Protein 8XDG (pdb70)

Foldseek 3Di:
DVVLVCQAFLNVVVLVVVVPDDPVVQLLLLQLQLQLCLLDHNGSVLSVLLLVLVCVQPVQLSVQLSLQLSLQLVLCVVVPVDPPCSSSNVRRNLRSLLRNVLQLFWPPDGPPVVSNVLSNVLSSCLSVVLVVQCVVCVVLLDHPRNVSSVVSNVVVDLVQEQPHDRTHGDFQAADDDDDDADVVPDDVVLLLLLQLLLQLCLSPGQDSVSSVSSLVSQVSHPVVLSVLLSLQSVLQSVLCVVVVHHNVCSSSNVRRNLSSSQSSCQQFFFWQHDPVSNVVSSVLSNQLSVVLVVQQNVCSHSRDGSRNVSNVVSNVVSLNDDDPDDRGDTDRNVPTTGRVVSNVVVVVVD/DVVLVCQAFLNVVVLVVVVPDDPVVQLLLLQLQLQLCLLDHNGSVLSVLLLVLVCVQPVQLSVQLSLQLSLQLVLCVVVPVDPPCSSSNVRRNLRSLLRNVLQLFWPPDGPPVVSNVLSNVLSSCLSVVLVVQCVVCVVLLDHPRNVSSVVSNVVVDLVQEQPHDRTHGDFQAADDDDDDADVVPDDVVLLLLLQQLLQLCLSPGQDSVSSVSSLVSQVSHPVVLSVLLSLQSVLQSVLCVVVVHHNVCSSSNVRRNLSSSQSSCQQFFFWQHDPVSNVVSSVLSNQLSVVLVVQQNVCSHSRDGSRNVSNVVSNVVSLNDDDPDDRGDTDRNVPTTGRVVSNVVVVVVD/DVVLVCQAFLNVVVLVVVVPDDPVVQLLLLQLQLQLCLLDHNGSVLSVLLLVLVCVQPVQLSVQLSLQLSLQLVLCVVVPVDPPCSSSNVRRNLRSLLRNVLQLFWPPDGPPVVSNVLSNVLSSCLSVVLVVQCVVCVVLLDHPRNVSSVVSNVVVDLVQEQPHDRTHGDFQAADDDDDDADVVPDDVVLLLLLQLLLQLCLSPGQDSVSSVSSLVSQVSHPVVLSVLLSLQSVLQSVLCVVVVHHNVCSSSNVRRNLSSSQSSCQQFFFWQHDPVSNVVSSVLSNQLSVVLVVQQNVCSHSRDGSRNVSNVVSNVVSLNDDDPDDRGDTDRNVPTTGRVVSNVVVVVVD

GO terms:
  GO:0015840 urea transport (P, IMP)

Structure (mmCIF, N/CA/C/O backbone):
data_8XDG
#
_entry.id   8XDG
#
loop_
_atom_site.group_PDB
_atom_site.id
_atom_site.type_symbol
_atom_site.label_atom_id
_atom_site.label_alt_id
_atom_site.label_comp_id
_atom_site.label_asym_id
_atom_site.label_entity_id
_atom_site.label_seq_id
_atom_site.pdbx_PDB_ins_code
_atom_site.Cartn_x
_atom_site.Cartn_y
_atom_site.Cartn_z
_atom_site.occupancy
_atom_site.B_iso_or_equiv
_atom_site.auth_seq_id
_atom_site.auth_comp_id
_atom_site.auth_asym_id
_atom_site.auth_atom_id
_atom_site.pdbx_PDB_model_num
ATOM 1 N N . ILE A 1 31 ? 108.444 131.095 137.453 1.00 82.01 31 ILE A N 1
ATOM 2 C CA . ILE A 1 31 ? 109.523 130.852 136.503 1.00 82.01 31 ILE A CA 1
ATOM 3 C C . ILE A 1 31 ? 110.041 132.161 135.928 1.00 82.01 31 ILE A C 1
ATOM 4 O O . ILE A 1 31 ? 111.175 132.554 136.196 1.00 82.01 31 ILE A O 1
ATOM 6 N N . LYS A 1 32 ? 109.216 132.835 135.134 1.00 78.59 32 LYS A N 1
ATOM 7 C CA . LYS A 1 32 ? 109.614 134.115 134.558 1.00 78.59 32 LYS A CA 1
ATOM 8 C C . LYS A 1 32 ? 109.850 135.145 135.651 1.00 78.59 32 LYS A C 1
ATOM 9 O O . LYS A 1 32 ? 110.799 135.922 135.580 1.00 78.59 32 LYS A O 1
ATOM 11 N N . TRP A 1 33 ? 108.986 135.157 136.660 1.00 76.39 33 TRP A N 1
ATOM 12 C CA . TRP A 1 33 ? 109.156 136.082 137.775 1.00 76.39 33 TRP A CA 1
ATOM 13 C C . TRP A 1 33 ? 110.441 135.794 138.534 1.00 76.39 33 TRP A C 1
ATOM 14 O O . TRP A 1 33 ? 111.145 136.715 138.939 1.00 76.39 33 TRP A O 1
ATOM 16 N N . VAL A 1 34 ? 110.749 134.516 138.727 1.00 75.20 34 VAL A N 1
ATOM 17 C CA . VAL A 1 34 ? 111.969 134.142 139.431 1.00 75.20 34 VAL A CA 1
ATOM 18 C C . VAL A 1 34 ? 113.181 134.632 138.653 1.00 75.20 34 VAL A C 1
ATOM 19 O O . VAL A 1 34 ? 114.134 135.143 139.237 1.00 75.20 34 VAL A O 1
ATOM 23 N N . SER A 1 35 ? 113.143 134.500 137.332 1.00 70.91 35 SER A N 1
ATOM 24 C CA . SER A 1 35 ? 114.238 134.996 136.506 1.00 70.91 35 SER A CA 1
ATOM 25 C C . SER A 1 35 ? 114.359 136.508 136.640 1.00 70.91 35 SER A C 1
ATOM 26 O O . SER A 1 35 ? 115.464 137.044 136.695 1.00 70.91 35 SER A O 1
ATOM 28 N N . PHE A 1 36 ? 113.208 137.182 136.698 1.00 71.11 36 PHE A N 1
ATOM 29 C CA . PHE A 1 36 ? 113.124 138.644 136.833 1.00 71.11 36 PHE A CA 1
ATOM 30 C C . PHE A 1 36 ? 113.771 139.128 138.123 1.00 71.11 36 PHE A C 1
ATOM 31 O O . PHE A 1 36 ? 114.484 140.130 138.118 1.00 71.11 36 PHE A O 1
ATOM 39 N N . ILE A 1 37 ? 113.538 138.421 139.226 1.00 70.07 37 ILE A N 1
ATOM 40 C CA . ILE A 1 37 ? 114.065 138.827 140.524 1.00 70.07 37 ILE A CA 1
ATOM 41 C C . ILE A 1 37 ? 115.474 138.303 140.733 1.00 70.07 37 ILE A C 1
ATOM 42 O O . ILE A 1 37 ? 116.084 138.567 141.766 1.00 70.07 37 ILE A O 1
ATOM 47 N N . SER A 1 38 ? 115.997 137.560 139.761 1.00 65.08 38 SER A N 1
ATOM 48 C CA . SER A 1 38 ? 117.350 137.094 139.861 1.00 65.08 38 SER A CA 1
ATOM 49 C C . SER A 1 38 ? 118.394 137.932 139.182 1.00 65.08 38 SER A C 1
ATOM 50 O O . SER A 1 38 ? 118.072 138.829 138.432 1.00 65.08 38 SER A O 1
ATOM 53 N N . GLY A 1 39 ? 119.647 137.631 139.416 1.00 60.79 39 GLY A N 1
ATOM 54 C CA . GLY A 1 39 ? 120.726 138.310 138.802 1.00 60.79 39 GLY A CA 1
ATOM 55 C C . GLY A 1 39 ? 120.932 139.724 139.100 1.00 60.79 39 GLY A C 1
ATOM 56 O O . GLY A 1 39 ? 121.158 140.064 140.210 1.00 60.79 39 GLY A O 1
ATOM 57 N N . ASP A 1 40 ? 120.973 140.538 138.097 1.00 55.77 40 ASP A N 1
ATOM 58 C CA . ASP A 1 40 ? 121.205 141.909 138.270 1.00 55.77 40 ASP A CA 1
ATOM 59 C C . ASP A 1 40 ? 119.915 142.610 138.150 1.00 55.77 40 ASP A C 1
ATOM 60 O O . ASP A 1 40 ? 119.904 143.798 138.014 1.00 55.77 40 ASP A O 1
ATOM 62 N N . MET A 1 41 ? 118.830 141.925 137.927 1.00 58.73 41 MET A N 1
ATOM 63 C CA . MET A 1 41 ? 117.558 142.584 137.650 1.00 58.73 41 MET A CA 1
ATOM 64 C C . MET A 1 41 ? 117.531 143.530 136.433 1.00 58.73 41 MET A C 1
ATOM 65 O O . MET A 1 41 ? 117.047 144.666 136.538 1.00 58.73 41 MET A O 1
ATOM 70 N N . ALA A 1 42 ? 117.903 143.061 135.241 1.00 61.11 42 ALA A N 1
ATOM 71 C CA . ALA A 1 42 ? 117.959 143.914 134.002 1.00 61.11 42 ALA A CA 1
ATOM 72 C C . ALA A 1 42 ? 116.718 144.600 133.412 1.00 61.11 42 ALA A C 1
ATOM 73 O O . ALA A 1 42 ? 116.753 145.773 132.838 1.00 61.11 42 ALA A O 1
ATOM 75 N N . ALA A 1 43 ? 115.622 143.866 133.431 1.00 65.97 43 ALA A N 1
ATOM 76 C CA . ALA A 1 43 ? 114.390 144.469 133.016 1.00 65.97 43 ALA A CA 1
ATOM 77 C C . ALA A 1 43 ? 114.004 145.605 133.970 1.00 65.97 43 ALA A C 1
ATOM 78 O O . ALA A 1 43 ? 113.523 146.690 133.525 1.00 65.97 43 ALA A O 1
ATOM 80 N N . PHE A 1 44 ? 114.183 145.383 135.280 1.00 67.16 44 PHE A N 1
ATOM 81 C CA . PHE A 1 44 ? 113.796 146.409 136.202 1.00 67.16 44 PHE A CA 1
ATOM 82 C C . PHE A 1 44 ? 114.717 147.457 135.847 1.00 67.16 44 PHE A C 1
ATOM 83 O O . PHE A 1 44 ? 114.323 148.564 135.874 1.00 67.16 44 PHE A O 1
ATOM 91 N N . GLY A 1 45 ? 115.936 147.174 135.497 1.00 68.42 45 GLY A N 1
ATOM 92 C CA . GLY A 1 45 ? 116.826 148.257 135.220 1.00 68.42 45 GLY A CA 1
ATOM 93 C C . GLY A 1 45 ? 116.376 149.191 134.126 1.00 68.42 45 GLY A C 1
ATOM 94 O O . GLY A 1 45 ? 116.344 150.444 134.311 1.00 68.42 45 GLY A O 1
ATOM 95 N N . GLU A 1 46 ? 115.920 148.650 133.005 1.00 70.96 46 GLU A N 1
ATOM 96 C CA . GLU A 1 46 ? 115.338 149.576 131.976 1.00 70.96 46 GLU A CA 1
ATOM 97 C C . GLU A 1 46 ? 114.068 150.330 132.381 1.00 70.96 46 GLU A C 1
ATOM 98 O O . GLU A 1 46 ? 113.814 151.531 132.036 1.00 70.96 46 GLU A O 1
ATOM 100 N N . TRP A 1 47 ? 113.215 149.614 133.081 1.00 72.42 47 TRP A N 1
ATOM 101 C CA . TRP A 1 47 ? 112.038 150.313 133.486 1.00 72.42 47 TRP A CA 1
ATOM 102 C C . TRP A 1 47 ? 112.413 151.434 134.380 1.00 72.42 47 TRP A C 1
ATOM 103 O O . TRP A 1 47 ? 111.768 152.455 134.354 1.00 72.42 47 TRP A O 1
ATOM 114 N N . MET A 1 48 ? 113.332 151.273 135.273 1.00 70.41 48 MET A N 1
ATOM 115 C CA . MET A 1 48 ? 113.551 152.364 136.170 1.00 70.41 48 MET A CA 1
ATOM 116 C C . MET A 1 48 ? 114.163 153.485 135.403 1.00 70.41 48 MET A C 1
ATOM 117 O O . MET A 1 48 ? 114.223 154.597 135.904 1.00 70.41 48 MET A O 1
ATOM 122 N N . LYS A 1 49 ? 114.615 153.250 134.188 1.00 71.21 49 LYS A N 1
ATOM 123 C CA . LYS A 1 49 ? 115.318 154.314 133.494 1.00 71.21 49 LYS A CA 1
ATOM 124 C C . LYS A 1 49 ? 114.429 155.448 133.180 1.00 71.21 49 LYS A C 1
ATOM 125 O O . LYS A 1 49 ? 114.814 156.599 133.236 1.00 71.21 49 LYS A O 1
ATOM 131 N N . GLY A 1 50 ? 113.229 155.135 132.818 1.00 72.23 50 GLY A N 1
ATOM 132 C CA . GLY A 1 50 ? 112.261 156.161 132.549 1.00 72.23 50 GLY A CA 1
ATOM 133 C C . GLY A 1 50 ? 111.755 157.053 133.640 1.00 72.23 50 GLY A C 1
ATOM 134 O O . GLY A 1 50 ? 111.496 158.223 133.404 1.00 72.23 50 GLY A O 1
ATOM 135 N N . GLN A 1 51 ? 111.602 156.537 134.827 1.00 71.09 51 GLN A N 1
ATOM 136 C CA . GLN A 1 51 ? 110.974 157.305 135.866 1.00 71.09 51 GLN A CA 1
ATOM 137 C C . GLN A 1 51 ? 111.734 158.484 136.446 1.00 71.09 51 GLN A C 1
ATOM 138 O O . GLN A 1 51 ? 112.877 158.701 136.094 1.00 71.09 51 GLN A O 1
ATOM 144 N N . PHE A 1 52 ? 111.120 159.252 137.336 1.00 67.99 52 PHE A N 1
ATOM 145 C CA . PHE A 1 52 ? 111.700 160.500 137.828 1.00 67.99 52 PHE A CA 1
ATOM 146 C C . PHE A 1 52 ? 112.975 160.328 138.517 1.00 67.99 52 PHE A C 1
ATOM 147 O O . PHE A 1 52 ? 113.292 159.250 138.979 1.00 67.99 52 PHE A O 1
ATOM 149 N N . ILE A 1 53 ? 113.727 161.405 138.608 1.00 63.37 53 ILE A N 1
ATOM 150 C CA . ILE A 1 53 ? 115.026 161.302 139.182 1.00 63.37 53 ILE A CA 1
ATOM 151 C C . ILE A 1 53 ? 114.857 160.812 140.581 1.00 63.37 53 ILE A C 1
ATOM 152 O O . ILE A 1 53 ? 115.650 159.999 141.026 1.00 63.37 53 ILE A O 1
ATOM 157 N N . LEU A 1 54 ? 113.833 161.227 141.292 1.00 60.79 54 LEU A N 1
ATOM 158 C CA . LEU A 1 54 ? 113.747 160.722 142.633 1.00 60.79 54 LEU A CA 1
ATOM 159 C C . LEU A 1 54 ? 113.566 159.224 142.767 1.00 60.79 54 LEU A C 1
ATOM 160 O O . LEU A 1 54 ? 114.198 158.634 143.637 1.00 60.79 54 LEU A O 1
ATOM 165 N N . LEU A 1 55 ? 112.749 158.574 141.961 1.00 58.19 55 LEU A N 1
ATOM 166 C CA . LEU A 1 55 ? 112.639 157.140 142.131 1.00 58.19 55 LEU A CA 1
ATOM 167 C C . LEU A 1 55 ? 113.944 156.533 141.825 1.00 58.19 55 LEU A C 1
ATOM 168 O O . LEU A 1 55 ? 114.352 155.577 142.455 1.00 58.19 55 LEU A O 1
ATOM 173 N N . GLN A 1 56 ? 114.620 157.066 140.841 1.00 53.14 56 GLN A N 1
ATOM 174 C CA . GLN A 1 56 ? 115.844 156.476 140.431 1.00 53.14 56 GLN A CA 1
ATOM 175 C C . GLN A 1 56 ? 116.848 156.515 141.519 1.00 53.14 56 GLN A C 1
ATOM 176 O O . GLN A 1 56 ? 117.556 155.558 141.705 1.00 53.14 56 GLN A O 1
ATOM 182 N N . ILE A 1 57 ? 116.933 157.594 142.255 1.00 50.41 57 ILE A N 1
ATOM 183 C CA . ILE A 1 57 ? 117.964 157.682 143.242 1.00 50.41 57 ILE A CA 1
ATOM 184 C C . ILE A 1 57 ? 117.632 156.642 144.242 1.00 50.41 57 ILE A C 1
ATOM 185 O O . ILE A 1 57 ? 118.534 156.079 144.852 1.00 50.41 57 ILE A O 1
ATOM 190 N N . MET A 1 58 ? 116.359 156.321 144.421 1.00 48.32 58 MET A N 1
ATOM 191 C CA . MET A 1 58 ? 116.097 155.205 145.315 1.00 48.32 58 MET A CA 1
ATOM 192 C C . MET A 1 58 ? 116.627 153.874 144.798 1.00 48.32 58 MET A C 1
ATOM 193 O O . MET A 1 58 ? 117.195 153.139 145.587 1.00 48.32 58 MET A O 1
ATOM 195 N N . ASP A 1 59 ? 116.487 153.536 143.518 1.00 46.60 59 ASP A N 1
ATOM 196 C CA . ASP A 1 59 ? 117.074 152.293 143.063 1.00 46.60 59 ASP A CA 1
ATOM 197 C C . ASP A 1 59 ? 118.525 152.328 143.270 1.00 46.60 59 ASP A C 1
ATOM 198 O O . ASP A 1 59 ? 119.050 151.465 143.893 1.00 46.60 59 ASP A O 1
ATOM 200 N N . TRP A 1 60 ? 119.203 153.303 142.741 1.00 44.08 60 TRP A N 1
ATOM 201 C CA . TRP A 1 60 ? 120.615 153.438 142.870 1.00 44.08 60 TRP A CA 1
ATOM 202 C C . TRP A 1 60 ? 121.118 153.402 144.250 1.00 44.08 60 TRP A C 1
ATOM 203 O O . TRP A 1 60 ? 122.288 153.319 144.421 1.00 44.08 60 TRP A O 1
ATOM 214 N N . VAL A 1 61 ? 120.306 153.634 145.255 1.00 40.91 61 VAL A N 1
ATOM 215 C CA . VAL A 1 61 ? 120.701 153.465 146.654 1.00 40.91 61 VAL A CA 1
ATOM 216 C C . VAL A 1 61 ? 120.288 152.109 147.097 1.00 40.91 61 VAL A C 1
ATOM 217 O O . VAL A 1 61 ? 121.036 151.482 147.728 1.00 40.91 61 VAL A O 1
ATOM 221 N N . LEU A 1 62 ? 119.129 151.597 146.785 1.00 38.86 62 LEU A N 1
ATOM 222 C CA . LEU A 1 62 ? 118.818 150.209 147.109 1.00 38.86 62 LEU A CA 1
ATOM 223 C C . LEU A 1 62 ? 119.782 149.253 146.421 1.00 38.86 62 LEU A C 1
ATOM 224 O O . LEU A 1 62 ? 120.233 148.275 147.022 1.00 38.86 62 LEU A O 1
ATOM 229 N N . ARG A 1 63 ? 120.095 149.527 145.157 1.00 39.68 63 ARG A N 1
ATOM 230 C CA . ARG A 1 63 ? 120.986 148.660 144.398 1.00 39.68 63 ARG A CA 1
ATOM 231 C C . ARG A 1 63 ? 122.398 148.694 144.962 1.00 39.68 63 ARG A C 1
ATOM 232 O O . ARG A 1 63 ? 123.076 147.664 145.023 1.00 39.68 63 ARG A O 1
ATOM 240 N N . GLY A 1 64 ? 122.861 149.871 145.384 1.00 36.32 64 GLY A N 1
ATOM 241 C CA . GLY A 1 64 ? 124.191 149.981 145.948 1.00 36.32 64 GLY A CA 1
ATOM 242 C C . GLY A 1 64 ? 124.288 149.532 147.387 1.00 36.32 64 GLY A C 1
ATOM 243 O O . GLY A 1 64 ? 125.393 149.322 147.886 1.00 36.32 64 GLY A O 1
ATOM 244 N N . ALA A 1 65 ? 123.155 149.383 148.071 1.00 35.00 65 ALA A N 1
ATOM 245 C CA . ALA A 1 65 ? 123.196 148.872 149.437 1.00 35.00 65 ALA A CA 1
ATOM 246 C C . ALA A 1 65 ? 123.657 147.424 149.470 1.00 35.00 65 ALA A C 1
ATOM 247 O O . ALA A 1 65 ? 124.373 147.013 150.389 1.00 35.00 65 ALA A O 1
ATOM 249 N N . ALA A 1 66 ? 123.258 146.634 148.474 1.00 36.22 66 ALA A N 1
ATOM 250 C CA . ALA A 1 66 ? 123.513 145.201 148.454 1.00 36.22 66 ALA A CA 1
ATOM 251 C C . ALA A 1 66 ? 124.765 144.835 147.673 1.00 36.22 66 ALA A C 1
ATOM 252 O O . ALA A 1 66 ? 125.070 143.650 147.529 1.00 36.22 66 ALA A O 1
ATOM 254 N N . GLN A 1 67 ? 125.499 145.815 147.163 1.00 35.88 67 GLN A N 1
ATOM 255 C CA . GLN A 1 67 ? 126.672 145.522 146.358 1.00 35.88 67 GLN A CA 1
ATOM 256 C C . GLN A 1 67 ? 127.951 145.536 147.186 1.00 35.88 67 GLN A C 1
ATOM 257 O O . GLN A 1 67 ? 129.047 145.419 146.629 1.00 35.88 67 GLN A O 1
ATOM 263 N N . VAL A 1 68 ? 127.835 145.657 148.508 1.00 33.30 68 VAL A N 1
ATOM 264 C CA . VAL A 1 68 ? 128.945 145.286 149.377 1.00 33.30 68 VAL A CA 1
ATOM 265 C C . VAL A 1 68 ? 129.304 143.826 149.152 1.00 33.30 68 VAL A C 1
ATOM 266 O O . VAL A 1 68 ? 130.480 143.446 149.173 1.00 33.30 68 VAL A O 1
ATOM 270 N N . MET A 1 69 ? 128.293 142.990 148.932 1.00 37.65 69 MET A N 1
ATOM 271 C CA . MET A 1 69 ? 128.451 141.575 148.637 1.00 37.65 69 MET A CA 1
ATOM 272 C C . MET A 1 69 ? 128.418 141.285 147.143 1.00 37.65 69 M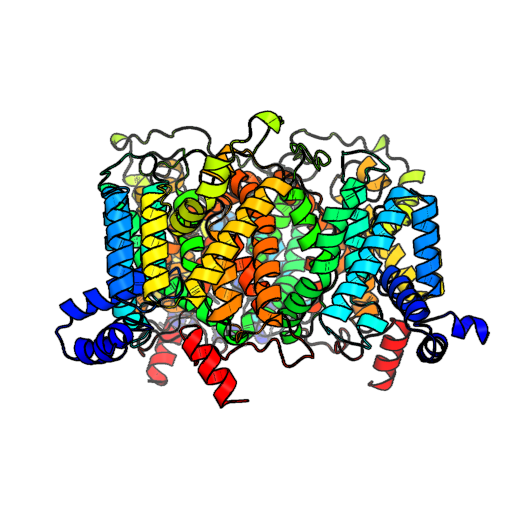ET A C 1
ATOM 273 O O . MET A 1 69 ? 128.151 140.145 146.754 1.00 37.65 69 MET A O 1
ATOM 278 N N . PHE A 1 70 ? 128.663 142.292 146.304 1.00 36.01 70 PHE A N 1
ATOM 279 C CA . PHE A 1 70 ? 128.712 142.149 144.849 1.00 36.01 70 PHE A CA 1
ATOM 280 C C . PHE A 1 70 ? 127.380 141.641 144.292 1.00 36.01 70 PHE A C 1
ATOM 281 O O . PHE A 1 70 ? 127.291 140.575 143.683 1.00 36.01 70 PHE A O 1
ATOM 289 N N . VAL A 1 71 ? 126.335 142.435 144.518 1.00 38.09 71 VAL A N 1
ATOM 290 C CA . VAL A 1 71 ? 124.999 142.149 144.011 1.00 38.09 71 VAL A CA 1
ATOM 291 C C . VAL A 1 71 ? 124.408 143.433 143.443 1.00 38.09 71 VAL A C 1
ATOM 292 O O . VAL A 1 71 ? 124.519 144.505 144.044 1.00 38.09 71 VAL A O 1
ATOM 296 N N . ASN A 1 72 ? 123.776 143.325 142.277 1.00 40.93 72 ASN A N 1
ATOM 297 C CA . ASN A 1 72 ? 123.092 144.447 141.640 1.00 40.93 72 ASN A CA 1
ATOM 298 C C . ASN A 1 72 ? 121.585 144.253 141.663 1.00 40.93 72 ASN A C 1
ATOM 299 O O . ASN A 1 72 ? 120.883 144.592 140.708 1.00 40.93 72 ASN A O 1
ATOM 304 N N . ASN A 1 73 ? 121.060 143.704 142.752 1.00 43.70 73 ASN A N 1
ATOM 305 C CA . ASN A 1 73 ? 119.633 143.451 142.854 1.00 43.70 73 ASN A CA 1
ATOM 306 C C . ASN A 1 73 ? 119.005 144.469 143.789 1.00 43.70 73 ASN A C 1
ATOM 307 O O . ASN A 1 73 ? 119.344 144.485 144.981 1.00 43.70 73 ASN A O 1
ATOM 312 N N . PRO A 1 74 ? 118.116 145.342 143.312 1.00 41.73 74 PRO A N 1
ATOM 313 C CA . PRO A 1 74 ? 117.418 146.248 144.236 1.00 41.73 74 PRO A CA 1
ATOM 314 C C . PRO A 1 74 ? 116.620 145.520 145.297 1.00 41.73 74 PRO A C 1
ATOM 315 O O . PRO A 1 74 ? 116.536 145.998 146.435 1.00 41.73 74 PRO A O 1
ATOM 319 N N . LEU A 1 75 ? 116.010 144.399 144.920 1.00 40.84 75 LEU A N 1
ATOM 320 C CA . LEU A 1 75 ? 115.208 143.621 145.857 1.00 40.84 75 LEU A CA 1
ATOM 321 C C . LEU A 1 75 ? 116.076 143.150 147.000 1.00 40.84 75 LEU A C 1
ATOM 322 O O . LEU A 1 75 ? 115.710 143.292 148.163 1.00 40.84 75 LEU A O 1
ATOM 327 N N . SER A 1 76 ? 117.242 142.605 146.673 1.00 39.97 76 SER A N 1
ATOM 328 C CA . SER A 1 76 ? 118.158 142.143 147.706 1.00 39.97 76 SER A CA 1
ATOM 329 C C . SER A 1 76 ? 118.597 143.319 148.561 1.00 39.97 76 SER A C 1
ATOM 330 O O . SER A 1 76 ? 118.773 143.170 149.760 1.00 39.97 76 SER A O 1
ATOM 333 N N . GLY A 1 77 ? 118.792 144.484 147.950 1.00 37.47 77 GLY A N 1
ATOM 334 C CA . GLY A 1 77 ? 119.167 145.669 148.703 1.00 37.47 77 GLY A CA 1
ATOM 335 C C . GLY A 1 77 ? 118.106 146.056 149.704 1.00 37.47 77 GLY A C 1
ATOM 336 O O . GLY A 1 77 ? 118.428 146.456 150.820 1.00 37.47 77 GLY A O 1
ATOM 337 N N . LEU A 1 78 ? 116.841 145.954 149.317 1.00 37.97 78 LEU A N 1
ATOM 338 C CA . LEU A 1 78 ? 115.758 146.228 150.253 1.00 37.97 78 LEU A CA 1
ATOM 339 C C . LEU A 1 78 ? 115.815 145.212 151.384 1.00 37.97 78 LEU A C 1
ATOM 340 O O . LEU A 1 78 ? 115.604 145.558 152.543 1.00 37.97 78 LEU A O 1
ATOM 345 N N . ILE A 1 79 ? 116.097 143.957 151.052 1.00 35.76 79 ILE A N 1
ATOM 346 C CA . ILE A 1 79 ? 116.220 142.917 152.072 1.00 35.76 79 ILE A CA 1
ATOM 347 C C . ILE A 1 79 ? 117.388 143.222 153.013 1.00 35.76 79 ILE A C 1
ATOM 348 O O . ILE A 1 79 ? 117.274 143.043 154.226 1.00 35.76 79 ILE A O 1
ATOM 353 N N . ILE A 1 80 ? 118.502 143.705 152.467 1.00 35.49 80 ILE A N 1
ATOM 354 C CA . ILE A 1 80 ? 119.645 144.069 153.302 1.00 35.49 80 ILE A CA 1
ATOM 355 C C . ILE A 1 80 ? 119.226 145.186 154.241 1.00 35.49 80 ILE A C 1
ATOM 356 O O . ILE A 1 80 ? 119.522 145.143 155.433 1.00 35.49 80 ILE A O 1
ATOM 361 N N . PHE A 1 81 ? 118.490 146.164 153.720 1.00 35.16 81 PHE A N 1
ATOM 362 C CA . PHE A 1 81 ? 118.026 147.272 154.546 1.00 35.16 81 PHE A CA 1
ATOM 363 C C . PHE A 1 81 ? 117.096 146.789 155.645 1.00 35.16 81 PHE A C 1
ATOM 364 O O . PHE A 1 81 ? 117.168 147.269 156.769 1.00 35.16 81 PHE A O 1
ATOM 372 N N . ALA A 1 82 ? 116.227 145.837 155.325 1.00 34.56 82 ALA A N 1
ATOM 373 C CA . ALA A 1 82 ? 115.312 145.296 156.321 1.00 34.56 82 ALA A CA 1
ATOM 374 C C . ALA A 1 82 ? 116.097 144.630 157.436 1.00 34.56 82 ALA A C 1
ATOM 375 O O . ALA A 1 82 ? 115.746 144.763 158.606 1.00 34.56 82 ALA A O 1
ATOM 377 N N . GLY A 1 83 ? 117.160 143.914 157.084 1.00 34.71 83 GLY A N 1
ATOM 378 C CA . GLY A 1 83 ? 117.999 143.297 158.095 1.00 34.71 83 GLY A CA 1
ATOM 379 C C . GLY A 1 83 ? 118.648 144.340 158.981 1.00 34.71 83 GLY A C 1
ATOM 380 O O . GLY A 1 83 ? 118.734 144.160 160.195 1.00 34.71 83 GLY A O 1
ATOM 381 N N . LEU A 1 84 ? 119.106 145.437 158.386 1.00 32.56 84 LEU A N 1
ATOM 382 C CA . LEU A 1 84 ? 119.706 146.513 159.167 1.00 32.56 84 LEU A CA 1
ATOM 383 C C . LEU A 1 84 ? 118.693 147.123 160.126 1.00 32.56 84 LEU A C 1
ATOM 384 O O . LEU A 1 84 ? 119.016 147.397 161.281 1.00 32.56 84 LEU A O 1
ATOM 389 N N . ILE A 1 85 ? 117.464 147.329 159.656 1.00 33.60 85 ILE A N 1
ATOM 390 C CA . ILE A 1 85 ? 116.418 147.884 160.510 1.00 33.60 85 ILE A CA 1
ATOM 391 C C . ILE A 1 85 ? 116.148 146.924 161.652 1.00 33.60 85 ILE A C 1
ATOM 392 O O . ILE A 1 85 ? 116.015 147.338 162.806 1.00 33.60 85 ILE A O 1
ATOM 397 N N . LEU A 1 86 ? 116.102 145.633 161.339 1.00 34.13 86 LEU A N 1
ATOM 398 C CA . LEU A 1 86 ? 115.832 144.629 162.358 1.00 34.13 86 LEU A CA 1
ATOM 399 C C . LEU A 1 86 ? 116.814 144.742 163.510 1.00 34.13 86 LEU A C 1
ATOM 400 O O . LEU A 1 86 ? 116.413 144.697 164.674 1.00 34.13 86 LEU A O 1
ATOM 405 N N . GLN A 1 87 ? 118.097 144.901 163.200 1.00 36.10 87 GLN A N 1
ATOM 406 C CA . GLN A 1 87 ? 119.093 144.921 164.268 1.00 36.10 87 GLN A CA 1
ATOM 407 C C . GLN A 1 87 ? 119.020 146.205 165.090 1.00 36.10 87 GLN A C 1
ATOM 408 O O . GLN A 1 87 ? 118.769 146.166 166.299 1.00 36.10 87 GLN A O 1
ATOM 414 N N . ASN A 1 88 ? 119.251 147.353 164.455 1.00 32.28 88 ASN A N 1
ATOM 415 C CA . ASN A 1 88 ? 119.282 148.629 165.163 1.00 32.28 88 ASN A CA 1
ATOM 416 C C . ASN A 1 88 ? 118.800 149.719 164.220 1.00 32.28 88 ASN A C 1
ATOM 417 O O . ASN A 1 88 ? 119.338 149.865 163.120 1.00 32.28 88 ASN A O 1
ATOM 422 N N . ARG A 1 89 ? 117.808 150.493 164.645 1.00 31.13 89 ARG A N 1
ATOM 423 C CA . ARG A 1 89 ? 117.252 151.538 163.791 1.00 31.13 89 ARG A CA 1
ATOM 424 C C . ARG A 1 89 ? 118.270 152.637 163.527 1.00 31.13 89 ARG A C 1
ATOM 425 O O . ARG A 1 89 ? 118.347 153.152 162.413 1.00 31.13 89 ARG A O 1
ATOM 433 N N . TRP A 1 90 ? 119.047 153.003 164.543 1.00 30.72 90 TRP A N 1
ATOM 434 C CA . TRP A 1 90 ? 120.004 154.093 164.386 1.00 30.72 90 TRP A CA 1
ATOM 435 C C . TRP A 1 90 ? 121.078 153.750 163.360 1.00 30.72 90 TRP A C 1
ATOM 436 O O . TRP A 1 90 ? 121.407 154.570 162.491 1.00 30.72 90 TRP A O 1
ATOM 447 N N . TRP A 1 91 ? 121.626 152.534 163.436 1.00 30.78 91 TRP A N 1
ATOM 448 C CA . TRP A 1 91 ? 122.632 152.111 162.469 1.00 30.78 91 TRP A CA 1
ATOM 449 C C . TRP A 1 91 ? 122.067 152.111 161.057 1.00 30.78 91 TRP A C 1
ATOM 450 O O . TRP A 1 91 ? 122.731 152.554 160.114 1.00 30.78 91 TRP A O 1
ATOM 461 N N . ALA A 1 92 ? 120.843 151.608 160.893 1.00 29.11 92 ALA A N 1
ATOM 462 C CA . ALA A 1 92 ? 120.237 151.559 159.569 1.00 29.11 92 ALA A CA 1
ATOM 463 C C . ALA A 1 92 ? 119.992 152.957 159.020 1.00 29.11 92 ALA A C 1
ATOM 464 O O . ALA A 1 92 ? 120.200 153.205 157.828 1.00 29.11 92 ALA A O 1
ATOM 466 N N . LEU A 1 93 ? 119.537 153.879 159.869 1.00 29.48 93 LEU A N 1
ATOM 467 C CA . LEU A 1 93 ? 119.333 155.253 159.419 1.00 29.48 93 LEU A CA 1
ATOM 468 C C . LEU A 1 93 ? 120.646 155.881 158.976 1.00 29.48 93 LEU A C 1
ATOM 469 O O . LEU A 1 93 ? 120.701 156.575 157.950 1.00 29.48 93 LEU A O 1
ATOM 474 N N . ASN A 1 94 ? 121.718 155.646 159.734 1.00 28.90 94 ASN A N 1
ATOM 475 C CA . ASN A 1 94 ? 123.016 156.184 159.344 1.00 28.90 94 ASN A CA 1
ATOM 476 C C . ASN A 1 94 ? 123.502 155.573 158.037 1.00 28.90 94 ASN A C 1
ATOM 477 O O . ASN A 1 94 ? 124.064 156.273 157.190 1.00 28.90 94 ASN A O 1
ATOM 482 N N . GLY A 1 95 ? 123.292 154.271 157.848 1.00 29.09 95 GLY A N 1
ATOM 483 C CA . GLY A 1 95 ? 123.681 153.653 156.590 1.00 29.09 95 GLY A CA 1
ATOM 484 C C . GLY A 1 95 ? 122.910 154.214 155.411 1.00 29.09 95 GLY A C 1
ATOM 485 O O . GLY A 1 95 ? 123.476 154.483 154.348 1.00 29.09 95 GLY A O 1
ATOM 486 N N . PHE A 1 96 ? 121.602 154.403 155.589 1.00 29.70 96 PHE A N 1
ATOM 487 C CA . PHE A 1 96 ? 120.779 154.958 154.521 1.00 29.70 96 PHE A CA 1
ATOM 488 C C . PHE A 1 96 ? 121.233 156.362 154.147 1.00 29.70 96 PHE A C 1
ATOM 489 O O . PHE A 1 96 ? 121.399 156.678 152.962 1.00 29.70 96 PHE A O 1
ATOM 497 N N . VAL A 1 97 ? 121.439 157.222 155.146 1.00 28.30 97 VAL A N 1
ATOM 498 C CA . VAL A 1 97 ? 121.839 158.591 154.836 1.00 28.30 97 VAL A CA 1
ATOM 499 C C . VAL A 1 97 ? 123.235 158.613 154.223 1.00 28.30 97 VAL A C 1
ATOM 500 O O . VAL A 1 97 ? 123.507 159.387 153.297 1.00 28.30 97 VAL A O 1
ATOM 504 N N . GLY A 1 98 ? 124.130 157.740 154.692 1.00 28.31 98 GLY A N 1
ATOM 505 C CA . GLY A 1 98 ? 125.461 157.692 154.120 1.00 28.31 98 GLY A CA 1
ATOM 506 C C . GLY A 1 98 ? 125.453 157.285 152.662 1.00 28.31 98 GLY A C 1
ATOM 507 O O . GLY A 1 98 ? 126.125 157.902 151.834 1.00 28.31 98 GLY A O 1
ATOM 508 N N . THR A 1 99 ? 124.676 156.258 152.319 1.00 29.59 99 THR A N 1
ATOM 509 C CA . THR A 1 99 ? 124.667 155.814 150.929 1.00 29.59 99 THR A CA 1
ATOM 510 C C . THR A 1 99 ? 123.948 156.814 150.029 1.00 29.59 99 THR A C 1
ATOM 511 O O . THR A 1 99 ? 124.374 157.043 148.888 1.00 29.59 99 THR A O 1
ATOM 515 N N . VAL A 1 100 ? 122.885 157.457 150.527 1.00 29.93 100 VAL A N 1
ATOM 516 C CA . VAL A 1 100 ? 122.202 158.440 149.692 1.00 29.93 100 VAL A CA 1
ATOM 517 C C . VAL A 1 100 ? 123.105 159.639 149.438 1.00 29.93 100 VAL A C 1
ATOM 518 O O . VAL A 1 100 ? 123.138 160.179 148.327 1.00 29.93 100 VAL A O 1
ATOM 522 N N . PHE A 1 101 ? 123.892 160.048 150.437 1.00 30.36 101 PHE A N 1
ATOM 523 C CA . PHE A 1 101 ? 124.772 161.186 150.212 1.00 30.36 101 PHE A CA 1
ATOM 524 C C . PHE A 1 101 ? 125.992 160.807 149.386 1.00 30.36 101 PHE A C 1
ATOM 525 O O . PHE A 1 101 ? 126.508 161.645 148.643 1.00 30.36 101 PHE A O 1
ATOM 533 N N . ALA A 1 102 ? 126.444 159.556 149.463 1.00 31.56 102 ALA A N 1
ATOM 534 C CA . ALA A 1 102 ? 127.483 159.111 148.541 1.00 31.56 102 ALA A CA 1
ATOM 535 C C . ALA A 1 102 ? 126.991 159.158 147.100 1.00 31.56 102 ALA A C 1
ATOM 536 O O . ALA A 1 102 ? 127.719 159.599 146.202 1.00 31.56 102 ALA A O 1
ATOM 538 N N . THR A 1 103 ? 125.753 158.719 146.858 1.00 32.81 103 THR A N 1
ATOM 539 C CA . THR A 1 103 ? 125.200 158.798 145.507 1.00 32.81 103 THR A CA 1
ATOM 540 C C . THR A 1 103 ? 125.040 160.247 145.050 1.00 32.81 103 THR A C 1
ATOM 541 O O . THR A 1 103 ? 125.359 160.585 143.901 1.00 32.81 103 THR A O 1
ATOM 545 N N . ILE A 1 104 ? 124.553 161.121 145.936 1.00 33.30 104 ILE A N 1
ATOM 546 C CA . ILE A 1 104 ? 124.390 162.527 145.575 1.00 33.30 104 ILE A CA 1
ATOM 547 C C . ILE A 1 104 ? 125.738 163.159 145.250 1.00 33.30 104 ILE A C 1
ATOM 548 O O . ILE A 1 104 ? 125.861 163.937 144.297 1.00 33.30 104 ILE A O 1
ATOM 553 N N . SER A 1 105 ? 126.768 162.841 146.036 1.00 33.45 105 SER A N 1
ATOM 554 C CA . SER A 1 105 ? 128.108 163.335 145.753 1.00 33.45 105 SER A CA 1
ATOM 555 C C . SER A 1 105 ? 128.660 162.795 144.445 1.00 33.45 105 SER A C 1
ATOM 556 O O . SER A 1 105 ? 129.358 163.524 143.735 1.00 33.45 105 SER A O 1
ATOM 559 N N . ALA A 1 106 ? 128.383 161.531 144.120 1.00 34.96 106 ALA A N 1
ATOM 560 C CA . ALA A 1 106 ? 128.803 161.004 142.828 1.00 34.96 106 ALA A CA 1
ATOM 561 C C . ALA A 1 106 ? 128.135 161.760 141.689 1.00 34.96 106 ALA A C 1
ATOM 562 O O . ALA A 1 106 ? 128.761 162.023 140.657 1.00 34.96 106 ALA A O 1
ATOM 564 N N . LEU A 1 107 ? 126.859 162.113 141.856 1.00 35.74 107 LEU A N 1
ATOM 565 C CA . LEU A 1 107 ? 126.178 162.886 140.820 1.00 35.74 107 LEU A CA 1
ATOM 566 C C . LEU A 1 107 ? 126.761 164.288 140.685 1.00 35.74 107 LEU A C 1
ATOM 567 O O . LEU A 1 107 ? 127.048 164.741 139.572 1.00 35.74 107 LEU A O 1
ATOM 572 N N . ILE A 1 108 ? 126.941 164.992 141.805 1.00 36.76 108 ILE A N 1
ATOM 573 C CA . ILE A 1 108 ? 127.356 166.393 141.739 1.00 36.76 108 ILE A CA 1
ATOM 574 C C . ILE A 1 108 ? 128.765 166.509 141.171 1.00 36.76 108 ILE A C 1
ATOM 575 O O . ILE A 1 108 ? 129.123 167.525 140.563 1.00 36.76 108 ILE A O 1
ATOM 580 N N . LEU A 1 109 ? 129.582 165.476 141.350 1.00 38.04 109 LEU A N 1
ATOM 581 C CA . LEU A 1 109 ? 130.933 165.452 140.811 1.00 38.04 109 LEU A CA 1
ATOM 582 C C . LEU A 1 109 ? 130.984 164.943 139.378 1.00 38.04 109 LEU A C 1
ATOM 583 O O . LEU A 1 109 ? 132.063 164.941 138.778 1.00 38.04 109 LEU A O 1
ATOM 588 N N . CYS A 1 110 ? 129.840 164.526 138.839 1.00 42.66 110 CYS A N 1
ATOM 589 C CA . CYS A 1 110 ? 129.792 163.963 137.488 1.00 42.66 110 CYS A CA 1
ATOM 590 C C . CYS A 1 110 ? 130.807 162.838 137.368 1.00 42.66 110 CYS A C 1
ATOM 591 O O . CYS A 1 110 ? 131.553 162.771 136.390 1.00 42.66 110 CYS A O 1
ATOM 594 N N . GLN A 1 111 ? 130.845 161.959 138.367 1.00 43.44 111 GLN A N 1
ATOM 595 C CA . GLN A 1 111 ? 131.803 160.859 138.348 1.00 43.44 111 GLN A CA 1
ATOM 596 C C . GLN A 1 111 ? 131.510 159.894 137.209 1.00 43.44 111 GLN A C 1
ATOM 597 O O . GLN A 1 111 ? 132.388 159.613 136.387 1.00 43.44 111 GLN A O 1
ATOM 599 N N . ASN A 1 112 ? 130.275 159.402 137.132 1.00 45.21 112 ASN A N 1
ATOM 600 C CA . ASN A 1 112 ? 129.830 158.572 136.019 1.00 45.21 112 ASN A CA 1
ATOM 601 C C . ASN A 1 112 ? 128.346 158.266 136.141 1.00 45.21 112 ASN A C 1
ATOM 602 O O . ASN A 1 112 ? 127.791 158.270 137.244 1.00 45.21 112 ASN A O 1
ATOM 607 N N . ARG A 1 113 ? 127.700 157.999 135.011 1.00 44.65 113 ARG A N 1
ATOM 608 C CA . ARG A 1 113 ? 126.348 157.470 134.992 1.00 44.65 113 ARG A CA 1
ATOM 609 C C . ARG A 1 113 ? 126.404 156.084 134.371 1.00 44.65 113 ARG A C 1
ATOM 610 O O . ARG A 1 113 ? 127.167 155.834 133.437 1.00 44.65 113 ARG A O 1
ATOM 618 N N . GLY A 1 114 ? 125.593 155.181 134.905 1.00 45.18 114 GLY A N 1
ATOM 619 C CA . GLY A 1 114 ? 125.699 153.787 134.527 1.00 45.18 114 GLY A CA 1
ATOM 620 C C . GLY A 1 114 ? 126.602 153.045 135.488 1.00 45.18 114 GLY A C 1
ATOM 621 O O . GLY A 1 114 ? 126.481 151.829 135.662 1.00 45.18 114 GLY A O 1
ATOM 622 N N . ALA A 1 115 ? 127.527 153.776 136.111 1.00 42.81 115 ALA A N 1
ATOM 623 C CA . ALA A 1 115 ? 128.276 153.269 137.252 1.00 42.81 115 ALA A CA 1
ATOM 624 C C . ALA A 1 115 ? 127.626 153.681 138.563 1.00 42.81 115 ALA A C 1
ATOM 625 O O . ALA A 1 115 ? 127.522 152.869 139.486 1.00 42.81 115 ALA A O 1
ATOM 627 N N . ILE A 1 116 ? 127.192 154.939 138.659 1.00 40.74 116 ILE A N 1
ATOM 628 C CA . ILE A 1 116 ? 126.371 155.357 139.790 1.00 40.74 116 ILE A CA 1
ATOM 629 C C . ILE A 1 116 ? 125.026 154.647 139.753 1.00 40.74 116 ILE A C 1
ATOM 630 O O . ILE A 1 116 ? 124.502 154.220 140.788 1.00 40.74 116 ILE A O 1
ATOM 632 N N . ALA A 1 117 ? 124.446 154.507 138.559 1.00 42.28 117 ALA A N 1
ATOM 633 C CA . ALA A 1 117 ? 123.166 153.823 138.415 1.00 42.28 117 ALA A CA 1
ATOM 634 C C . ALA A 1 117 ? 123.248 152.349 138.783 1.00 42.28 117 ALA A C 1
ATOM 635 O O . ALA A 1 117 ? 122.226 151.757 139.140 1.00 42.28 117 ALA A O 1
ATOM 637 N N . ALA A 1 118 ? 124.430 151.742 138.693 1.00 40.06 118 ALA A N 1
ATOM 638 C CA . ALA A 1 118 ? 124.594 150.365 139.133 1.00 40.06 118 ALA A CA 1
ATOM 639 C C . ALA A 1 118 ? 124.911 150.261 140.617 1.00 40.06 118 ALA A C 1
ATOM 640 O O . ALA A 1 118 ? 124.946 149.147 141.147 1.00 40.06 118 ALA A O 1
ATOM 642 N N . GLY A 1 119 ? 125.134 151.384 141.294 1.00 38.60 119 GLY A N 1
ATOM 643 C CA . GLY A 1 119 ? 125.426 151.389 142.709 1.00 38.60 119 GLY A CA 1
ATOM 644 C C . GLY A 1 119 ? 126.888 151.282 143.075 1.00 38.60 119 GLY A C 1
ATOM 645 O O . GLY A 1 119 ? 127.195 151.006 144.240 1.00 38.60 119 GLY A O 1
ATOM 646 N N . LEU A 1 120 ? 127.804 151.495 142.129 1.00 36.86 120 LEU A N 1
ATOM 647 C CA . LEU A 1 120 ? 129.225 151.362 142.426 1.00 36.86 120 LEU A CA 1
ATOM 648 C C . LEU A 1 120 ? 129.746 152.451 143.351 1.00 36.86 120 LEU A C 1
ATOM 649 O O . LEU A 1 120 ? 130.882 152.343 143.823 1.00 36.86 120 LEU A O 1
ATOM 654 N N . TYR A 1 121 ? 128.966 153.497 143.604 1.00 37.64 121 TYR A N 1
ATOM 655 C CA . TYR A 1 121 ? 129.395 154.595 144.456 1.00 37.64 121 TYR A CA 1
ATOM 656 C C . TYR A 1 121 ? 128.618 154.670 145.762 1.00 37.64 121 TYR A C 1
ATOM 657 O O . TYR A 1 121 ? 128.865 155.577 146.561 1.00 37.64 121 TYR A O 1
ATOM 666 N N . GLY A 1 122 ? 127.699 153.741 146.003 1.00 34.68 122 GLY A N 1
ATOM 667 C CA . GLY A 1 122 ? 126.847 153.811 147.170 1.00 34.68 122 GLY A CA 1
ATOM 668 C C . GLY A 1 122 ? 127.200 152.848 148.282 1.00 34.68 122 GLY A C 1
ATOM 669 O O . GLY A 1 122 ? 126.957 153.143 149.456 1.00 34.68 122 GLY A O 1
ATOM 670 N N . TYR A 1 123 ? 127.757 151.685 147.934 1.00 33.08 123 TYR A N 1
ATOM 671 C CA . TYR A 1 123 ? 128.064 150.694 148.959 1.00 33.08 123 TYR A CA 1
ATOM 672 C C . TYR A 1 123 ? 129.167 151.182 149.887 1.00 33.08 123 TYR A C 1
ATOM 673 O O . TYR A 1 123 ? 129.136 150.915 151.095 1.00 33.08 123 TYR A O 1
ATOM 682 N N . ASN A 1 124 ? 130.138 151.915 149.349 1.00 31.83 124 ASN A N 1
ATOM 683 C CA . ASN A 1 124 ? 131.132 152.541 150.209 1.00 31.83 124 ASN A CA 1
ATOM 684 C C . ASN A 1 124 ? 130.472 153.513 151.174 1.00 31.83 124 ASN A C 1
ATOM 685 O O . ASN A 1 124 ? 130.817 153.553 152.359 1.00 31.83 124 ASN A O 1
ATOM 690 N N . GLY A 1 125 ? 129.498 154.283 150.692 1.00 29.43 125 GLY A N 1
ATOM 691 C CA . GLY A 1 125 ? 128.810 155.219 151.564 1.00 29.43 125 GLY A CA 1
ATOM 692 C C . GLY A 1 125 ? 128.031 154.534 152.670 1.00 29.43 125 GLY A C 1
ATOM 693 O O . GLY A 1 125 ? 128.064 154.969 153.825 1.00 29.43 125 GLY A O 1
ATOM 694 N N . ILE A 1 126 ? 127.314 153.457 152.338 1.00 29.98 126 ILE A N 1
ATOM 695 C CA . ILE A 1 126 ? 126.535 152.773 153.366 1.00 29.98 126 ILE A CA 1
ATOM 696 C C . ILE A 1 126 ? 127.458 152.118 154.382 1.00 29.98 126 ILE A C 1
ATOM 697 O O . ILE A 1 126 ? 127.178 152.132 155.585 1.00 29.98 126 ILE A O 1
ATOM 702 N N . LEU A 1 127 ? 128.576 151.544 153.929 1.00 29.60 127 LEU A N 1
ATOM 703 C CA . LEU A 1 127 ? 129.528 150.979 154.877 1.00 29.60 127 LEU A CA 1
ATOM 704 C C . LEU A 1 127 ? 130.107 152.056 155.786 1.00 29.60 127 LEU A C 1
ATOM 705 O O . LEU A 1 127 ? 130.233 151.847 156.997 1.00 29.60 127 LEU A O 1
ATOM 710 N N . VAL A 1 128 ? 130.450 153.219 155.227 1.00 28.29 128 VAL A N 1
ATOM 711 C CA . VAL A 1 128 ? 130.988 154.305 156.043 1.00 28.29 128 VAL A CA 1
ATOM 712 C C . VAL A 1 128 ? 129.976 154.731 157.097 1.00 28.29 128 VAL A C 1
ATOM 713 O O . VAL A 1 128 ? 130.303 154.855 158.282 1.00 28.29 128 VAL A O 1
ATOM 717 N N . GLY A 1 129 ? 128.725 154.940 156.685 1.00 28.36 129 GLY A N 1
ATOM 718 C CA . GLY A 1 129 ? 127.713 155.357 157.640 1.00 28.36 129 GLY A CA 1
ATOM 719 C C . GLY A 1 129 ? 127.468 154.324 158.724 1.00 28.36 129 GLY A C 1
ATOM 720 O O . GLY A 1 129 ? 127.446 154.643 159.917 1.00 28.36 129 GLY A O 1
ATOM 721 N N . LEU A 1 130 ? 127.298 153.062 158.323 1.00 29.48 130 LEU A N 1
ATOM 722 C CA . LEU A 1 130 ? 127.013 152.008 159.287 1.00 29.48 130 LEU A CA 1
ATOM 723 C C . LEU A 1 130 ? 128.154 151.847 160.278 1.00 29.48 130 LEU A C 1
ATOM 724 O O . LEU A 1 130 ? 127.926 151.730 161.485 1.00 29.48 130 LEU A O 1
ATOM 729 N N . LEU A 1 131 ? 129.395 151.843 159.791 1.00 28.83 131 LEU A N 1
ATOM 730 C CA . LEU A 1 131 ? 130.510 151.584 160.688 1.00 28.83 131 LEU A CA 1
ATOM 731 C C . LEU A 1 131 ? 130.891 152.815 161.496 1.00 28.83 131 LEU A C 1
ATOM 732 O O . LEU A 1 131 ? 131.568 152.687 162.519 1.00 28.83 131 LEU A O 1
ATOM 737 N N . MET A 1 132 ? 130.473 154.007 161.069 1.00 28.70 132 MET A N 1
ATOM 738 C CA . MET A 1 132 ? 130.593 155.166 161.943 1.00 28.70 132 MET A CA 1
ATOM 739 C C . MET A 1 132 ? 129.556 155.121 163.053 1.00 28.70 132 MET A C 1
ATOM 740 O O . MET A 1 132 ? 129.835 155.524 164.186 1.00 28.70 132 MET A O 1
ATOM 745 N N . ALA A 1 133 ? 128.350 154.642 162.744 1.00 27.18 133 ALA A N 1
ATOM 746 C CA . ALA A 1 133 ? 127.323 154.537 163.772 1.00 27.18 133 ALA A CA 1
ATOM 747 C C . ALA A 1 133 ? 127.638 153.418 164.757 1.00 27.18 133 ALA A C 1
ATOM 748 O O . ALA A 1 133 ? 127.287 153.505 165.938 1.00 27.18 133 ALA A O 1
ATOM 750 N N . VAL A 1 134 ? 128.287 152.353 164.285 1.00 28.71 134 VAL A N 1
ATOM 751 C CA . VAL A 1 134 ? 128.555 151.200 165.139 1.00 28.71 134 VAL A CA 1
ATOM 752 C C . VAL A 1 134 ? 129.599 151.538 166.193 1.00 28.71 134 VAL A C 1
ATOM 753 O O . VAL A 1 134 ? 129.443 151.205 167.373 1.00 28.71 134 VAL A O 1
ATOM 757 N N . PHE A 1 135 ? 130.672 152.212 165.792 1.00 30.47 135 PHE A N 1
ATOM 758 C CA . PHE A 1 135 ? 131.829 152.425 166.649 1.00 30.47 135 PHE A CA 1
ATOM 759 C C . PHE A 1 135 ? 131.786 153.744 167.406 1.00 30.47 135 PHE A C 1
ATOM 760 O O . PHE A 1 135 ? 132.777 154.104 168.045 1.00 30.47 135 PHE A O 1
ATOM 768 N N . SER A 1 136 ? 130.675 154.471 167.353 1.00 30.77 136 SER A N 1
ATOM 769 C CA . SER A 1 136 ? 130.569 155.758 168.028 1.00 30.77 136 SER A CA 1
ATOM 770 C C . SER A 1 136 ? 130.104 155.545 169.462 1.00 30.77 136 SER A C 1
ATOM 771 O O . SER A 1 136 ? 129.065 154.921 169.698 1.00 30.77 136 SER A O 1
ATOM 774 N N . ASN A 1 137 ? 130.870 156.072 170.414 1.00 33.43 137 ASN A N 1
ATOM 775 C CA . ASN A 1 137 ? 130.578 155.937 171.835 1.00 33.43 137 ASN A CA 1
ATOM 776 C C . ASN A 1 137 ? 129.613 156.995 172.350 1.00 33.43 137 ASN A C 1
ATOM 777 O O . ASN A 1 137 ? 129.313 157.002 173.546 1.00 33.43 137 ASN A O 1
ATOM 782 N N . ALA A 1 138 ? 129.131 157.890 171.487 1.00 34.29 138 ALA A N 1
ATOM 783 C CA . ALA A 1 138 ? 128.243 158.959 171.923 1.00 34.29 138 ALA A CA 1
ATOM 784 C C . ALA A 1 138 ? 126.843 158.470 172.269 1.00 34.29 138 ALA A C 1
ATOM 785 O O . ALA A 1 138 ? 126.065 159.240 172.840 1.00 34.29 138 ALA A O 1
ATOM 787 N N . GLY A 1 139 ? 126.504 157.229 171.943 1.00 34.64 139 GLY A N 1
ATOM 788 C CA . GLY A 1 139 ? 125.203 156.687 172.260 1.00 34.64 139 GLY A CA 1
ATOM 789 C C . GLY A 1 139 ? 124.257 156.722 171.071 1.00 34.64 139 GLY A C 1
ATOM 790 O O . GLY A 1 139 ? 124.479 157.412 170.074 1.00 34.64 139 GLY A O 1
ATOM 791 N N . ASP A 1 140 ? 123.177 155.952 171.188 1.00 35.04 140 ASP A N 1
ATOM 792 C CA . ASP A 1 140 ? 122.195 155.868 170.115 1.00 35.04 140 ASP A CA 1
ATOM 793 C C . ASP A 1 140 ? 121.473 157.195 169.938 1.00 35.04 140 ASP A C 1
ATOM 794 O O . ASP A 1 140 ? 121.332 157.976 170.882 1.00 35.04 140 ASP A O 1
ATOM 799 N N . TRP A 1 141 ? 121.014 157.442 168.712 1.00 33.44 141 TRP A N 1
ATOM 800 C CA . TRP A 1 141 ? 120.271 158.652 168.365 1.00 33.44 141 TRP A CA 1
ATOM 801 C C . TRP A 1 141 ? 121.041 159.911 168.761 1.00 33.44 141 TRP A C 1
ATOM 802 O O . TRP A 1 141 ? 120.491 160.859 169.324 1.00 33.44 141 TRP A O 1
ATOM 813 N N . TYR A 1 142 ? 122.332 159.910 168.453 1.00 32.55 142 TYR A N 1
ATOM 814 C CA . TYR A 1 142 ? 123.197 161.070 168.642 1.00 32.55 142 TYR A CA 1
ATOM 815 C C . TYR A 1 142 ? 123.184 161.825 167.318 1.00 32.55 142 TYR A C 1
ATOM 816 O O . TYR A 1 142 ? 123.903 161.484 166.380 1.00 32.55 142 TYR A O 1
ATOM 825 N N . TRP A 1 143 ? 122.342 162.858 167.244 1.00 30.73 143 TRP A N 1
ATOM 826 C CA . TRP A 1 143 ? 122.041 163.484 165.961 1.00 30.73 143 TRP A CA 1
ATOM 827 C C . TRP A 1 143 ? 123.256 164.166 165.352 1.00 30.73 143 TRP A C 1
ATOM 828 O O . TRP A 1 143 ? 123.320 164.338 164.131 1.00 30.73 143 TRP A O 1
ATOM 839 N N . TRP A 1 144 ? 124.222 164.568 166.175 1.00 31.62 144 TRP A N 1
ATOM 840 C CA . TRP A 1 144 ? 125.407 165.226 165.642 1.00 31.62 144 TRP A CA 1
ATOM 841 C C . TRP A 1 144 ? 126.292 164.271 164.858 1.00 31.62 144 TRP A C 1
ATOM 842 O O . TRP A 1 144 ? 127.208 164.723 164.165 1.00 31.62 144 TRP A O 1
ATOM 853 N N . LEU A 1 145 ? 126.045 162.966 164.953 1.00 28.55 145 LEU A N 1
ATOM 854 C CA . LEU A 1 145 ? 126.805 161.998 164.175 1.00 28.55 145 LEU A CA 1
ATOM 855 C C . LEU A 1 145 ? 126.527 162.097 162.684 1.00 28.55 145 LEU A C 1
ATOM 856 O O . LEU A 1 145 ? 127.323 161.587 161.892 1.00 28.55 145 LEU A O 1
ATOM 861 N N . LEU A 1 146 ? 125.426 162.733 162.283 1.00 28.06 146 LEU A N 1
ATOM 862 C CA . LEU A 1 146 ? 125.120 162.850 160.863 1.00 28.06 146 LEU A CA 1
ATOM 863 C C . LEU A 1 146 ? 126.180 163.661 160.130 1.00 28.06 146 LEU A C 1
ATOM 864 O O . LEU A 1 146 ? 126.609 163.285 159.037 1.00 28.06 146 LEU A O 1
ATOM 869 N N . LEU A 1 147 ? 126.623 164.771 160.718 1.00 27.81 147 LEU A N 1
ATOM 870 C CA . LEU A 1 147 ? 127.517 165.677 159.998 1.00 27.81 147 LEU A CA 1
ATOM 871 C C . LEU A 1 147 ? 128.830 165.020 159.590 1.00 27.81 147 LEU A C 1
ATOM 872 O O . LEU A 1 147 ? 129.187 165.099 158.400 1.00 27.81 147 LEU A O 1
ATOM 877 N N . PRO A 1 148 ? 129.592 164.372 160.482 1.00 28.02 148 PRO A N 1
ATOM 878 C CA . PRO A 1 148 ? 130.767 163.632 159.995 1.00 28.02 148 PRO A CA 1
ATOM 879 C C . PRO A 1 148 ? 130.382 162.511 159.053 1.00 28.02 148 PRO A C 1
ATOM 880 O O . PRO A 1 148 ? 131.120 162.208 158.110 1.00 28.02 148 PRO A O 1
ATOM 884 N N . ASN A 1 149 ? 129.226 161.888 159.286 1.00 28.16 149 ASN A N 1
ATOM 885 C CA . ASN A 1 149 ? 128.696 160.876 158.383 1.00 28.16 149 ASN A CA 1
ATOM 886 C C . ASN A 1 149 ? 128.480 161.456 156.993 1.00 28.16 149 ASN A C 1
ATOM 887 O O . ASN A 1 149 ? 128.894 160.867 155.988 1.00 28.16 149 ASN A O 1
ATOM 892 N N . ILE A 1 150 ? 127.853 162.634 156.926 1.00 28.26 150 ILE A N 1
ATOM 893 C CA . ILE A 1 150 ? 127.621 163.293 155.641 1.00 28.26 150 ILE A CA 1
ATOM 894 C C . ILE A 1 150 ? 128.946 163.582 154.954 1.00 28.26 150 ILE A C 1
ATOM 895 O O . ILE A 1 150 ? 129.118 163.315 153.761 1.00 28.26 150 ILE A O 1
ATOM 900 N N . PHE A 1 151 ? 129.902 164.143 155.697 1.00 30.39 151 PHE A N 1
ATOM 901 C CA . PHE A 1 151 ? 131.150 164.569 155.071 1.00 30.39 151 PHE A CA 1
ATOM 902 C C . PHE A 1 151 ? 131.953 163.375 154.565 1.00 30.39 151 PHE A C 1
ATOM 903 O O . PHE A 1 151 ? 132.463 163.391 153.440 1.00 30.39 151 PHE A O 1
ATOM 911 N N . MET A 1 152 ? 132.080 162.329 155.385 1.00 31.25 152 MET A N 1
ATOM 912 C CA . MET A 1 152 ? 132.777 161.123 154.945 1.00 31.25 152 MET A CA 1
ATOM 913 C C . MET A 1 152 ? 132.085 160.480 153.751 1.00 31.25 152 MET A C 1
ATOM 914 O O . MET A 1 152 ? 132.744 160.107 152.776 1.00 31.25 152 MET A O 1
ATOM 919 N N . SER A 1 153 ? 130.757 160.347 153.799 1.00 30.80 153 SER A N 1
ATOM 920 C CA . SER A 1 153 ? 130.054 159.691 152.706 1.00 30.80 153 SER A CA 1
ATOM 921 C C . SER A 1 153 ? 130.152 160.483 151.410 1.00 30.80 153 SER A C 1
ATOM 922 O O . SER A 1 153 ? 130.307 159.889 150.339 1.00 30.80 153 SER A O 1
ATOM 925 N N . MET A 1 154 ? 130.061 161.814 151.479 1.00 32.27 154 MET A N 1
ATOM 926 C CA . MET A 1 154 ? 130.197 162.627 150.276 1.00 32.27 154 MET A CA 1
ATOM 927 C C . MET A 1 154 ? 131.595 162.510 149.685 1.00 32.27 154 MET A C 1
ATOM 928 O O . MET A 1 154 ? 131.769 162.566 148.464 1.00 32.27 154 MET A O 1
ATOM 933 N N . ALA A 1 155 ? 132.607 162.356 150.538 1.00 31.31 155 ALA A N 1
ATOM 934 C CA . ALA A 1 155 ? 133.982 162.230 150.080 1.00 31.31 155 ALA A CA 1
ATOM 935 C C . ALA A 1 155 ? 134.305 160.848 149.530 1.00 31.31 155 ALA A C 1
ATOM 936 O O . ALA A 1 155 ? 135.401 160.659 148.996 1.00 31.31 155 ALA A O 1
ATOM 938 N N . CYS A 1 156 ? 133.394 159.885 149.659 1.00 31.95 156 CYS A N 1
ATOM 939 C CA . CYS A 1 156 ? 133.659 158.541 149.148 1.00 31.95 156 CYS A CA 1
ATOM 940 C C . CYS A 1 156 ? 133.854 158.497 147.638 1.00 31.95 156 CYS A C 1
ATOM 941 O O . CYS A 1 156 ? 134.760 157.780 147.184 1.00 31.95 156 CYS A O 1
ATOM 944 N N . PRO A 1 157 ? 133.047 159.171 146.807 1.00 32.64 157 PRO A N 1
ATOM 945 C CA . PRO A 1 157 ? 133.336 159.139 145.362 1.00 32.64 157 PRO A CA 1
ATOM 946 C C . PRO A 1 157 ? 134.695 159.704 144.993 1.00 32.64 157 PRO A C 1
ATOM 947 O O . PRO A 1 157 ? 135.319 159.217 144.044 1.00 32.64 157 PRO A O 1
ATOM 951 N N . ILE A 1 158 ? 135.180 160.716 145.715 1.00 33.75 158 ILE A N 1
ATOM 952 C CA . ILE A 1 158 ? 136.493 161.286 145.414 1.00 33.75 158 ILE A CA 1
ATOM 953 C C . ILE A 1 158 ? 137.579 160.236 145.607 1.00 33.75 158 ILE A C 1
ATOM 954 O O . ILE A 1 158 ? 138.426 160.012 144.734 1.00 33.75 158 ILE A O 1
ATOM 959 N N . VAL A 1 159 ? 137.561 159.567 146.760 1.00 31.56 159 VAL A N 1
ATOM 960 C CA . VAL A 1 159 ? 138.559 158.544 147.040 1.00 31.56 159 VAL A CA 1
ATOM 961 C C . VAL A 1 159 ? 138.367 157.344 146.127 1.00 31.56 159 VAL A C 1
ATOM 962 O O . VAL A 1 159 ? 139.339 156.688 145.739 1.00 31.56 159 VAL A O 1
ATOM 966 N N . SER A 1 160 ? 137.122 157.036 145.762 1.00 31.99 160 SER A N 1
ATOM 967 C CA . SER A 1 160 ? 136.880 155.931 144.842 1.00 31.99 160 SER A CA 1
ATOM 968 C C . SER A 1 160 ? 137.489 156.211 143.478 1.00 31.99 160 SER A C 1
ATOM 969 O O . SER A 1 160 ? 138.109 155.330 142.879 1.00 31.99 160 SER A O 1
ATOM 972 N N . SER A 1 161 ? 137.330 157.434 142.973 1.00 32.92 161 SER A N 1
ATOM 973 C CA . SER A 1 161 ? 137.956 157.804 141.708 1.00 32.92 161 SER A CA 1
ATOM 974 C C . SER A 1 161 ? 139.473 157.828 141.823 1.00 32.92 161 SER A C 1
ATOM 975 O O . SER A 1 161 ? 140.175 157.427 140.888 1.00 32.92 161 SER A O 1
ATOM 978 N N . ALA A 1 162 ? 139.997 158.292 142.958 1.00 32.08 162 ALA A N 1
ATOM 979 C CA . ALA A 1 162 ? 141.443 158.289 143.151 1.00 32.08 162 ALA A CA 1
ATOM 980 C C . ALA A 1 162 ? 142.004 156.873 143.124 1.00 32.08 162 ALA A C 1
ATOM 981 O O . ALA A 1 162 ? 143.040 156.621 142.500 1.00 32.08 162 ALA A O 1
ATOM 983 N N . LEU A 1 163 ? 141.334 155.934 143.794 1.00 31.97 163 LEU A N 1
ATOM 984 C CA . LEU A 1 163 ? 141.785 154.546 143.771 1.00 31.97 163 LEU A CA 1
ATOM 985 C C . LEU A 1 163 ? 141.558 153.904 142.408 1.00 31.97 163 LEU A C 1
ATOM 986 O O . LEU A 1 163 ? 142.322 153.025 142.000 1.00 31.97 163 LEU A O 1
ATOM 991 N N . ALA A 1 164 ? 140.508 154.311 141.696 1.00 32.04 164 ALA A N 1
ATOM 992 C CA . ALA A 1 164 ? 140.272 153.777 140.361 1.00 32.04 164 ALA A CA 1
ATOM 993 C C . ALA A 1 164 ? 141.361 154.224 139.397 1.00 32.04 164 ALA A C 1
ATOM 994 O O . ALA A 1 164 ? 141.741 153.484 138.485 1.00 32.04 164 ALA A O 1
ATOM 996 N N . SER A 1 165 ? 141.870 155.444 139.578 1.00 32.89 165 SER A N 1
ATOM 997 C CA . SER A 1 165 ? 142.964 155.912 138.734 1.00 32.89 165 SER A CA 1
ATOM 998 C C . SER A 1 165 ? 144.208 155.055 138.919 1.00 32.89 165 SER A C 1
ATOM 999 O O . SER A 1 165 ? 144.887 154.715 137.944 1.00 32.89 165 SER A O 1
ATOM 1002 N N . ILE A 1 166 ? 144.525 154.698 140.164 1.00 34.18 166 ILE A N 1
ATOM 1003 C CA . ILE A 1 166 ? 145.704 153.879 140.427 1.00 34.18 166 ILE A CA 1
ATOM 1004 C C . ILE A 1 166 ? 145.481 152.445 139.964 1.00 34.18 166 ILE A C 1
ATOM 1005 O O . ILE A 1 166 ? 146.330 151.860 139.282 1.00 34.18 166 ILE A O 1
ATOM 1010 N N . ASN A 1 167 ? 144.338 151.863 140.310 1.00 34.81 167 ASN A N 1
ATOM 1011 C CA . ASN A 1 167 ? 144.083 150.444 140.113 1.00 34.81 167 ASN A CA 1
ATOM 1012 C C . ASN A 1 167 ? 143.662 150.097 138.693 1.00 34.81 167 ASN A C 1
ATOM 1013 O O . ASN A 1 167 ? 143.601 148.912 138.359 1.00 34.81 167 ASN A O 1
ATOM 1018 N N . SER A 1 168 ? 143.363 151.088 137.851 1.00 35.93 168 SER A N 1
ATOM 1019 C CA . SER A 1 168 ? 142.996 150.785 136.474 1.00 35.93 168 SER A CA 1
ATOM 1020 C C . SER A 1 168 ? 144.195 150.382 135.635 1.00 35.93 168 SER A C 1
ATOM 1021 O O . SER A 1 168 ? 144.019 149.731 134.601 1.00 35.93 168 SER A O 1
ATOM 1024 N N . ARG A 1 169 ? 145.406 150.758 136.047 1.00 36.81 169 ARG A N 1
ATOM 1025 C CA . ARG A 1 169 ? 146.590 150.353 135.301 1.00 36.81 169 ARG A CA 1
ATOM 1026 C C . ARG A 1 169 ? 146.757 148.841 135.321 1.00 36.81 169 ARG A C 1
ATOM 1027 O O . ARG A 1 169 ? 147.132 148.239 134.309 1.00 36.81 169 ARG A O 1
ATOM 1035 N N . TRP A 1 170 ? 146.488 148.212 136.462 1.00 35.93 170 TRP A N 1
ATOM 1036 C CA . TRP A 1 170 ? 146.598 146.769 136.610 1.00 35.93 170 TRP A CA 1
ATOM 1037 C C . TRP A 1 170 ? 145.272 146.059 136.393 1.00 35.93 170 TRP A C 1
ATOM 1038 O O . TRP A 1 170 ? 145.201 144.840 136.568 1.00 35.93 170 TRP A O 1
ATOM 1049 N N . ASP A 1 171 ? 144.225 146.798 136.021 1.00 39.71 171 ASP A N 1
ATOM 1050 C CA . ASP A 1 171 ? 142.901 146.238 135.757 1.00 39.71 171 ASP A CA 1
ATOM 1051 C C . ASP A 1 171 ? 142.285 145.646 137.021 1.00 39.71 171 ASP A C 1
ATOM 1052 O O . ASP A 1 171 ? 141.713 144.555 136.997 1.00 39.71 171 ASP A O 1
ATOM 1057 N N . LEU A 1 172 ? 142.397 146.381 138.127 1.00 37.36 172 LEU A N 1
ATOM 1058 C CA . LEU A 1 172 ? 141.880 145.910 139.414 1.00 37.36 172 LEU A CA 1
ATOM 1059 C C . LEU A 1 172 ? 140.769 146.815 139.934 1.00 37.36 172 LEU A C 1
ATOM 1060 O O . LEU A 1 172 ? 140.782 148.019 139.685 1.00 37.36 172 LEU A O 1
ATOM 1065 N N . PRO A 1 173 ? 139.785 146.240 140.640 1.00 37.27 173 PRO A N 1
ATOM 1066 C CA . PRO A 1 173 ? 138.689 147.029 141.222 1.00 37.27 173 PRO A CA 1
ATOM 1067 C C . PRO A 1 173 ? 139.027 147.795 142.498 1.00 37.27 173 PRO A C 1
ATOM 1068 O O . PRO A 1 173 ? 139.944 147.407 143.222 1.00 37.27 173 PRO A O 1
ATOM 1072 N N . VAL A 1 174 ? 138.298 148.873 142.772 1.00 34.85 174 VAL A N 1
ATOM 1073 C CA . VAL A 1 174 ? 138.490 149.635 144.011 1.00 34.85 174 VAL A CA 1
ATOM 1074 C C . VAL A 1 174 ? 138.144 148.834 145.261 1.00 34.85 174 VAL A C 1
ATOM 1075 O O . VAL A 1 174 ? 138.773 149.039 146.301 1.00 34.85 174 VAL A O 1
ATOM 1079 N N . PHE A 1 175 ? 137.162 147.937 145.171 1.00 35.26 175 PHE A N 1
ATOM 1080 C CA . PHE A 1 175 ? 136.703 147.175 146.341 1.00 35.26 175 PHE A CA 1
ATOM 1081 C C . PHE A 1 175 ? 136.163 148.061 147.459 1.00 35.26 175 PHE A C 1
ATOM 1082 O O . PHE A 1 175 ? 135.426 149.013 147.198 1.00 35.26 175 PHE A O 1
ATOM 1090 N N . THR A 1 176 ? 136.529 147.759 148.699 1.00 32.85 176 THR A N 1
ATOM 1091 C CA . THR A 1 176 ? 136.028 148.503 149.855 1.00 32.85 176 THR A CA 1
ATOM 1092 C C . THR A 1 176 ? 137.064 149.469 150.400 1.00 32.85 176 THR A C 1
ATOM 1093 O O . THR A 1 176 ? 136.928 149.958 151.519 1.00 32.85 176 THR A O 1
ATOM 1097 N N . LEU A 1 177 ? 138.105 149.740 149.622 1.00 32.08 177 LEU A N 1
ATOM 1098 C CA . LEU A 1 177 ? 139.178 150.606 150.107 1.00 32.08 177 LEU A CA 1
ATOM 1099 C C . LEU A 1 177 ? 138.752 152.026 150.484 1.00 32.08 177 LEU A C 1
ATOM 1100 O O . LEU A 1 177 ? 139.194 152.531 151.509 1.00 32.08 177 LEU A O 1
ATOM 1105 N N . PRO A 1 178 ? 137.892 152.680 149.675 1.00 30.16 178 PRO A N 1
ATOM 1106 C CA . PRO A 1 178 ? 137.473 154.006 150.146 1.00 30.16 178 PRO A CA 1
ATOM 1107 C C . PRO A 1 178 ? 136.825 153.923 151.523 1.00 30.16 178 PRO A C 1
ATOM 1108 O O . PRO A 1 178 ? 137.196 154.697 152.398 1.00 30.16 178 PRO A O 1
ATOM 1112 N N . PHE A 1 179 ? 135.888 153.001 151.718 1.00 29.47 179 PHE A N 1
ATOM 1113 C CA . PHE A 1 179 ? 135.274 152.821 153.029 1.00 29.47 179 PHE A CA 1
ATOM 1114 C C . PHE A 1 179 ? 136.319 152.720 154.125 1.00 29.47 179 PHE A C 1
ATOM 1115 O O . PHE A 1 179 ? 136.224 153.408 155.149 1.00 29.47 179 PHE A O 1
ATOM 1123 N N . ASN A 1 180 ? 137.327 151.870 153.927 1.00 30.55 180 ASN A N 1
ATOM 1124 C CA . ASN A 1 180 ? 138.346 151.678 154.951 1.00 30.55 180 ASN A CA 1
ATOM 1125 C C . ASN A 1 180 ? 139.086 152.975 155.229 1.00 30.55 180 ASN A C 1
ATOM 1126 O O . ASN A 1 180 ? 139.248 153.374 156.388 1.00 30.55 180 ASN A O 1
ATOM 1131 N N . ILE A 1 181 ? 139.529 153.658 154.170 1.00 29.95 181 ILE A N 1
ATOM 1132 C CA . ILE A 1 181 ? 140.279 154.896 154.348 1.00 29.95 181 ILE A CA 1
ATOM 1133 C C . ILE A 1 181 ? 139.445 155.926 155.094 1.00 29.95 181 ILE A C 1
ATOM 1134 O O . ILE A 1 181 ? 139.917 156.539 156.055 1.00 29.95 181 ILE A O 1
ATOM 1139 N N . LEU A 1 182 ? 138.187 156.115 154.692 1.00 30.05 182 LEU A N 1
ATOM 1140 C CA . LEU A 1 182 ? 137.386 157.176 155.294 1.00 30.05 182 LEU A CA 1
ATOM 1141 C C . LEU A 1 182 ? 137.036 156.867 156.746 1.00 30.05 182 LEU A C 1
ATOM 1142 O O . LEU A 1 182 ? 137.091 157.755 157.605 1.00 30.05 182 LEU A O 1
ATOM 1147 N N . VAL A 1 183 ? 136.676 155.617 157.055 1.00 30.31 183 VAL A N 1
ATOM 1148 C CA . VAL A 1 183 ? 136.304 155.323 158.437 1.00 30.31 183 VAL A CA 1
ATOM 1149 C C . VAL A 1 183 ? 137.528 155.347 159.345 1.00 30.31 183 VAL A C 1
ATOM 1150 O O . VAL A 1 183 ? 137.462 155.868 160.464 1.00 30.31 183 VAL A O 1
ATOM 1154 N N . CYS A 1 184 ? 138.647 154.910 158.849 1.00 31.63 184 CYS A N 1
ATOM 1155 C CA . CYS A 1 184 ? 139.785 154.934 159.675 1.00 31.63 184 CYS A CA 1
ATOM 1156 C C . CYS A 1 184 ? 140.153 156.351 159.964 1.00 31.63 184 CYS A C 1
ATOM 1157 O O . CYS A 1 184 ? 140.616 156.636 161.048 1.00 31.63 184 CYS A O 1
ATOM 1160 N N . LEU A 1 185 ? 139.955 157.263 159.038 1.00 30.85 185 LEU A N 1
ATOM 1161 C CA . LEU A 1 185 ? 140.230 158.639 159.337 1.00 30.85 185 LEU A CA 1
ATOM 1162 C C . LEU A 1 185 ? 139.357 159.184 160.408 1.00 30.85 185 LEU A C 1
ATOM 1163 O O . LEU A 1 185 ? 139.847 159.817 161.306 1.00 30.85 185 LEU A O 1
ATOM 1168 N N . HIS A 1 186 ? 138.071 158.931 160.363 1.00 30.41 186 HIS A N 1
ATOM 1169 C CA . HIS A 1 186 ? 137.211 159.544 161.337 1.00 30.41 186 HIS A CA 1
ATOM 1170 C C . HIS A 1 186 ? 137.624 158.966 162.591 1.00 30.41 186 HIS A C 1
ATOM 1171 O O . HIS A 1 186 ? 137.772 159.654 163.584 1.00 30.41 186 HIS A O 1
ATOM 1178 N N . MET A 1 187 ? 137.857 157.696 162.572 1.00 31.56 187 MET A N 1
ATOM 1179 C CA . MET A 1 187 ? 138.134 157.090 163.799 1.00 31.56 187 MET A CA 1
ATOM 1180 C C . MET A 1 187 ? 139.399 157.468 164.497 1.00 31.56 187 MET A C 1
ATOM 1181 O O . MET A 1 187 ? 139.375 157.698 165.686 1.00 31.56 187 MET A O 1
ATOM 1186 N N . VAL A 1 188 ? 140.506 157.545 163.801 1.00 30.52 188 VAL A N 1
ATOM 1187 C CA . VAL A 1 188 ? 141.708 157.983 164.452 1.00 30.52 188 VAL A CA 1
ATOM 1188 C C . VAL A 1 188 ? 141.723 159.435 164.782 1.00 30.52 188 VAL A C 1
ATOM 1189 O O . VAL A 1 188 ? 142.193 159.830 165.831 1.00 30.52 188 VAL A O 1
ATOM 1193 N N . ALA A 1 189 ? 141.185 160.234 163.908 1.00 30.14 189 ALA A N 1
ATOM 1194 C CA . ALA A 1 189 ? 141.141 161.630 164.123 1.00 30.14 189 ALA A CA 1
ATOM 1195 C C . ALA A 1 189 ? 140.535 161.854 165.381 1.00 30.14 189 ALA A C 1
ATOM 1196 O O . ALA A 1 189 ? 141.089 162.526 166.231 1.00 30.14 189 ALA A O 1
ATOM 1198 N N . THR A 1 190 ? 139.346 161.335 165.524 1.00 33.38 190 THR A N 1
ATOM 1199 C CA . THR A 1 190 ? 138.657 161.621 166.775 1.00 33.38 190 THR A CA 1
ATOM 1200 C C . THR A 1 190 ? 139.226 160.798 167.924 1.00 33.38 190 THR A C 1
ATOM 1201 O O . THR A 1 190 ? 139.694 161.354 168.923 1.00 33.38 190 THR A O 1
ATOM 1205 N N . GLY A 1 191 ? 139.195 159.476 167.802 1.00 36.33 191 GLY A N 1
ATOM 1206 C CA . GLY A 1 191 ? 139.710 158.622 168.850 1.00 36.33 191 GLY A CA 1
ATOM 1207 C C . GLY A 1 191 ? 138.753 158.533 170.016 1.00 36.33 191 GLY A C 1
ATOM 1208 O O . GLY A 1 191 ? 137.719 159.206 170.022 1.00 36.33 191 GLY A O 1
ATOM 1209 N N . HIS A 1 192 ? 139.077 157.710 171.013 1.00 40.83 192 HIS A N 1
ATOM 1210 C CA . HIS A 1 192 ? 138.194 157.598 172.168 1.00 40.83 192 HIS A CA 1
ATOM 1211 C C . HIS A 1 192 ? 138.183 158.884 172.981 1.00 40.83 192 HIS A C 1
ATOM 1212 O O . HIS A 1 192 ? 137.131 159.308 173.471 1.00 40.83 192 HIS A O 1
ATOM 1219 N N . TYR A 1 193 ? 139.343 159.516 173.139 1.00 47.40 193 TYR A N 1
ATOM 1220 C CA . TYR A 1 193 ? 139.459 160.714 173.967 1.00 47.40 193 TYR A CA 1
ATOM 1221 C C . TYR A 1 193 ? 139.180 161.953 173.116 1.00 47.40 193 TYR A C 1
ATOM 1222 O O . TYR A 1 193 ? 140.063 162.747 172.790 1.00 47.40 193 TYR A O 1
ATOM 1231 N N . ASN A 1 194 ? 137.910 162.099 172.749 1.00 39.37 194 ASN A N 1
ATOM 1232 C CA . ASN A 1 194 ? 137.440 163.278 172.040 1.00 39.37 194 ASN A CA 1
ATOM 1233 C C . ASN A 1 194 ? 136.155 163.754 172.693 1.00 39.37 194 ASN A C 1
ATOM 1234 O O . ASN A 1 194 ? 135.366 162.948 173.189 1.00 39.37 194 ASN A O 1
ATOM 1239 N N . GLN A 1 195 ? 135.952 165.069 172.693 1.00 44.17 195 GLN A N 1
ATOM 1240 C CA . GLN A 1 195 ? 134.810 165.633 173.399 1.00 44.17 195 GLN A CA 1
ATOM 1241 C C . GLN A 1 195 ? 133.527 165.527 172.584 1.00 44.17 195 GLN A C 1
ATOM 1242 O O . GLN A 1 195 ? 132.455 165.275 173.144 1.00 44.17 195 GLN A O 1
ATOM 1248 N N . TYR A 1 196 ? 133.613 165.694 171.264 1.00 37.87 196 TYR A N 1
ATOM 1249 C CA . TYR A 1 196 ? 132.418 165.753 170.430 1.00 37.87 196 TYR A CA 1
ATOM 1250 C C . TYR A 1 196 ? 132.022 164.387 169.880 1.00 37.87 196 TYR A C 1
ATOM 1251 O O . TYR A 1 196 ? 130.846 164.016 169.928 1.00 37.87 196 TYR A O 1
ATOM 1260 N N . PHE A 1 197 ? 132.984 163.627 169.361 1.00 33.65 197 PHE A N 1
ATOM 1261 C CA . PHE A 1 197 ? 132.717 162.381 168.644 1.00 33.65 197 PHE A CA 1
ATOM 1262 C C . PHE A 1 197 ? 133.554 161.257 169.238 1.00 33.65 197 PHE A C 1
ATOM 1263 O O . PHE A 1 197 ? 134.471 160.741 168.589 1.00 33.65 197 PHE A O 1
ATOM 1271 N N . PRO A 1 198 ? 133.261 160.844 170.467 1.00 34.52 198 PRO A N 1
ATOM 1272 C CA . PRO A 1 198 ? 134.056 159.787 171.098 1.00 34.52 198 PRO A CA 1
ATOM 1273 C C . PRO A 1 198 ? 133.797 158.444 170.434 1.00 34.52 198 PRO A C 1
ATOM 1274 O O . PRO A 1 198 ? 132.765 158.216 169.805 1.00 34.52 198 PRO A O 1
ATOM 1278 N N . GLN A 1 199 ? 134.763 157.542 170.581 1.00 34.48 199 GLN A N 1
ATOM 1279 C CA . GLN A 1 199 ? 134.686 156.231 169.952 1.00 34.48 199 GLN A CA 1
ATOM 1280 C C . GLN A 1 199 ? 134.904 155.159 171.018 1.00 34.48 199 GLN A C 1
ATOM 1281 O O . GLN A 1 199 ? 135.071 155.456 172.204 1.00 34.48 199 GLN A O 1
ATOM 1287 N N . ILE A 1 200 ? 134.904 153.902 170.583 1.00 35.25 200 ILE A N 1
ATOM 1288 C CA . ILE A 1 200 ? 135.010 152.742 171.461 1.00 35.25 200 ILE A CA 1
ATOM 1289 C C . ILE A 1 200 ? 136.482 152.436 171.700 1.00 35.25 200 ILE A C 1
ATOM 1290 O O . ILE A 1 200 ? 137.351 152.794 170.896 1.00 35.25 200 ILE A O 1
ATOM 1295 N N . LEU A 1 201 ? 136.772 151.776 172.821 1.00 38.66 201 LEU A N 1
ATOM 1296 C CA . LEU A 1 201 ? 138.144 151.414 173.148 1.00 38.66 201 LEU A CA 1
ATOM 1297 C C . LEU A 1 201 ? 138.588 150.209 172.332 1.00 38.66 201 LEU A C 1
ATOM 1298 O O . LEU A 1 201 ? 137.883 149.199 172.262 1.00 38.66 201 LEU A O 1
ATOM 1303 N N . ILE A 1 202 ? 139.769 150.312 171.729 1.00 38.62 202 ILE A N 1
ATOM 1304 C CA . ILE A 1 202 ? 140.436 149.189 171.078 1.00 38.62 202 ILE A CA 1
ATOM 1305 C C . ILE A 1 202 ? 141.853 149.173 171.633 1.00 38.62 202 ILE A C 1
ATOM 1306 O O . ILE A 1 202 ? 142.667 150.038 171.296 1.00 38.62 202 ILE A O 1
ATOM 1311 N N . GLN A 1 203 ? 142.153 148.201 172.490 1.00 40.37 203 GLN A N 1
ATOM 1312 C CA . GLN A 1 203 ? 143.471 148.144 173.096 1.00 40.37 203 GLN A CA 1
ATOM 1313 C C . GLN A 1 203 ? 144.225 146.899 172.643 1.00 40.37 203 GLN A C 1
ATOM 1314 O O . GLN A 1 203 ? 143.623 145.840 172.442 1.00 40.37 203 GLN A O 1
ATOM 1320 N N . PRO A 1 204 ? 145.540 146.997 172.468 1.00 42.22 204 PRO A N 1
ATOM 1321 C CA . PRO A 1 204 ? 146.325 145.814 172.105 1.00 42.22 204 PRO A CA 1
ATOM 1322 C C . PRO A 1 204 ? 146.342 144.786 173.223 1.00 42.22 204 PRO A C 1
ATOM 1323 O O . PRO A 1 204 ? 146.265 145.117 174.409 1.00 42.22 204 PRO A O 1
ATOM 1327 N N . THR A 1 205 ? 146.442 143.520 172.828 1.00 45.76 205 THR A N 1
ATOM 1328 C CA . THR A 1 205 ? 146.441 142.436 173.799 1.00 45.76 205 THR A CA 1
ATOM 1329 C C . THR A 1 205 ? 147.743 142.429 174.588 1.00 45.76 205 THR A C 1
ATOM 1330 O O . THR A 1 205 ? 148.840 142.471 174.024 1.00 45.76 205 THR A O 1
ATOM 1334 N N . THR A 1 206 ? 147.615 142.376 175.916 1.00 50.15 206 THR A N 1
ATOM 1335 C CA . THR A 1 206 ? 148.778 142.331 176.791 1.00 50.15 206 THR A CA 1
ATOM 1336 C C . THR A 1 206 ? 148.665 141.249 177.859 1.00 50.15 206 THR A C 1
ATOM 1337 O O . THR A 1 206 ? 149.403 141.304 178.852 1.00 50.15 206 THR A O 1
ATOM 1341 N N . SER A 1 207 ? 147.771 140.278 177.697 1.00 55.99 207 SER A N 1
ATOM 1342 C CA . SER A 1 207 ? 147.575 139.231 178.688 1.00 55.99 207 SER A CA 1
ATOM 1343 C C . SER A 1 207 ? 147.458 137.887 177.985 1.00 55.99 207 SER A C 1
ATOM 1344 O O . SER A 1 207 ? 146.962 137.790 176.860 1.00 55.99 207 SER A O 1
ATOM 1347 N N . MET A 1 208 ? 147.919 136.843 178.668 1.00 59.02 208 MET A N 1
ATOM 1348 C CA . MET A 1 208 ? 147.888 135.486 178.127 1.00 59.02 208 MET A CA 1
ATOM 1349 C C . MET A 1 208 ? 146.478 134.931 178.274 1.00 59.02 208 MET A C 1
ATOM 1350 O O . MET A 1 208 ? 146.014 134.661 179.383 1.00 59.02 208 MET A O 1
ATOM 1355 N N . SER A 1 209 ? 145.791 134.757 177.149 1.00 59.13 209 SER A N 1
ATOM 1356 C CA . SER A 1 209 ? 144.414 134.269 177.138 1.00 59.13 209 SER A CA 1
ATOM 1357 C C . SER A 1 209 ? 144.436 132.747 177.137 1.00 59.13 209 SER A C 1
ATOM 1358 O O . SER A 1 209 ? 144.658 132.105 176.110 1.00 59.13 209 SER A O 1
ATOM 1361 N N . ASN A 1 210 ? 144.205 132.160 178.309 1.00 55.33 210 ASN A N 1
ATOM 1362 C CA . ASN A 1 210 ? 144.130 130.710 178.410 1.00 55.33 210 ASN A CA 1
ATOM 1363 C C . ASN A 1 210 ? 142.841 130.219 177.763 1.00 55.33 210 ASN A C 1
ATOM 1364 O O . ASN A 1 210 ? 141.745 130.674 178.099 1.00 55.33 210 ASN A O 1
ATOM 1369 N N . LEU A 1 211 ? 142.978 129.279 176.834 1.00 51.50 211 LEU A N 1
ATOM 1370 C CA . LEU A 1 211 ? 141.876 128.842 175.978 1.00 51.50 211 LEU A CA 1
ATOM 1371 C C . LEU A 1 211 ? 141.453 127.442 176.411 1.00 51.50 211 LEU A C 1
ATOM 1372 O O . LEU A 1 211 ? 142.000 126.440 175.948 1.00 51.50 211 LEU A O 1
ATOM 1377 N N . THR A 1 212 ? 140.466 127.378 177.298 1.00 56.62 212 THR A N 1
ATOM 1378 C CA . THR A 1 212 ? 139.948 126.102 177.785 1.00 56.62 212 THR A CA 1
ATOM 1379 C C . THR A 1 212 ? 139.144 125.447 176.672 1.00 56.62 212 THR A C 1
ATOM 1380 O O . THR A 1 212 ? 137.992 125.808 176.425 1.00 56.62 212 THR A O 1
ATOM 1384 N N . TRP A 1 213 ? 139.754 124.474 175.991 1.00 54.50 213 TRP A N 1
ATOM 1385 C CA . TRP A 1 213 ? 139.099 123.830 174.859 1.00 54.50 213 TRP A CA 1
ATOM 1386 C C . TRP A 1 213 ? 137.841 123.076 175.265 1.00 54.50 213 TRP A C 1
ATOM 1387 O O . TRP A 1 213 ? 136.952 122.883 174.430 1.00 54.50 213 TRP A O 1
ATOM 1398 N N . SER A 1 214 ? 137.743 122.641 176.520 1.00 55.63 214 SER A N 1
ATOM 1399 C CA . SER A 1 214 ? 136.548 121.955 176.987 1.00 55.63 214 SER A CA 1
ATOM 1400 C C . SER A 1 214 ? 135.345 122.880 177.112 1.00 55.63 214 SER A C 1
ATOM 1401 O O . SER A 1 214 ? 134.212 122.389 177.155 1.00 55.63 214 SER A O 1
ATOM 1404 N N . GLU A 1 215 ? 135.557 124.192 177.167 1.00 55.40 215 GLU A N 1
ATOM 1405 C CA . GLU A 1 215 ? 134.470 125.151 177.303 1.00 55.40 215 GLU A CA 1
ATOM 1406 C C . GLU A 1 215 ? 133.872 125.565 175.966 1.00 55.40 215 GLU A C 1
ATOM 1407 O O . GLU A 1 215 ? 132.899 126.326 175.950 1.00 55.40 215 GLU A O 1
ATOM 1409 N N . LEU A 1 216 ? 134.428 125.091 174.855 1.00 50.95 216 LEU A N 1
ATOM 1410 C CA . LEU A 1 216 ? 133.876 125.391 173.543 1.00 50.95 216 LEU A CA 1
ATOM 1411 C C . LEU A 1 216 ? 132.445 124.880 173.432 1.00 50.95 216 LEU A C 1
ATOM 1412 O O . LEU A 1 216 ? 132.116 123.781 173.885 1.00 50.95 216 LEU A O 1
ATOM 1417 N N . ASP A 1 217 ? 131.588 125.696 172.826 1.00 51.17 217 ASP A N 1
ATOM 1418 C CA . ASP A 1 217 ? 130.194 125.343 172.593 1.00 51.17 217 ASP A CA 1
ATOM 1419 C C . ASP A 1 217 ? 129.994 125.167 171.097 1.00 51.17 217 ASP A C 1
ATOM 1420 O O . ASP A 1 217 ? 130.261 126.090 170.322 1.00 51.17 217 ASP A O 1
ATOM 1425 N N . TYR A 1 218 ? 129.526 123.985 170.695 1.00 52.38 218 TYR A N 1
ATOM 1426 C CA . TYR A 1 218 ? 129.407 123.686 169.272 1.00 52.38 218 TYR A CA 1
ATOM 1427 C C . TYR A 1 218 ? 128.223 124.406 168.641 1.00 52.38 218 TYR A C 1
ATOM 1428 O O . TYR A 1 218 ? 128.276 124.766 167.459 1.00 52.38 218 TYR A O 1
ATOM 1437 N N . ALA A 1 219 ? 127.151 124.619 169.408 1.00 49.35 219 ALA A N 1
ATOM 1438 C CA . ALA A 1 219 ? 125.989 125.320 168.877 1.00 49.35 219 ALA A CA 1
ATOM 1439 C C . ALA A 1 219 ? 126.366 126.716 168.405 1.00 49.35 219 ALA A C 1
ATOM 1440 O O . ALA A 1 219 ? 126.091 127.091 167.261 1.00 49.35 219 ALA A O 1
ATOM 1442 N N . GLN A 1 220 ? 127.021 127.495 169.268 1.00 47.31 220 GLN A N 1
ATOM 1443 C CA . GLN A 1 220 ? 127.464 128.823 168.865 1.00 47.31 220 GLN A CA 1
ATOM 1444 C C . GLN A 1 220 ? 128.576 128.752 167.829 1.00 47.31 220 GLN A C 1
ATOM 1445 O O . GLN A 1 220 ? 128.676 129.630 166.964 1.00 47.31 220 GLN A O 1
ATOM 1451 N N . LEU A 1 221 ? 129.403 127.710 167.884 1.00 45.75 221 LEU A N 1
ATOM 1452 C CA . LEU A 1 221 ? 130.481 127.575 166.912 1.00 45.75 221 LEU A CA 1
ATOM 1453 C C . LEU A 1 221 ? 129.932 127.462 165.496 1.00 45.75 221 LEU A C 1
ATOM 1454 O O . LEU A 1 221 ? 130.465 128.075 164.565 1.00 45.75 221 LEU A O 1
ATOM 1459 N N . PHE A 1 222 ? 128.869 126.677 165.313 1.00 46.69 222 PHE A N 1
ATOM 1460 C CA . PHE A 1 222 ? 128.219 126.588 164.011 1.00 46.69 222 PHE A CA 1
ATOM 1461 C C . PHE A 1 222 ? 127.297 127.765 163.730 1.00 46.69 222 PHE A C 1
ATOM 1462 O O . PHE A 1 222 ? 127.098 128.111 162.563 1.00 46.69 222 PHE A O 1
ATOM 1470 N N . ARG A 1 223 ? 126.729 128.386 164.767 1.00 45.80 223 ARG A N 1
ATOM 1471 C CA . ARG A 1 223 ? 125.966 129.614 164.587 1.00 45.80 223 ARG A CA 1
ATOM 1472 C C . ARG A 1 223 ? 126.857 130.771 164.164 1.00 45.80 223 ARG A C 1
ATOM 1473 O O . ARG A 1 223 ? 126.350 131.824 163.769 1.00 45.80 223 ARG A O 1
ATOM 1481 N N . SER A 1 224 ? 128.175 130.603 164.261 1.00 41.21 224 SER A N 1
ATOM 1482 C CA . SER A 1 224 ? 129.093 131.627 163.783 1.00 41.21 224 SER A CA 1
ATOM 1483 C C . SER A 1 224 ? 129.058 131.789 162.269 1.00 41.21 224 SER A C 1
ATOM 1484 O O . SER A 1 224 ? 129.656 132.734 161.749 1.00 41.21 224 SER A O 1
ATOM 1487 N N . ILE A 1 225 ? 128.396 130.889 161.548 1.00 38.75 225 ILE A N 1
ATOM 1488 C CA . ILE A 1 225 ? 128.320 130.982 160.090 1.00 38.75 225 ILE A CA 1
ATOM 1489 C C . ILE A 1 225 ? 127.380 132.111 159.671 1.00 38.75 225 ILE A C 1
ATOM 1490 O O . ILE A 1 225 ? 127.791 132.970 158.880 1.00 38.75 225 ILE A O 1
ATOM 1495 N N . PRO A 1 226 ? 126.113 132.170 160.147 1.00 37.76 226 PRO A N 1
ATOM 1496 C CA . PRO A 1 226 ? 125.246 133.282 159.730 1.00 37.76 226 PRO A CA 1
ATOM 1497 C C . PRO A 1 226 ? 125.653 134.621 160.322 1.00 37.76 226 PRO A C 1
ATOM 1498 O O . PRO A 1 226 ? 125.589 135.649 159.645 1.00 37.76 226 PRO A O 1
ATOM 1502 N N . VAL A 1 227 ? 126.062 134.636 161.590 1.00 36.09 227 VAL A N 1
ATOM 1503 C CA . VAL A 1 227 ? 126.471 135.902 162.183 1.00 36.09 227 VAL A CA 1
ATOM 1504 C C . VAL A 1 227 ? 127.757 136.400 161.538 1.00 36.09 227 VAL A C 1
ATOM 1505 O O . VAL A 1 227 ? 127.989 137.610 161.452 1.00 36.09 227 VAL A O 1
ATOM 1509 N N . GLY A 1 228 ? 128.594 135.491 161.037 1.00 34.72 228 GLY A N 1
ATOM 1510 C CA . GLY A 1 228 ? 129.795 135.919 160.339 1.00 34.72 228 GLY A CA 1
ATOM 1511 C C . GLY A 1 228 ? 129.487 136.686 159.069 1.00 34.72 228 GLY A C 1
ATOM 1512 O O . GLY A 1 228 ? 130.088 137.726 158.797 1.00 34.72 228 GLY A O 1
ATOM 1513 N N . ILE A 1 229 ? 128.547 136.179 158.268 1.00 34.72 229 ILE A N 1
ATOM 1514 C CA . ILE A 1 229 ? 128.146 136.892 157.059 1.00 34.72 229 ILE A CA 1
ATOM 1515 C C . ILE A 1 229 ? 127.369 138.156 157.403 1.00 34.72 229 ILE A C 1
ATOM 1516 O O . ILE A 1 229 ? 127.432 139.147 156.669 1.00 34.72 229 ILE A O 1
ATOM 1521 N N . GLY A 1 230 ? 126.626 138.152 158.512 1.00 34.16 230 GLY A N 1
ATOM 1522 C CA . GLY A 1 230 ? 125.945 139.363 158.931 1.00 34.16 230 GLY A CA 1
ATOM 1523 C C . GLY A 1 230 ? 126.893 140.439 159.417 1.00 34.16 230 GLY A C 1
ATOM 1524 O O . GLY A 1 230 ? 126.561 141.627 159.376 1.00 34.16 230 GLY A O 1
ATOM 1525 N N . GLN A 1 231 ? 128.076 140.048 159.888 1.00 34.19 231 GLN A N 1
ATOM 1526 C CA . GLN A 1 231 ? 129.062 141.009 160.366 1.00 34.19 231 GLN A CA 1
ATOM 1527 C C . GLN A 1 231 ? 129.676 141.842 159.253 1.00 34.19 231 GLN A C 1
ATOM 1528 O O . GLN A 1 231 ? 130.484 142.728 159.548 1.00 34.19 231 GLN A O 1
ATOM 1534 N N . VAL A 1 232 ? 129.336 141.576 157.990 1.00 33.05 232 VAL A N 1
ATOM 1535 C CA . VAL A 1 232 ? 129.861 142.390 156.897 1.00 33.05 232 VAL A CA 1
ATOM 1536 C C . VAL A 1 232 ? 129.419 143.836 157.062 1.00 33.05 232 VAL A C 1
ATOM 1537 O O . VAL A 1 232 ? 130.180 144.773 156.791 1.00 33.05 232 VAL A O 1
ATOM 1541 N N . TYR A 1 233 ? 128.193 144.041 157.529 1.00 33.86 233 TYR A N 1
ATOM 1542 C CA . TYR A 1 233 ? 127.642 145.365 157.763 1.00 33.86 233 TYR A CA 1
ATOM 1543 C C . TYR A 1 233 ? 127.725 145.790 159.222 1.00 33.86 233 TYR A C 1
ATOM 1544 O O . TYR A 1 233 ? 127.108 146.793 159.594 1.00 33.86 233 TYR A O 1
ATOM 1553 N N . GLY A 1 234 ? 128.461 145.060 160.053 1.00 33.36 234 GLY A N 1
ATOM 1554 C CA . GLY A 1 234 ? 128.506 145.334 161.471 1.00 33.36 234 GLY A CA 1
ATOM 1555 C C . GLY A 1 234 ? 127.402 144.689 162.274 1.00 33.36 234 GLY A C 1
ATOM 1556 O O . GLY A 1 234 ? 127.367 144.862 163.498 1.00 33.36 234 GLY A O 1
ATOM 1557 N N . CYS A 1 235 ? 126.501 143.954 161.629 1.00 35.32 235 CYS A N 1
ATOM 1558 C CA . CYS A 1 235 ? 125.420 143.287 162.335 1.00 35.32 235 CYS A CA 1
ATOM 1559 C C . CYS A 1 235 ? 125.899 141.974 162.942 1.00 35.32 235 CYS A C 1
ATOM 1560 O O . CYS A 1 235 ? 126.481 141.126 162.263 1.00 35.32 235 CYS A O 1
ATOM 1563 N N . ASP A 1 236 ? 125.634 141.804 164.233 1.00 40.07 236 ASP A N 1
ATOM 1564 C CA . ASP A 1 236 ? 126.008 140.581 164.935 1.00 40.07 236 ASP A CA 1
ATOM 1565 C C . ASP A 1 236 ? 124.770 139.859 165.444 1.00 40.07 236 ASP A C 1
ATOM 1566 O O . ASP A 1 236 ? 124.773 139.264 166.526 1.00 40.07 236 ASP A O 1
ATOM 1571 N N . ASN A 1 237 ? 123.694 139.904 164.666 1.00 40.45 237 ASN A N 1
ATOM 1572 C CA . ASN A 1 237 ? 122.466 139.186 164.966 1.00 40.45 237 ASN A CA 1
ATOM 1573 C C . ASN A 1 237 ? 122.318 138.033 163.987 1.00 40.45 237 ASN A C 1
ATOM 1574 O O . ASN A 1 237 ? 122.392 138.230 162.770 1.00 40.45 237 ASN A O 1
ATOM 1579 N N . ALA A 1 238 ? 122.116 136.827 164.522 1.00 41.15 238 ALA A N 1
ATOM 1580 C CA . ALA A 1 238 ? 122.013 135.649 163.667 1.00 41.15 238 ALA A CA 1
ATOM 1581 C C . ALA A 1 238 ? 120.844 135.769 162.700 1.00 41.15 238 ALA A C 1
ATOM 1582 O O . ALA A 1 238 ? 120.918 135.292 161.562 1.00 41.15 238 ALA A O 1
ATOM 1584 N N . TRP A 1 239 ? 119.753 136.400 163.135 1.00 41.22 239 TRP A N 1
ATOM 1585 C CA . TRP A 1 239 ? 118.612 136.598 162.250 1.00 41.22 239 TRP A CA 1
ATOM 1586 C C . TRP A 1 239 ? 118.961 137.536 161.104 1.00 41.22 239 TRP A C 1
ATOM 1587 O O . TRP A 1 239 ? 118.564 137.305 159.957 1.00 41.22 239 TRP A O 1
ATOM 1598 N N . THR A 1 240 ? 119.713 138.602 161.394 1.00 38.89 240 THR A N 1
ATOM 1599 C CA . THR A 1 240 ? 120.148 139.507 160.335 1.00 38.89 240 THR A CA 1
ATOM 1600 C C . THR A 1 240 ? 121.107 138.809 159.379 1.00 38.89 240 THR A C 1
ATOM 1601 O O . THR A 1 240 ? 121.054 139.028 158.163 1.00 38.89 240 THR A O 1
ATOM 1605 N N . GLY A 1 241 ? 121.990 137.963 159.908 1.00 37.56 241 GLY A N 1
ATOM 1606 C CA . GLY A 1 241 ? 122.848 137.175 159.039 1.00 37.56 241 GLY A CA 1
ATOM 1607 C C . GLY A 1 241 ? 122.061 136.246 158.136 1.00 37.56 241 GLY A C 1
ATOM 1608 O O . GLY A 1 241 ? 122.372 136.103 156.952 1.00 37.56 241 GLY A O 1
ATOM 1609 N N . GLY A 1 242 ? 121.026 135.604 158.679 1.00 37.95 242 GLY A N 1
ATOM 1610 C CA . GLY A 1 242 ? 120.179 134.761 157.852 1.00 37.95 242 GLY A CA 1
ATOM 1611 C C . GLY A 1 242 ? 119.436 135.551 156.793 1.00 37.95 242 GLY A C 1
ATOM 1612 O O . GLY A 1 242 ? 119.244 135.079 155.670 1.00 37.95 242 GLY A O 1
ATOM 1613 N N . ILE A 1 243 ? 119.010 136.766 157.134 1.00 35.98 243 ILE A N 1
ATOM 1614 C CA . ILE A 1 243 ? 118.355 137.626 156.153 1.00 35.98 243 ILE A CA 1
ATOM 1615 C C . ILE A 1 243 ? 119.322 137.991 155.034 1.00 35.98 243 ILE A C 1
ATOM 1616 O O . ILE A 1 243 ? 118.957 137.999 153.851 1.00 35.98 243 ILE A O 1
ATOM 1621 N N . PHE A 1 244 ? 120.576 138.292 155.385 1.00 35.72 244 PHE A N 1
ATOM 1622 C CA . PHE A 1 244 ? 121.580 138.583 154.364 1.00 35.72 244 PHE A CA 1
ATOM 1623 C C . PHE A 1 244 ? 121.843 137.366 153.485 1.00 35.72 244 PHE A C 1
ATOM 1624 O O . PHE A 1 244 ? 122.031 137.497 152.269 1.00 35.72 244 PHE A O 1
ATOM 1632 N N . MET A 1 245 ? 121.877 136.174 154.084 1.00 37.07 245 MET A N 1
ATOM 1633 C CA . MET A 1 245 ? 122.044 134.957 153.296 1.00 37.07 245 MET A CA 1
ATOM 1634 C C . MET A 1 245 ? 120.874 134.753 152.344 1.00 37.07 245 MET A C 1
ATOM 1635 O O . MET A 1 245 ? 121.059 134.312 151.204 1.00 37.07 245 MET A O 1
ATOM 1640 N N . ILE A 1 246 ? 119.658 135.060 152.798 1.00 37.05 246 ILE A N 1
ATOM 1641 C CA . ILE A 1 246 ? 118.490 134.977 151.923 1.00 37.05 246 ILE A CA 1
ATOM 1642 C C . ILE A 1 246 ? 118.628 135.953 150.762 1.00 37.05 246 ILE A C 1
ATOM 1643 O O . ILE A 1 246 ? 118.321 135.621 149.609 1.00 37.05 246 ILE A O 1
ATOM 1648 N N . ALA A 1 247 ? 119.088 137.171 151.049 1.00 37.06 247 ALA A N 1
ATOM 1649 C CA . ALA A 1 247 ? 119.297 138.151 149.988 1.00 37.06 247 ALA A CA 1
ATOM 1650 C C . ALA A 1 247 ? 120.318 137.656 148.972 1.00 37.06 247 ALA A C 1
ATOM 1651 O O . ALA A 1 247 ? 120.129 137.818 147.762 1.00 37.06 247 ALA A O 1
ATOM 1653 N N . LEU A 1 248 ? 121.411 137.060 149.449 1.00 37.50 248 LEU A N 1
ATOM 1654 C CA . LEU A 1 248 ? 122.419 136.524 148.538 1.00 37.50 248 LEU A CA 1
ATOM 1655 C C . LEU A 1 248 ? 121.854 135.393 147.692 1.00 37.50 248 LEU A C 1
ATOM 1656 O O . LEU A 1 248 ? 122.122 135.307 146.490 1.00 37.50 248 LEU A O 1
ATOM 1661 N N . PHE A 1 249 ? 121.073 134.503 148.310 1.00 41.15 249 PHE A N 1
ATOM 1662 C CA . PHE A 1 249 ? 120.487 133.394 147.566 1.00 41.15 249 PHE A CA 1
ATOM 1663 C C . PHE A 1 249 ? 119.530 133.888 146.492 1.00 41.15 249 PHE A C 1
ATOM 1664 O O . PHE A 1 249 ? 119.481 133.317 145.397 1.00 41.15 249 PHE A O 1
ATOM 1672 N N . ILE A 1 250 ? 118.760 134.937 146.786 1.00 41.50 250 ILE A N 1
ATOM 1673 C CA . ILE A 1 250 ? 117.842 135.484 145.790 1.00 41.50 250 ILE A CA 1
ATOM 1674 C C . ILE A 1 250 ? 118.599 135.893 144.533 1.00 41.50 250 ILE A C 1
ATOM 1675 O O . ILE A 1 250 ? 118.155 135.628 143.410 1.00 41.50 250 ILE A O 1
ATOM 1680 N N . SER A 1 251 ? 119.759 136.524 144.699 1.00 42.66 251 SER A N 1
ATOM 1681 C CA . SER A 1 251 ? 120.524 137.005 143.554 1.00 42.66 251 SER A CA 1
ATOM 1682 C C . SER A 1 251 ? 121.171 135.858 142.788 1.00 42.66 251 SER A C 1
ATOM 1683 O O . SER A 1 251 ? 120.882 135.645 141.607 1.00 42.66 251 SER A O 1
ATOM 1686 N N . SER A 1 252 ? 122.056 135.116 143.444 1.00 42.17 252 SER A N 1
ATOM 1687 C CA . SER A 1 252 ? 122.796 134.052 142.778 1.00 42.17 252 SER A CA 1
ATOM 1688 C C . SER A 1 252 ? 123.219 132.983 143.778 1.00 42.17 252 SER A C 1
ATOM 1689 O O . SER A 1 252 ? 123.932 133.283 144.744 1.00 42.17 252 SER A O 1
ATOM 1692 N N . PRO A 1 253 ? 122.795 131.732 143.586 1.00 41.41 253 PRO A N 1
ATOM 1693 C CA . PRO A 1 253 ? 123.163 130.675 144.544 1.00 41.41 253 PRO A CA 1
ATOM 1694 C C . PRO A 1 253 ? 124.660 130.482 144.687 1.00 41.41 253 PRO A C 1
ATOM 1695 O O . PRO A 1 253 ? 125.126 130.085 145.762 1.00 41.41 253 PRO A O 1
ATOM 1699 N N . ILE A 1 254 ? 125.423 130.735 143.625 1.00 40.15 254 ILE A N 1
ATOM 1700 C CA . ILE A 1 254 ? 126.874 130.596 143.683 1.00 40.15 254 ILE A CA 1
ATOM 1701 C C . ILE A 1 254 ? 127.474 131.556 144.704 1.00 40.15 254 ILE A C 1
ATOM 1702 O O . ILE A 1 254 ? 128.388 131.194 145.460 1.00 40.15 254 ILE A O 1
ATOM 1707 N N . THR A 1 255 ? 126.973 132.793 144.745 1.00 37.96 255 THR A N 1
ATOM 1708 C CA . THR A 1 255 ? 127.435 133.743 145.749 1.00 37.96 255 THR A CA 1
ATOM 1709 C C . THR A 1 255 ? 127.112 133.250 147.151 1.00 37.96 255 THR A C 1
ATOM 1710 O O . THR A 1 255 ? 127.935 133.377 148.060 1.00 37.96 255 THR A O 1
ATOM 1714 N N . PHE A 1 256 ? 125.922 132.678 147.339 1.00 38.32 256 PHE A N 1
ATOM 1715 C CA . PHE A 1 256 ? 125.536 132.143 148.641 1.00 38.32 256 PHE A CA 1
ATOM 1716 C C . PHE A 1 256 ? 126.469 131.019 149.073 1.00 38.32 256 PHE A C 1
ATOM 1717 O O . PHE A 1 256 ? 126.898 130.958 150.233 1.00 38.32 256 PHE A O 1
ATOM 1725 N N . ALA A 1 257 ? 126.793 130.114 148.147 1.00 36.23 257 ALA A N 1
ATOM 1726 C CA . ALA A 1 257 ? 127.688 129.010 148.474 1.00 36.23 257 ALA A CA 1
ATOM 1727 C C . ALA A 1 257 ? 129.073 129.513 148.852 1.00 36.23 257 ALA A C 1
ATOM 1728 O O . ALA A 1 257 ? 129.635 129.102 149.877 1.00 36.23 257 ALA A O 1
ATOM 1730 N N . HIS A 1 258 ? 129.643 130.403 148.038 1.00 35.89 258 HIS A N 1
ATOM 1731 C CA . HIS A 1 258 ? 130.968 130.919 148.362 1.00 35.89 258 HIS A CA 1
ATOM 1732 C C . HIS A 1 258 ? 130.946 131.721 149.653 1.00 35.89 258 HIS A C 1
ATOM 1733 O O . HIS A 1 258 ? 131.921 131.704 150.408 1.00 35.89 258 HIS A O 1
ATOM 1740 N N . ALA A 1 259 ? 129.830 132.381 149.950 1.00 36.33 259 ALA A N 1
ATOM 1741 C CA . ALA A 1 259 ? 129.719 133.150 151.179 1.00 36.33 259 ALA A CA 1
ATOM 1742 C C . ALA A 1 259 ? 129.725 132.248 152.406 1.00 36.33 259 ALA A C 1
ATOM 1743 O O . ALA A 1 259 ? 130.453 132.499 153.377 1.00 36.33 259 ALA A O 1
ATOM 1745 N N . THR A 1 260 ? 128.914 131.190 152.385 1.00 36.79 260 THR A N 1
ATOM 1746 C CA . THR A 1 260 ? 128.869 130.310 153.546 1.00 36.79 260 THR A CA 1
ATOM 1747 C C . THR A 1 260 ? 130.183 129.550 153.712 1.00 36.79 260 THR A C 1
ATOM 1748 O O . THR A 1 260 ? 130.646 129.344 154.842 1.00 36.79 260 THR A O 1
ATOM 1752 N N . ILE A 1 261 ? 130.831 129.165 152.607 1.00 36.63 261 ILE A N 1
ATOM 1753 C CA . ILE A 1 261 ? 132.116 128.488 152.757 1.00 36.63 261 ILE A CA 1
ATOM 1754 C C . ILE A 1 261 ? 133.189 129.461 153.240 1.00 36.63 261 ILE A C 1
ATOM 1755 O O . ILE A 1 261 ? 134.104 129.068 153.976 1.00 36.63 261 ILE A O 1
ATOM 1760 N N . GLY A 1 262 ? 133.092 130.740 152.868 1.00 35.54 262 GLY A N 1
ATOM 1761 C CA . GLY A 1 262 ? 134.018 131.722 153.404 1.00 35.54 262 GLY A CA 1
ATOM 1762 C C . GLY A 1 262 ? 133.855 131.913 154.898 1.00 35.54 262 GLY A C 1
ATOM 1763 O O . GLY A 1 262 ? 134.841 131.998 155.634 1.00 35.54 262 GLY A O 1
ATOM 1764 N N . SER A 1 263 ? 132.612 131.978 155.372 1.00 35.24 263 SER A N 1
ATOM 1765 C CA . SER A 1 263 ? 132.399 132.073 156.814 1.00 35.24 263 SER A CA 1
ATOM 1766 C C . SER A 1 263 ? 132.918 130.829 157.529 1.00 35.24 263 SER A C 1
ATOM 1767 O O . SER A 1 263 ? 133.486 130.921 158.627 1.00 35.24 263 SER A O 1
ATOM 1770 N N . ALA A 1 264 ? 132.733 129.655 156.919 1.00 34.95 264 ALA A N 1
ATOM 1771 C CA . ALA A 1 264 ? 133.233 128.424 157.524 1.00 34.95 264 ALA A CA 1
ATOM 1772 C C . ALA A 1 264 ? 134.751 128.436 157.645 1.00 34.95 264 ALA A C 1
ATOM 1773 O O . ALA A 1 264 ? 135.301 128.090 158.699 1.00 34.95 264 ALA A O 1
ATOM 1775 N N . VAL A 1 265 ? 135.453 128.825 156.579 1.00 35.14 265 VAL A N 1
ATOM 1776 C CA . VAL A 1 265 ? 136.909 128.852 156.670 1.00 35.14 265 VAL A CA 1
ATOM 1777 C C . VAL A 1 265 ? 137.363 129.941 157.632 1.00 35.14 265 VAL A C 1
ATOM 1778 O O . VAL A 1 265 ? 138.400 129.800 158.289 1.00 35.14 265 VAL A O 1
ATOM 1782 N N . GLY A 1 266 ? 136.594 131.025 157.761 1.00 35.88 266 GLY A N 1
ATOM 1783 C CA . GLY A 1 266 ? 136.939 132.045 158.739 1.00 35.88 266 GLY A CA 1
ATOM 1784 C C . GLY A 1 266 ? 136.885 131.528 160.164 1.00 35.88 266 GLY A C 1
ATOM 1785 O O . GLY A 1 266 ? 137.809 131.746 160.953 1.00 35.88 266 GLY A O 1
ATOM 1786 N N . MET A 1 267 ? 135.807 130.822 160.511 1.00 37.66 267 MET A N 1
ATOM 1787 C CA . MET A 1 267 ? 135.721 130.269 161.862 1.00 37.66 267 MET A CA 1
ATOM 1788 C C . MET A 1 267 ? 136.771 129.185 162.089 1.00 37.66 267 MET A C 1
ATOM 1789 O O . MET A 1 267 ? 137.335 129.079 163.186 1.00 37.66 267 MET A O 1
ATOM 1794 N N . VAL A 1 268 ? 137.064 128.379 161.064 1.00 35.43 268 VAL A N 1
ATOM 1795 C CA . VAL A 1 268 ? 138.090 127.348 161.217 1.00 35.43 268 VAL A CA 1
ATOM 1796 C C . VAL A 1 268 ? 139.453 127.981 161.468 1.00 35.43 268 VAL A C 1
ATOM 1797 O O . VAL A 1 268 ? 140.210 127.536 162.339 1.00 35.43 268 VAL A O 1
ATOM 1801 N N . SER A 1 269 ? 139.786 129.033 160.720 1.00 36.04 269 SER A N 1
ATOM 1802 C CA . SER A 1 269 ? 141.049 129.725 160.942 1.00 36.04 269 SER A CA 1
ATOM 1803 C C . SER A 1 269 ? 141.094 130.367 162.321 1.00 36.04 269 SER A C 1
ATOM 1804 O O . SER A 1 269 ? 142.140 130.364 162.980 1.00 36.04 269 SER A O 1
ATOM 1807 N N . GLY A 1 270 ? 139.973 130.935 162.768 1.00 36.26 270 GLY A N 1
ATOM 1808 C CA . GLY A 1 270 ? 139.931 131.492 164.109 1.00 36.26 270 GLY A CA 1
ATOM 1809 C C . GLY A 1 270 ? 140.200 130.450 165.175 1.00 36.26 270 GLY A C 1
ATOM 1810 O O . GLY A 1 270 ? 140.852 130.732 166.181 1.00 36.26 270 GLY A O 1
ATOM 1811 N N . LEU A 1 271 ? 139.684 129.236 164.978 1.00 37.46 271 LEU A N 1
ATOM 1812 C CA . LEU A 1 271 ? 140.024 128.142 165.882 1.00 37.46 271 LEU A CA 1
ATOM 1813 C C . LEU A 1 271 ? 141.506 127.803 165.799 1.00 37.46 271 LEU A C 1
ATOM 1814 O O . LEU A 1 271 ? 142.149 127.533 166.820 1.00 37.46 271 LEU A O 1
ATOM 1819 N N . ALA A 1 272 ? 142.063 127.803 164.587 1.00 34.93 272 ALA A N 1
ATOM 1820 C CA . ALA A 1 272 ? 143.447 127.377 164.404 1.00 34.93 272 ALA A CA 1
ATOM 1821 C C . ALA A 1 272 ? 144.443 128.382 164.967 1.00 34.93 272 ALA A C 1
ATOM 1822 O O . ALA A 1 272 ? 145.569 128.007 165.310 1.00 34.93 272 ALA A O 1
ATOM 1824 N N . LEU A 1 273 ? 144.063 129.655 165.067 1.00 36.01 273 LEU A N 1
ATOM 1825 C CA . LEU A 1 273 ? 144.962 130.695 165.549 1.00 36.01 273 LEU A CA 1
ATOM 1826 C C . LEU A 1 273 ? 144.752 131.019 167.023 1.00 36.01 273 LEU A C 1
ATOM 1827 O O . LEU A 1 273 ? 145.273 132.028 167.505 1.00 36.01 273 LEU A O 1
ATOM 1832 N N . ALA A 1 274 ? 143.993 130.191 167.738 1.00 38.27 274 ALA A N 1
ATOM 1833 C CA . ALA A 1 274 ? 143.780 130.344 169.178 1.00 38.27 274 ALA A CA 1
ATOM 1834 C C . ALA A 1 274 ? 143.173 131.700 169.521 1.00 38.27 274 ALA A C 1
ATOM 1835 O O . ALA A 1 274 ? 143.546 132.334 170.508 1.00 38.27 274 ALA A O 1
ATOM 1837 N N . ALA A 1 275 ? 142.240 132.150 168.701 1.00 39.36 275 ALA A N 1
ATOM 1838 C CA . ALA A 1 275 ? 141.502 133.352 169.039 1.00 39.36 275 ALA A CA 1
ATOM 1839 C C . ALA A 1 275 ? 140.486 133.049 170.136 1.00 39.36 275 ALA A C 1
ATOM 1840 O O . ALA A 1 275 ? 140.015 131.916 170.255 1.00 39.36 275 ALA A O 1
ATOM 1842 N N . PRO A 1 276 ? 140.144 134.039 170.962 1.00 41.66 276 PRO A N 1
ATOM 1843 C CA . PRO A 1 276 ? 139.134 133.808 171.998 1.00 41.66 276 PRO A CA 1
ATOM 1844 C C . PRO A 1 276 ? 137.817 133.366 171.384 1.00 41.66 276 PRO A C 1
ATOM 1845 O O . PRO A 1 276 ? 137.406 133.846 170.327 1.00 41.66 276 PRO A O 1
ATOM 1849 N N . PHE A 1 277 ? 137.154 132.431 172.066 1.00 43.83 277 PHE A N 1
ATOM 1850 C CA . PHE A 1 277 ? 135.959 131.811 171.506 1.00 43.83 277 PHE A CA 1
ATOM 1851 C C . PHE A 1 277 ? 134.835 132.818 171.313 1.00 43.83 277 PHE A C 1
ATOM 1852 O O . PHE A 1 277 ? 134.005 132.649 170.414 1.00 43.83 277 PHE A O 1
ATOM 1860 N N . LYS A 1 278 ? 134.794 133.866 172.136 1.00 42.47 278 LYS A N 1
ATOM 1861 C CA . LYS A 1 278 ? 133.768 134.890 171.973 1.00 42.47 278 LYS A CA 1
ATOM 1862 C C . LYS A 1 278 ? 133.910 135.606 170.637 1.00 42.47 278 LYS A C 1
ATOM 1863 O O . LYS A 1 278 ? 132.909 135.929 169.988 1.00 42.47 278 LYS A O 1
ATOM 1869 N N . ASN A 1 279 ? 135.149 135.871 170.212 1.00 40.81 279 ASN A N 1
ATOM 1870 C CA . ASN A 1 279 ? 135.362 136.516 168.922 1.00 40.81 279 ASN A CA 1
ATOM 1871 C C . ASN A 1 279 ? 134.829 135.661 167.783 1.00 40.81 279 ASN A C 1
ATOM 1872 O O . ASN A 1 279 ? 134.206 136.176 166.850 1.00 40.81 279 ASN A O 1
ATOM 1877 N N . ILE A 1 280 ? 135.067 134.350 167.838 1.00 39.53 280 ILE A N 1
ATOM 1878 C CA . ILE A 1 280 ? 134.556 133.458 166.804 1.00 39.53 280 ILE A CA 1
ATOM 1879 C C . ILE A 1 280 ? 133.034 133.402 166.845 1.00 39.53 280 ILE A C 1
ATOM 1880 O O . ILE A 1 280 ? 132.373 133.403 165.800 1.00 39.53 280 ILE A O 1
ATOM 1885 N N . TYR A 1 281 ? 132.453 133.346 168.047 1.00 42.98 281 TYR A N 1
ATOM 1886 C CA . TYR A 1 281 ? 130.999 133.277 168.162 1.00 42.98 281 TYR A CA 1
ATOM 1887 C C . TYR A 1 281 ? 130.339 134.527 167.601 1.00 42.98 281 TYR A C 1
ATOM 1888 O O . TYR A 1 281 ? 129.306 134.442 166.930 1.00 42.98 281 TYR A O 1
ATOM 1897 N N . MET A 1 282 ? 130.915 135.699 167.872 1.00 43.36 282 MET A N 1
ATOM 1898 C CA . MET A 1 282 ? 130.354 136.947 167.367 1.00 43.36 282 MET A CA 1
ATOM 1899 C C . MET A 1 282 ? 130.524 137.110 165.865 1.00 43.36 282 MET A C 1
ATOM 1900 O O . MET A 1 282 ? 129.863 137.971 165.278 1.00 43.36 282 MET A O 1
ATOM 1905 N N . GLY A 1 283 ? 131.381 136.317 165.233 1.00 38.13 283 GLY A N 1
ATOM 1906 C CA . GLY A 1 283 ? 131.611 136.452 163.813 1.00 38.13 283 GLY A CA 1
ATOM 1907 C C . GLY A 1 283 ? 132.670 137.456 163.430 1.00 38.13 283 GLY A C 1
ATOM 1908 O O . GLY A 1 283 ? 132.741 137.837 162.257 1.00 38.13 283 GLY A O 1
ATOM 1909 N N . LEU A 1 284 ? 133.502 137.892 164.375 1.00 36.73 284 LEU A N 1
ATOM 1910 C CA . LEU A 1 284 ? 134.558 138.845 164.067 1.00 36.73 284 LEU A CA 1
ATOM 1911 C C . LEU A 1 284 ? 135.634 138.258 163.166 1.00 36.73 284 LEU A C 1
ATOM 1912 O O . LEU A 1 284 ? 136.473 139.011 162.664 1.00 36.73 284 LEU A O 1
ATOM 1917 N N . TRP A 1 285 ? 135.637 136.943 162.958 1.00 35.45 285 TRP A N 1
ATOM 1918 C CA . TRP A 1 285 ? 136.650 136.276 162.154 1.00 35.45 285 TRP A CA 1
ATOM 1919 C C . TRP A 1 285 ? 136.138 135.853 160.784 1.00 35.45 285 TRP A C 1
ATOM 1920 O O . TRP A 1 285 ? 136.844 135.137 160.069 1.00 35.45 285 TRP A O 1
ATOM 1931 N N . GLY A 1 286 ? 134.938 136.275 160.397 1.00 36.22 286 GLY A N 1
ATOM 1932 C CA . GLY A 1 286 ? 134.309 135.700 159.226 1.00 36.22 286 GLY A CA 1
ATOM 1933 C C . GLY A 1 286 ? 133.979 136.628 158.077 1.00 36.22 286 GLY A C 1
ATOM 1934 O O . GLY A 1 286 ? 133.891 136.169 156.936 1.00 36.22 286 GLY A O 1
ATOM 1935 N N . TYR A 1 287 ? 133.735 137.909 158.366 1.00 36.57 287 TYR A N 1
ATOM 1936 C CA . TYR A 1 287 ? 133.300 138.860 157.325 1.00 36.57 287 TYR A CA 1
ATOM 1937 C C . TYR A 1 287 ? 134.321 139.134 156.230 1.00 36.57 287 TYR A C 1
ATOM 1938 O O . TYR A 1 287 ? 133.951 139.335 155.077 1.00 36.57 287 TYR A O 1
ATOM 1947 N N . ASN A 1 288 ? 135.595 139.187 156.576 1.00 35.88 288 ASN A N 1
ATOM 1948 C CA . ASN A 1 288 ? 136.634 139.323 155.563 1.00 35.88 288 ASN A CA 1
ATOM 1949 C C . ASN A 1 288 ? 136.714 138.074 154.699 1.00 35.88 288 ASN A C 1
ATOM 1950 O O . ASN A 1 288 ? 136.840 138.163 153.473 1.00 35.88 288 ASN A O 1
ATOM 1955 N N . CYS A 1 289 ? 136.619 136.898 155.320 1.00 35.61 289 CYS A N 1
ATOM 1956 C CA . CYS A 1 289 ? 136.730 135.651 154.573 1.00 35.61 289 CYS A CA 1
ATOM 1957 C C . CYS A 1 289 ? 135.536 135.438 153.655 1.00 35.61 289 CYS A C 1
ATOM 1958 O O . CYS A 1 289 ? 135.702 135.009 152.509 1.00 35.61 289 CYS A O 1
ATOM 1961 N N . VAL A 1 290 ? 134.323 135.712 154.140 1.00 34.11 290 VAL A N 1
ATOM 1962 C CA . VAL A 1 290 ? 133.151 135.561 153.286 1.00 34.11 290 VAL A CA 1
ATOM 1963 C C . VAL A 1 290 ? 133.251 136.491 152.088 1.00 34.11 290 VAL A C 1
ATOM 1964 O O . VAL A 1 290 ? 133.012 136.082 150.944 1.00 34.11 290 VAL A O 1
ATOM 1968 N N . LEU A 1 291 ? 133.648 137.744 152.316 1.00 33.16 291 LEU A N 1
ATOM 1969 C CA . LEU A 1 291 ? 133.758 138.676 151.202 1.00 33.16 291 LEU A CA 1
ATOM 1970 C C . LEU A 1 291 ? 134.840 138.237 150.218 1.00 33.16 291 LEU A C 1
ATOM 1971 O O . LEU A 1 291 ? 134.639 138.291 149.000 1.00 33.16 291 LEU A O 1
ATOM 1976 N N . ALA A 1 292 ? 135.992 137.789 150.723 1.00 33.59 292 ALA A N 1
ATOM 1977 C CA . ALA A 1 292 ? 137.091 137.409 149.838 1.00 33.59 292 ALA A CA 1
ATOM 1978 C C . ALA A 1 292 ? 136.747 136.170 149.024 1.00 33.59 292 ALA A C 1
ATOM 1979 O O . ALA A 1 292 ? 137.101 136.080 147.844 1.00 33.59 292 ALA A O 1
ATOM 1981 N N . CYS A 1 293 ? 136.070 135.200 149.638 1.00 35.72 293 CYS A N 1
ATOM 1982 C CA . CYS A 1 293 ? 135.638 134.024 148.895 1.00 35.72 293 CYS A CA 1
ATOM 1983 C C . CYS A 1 293 ? 134.598 134.380 147.844 1.00 35.72 293 CYS A C 1
ATOM 1984 O O . CYS A 1 293 ? 134.616 133.808 146.748 1.00 35.72 293 CYS A O 1
ATOM 1987 N N . ILE A 1 294 ? 133.681 135.304 148.149 1.00 34.55 294 ILE A N 1
ATOM 1988 C CA . ILE A 1 294 ? 132.740 135.751 147.127 1.00 34.55 294 ILE A CA 1
ATOM 1989 C C . ILE A 1 294 ? 133.484 136.399 145.967 1.00 34.55 294 ILE A C 1
ATOM 1990 O O . ILE A 1 294 ? 133.190 136.135 144.796 1.00 34.55 294 ILE A O 1
ATOM 1995 N N . ALA A 1 295 ? 134.432 137.279 146.274 1.00 35.12 295 ALA A N 1
ATOM 1996 C CA . ALA A 1 295 ? 135.133 138.014 145.216 1.00 35.12 295 ALA A CA 1
ATOM 1997 C C . ALA A 1 295 ? 135.960 137.131 144.299 1.00 35.12 295 ALA A C 1
ATOM 1998 O O . ALA A 1 295 ? 135.686 137.041 143.103 1.00 35.12 295 ALA A O 1
ATOM 2000 N N . ILE A 1 296 ? 136.983 136.489 144.846 1.00 36.09 296 ILE A N 1
ATOM 2001 C CA . ILE A 1 296 ? 137.873 135.685 144.015 1.00 36.09 296 ILE A CA 1
ATOM 2002 C C . ILE A 1 296 ? 137.193 134.501 143.339 1.00 36.09 296 ILE A C 1
ATOM 2003 O O . ILE A 1 296 ? 137.395 134.270 142.151 1.00 36.09 296 ILE A O 1
ATOM 2008 N N . GLY A 1 297 ? 136.353 133.769 144.063 1.00 38.66 297 GLY A N 1
ATOM 2009 C CA . GLY A 1 297 ? 135.769 132.574 143.477 1.00 38.66 297 GLY A CA 1
ATOM 2010 C C . GLY A 1 297 ? 134.859 132.725 142.274 1.00 38.66 297 GLY A C 1
ATOM 2011 O O . GLY A 1 297 ? 135.001 131.992 141.298 1.00 38.66 297 GLY A O 1
ATOM 2012 N N . GLY A 1 298 ? 133.929 133.670 142.324 1.00 43.15 298 GLY A N 1
ATOM 2013 C CA . GLY A 1 298 ? 132.991 133.818 141.228 1.00 43.15 298 GLY A CA 1
ATOM 2014 C C . GLY A 1 298 ? 132.885 135.171 140.571 1.00 43.15 298 GLY A C 1
ATOM 2015 O O . GLY A 1 298 ? 132.517 135.261 139.400 1.00 43.15 298 GLY A O 1
ATOM 2016 N N . MET A 1 299 ? 133.219 136.231 141.294 1.00 43.45 299 MET A N 1
ATOM 2017 C CA . MET A 1 299 ? 133.015 137.572 140.752 1.00 43.45 299 MET A CA 1
ATOM 2018 C C . MET A 1 299 ? 134.066 138.056 139.768 1.00 43.45 299 MET A C 1
ATOM 2019 O O . MET A 1 299 ? 133.725 138.604 138.722 1.00 43.45 299 MET A O 1
ATOM 2024 N N . PHE A 1 300 ? 135.340 137.866 140.086 1.00 41.64 300 PHE A N 1
ATOM 2025 C CA . PHE A 1 300 ? 136.380 138.409 139.224 1.00 41.64 300 PHE A CA 1
ATOM 2026 C C . PHE A 1 300 ? 137.224 137.352 138.534 1.00 41.64 300 PHE A C 1
ATOM 2027 O O . PHE A 1 300 ? 137.829 137.649 137.505 1.00 41.64 300 PHE A O 1
ATOM 2035 N N . TYR A 1 301 ? 137.290 136.142 139.071 1.00 41.78 301 TYR A N 1
ATOM 2036 C CA . TYR A 1 301 ? 137.896 135.008 138.391 1.00 41.78 301 TYR A CA 1
ATOM 2037 C C . TYR A 1 301 ? 136.788 134.113 137.855 1.00 41.78 301 TYR A C 1
ATOM 2038 O O . TYR A 1 301 ? 135.823 133.826 138.569 1.00 41.78 301 TYR A O 1
ATOM 2047 N N . ALA A 1 302 ? 136.915 133.689 136.601 1.00 44.80 302 ALA A N 1
ATOM 2048 C CA . ALA A 1 302 ? 135.947 132.758 136.038 1.00 44.80 302 ALA A CA 1
ATOM 2049 C C . ALA A 1 302 ? 135.913 131.480 136.864 1.00 44.80 302 ALA A C 1
ATOM 2050 O O . ALA A 1 302 ? 136.955 130.937 137.240 1.00 44.80 302 ALA A O 1
ATOM 2052 N N . LEU A 1 303 ? 134.706 130.998 137.151 1.00 44.15 303 LEU A N 1
ATOM 2053 C CA . LEU A 1 303 ? 134.559 129.879 138.073 1.00 44.15 303 LEU A CA 1
ATOM 2054 C C . LEU A 1 303 ? 135.127 128.598 137.480 1.00 44.15 303 LEU A C 1
ATOM 2055 O O . LEU A 1 303 ? 134.837 128.238 136.337 1.00 44.15 303 LEU A O 1
ATOM 2060 N N . THR A 1 304 ? 135.941 127.909 138.274 1.00 45.06 304 THR A N 1
ATOM 2061 C CA . THR A 1 304 ? 136.487 126.604 137.933 1.00 45.06 304 THR A CA 1
ATOM 2062 C C . THR A 1 304 ? 136.883 125.947 139.247 1.00 45.06 304 THR A C 1
ATOM 2063 O O . THR A 1 304 ? 137.033 126.623 140.267 1.00 45.06 304 THR A O 1
ATOM 2067 N N . TRP A 1 305 ? 137.033 124.621 139.225 1.00 44.16 305 TRP A N 1
ATOM 2068 C CA . TRP A 1 305 ? 137.502 123.934 140.423 1.00 44.16 305 TRP A CA 1
ATOM 2069 C C . TRP A 1 305 ? 138.844 124.495 140.878 1.00 44.16 305 TRP A C 1
ATOM 2070 O O . TRP A 1 305 ? 139.075 124.685 142.078 1.00 44.16 305 TRP A O 1
ATOM 2081 N N . GLN A 1 306 ? 139.725 124.806 139.926 1.00 44.44 306 GLN A N 1
ATOM 2082 C CA . GLN A 1 306 ? 140.976 125.473 140.267 1.00 44.44 306 GLN A CA 1
ATOM 2083 C C . GLN A 1 306 ? 140.705 126.821 140.918 1.00 44.44 306 GLN A C 1
ATOM 2084 O O . GLN A 1 306 ? 141.301 127.160 141.947 1.00 44.44 306 GLN A O 1
ATOM 2086 N N . THR A 1 307 ? 139.780 127.593 140.347 1.00 42.60 307 THR A N 1
ATOM 2087 C CA . THR A 1 307 ? 139.425 128.878 140.937 1.00 42.60 307 THR A CA 1
ATOM 2088 C C . THR A 1 307 ? 138.716 128.697 142.272 1.00 42.60 307 THR A C 1
ATOM 2089 O O . THR A 1 307 ? 138.825 129.550 143.157 1.00 42.60 307 THR A O 1
ATOM 2093 N N . HIS A 1 308 ? 138.003 127.586 142.453 1.00 41.46 308 HIS A N 1
ATOM 2094 C CA . HIS A 1 308 ? 137.348 127.343 143.735 1.00 41.46 308 HIS A CA 1
ATOM 2095 C C . HIS A 1 308 ? 138.370 127.096 144.842 1.00 41.46 308 HIS A C 1
ATOM 2096 O O . HIS A 1 308 ? 138.256 127.656 145.940 1.00 41.46 308 HIS A O 1
ATOM 2103 N N . LEU A 1 309 ? 139.377 126.259 144.575 1.00 39.92 309 LEU A N 1
ATOM 2104 C CA . LEU A 1 309 ? 140.445 126.088 145.558 1.00 39.92 309 LEU A CA 1
ATOM 2105 C C . LEU A 1 309 ? 141.243 127.371 145.739 1.00 39.92 309 LEU A C 1
ATOM 2106 O O . LEU A 1 309 ? 141.725 127.657 146.841 1.00 39.92 309 LEU A O 1
ATOM 2111 N N . LEU A 1 310 ? 141.387 128.165 144.676 1.00 37.52 310 LEU A N 1
ATOM 2112 C CA . LEU A 1 310 ? 142.007 129.475 144.834 1.00 37.52 310 LEU A CA 1
ATOM 2113 C C . LEU A 1 310 ? 141.202 130.356 145.777 1.00 37.52 310 LEU A C 1
ATOM 2114 O O . LEU A 1 310 ? 141.779 131.073 146.597 1.00 37.52 310 LEU A O 1
ATOM 2119 N N . ALA A 1 311 ? 139.874 130.310 145.679 1.00 36.74 311 ALA A N 1
ATOM 2120 C CA . ALA A 1 311 ? 139.030 131.079 146.586 1.00 36.74 311 ALA A CA 1
ATOM 2121 C C . ALA A 1 311 ? 139.178 130.600 148.022 1.00 36.74 311 ALA A C 1
ATOM 2122 O O . ALA A 1 311 ? 139.243 131.414 148.948 1.00 36.74 311 ALA A O 1
ATOM 2124 N N . VAL A 1 312 ? 139.219 129.284 148.229 1.00 36.12 312 VAL A N 1
ATOM 2125 C CA . VAL A 1 312 ? 139.374 128.761 149.587 1.00 36.12 312 VAL A CA 1
ATOM 2126 C C . VAL A 1 312 ? 140.718 129.183 150.176 1.00 36.12 312 VAL A C 1
ATOM 2127 O O . VAL A 1 312 ? 140.799 129.616 151.334 1.00 36.12 312 VAL A O 1
ATOM 2131 N N . ALA A 1 313 ? 141.791 129.066 149.390 1.00 33.68 313 ALA A N 1
ATOM 2132 C CA . ALA A 1 313 ? 143.106 129.482 149.870 1.00 33.68 313 ALA A CA 1
ATOM 2133 C C . ALA A 1 313 ? 143.150 130.981 150.130 1.00 33.68 313 ALA A C 1
ATOM 2134 O O . ALA A 1 313 ? 143.762 131.431 151.107 1.00 33.68 313 ALA A O 1
ATOM 2136 N N . CYS A 1 314 ? 142.513 131.771 149.265 1.00 34.23 314 CYS A N 1
ATOM 2137 C CA . CYS A 1 314 ? 142.450 133.209 149.477 1.00 34.23 314 CYS A CA 1
ATOM 2138 C C . CYS A 1 314 ? 141.687 133.553 150.743 1.00 34.23 314 CYS A C 1
ATOM 2139 O O . CYS A 1 314 ? 142.069 134.480 151.454 1.00 34.23 314 CYS A O 1
ATOM 2142 N N . ALA A 1 315 ? 140.613 132.826 151.042 1.00 33.82 315 ALA A N 1
ATOM 2143 C CA . ALA A 1 315 ? 139.853 133.104 152.254 1.00 33.82 315 ALA A CA 1
ATOM 2144 C C . ALA A 1 315 ? 140.632 132.710 153.502 1.00 33.82 315 ALA A C 1
ATOM 2145 O O . ALA A 1 315 ? 140.558 133.395 154.527 1.00 33.82 315 ALA A O 1
ATOM 2147 N N . PHE A 1 316 ? 141.394 131.617 153.438 1.00 32.89 316 PHE A N 1
ATOM 2148 C CA . PHE A 1 316 ? 142.257 131.259 154.563 1.00 32.89 316 PHE A CA 1
ATOM 2149 C C . PHE A 1 316 ? 143.328 132.320 154.790 1.00 32.89 316 PHE A C 1
ATOM 2150 O O . PHE A 1 316 ? 143.549 132.775 155.923 1.00 32.89 316 PHE A O 1
ATOM 2158 N N . PHE A 1 317 ? 144.006 132.729 153.716 1.00 32.44 317 PHE A N 1
ATOM 2159 C CA . PHE A 1 317 ? 144.994 133.795 153.825 1.00 32.44 317 PHE A CA 1
ATOM 2160 C C . PHE A 1 317 ? 144.356 135.092 154.299 1.00 32.44 317 PHE A C 1
ATOM 2161 O O . PHE A 1 317 ? 144.986 135.859 155.029 1.00 32.44 317 PHE A O 1
ATOM 2169 N N . CYS A 1 318 ? 143.104 135.342 153.913 1.00 33.56 318 CYS A N 1
ATOM 2170 C CA . CYS A 1 318 ? 142.404 136.540 154.354 1.00 33.56 318 CYS A CA 1
ATOM 2171 C C . CYS A 1 318 ? 142.104 136.488 155.840 1.00 33.56 318 CYS A C 1
ATOM 2172 O O . CYS A 1 318 ? 142.206 137.503 156.525 1.00 33.56 318 CYS A O 1
ATOM 2175 N N . ALA A 1 319 ? 141.737 135.317 156.362 1.00 31.80 319 ALA A N 1
ATOM 2176 C CA . ALA A 1 319 ? 141.544 135.185 157.804 1.00 31.80 319 ALA A CA 1
ATOM 2177 C C . ALA A 1 319 ? 142.842 135.423 158.558 1.00 31.80 319 ALA A C 1
ATOM 2178 O O . ALA A 1 319 ? 142.867 136.112 159.588 1.00 31.80 319 ALA A O 1
ATOM 2180 N N . TYR A 1 320 ? 143.936 134.857 158.057 1.00 30.76 320 TYR A N 1
ATOM 2181 C CA . TYR A 1 320 ? 145.195 134.919 158.789 1.00 30.76 320 TYR A CA 1
ATOM 2182 C C . TYR A 1 320 ? 145.750 136.346 158.751 1.00 30.76 320 TYR A C 1
ATOM 2183 O O . TYR A 1 320 ? 146.180 136.904 159.774 1.00 30.76 320 TYR A O 1
ATOM 2192 N N . LEU A 1 321 ? 145.667 136.984 157.580 1.00 29.39 321 LEU A N 1
ATOM 2193 C CA . LEU A 1 321 ? 145.988 138.398 157.456 1.00 29.39 321 LEU A CA 1
ATOM 2194 C C . LEU A 1 321 ? 145.003 139.273 158.219 1.00 29.39 321 LEU A C 1
ATOM 2195 O O . LEU A 1 321 ? 145.356 140.376 158.636 1.00 29.39 321 LEU A O 1
ATOM 2200 N N . GLY A 1 322 ? 143.768 138.813 158.412 1.00 29.74 322 GLY A N 1
ATOM 2201 C CA . GLY A 1 322 ? 142.831 139.570 159.222 1.00 29.74 322 GLY A CA 1
ATOM 2202 C C . GLY A 1 322 ? 143.245 139.607 160.675 1.00 29.74 322 GLY A C 1
ATOM 2203 O O . GLY A 1 322 ? 143.145 140.641 161.336 1.00 29.74 322 GLY A O 1
ATOM 2204 N N . SER A 1 323 ? 143.721 138.475 161.187 1.00 29.84 323 SER A N 1
ATOM 2205 C CA . SER A 1 323 ? 144.323 138.470 162.516 1.00 29.84 323 SER A CA 1
ATOM 2206 C C . SER A 1 323 ? 145.502 139.433 162.577 1.00 29.84 323 SER A C 1
ATOM 2207 O O . SER A 1 323 ? 145.613 140.247 163.507 1.00 29.84 323 SER A O 1
ATOM 2210 N N . ALA A 1 324 ? 146.387 139.363 161.579 1.00 29.59 324 ALA A N 1
ATOM 2211 C CA . ALA A 1 324 ? 147.553 140.246 161.566 1.00 29.59 324 ALA A CA 1
ATOM 2212 C C . ALA A 1 324 ? 147.141 141.716 161.581 1.00 29.59 324 ALA A C 1
ATOM 2213 O O . ALA A 1 324 ? 147.650 142.510 162.380 1.00 29.59 324 ALA A O 1
ATOM 2215 N N . ILE A 1 325 ? 146.213 142.093 160.702 1.00 30.49 325 ILE A N 1
ATOM 2216 C CA . ILE A 1 325 ? 145.786 143.484 160.586 1.00 30.49 325 ILE A CA 1
ATOM 2217 C C . ILE A 1 325 ? 145.064 143.935 161.846 1.00 30.49 325 ILE A C 1
ATOM 2218 O O . ILE A 1 325 ? 145.281 145.048 162.331 1.00 30.49 325 ILE A O 1
ATOM 2223 N N . GLY A 1 326 ? 144.183 143.096 162.390 1.00 29.92 326 GLY A N 1
ATOM 2224 C CA . GLY A 1 326 ? 143.492 143.467 163.608 1.00 29.92 326 GLY A CA 1
ATOM 2225 C C . GLY A 1 326 ? 144.446 143.715 164.756 1.00 29.92 326 GLY A C 1
ATOM 2226 O O . GLY A 1 326 ? 144.216 144.593 165.588 1.00 29.92 326 GLY A O 1
ATOM 2227 N N . ASN A 1 327 ? 145.535 142.946 164.815 1.00 30.78 327 ASN A N 1
ATOM 2228 C CA . ASN A 1 327 ? 146.528 143.191 165.853 1.00 30.78 327 ASN A CA 1
ATOM 2229 C C . ASN A 1 327 ? 147.335 144.453 165.570 1.00 30.78 327 ASN A C 1
ATOM 2230 O O . ASN A 1 327 ? 147.690 145.187 166.498 1.00 30.78 327 ASN A O 1
ATOM 2235 N N . VAL A 1 328 ? 147.642 144.721 164.298 1.00 31.11 328 VAL A N 1
ATOM 2236 C CA . VAL A 1 328 ? 148.439 145.899 163.955 1.00 31.11 328 VAL A CA 1
ATOM 2237 C C . VAL A 1 328 ? 147.664 147.177 164.248 1.00 31.11 328 VAL A C 1
ATOM 2238 O O . VAL A 1 328 ? 148.175 148.102 164.888 1.00 31.11 328 VAL A O 1
ATOM 2242 N N . MET A 1 329 ? 146.419 147.249 163.781 1.00 34.49 329 MET A N 1
ATOM 2243 C CA . MET A 1 329 ? 145.577 148.427 163.944 1.00 34.49 329 MET A CA 1
ATOM 2244 C C . MET A 1 329 ? 145.124 148.641 165.379 1.00 34.49 329 MET A C 1
ATOM 2245 O O . MET A 1 329 ? 144.612 149.719 165.694 1.00 34.49 329 MET A O 1
ATOM 2250 N N . SER A 1 330 ? 145.287 147.645 166.248 1.00 36.25 330 SER A N 1
ATOM 2251 C CA . SER A 1 330 ? 144.850 147.791 167.630 1.00 36.25 330 SER A CA 1
ATOM 2252 C C . SER A 1 330 ? 145.678 148.823 168.381 1.00 36.25 330 SER A C 1
ATOM 2253 O O . SER A 1 330 ? 145.189 149.419 169.346 1.00 36.25 330 SER A O 1
ATOM 2256 N N . ASN A 1 331 ? 146.929 149.040 167.967 1.00 36.48 331 ASN A N 1
ATOM 2257 C CA . ASN A 1 331 ? 147.770 150.024 168.642 1.00 36.48 331 ASN A CA 1
ATOM 2258 C C . ASN A 1 331 ? 147.215 151.430 168.481 1.00 36.48 331 ASN A C 1
ATOM 2259 O O . ASN A 1 331 ? 147.219 152.221 169.432 1.00 36.48 331 ASN A O 1
ATOM 2264 N N . PHE A 1 332 ? 146.732 151.763 167.285 1.00 34.84 332 PHE A N 1
ATOM 2265 C CA . PHE A 1 332 ? 146.183 153.089 167.042 1.00 34.84 332 PHE A CA 1
ATOM 2266 C C . PHE A 1 332 ? 144.814 153.282 167.672 1.00 34.84 332 PHE A C 1
ATOM 2267 O O . PHE A 1 332 ? 144.376 154.426 167.820 1.00 34.84 332 PHE A O 1
ATOM 2275 N N . GLY A 1 333 ? 144.136 152.202 168.051 1.00 35.82 333 GLY A N 1
ATOM 2276 C CA . GLY A 1 333 ? 142.785 152.313 168.554 1.00 35.82 333 GLY A CA 1
ATOM 2277 C C . GLY A 1 333 ? 141.726 152.171 167.491 1.00 35.82 333 GLY A C 1
ATOM 2278 O O . GLY A 1 333 ? 140.718 152.883 167.531 1.00 35.82 333 GLY A O 1
ATOM 2279 N N . LEU A 1 334 ? 141.985 151.299 166.515 1.00 34.75 334 LEU A N 1
ATOM 2280 C CA . LEU A 1 334 ? 141.071 151.126 165.390 1.00 34.75 334 LEU A CA 1
ATOM 2281 C C . LEU A 1 334 ? 140.787 149.661 165.124 1.00 34.75 334 LEU A C 1
ATOM 2282 O O . LEU A 1 334 ? 141.655 148.814 165.327 1.00 34.75 334 LEU A O 1
ATOM 2287 N N . PRO A 1 335 ? 139.569 149.348 164.670 1.00 34.72 335 PRO A N 1
ATOM 2288 C CA . PRO A 1 335 ? 139.242 147.966 164.295 1.00 34.72 335 PRO A CA 1
ATOM 2289 C C . PRO A 1 335 ? 139.870 147.557 162.964 1.00 34.72 335 PRO A C 1
ATOM 2290 O O . PRO A 1 335 ? 140.246 148.424 162.172 1.00 34.72 335 PRO A O 1
ATOM 2294 N N . ALA A 1 336 ? 139.986 146.256 162.718 1.00 36.07 336 ALA A N 1
ATOM 2295 C CA . ALA A 1 336 ? 140.561 145.762 161.465 1.00 36.07 336 ALA A CA 1
ATOM 2296 C C . ALA A 1 336 ? 139.747 146.183 160.251 1.00 36.07 336 ALA A C 1
ATOM 2297 O O . ALA A 1 336 ? 140.325 146.471 159.204 1.00 36.07 336 ALA A O 1
ATOM 2299 N N . CYS A 1 337 ? 138.422 146.230 160.395 1.00 37.58 337 CYS A N 1
ATOM 2300 C CA . CYS A 1 337 ? 137.527 146.596 159.285 1.00 37.58 337 CYS A CA 1
ATOM 2301 C C . CYS A 1 337 ? 137.635 145.657 158.090 1.00 37.58 337 CYS A C 1
ATOM 2302 O O . CYS A 1 337 ? 137.866 144.462 158.254 1.00 37.58 337 CYS A O 1
ATOM 2305 N N . THR A 1 338 ? 137.481 146.197 156.886 1.00 33.26 338 THR A N 1
ATOM 2306 C CA . THR A 1 338 ? 137.518 145.370 155.679 1.00 33.26 338 THR A CA 1
ATOM 2307 C C . THR A 1 338 ? 138.894 145.452 155.029 1.00 33.26 338 THR A C 1
ATOM 2308 O O . THR A 1 338 ? 139.083 145.050 153.881 1.00 33.26 338 THR A O 1
ATOM 2312 N N . TRP A 1 339 ? 139.867 145.970 155.771 1.00 31.87 339 TRP A N 1
ATOM 2313 C CA . TRP A 1 339 ? 141.232 146.042 155.255 1.00 31.87 339 TRP A CA 1
ATOM 2314 C C . TRP A 1 339 ? 141.812 144.674 154.884 1.00 31.87 339 TRP A C 1
ATOM 2315 O O . TRP A 1 339 ? 142.460 144.556 153.848 1.00 31.87 339 TRP A O 1
ATOM 2326 N N . PRO A 1 340 ? 141.627 143.627 155.738 1.00 32.28 340 PRO A N 1
ATOM 2327 C CA . PRO A 1 340 ? 142.245 142.367 155.292 1.00 32.28 340 PRO A CA 1
ATOM 2328 C C . PRO A 1 340 ? 141.682 141.887 153.970 1.00 32.28 340 PRO A C 1
ATOM 2329 O O . PRO A 1 340 ? 142.427 141.347 153.151 1.00 32.28 340 PRO A O 1
ATOM 2333 N N . PHE A 1 341 ? 140.386 142.088 153.757 1.00 33.92 341 PHE A N 1
ATOM 2334 C CA . PHE A 1 341 ? 139.764 141.603 152.537 1.00 33.92 341 PHE A CA 1
ATOM 2335 C C . PHE A 1 341 ? 140.390 142.267 151.323 1.00 33.92 341 PHE A C 1
ATOM 2336 O O . PHE A 1 341 ? 140.702 141.598 150.343 1.00 33.92 341 PHE A O 1
ATOM 2344 N N . CYS A 1 342 ? 140.608 143.574 151.397 1.00 34.98 342 CYS A N 1
ATOM 2345 C CA . CYS A 1 342 ? 141.162 144.275 150.255 1.00 34.98 342 CYS A CA 1
ATOM 2346 C C . CYS A 1 342 ? 142.553 143.778 149.938 1.00 34.98 342 CYS A C 1
ATOM 2347 O O . CYS A 1 342 ? 142.867 143.505 148.787 1.00 34.98 342 CYS A O 1
ATOM 2350 N N . LEU A 1 343 ? 143.384 143.625 150.962 1.00 31.77 343 LEU A N 1
ATOM 2351 C CA . LEU A 1 343 ? 144.761 143.226 150.718 1.00 31.77 343 LEU A CA 1
ATOM 2352 C C . LEU A 1 343 ? 144.869 141.832 150.120 1.00 31.77 343 LEU A C 1
ATOM 2353 O O . LEU A 1 343 ? 145.614 141.621 149.167 1.00 31.77 343 LEU A O 1
ATOM 2358 N N . SER A 1 344 ? 144.118 140.881 150.669 1.00 33.23 344 SER A N 1
ATOM 2359 C CA . SER A 1 344 ? 144.130 139.527 150.126 1.00 33.23 344 SER A CA 1
ATOM 2360 C C . SER A 1 344 ? 143.549 139.442 148.725 1.00 33.23 344 SER A C 1
ATOM 2361 O O . SER A 1 344 ? 144.110 138.778 147.856 1.00 33.23 344 SER A O 1
ATOM 2364 N N . ALA A 1 345 ? 142.430 140.121 148.499 1.00 32.50 345 ALA A N 1
ATOM 2365 C CA . ALA A 1 345 ? 141.783 140.046 147.196 1.00 32.50 345 ALA A CA 1
ATOM 2366 C C . ALA A 1 345 ? 142.660 140.631 146.106 1.00 32.50 345 ALA A C 1
ATOM 2367 O O . ALA A 1 345 ? 142.781 140.050 145.035 1.00 32.50 345 ALA A O 1
ATOM 2369 N N . LEU A 1 346 ? 143.288 141.770 146.382 1.00 33.80 346 LEU A N 1
ATOM 2370 C CA . LEU A 1 346 ? 144.181 142.382 145.404 1.00 33.80 346 LEU A CA 1
ATOM 2371 C C . LEU A 1 346 ? 145.389 141.505 145.113 1.00 33.80 346 LEU A C 1
ATOM 2372 O O . LEU A 1 346 ? 145.785 141.363 143.962 1.00 33.80 346 LEU A O 1
ATOM 2377 N N . THR A 1 347 ? 145.969 140.909 146.151 1.00 33.54 347 THR A N 1
ATOM 2378 C CA . THR A 1 347 ? 147.160 140.087 145.966 1.00 33.54 347 THR A CA 1
ATOM 2379 C C . THR A 1 347 ? 146.841 138.898 145.078 1.00 33.54 347 THR A C 1
ATOM 2380 O O . THR A 1 347 ? 147.576 138.606 144.135 1.00 33.54 347 THR A O 1
ATOM 2384 N N . PHE A 1 348 ? 145.728 138.231 145.352 1.00 33.72 348 PHE A N 1
ATOM 2385 C CA . PHE A 1 348 ? 145.306 137.111 144.517 1.00 33.72 348 PHE A CA 1
ATOM 2386 C C . PHE A 1 348 ? 144.901 137.546 143.114 1.00 33.72 348 PHE A C 1
ATOM 2387 O O . PHE A 1 348 ? 145.146 136.840 142.144 1.00 33.72 348 PHE A O 1
ATOM 2395 N N . LEU A 1 349 ? 144.250 138.696 143.011 1.00 35.34 349 LEU A N 1
ATOM 2396 C CA . LEU A 1 349 ? 143.829 139.193 141.709 1.00 35.34 349 LEU A CA 1
ATOM 2397 C C . LEU A 1 349 ? 145.019 139.685 140.892 1.00 35.34 349 LEU A C 1
ATOM 2398 O O . LEU A 1 349 ? 144.852 140.105 139.749 1.00 35.34 349 LEU A O 1
ATOM 2403 N N . LEU A 1 350 ? 146.219 139.638 141.463 1.00 34.50 350 LEU A N 1
ATOM 2404 C CA . LEU A 1 350 ? 147.372 140.161 140.750 1.00 34.50 350 LEU A CA 1
ATOM 2405 C C . LEU A 1 350 ? 148.332 139.073 140.305 1.00 34.50 350 LEU A C 1
ATOM 2406 O O . LEU A 1 350 ? 149.250 139.357 139.528 1.00 34.50 350 LEU A O 1
ATOM 2411 N N . ILE A 1 351 ? 148.156 137.840 140.776 1.00 35.92 351 ILE A N 1
ATOM 2412 C CA . ILE A 1 351 ? 149.092 136.775 140.447 1.00 35.92 351 ILE A CA 1
ATOM 2413 C C . ILE A 1 351 ? 149.002 136.468 138.960 1.00 35.92 351 ILE A C 1
ATOM 2414 O O . ILE A 1 351 ? 147.919 136.505 138.364 1.00 35.92 351 ILE A O 1
ATOM 2419 N N . THR A 1 352 ? 150.148 136.185 138.350 1.00 42.46 352 THR A N 1
ATOM 2420 C CA . THR A 1 352 ? 150.214 135.774 136.956 1.00 42.46 352 THR A CA 1
ATOM 2421 C C . THR A 1 352 ? 150.571 134.294 136.913 1.00 42.46 352 THR A C 1
ATOM 2422 O O . THR A 1 352 ? 151.386 133.821 137.712 1.00 42.46 352 THR A O 1
ATOM 2426 N N . THR A 1 353 ? 149.939 133.561 136.003 1.00 48.68 353 THR A N 1
ATOM 2427 C CA . THR A 1 353 ? 150.011 132.111 135.980 1.00 48.68 353 THR A CA 1
ATOM 2428 C C . THR A 1 353 ? 150.220 131.641 134.546 1.00 48.68 353 THR A C 1
ATOM 2429 O O . THR A 1 353 ? 149.906 132.347 133.585 1.00 48.68 353 THR A O 1
ATOM 2433 N N . GLU A 1 354 ? 150.763 130.433 134.406 1.00 51.60 354 GLU A N 1
ATOM 2434 C CA . GLU A 1 354 ? 151.018 129.833 133.105 1.00 51.60 354 GLU A CA 1
ATOM 2435 C C . GLU A 1 354 ? 149.961 128.811 132.709 1.00 51.60 354 GLU A C 1
ATOM 2436 O O . GLU A 1 354 ? 150.178 128.049 131.763 1.00 51.60 354 GLU A O 1
ATOM 2438 N N . THR A 1 355 ? 148.830 128.769 133.408 1.00 56.18 355 THR A N 1
ATOM 2439 C CA . THR A 1 355 ? 147.737 127.870 133.071 1.00 56.18 355 THR A CA 1
ATOM 2440 C C . THR A 1 355 ? 146.496 128.671 132.700 1.00 56.18 355 THR A C 1
ATOM 2441 O O . THR A 1 355 ? 146.319 129.814 133.130 1.00 56.18 355 THR A O 1
ATOM 2445 N N . LYS A 1 356 ? 145.642 128.062 131.881 1.00 56.74 356 LYS A N 1
ATOM 2446 C CA . LYS A 1 356 ? 144.457 128.726 131.356 1.00 56.74 356 LYS A CA 1
ATOM 2447 C C . LYS A 1 356 ? 143.211 128.490 132.199 1.00 56.74 356 LYS A C 1
ATOM 2448 O O . LYS A 1 356 ? 142.136 128.977 131.837 1.00 56.74 356 LYS A O 1
ATOM 2450 N N . PHE A 1 357 ? 143.322 127.752 133.305 1.00 57.10 357 PHE A N 1
ATOM 2451 C CA . PHE A 1 357 ? 142.147 127.502 134.133 1.00 57.10 357 PHE A CA 1
ATOM 2452 C C . PHE A 1 357 ? 141.843 128.681 135.048 1.00 57.10 357 PHE A C 1
ATOM 2453 O O . PHE A 1 357 ? 140.672 129.035 135.229 1.00 57.10 357 PHE A O 1
ATOM 2461 N N . ILE A 1 358 ? 142.868 129.302 135.626 1.00 51.89 358 ILE A N 1
ATOM 2462 C CA . ILE A 1 358 ? 142.694 130.496 136.446 1.00 51.89 358 ILE A CA 1
ATOM 2463 C C . ILE A 1 358 ? 142.724 131.687 135.496 1.00 51.89 358 ILE A C 1
ATOM 2464 O O . ILE A 1 358 ? 143.791 132.168 135.116 1.00 51.89 358 ILE A O 1
ATOM 2466 N N . HIS A 1 359 ? 141.545 132.168 135.113 1.00 48.45 359 HIS A N 1
ATOM 2467 C CA . HIS A 1 359 ? 141.401 133.202 134.090 1.00 48.45 359 HIS A CA 1
ATOM 2468 C C . HIS A 1 359 ? 140.772 134.436 134.727 1.00 48.45 359 HIS A C 1
ATOM 2469 O O . HIS A 1 359 ? 139.602 134.415 135.117 1.00 48.45 359 HIS A O 1
ATOM 2476 N N . LYS A 1 360 ? 141.549 135.510 134.828 1.00 44.73 360 LYS A N 1
ATOM 2477 C CA . LYS A 1 360 ? 141.050 136.773 135.362 1.00 44.73 360 LYS A CA 1
ATOM 2478 C C . LYS A 1 360 ? 140.195 137.464 134.309 1.00 44.73 360 LYS A C 1
ATOM 2479 O O . LYS A 1 360 ? 140.621 137.630 133.162 1.00 44.73 360 LYS A O 1
ATOM 2485 N N . LEU A 1 361 ? 138.991 137.870 134.692 1.00 48.22 361 LEU A N 1
ATOM 2486 C CA . LEU A 1 361 ? 138.089 138.514 133.751 1.00 48.22 361 LEU A CA 1
ATOM 2487 C C . LEU A 1 361 ? 138.477 139.977 133.555 1.00 48.22 361 LEU A C 1
ATOM 2488 O O . LEU A 1 361 ? 138.978 140.617 134.483 1.00 48.22 361 LEU A O 1
ATOM 2493 N N . PRO A 1 362 ? 138.256 140.533 132.364 1.00 51.73 362 PRO A N 1
ATOM 2494 C CA . PRO A 1 362 ? 138.412 141.980 132.195 1.00 51.73 362 PRO A CA 1
ATOM 2495 C C . PRO A 1 362 ? 137.379 142.727 133.025 1.00 51.73 362 PRO A C 1
ATOM 2496 O O . PRO A 1 362 ? 136.218 142.325 133.113 1.00 51.73 362 PRO A O 1
ATOM 2500 N N . LEU A 1 363 ? 137.814 143.833 133.628 1.00 48.76 363 LEU A N 1
ATOM 2501 C CA . LEU A 1 363 ? 136.967 144.551 134.574 1.00 48.76 363 LEU A CA 1
ATOM 2502 C C . LEU A 1 363 ? 135.707 145.109 133.929 1.00 48.76 363 LEU A C 1
ATOM 2503 O O . LEU A 1 363 ? 134.699 145.288 134.620 1.00 48.76 363 LEU A O 1
ATOM 2508 N N . ALA A 1 364 ? 135.739 145.391 132.627 1.00 52.16 364 ALA A N 1
ATOM 2509 C CA . ALA A 1 364 ? 134.568 145.951 131.963 1.00 52.16 364 ALA A CA 1
ATOM 2510 C C . ALA A 1 364 ? 133.441 144.931 131.880 1.00 52.16 364 ALA A C 1
ATOM 2511 O O . ALA A 1 364 ? 132.260 145.289 131.946 1.00 52.16 364 ALA A O 1
ATOM 2513 N N . LYS A 1 365 ? 133.786 143.653 131.734 1.00 54.13 365 LYS A N 1
ATOM 2514 C CA . LYS A 1 365 ? 132.806 142.600 131.515 1.00 54.13 365 LYS A CA 1
ATOM 2515 C C . LYS A 1 365 ? 132.571 141.744 132.755 1.00 54.13 365 LYS A C 1
ATOM 2516 O O . LYS A 1 365 ? 132.275 140.551 132.631 1.00 54.13 365 LYS A O 1
ATOM 2522 N N . VAL A 1 366 ? 132.695 142.324 133.942 1.00 50.02 366 VAL A N 1
ATOM 2523 C CA . VAL A 1 366 ? 132.421 141.605 135.180 1.00 50.02 366 VAL A CA 1
ATOM 2524 C C . VAL A 1 366 ? 130.944 141.743 135.520 1.00 50.02 366 VAL A C 1
ATOM 2525 O O . VAL A 1 366 ? 130.357 142.824 135.388 1.00 50.02 366 VAL A O 1
ATOM 2529 N N . ALA A 1 367 ? 130.335 140.640 135.953 1.00 50.70 367 ALA A N 1
ATOM 2530 C CA . ALA A 1 367 ? 128.929 140.626 136.336 1.00 50.70 367 ALA A CA 1
ATOM 2531 C C . ALA A 1 367 ? 128.715 139.618 137.457 1.00 50.70 367 ALA A C 1
ATOM 2532 O O . ALA A 1 367 ? 129.680 139.198 138.103 1.00 50.70 367 ALA A O 1
ATOM 2534 N N . TYR A 1 368 ? 127.466 139.234 137.708 1.00 53.23 368 TYR A N 1
ATOM 2535 C CA . TYR A 1 368 ? 127.202 138.196 138.686 1.00 53.23 368 TYR A CA 1
ATOM 2536 C C . TYR A 1 368 ? 127.838 136.885 138.226 1.00 53.23 368 TYR A C 1
ATOM 2537 O O . TYR A 1 368 ? 127.988 136.651 137.026 1.00 53.23 368 TYR A O 1
ATOM 2546 N N . PRO A 1 369 ? 128.240 136.023 139.166 1.00 49.85 369 PRO A N 1
ATOM 2547 C CA . PRO A 1 369 ? 129.108 134.894 138.788 1.00 49.85 369 PRO A CA 1
ATOM 2548 C C . PRO A 1 369 ? 128.503 133.973 137.745 1.00 49.85 369 PRO A C 1
ATOM 2549 O O . PRO A 1 369 ? 129.244 133.388 136.949 1.00 49.85 369 PRO A O 1
ATOM 2553 N N . GLU A 1 370 ? 127.179 133.814 137.731 1.00 53.14 370 GLU A N 1
ATOM 2554 C CA . GLU A 1 370 ? 126.554 132.994 136.697 1.00 53.14 370 GLU A CA 1
ATOM 2555 C C . GLU A 1 370 ? 126.790 133.586 135.314 1.00 53.14 370 GLU A C 1
ATOM 2556 O O . GLU A 1 370 ? 127.152 132.868 134.374 1.00 53.14 370 GLU A O 1
ATOM 2558 N N . GLN A 1 371 ? 126.610 134.900 135.174 1.00 54.80 371 GLN A N 1
ATOM 2559 C CA . GLN A 1 371 ? 126.859 135.539 133.889 1.00 54.80 371 GLN A CA 1
ATOM 2560 C C . GLN A 1 371 ? 128.337 135.510 133.535 1.00 54.80 371 GLN A C 1
ATOM 2561 O O . GLN A 1 371 ? 128.690 135.391 132.359 1.00 54.80 371 GLN A O 1
ATOM 2567 N N . ASN A 1 372 ? 129.216 135.622 134.532 1.00 52.21 372 ASN A N 1
ATOM 2568 C CA . ASN A 1 372 ? 130.646 135.517 134.264 1.00 52.21 372 ASN A CA 1
ATOM 2569 C C . ASN A 1 372 ? 131.007 134.133 133.748 1.00 52.21 372 ASN A C 1
ATOM 2570 O O . ASN A 1 372 ? 131.813 133.996 132.821 1.00 52.21 372 ASN A O 1
ATOM 2575 N N . LEU A 1 373 ? 130.414 133.091 134.333 1.00 54.99 373 LEU A N 1
ATOM 2576 C CA . LEU A 1 373 ? 130.649 131.736 133.849 1.00 54.99 373 LEU A CA 1
ATOM 2577 C C . LEU A 1 373 ? 130.087 131.552 132.447 1.00 54.99 373 LEU A C 1
ATOM 2578 O O . LEU A 1 373 ? 130.685 130.864 131.612 1.00 54.99 373 LEU A O 1
ATOM 2583 N N . ARG A 1 374 ? 128.932 132.161 132.171 1.00 57.33 374 ARG A N 1
ATOM 2584 C CA . ARG A 1 374 ? 128.366 132.107 130.828 1.00 57.33 374 ARG A CA 1
ATOM 2585 C C . ARG A 1 374 ? 129.293 132.770 129.815 1.00 57.33 374 ARG A C 1
ATOM 2586 O O . ARG A 1 374 ? 129.507 132.245 128.717 1.00 57.33 374 ARG A O 1
ATOM 2594 N N . TYR A 1 375 ? 129.854 133.926 130.173 1.00 57.64 375 TYR A N 1
ATOM 2595 C CA . TYR A 1 375 ? 130.812 134.600 129.303 1.00 57.64 375 TYR A CA 1
ATOM 2596 C C . TYR A 1 375 ? 132.061 133.755 129.094 1.00 57.64 375 TYR A C 1
ATOM 2597 O O . TYR A 1 375 ? 132.591 133.683 127.980 1.00 57.64 375 TYR A O 1
ATOM 2606 N N . TYR A 1 376 ? 132.557 133.125 130.160 1.00 57.35 376 TYR A N 1
ATOM 2607 C CA . TYR A 1 376 ? 133.723 132.257 130.037 1.00 57.35 376 TYR A CA 1
ATOM 2608 C C . TYR A 1 376 ? 133.447 131.099 129.090 1.00 57.35 376 TYR A C 1
ATOM 2609 O O . TYR A 1 376 ? 134.293 130.749 128.259 1.00 57.35 376 TYR A O 1
ATOM 2618 N N . TRP A 1 377 ? 132.266 130.490 129.203 1.00 58.82 377 TRP A N 1
ATOM 2619 C CA . TRP A 1 377 ? 131.902 129.402 128.302 1.00 58.82 377 TRP A CA 1
ATOM 2620 C C . TRP A 1 377 ? 131.781 129.888 126.863 1.00 58.82 377 TRP A C 1
ATOM 2621 O O . TRP A 1 377 ? 132.209 129.196 125.932 1.00 58.82 377 TRP A O 1
ATOM 2632 N N . LYS A 1 378 ? 131.193 131.069 126.660 1.00 59.14 378 LYS A N 1
ATOM 2633 C CA . LYS A 1 378 ? 131.038 131.593 125.306 1.00 59.14 378 LYS A CA 1
ATOM 2634 C C . LYS A 1 378 ? 132.389 131.902 124.672 1.00 59.14 378 LYS A C 1
ATOM 2635 O O . LYS A 1 378 ? 132.600 131.626 123.486 1.00 59.14 378 LYS A O 1
ATOM 2637 N N . MET A 1 379 ? 133.311 132.485 125.441 1.00 59.54 379 MET A N 1
ATOM 2638 C CA . MET A 1 379 ? 134.632 132.794 124.905 1.00 59.54 379 MET A CA 1
ATOM 2639 C C . MET A 1 379 ? 135.413 131.524 124.593 1.00 59.54 379 MET A C 1
ATOM 2640 O O . MET A 1 379 ? 136.068 131.430 123.549 1.00 59.54 379 MET A O 1
ATOM 2642 N N . LYS A 1 380 ? 135.352 130.537 125.479 1.00 59.79 380 LYS A N 1
ATOM 2643 C CA . LYS A 1 380 ? 136.070 129.284 125.275 1.00 59.79 380 LYS A CA 1
ATOM 2644 C C . LYS A 1 380 ? 135.311 128.370 124.319 1.00 59.79 380 LYS A C 1
ATOM 2645 O O . LYS A 1 380 ? 135.143 128.688 123.143 1.00 59.79 380 LYS A O 1
ATOM 2647 N N . ILE B 1 31 ? 155.653 200.059 137.422 1.00 82.01 31 ILE B N 1
ATOM 2648 C CA . ILE B 1 31 ? 154.903 199.245 136.473 1.00 82.01 31 ILE B CA 1
ATOM 2649 C C . ILE B 1 31 ? 155.778 198.141 135.899 1.00 82.01 31 ILE B C 1
ATOM 2650 O O . ILE B 1 31 ? 155.551 196.963 136.168 1.00 82.01 31 ILE B O 1
ATOM 2652 N N . LYS B 1 32 ? 156.774 198.518 135.105 1.00 78.59 32 LYS B N 1
ATOM 2653 C CA . LYS B 1 32 ? 157.683 197.533 134.530 1.00 78.59 32 LYS B CA 1
ATOM 2654 C C . LYS B 1 32 ? 158.458 196.815 135.623 1.00 78.59 32 LYS B C 1
ATOM 2655 O O . LYS B 1 32 ? 158.656 195.605 135.553 1.00 78.59 32 LYS B O 1
ATOM 2657 N N . TRP B 1 33 ? 158.900 197.558 136.631 1.00 76.39 33 TRP B N 1
ATOM 2658 C CA . TRP B 1 33 ? 159.616 196.950 137.747 1.00 76.39 33 TRP B CA 1
ATOM 2659 C C . TRP B 1 33 ? 158.724 195.981 138.507 1.00 76.39 33 TRP B C 1
ATOM 2660 O O . TRP B 1 33 ? 159.170 194.912 138.913 1.00 76.39 33 TRP B O 1
ATOM 2662 N N . VAL B 1 34 ? 157.464 196.354 138.700 1.00 75.20 34 VAL B N 1
ATOM 2663 C CA . VAL B 1 34 ? 156.530 195.485 139.404 1.00 75.20 34 VAL B CA 1
ATOM 2664 C C . VAL B 1 34 ? 156.348 194.189 138.628 1.00 75.20 34 VAL B C 1
ATOM 2665 O O . VAL B 1 34 ? 156.315 193.109 139.213 1.00 75.20 34 VAL B O 1
ATOM 2669 N N . SER B 1 35 ? 156.253 194.287 137.307 1.00 70.91 35 SER B N 1
ATOM 2670 C CA . SER B 1 35 ? 156.135 193.090 136.482 1.00 70.91 35 SER B CA 1
ATOM 2671 C C . SER B 1 35 ? 157.384 192.229 136.616 1.00 70.91 35 SER B C 1
ATOM 2672 O O . SER B 1 35 ? 157.296 191.004 136.672 1.00 70.91 35 SER B O 1
ATOM 2674 N N . PHE B 1 36 ? 158.543 192.889 136.674 1.00 71.11 36 PHE B N 1
ATOM 2675 C CA . PHE B 1 36 ? 159.852 192.232 136.809 1.00 71.11 36 PHE B CA 1
ATOM 2676 C C . PHE B 1 36 ? 159.948 191.430 138.100 1.00 71.11 36 PHE B C 1
ATOM 2677 O O . PHE B 1 36 ? 160.459 190.312 138.096 1.00 71.11 36 PHE B O 1
ATOM 2685 N N . ILE B 1 37 ? 159.452 191.987 139.202 1.00 70.07 37 ILE B N 1
ATOM 2686 C CA . ILE B 1 37 ? 159.540 191.328 140.501 1.00 70.07 37 ILE B CA 1
ATOM 2687 C C . ILE B 1 37 ? 158.382 190.370 140.711 1.00 70.07 37 ILE B C 1
ATOM 2688 O O . ILE B 1 37 ? 158.306 189.711 141.745 1.00 70.07 37 ILE B O 1
ATOM 2693 N N . SER B 1 38 ? 157.477 190.288 139.739 1.00 65.08 38 SER B N 1
ATOM 2694 C CA . SER B 1 38 ? 156.397 189.349 139.840 1.00 65.08 38 SER B CA 1
ATOM 2695 C C . SER B 1 38 ? 156.601 188.025 139.162 1.00 65.08 38 SER B C 1
ATOM 2696 O O . SER B 1 38 ? 157.539 187.855 138.412 1.00 65.08 38 SER B O 1
ATOM 2699 N N . GLY B 1 39 ? 155.714 187.091 139.397 1.00 60.79 39 GLY B N 1
ATOM 2700 C CA . GLY B 1 39 ? 155.763 185.816 138.784 1.00 60.79 39 GLY B CA 1
ATOM 2701 C C . GLY B 1 39 ? 156.885 184.931 139.083 1.00 60.79 39 GLY B C 1
ATOM 2702 O O . GLY B 1 39 ? 157.066 184.566 140.193 1.00 60.79 39 GLY B O 1
ATOM 2703 N N . ASP B 1 40 ? 157.569 184.488 138.080 1.00 55.77 40 ASP B N 1
ATOM 2704 C CA . ASP B 1 40 ? 158.641 183.602 138.254 1.00 55.77 40 ASP B CA 1
ATOM 2705 C C . ASP B 1 40 ? 159.892 184.369 138.133 1.00 55.77 40 ASP B C 1
ATOM 2706 O O . ASP B 1 40 ? 160.927 183.784 137.998 1.00 55.77 40 ASP B O 1
ATOM 2708 N N . MET B 1 41 ? 159.841 185.651 137.909 1.00 58.73 41 MET B N 1
ATOM 2709 C CA . MET B 1 41 ? 161.048 186.423 137.631 1.00 58.73 41 MET B CA 1
ATOM 2710 C C . MET B 1 41 ? 161.881 185.972 136.415 1.00 58.73 41 MET B C 1
ATOM 2711 O O . MET B 1 41 ? 163.107 185.824 136.520 1.00 58.73 41 MET B O 1
ATOM 2716 N N . ALA B 1 42 ? 161.289 185.883 135.223 1.00 61.11 42 ALA B N 1
ATOM 2717 C CA . ALA B 1 42 ? 161.999 185.407 133.984 1.00 61.11 42 ALA B CA 1
ATOM 2718 C C . ALA B 1 42 ? 163.214 186.139 133.393 1.00 61.11 42 ALA B C 1
ATOM 2719 O O . ALA B 1 42 ? 164.212 185.521 132.820 1.00 61.11 42 ALA B O 1
ATOM 2721 N N . ALA B 1 43 ? 163.126 187.455 133.411 1.00 65.97 43 ALA B N 1
ATOM 2722 C CA . ALA B 1 43 ? 164.264 188.220 132.996 1.00 65.97 43 ALA B CA 1
ATOM 2723 C C . ALA B 1 43 ? 165.441 187.987 133.950 1.00 65.97 43 ALA B C 1
ATOM 2724 O O . ALA B 1 43 ? 166.621 187.861 133.505 1.00 65.97 43 ALA B O 1
ATOM 2726 N N . PHE B 1 44 ? 165.159 187.945 135.260 1.00 67.16 44 PHE B N 1
ATOM 2727 C CA . PHE B 1 44 ? 166.241 187.768 136.182 1.00 67.16 44 PHE B CA 1
ATOM 2728 C C . PHE B 1 44 ? 166.689 186.446 135.828 1.00 67.16 44 PHE B C 1
ATOM 2729 O O . PHE B 1 44 ? 167.844 186.234 135.855 1.00 67.16 44 PHE B O 1
ATOM 2737 N N . GLY B 1 45 ? 165.834 185.531 135.479 1.00 68.42 45 GLY B N 1
ATOM 2738 C CA . GLY B 1 45 ? 166.327 184.219 135.203 1.00 68.42 45 GLY B CA 1
ATOM 2739 C C . GLY B 1 45 ? 167.361 184.141 134.109 1.00 68.42 45 GLY B C 1
ATOM 2740 O O . GLY B 1 45 ? 168.462 183.542 134.294 1.00 68.42 45 GLY B O 1
ATOM 2741 N N . GLU B 1 46 ? 167.120 184.805 132.987 1.00 70.96 46 GLU B N 1
ATOM 2742 C CA . GLU B 1 46 ? 168.213 184.845 131.958 1.00 70.96 46 GLU B CA 1
ATOM 2743 C C . GLU B 1 46 ? 169.501 185.569 132.363 1.00 70.96 46 GLU B C 1
ATOM 2744 O O . GLU B 1 46 ? 170.668 185.188 132.018 1.00 70.96 46 GLU B O 1
ATOM 2746 N N . TRP B 1 47 ? 169.307 186.666 133.062 1.00 72.42 47 TRP B N 1
ATOM 2747 C CA . TRP B 1 47 ? 170.501 187.337 133.466 1.00 72.42 47 TRP B CA 1
ATOM 2748 C C . TRP B 1 47 ? 171.285 186.452 134.361 1.00 72.42 47 TRP B C 1
ATOM 2749 O O . TRP B 1 47 ? 172.491 186.501 134.335 1.00 72.42 47 TRP B O 1
ATOM 2760 N N . MET B 1 48 ? 170.686 185.738 135.254 1.00 70.41 48 MET B N 1
ATOM 2761 C CA . MET B 1 48 ? 171.521 185.003 136.152 1.00 70.41 48 MET B CA 1
ATOM 2762 C C . MET B 1 48 ? 172.186 183.912 135.386 1.00 70.41 48 MET B C 1
ATOM 2763 O O . MET B 1 48 ? 173.120 183.305 135.887 1.00 70.41 48 MET B O 1
ATOM 2768 N N . LYS B 1 49 ? 171.757 183.637 134.171 1.00 71.21 49 LYS B N 1
ATOM 2769 C CA . LYS B 1 49 ? 172.327 182.496 133.478 1.00 71.21 49 LYS B CA 1
ATOM 2770 C C . LYS B 1 49 ? 173.753 182.699 133.164 1.00 71.21 49 LYS B C 1
ATOM 2771 O O . LYS B 1 49 ? 174.558 181.790 133.221 1.00 71.21 49 LYS B O 1
ATOM 2777 N N . GLY B 1 50 ? 174.082 183.894 132.801 1.00 72.23 50 GLY B N 1
ATOM 2778 C CA . GLY B 1 50 ? 175.455 184.220 132.531 1.00 72.23 50 GLY B CA 1
ATOM 2779 C C . GLY B 1 50 ? 176.480 184.213 133.622 1.00 72.23 50 GLY B C 1
ATOM 2780 O O . GLY B 1 50 ? 177.623 183.852 133.387 1.00 72.23 50 GLY B O 1
ATOM 2781 N N . GLN B 1 51 ? 176.110 184.604 134.809 1.00 71.09 51 GLN B N 1
ATOM 2782 C CA . GLN B 1 51 ? 177.089 184.765 135.848 1.00 71.09 51 GLN B CA 1
ATOM 2783 C C . GLN B 1 51 ? 177.730 183.518 136.429 1.00 71.09 51 GLN B C 1
ATOM 2784 O O . GLN B 1 51 ? 177.347 182.420 136.078 1.00 71.09 51 GLN B O 1
ATOM 2790 N N . PHE B 1 52 ? 178.702 183.667 137.319 1.00 67.99 52 PHE B N 1
ATOM 2791 C CA . PHE B 1 52 ? 179.493 182.541 137.812 1.00 67.99 52 PHE B CA 1
ATOM 2792 C C . PHE B 1 52 ? 178.707 181.524 138.502 1.00 67.99 52 PHE B C 1
ATOM 2793 O O . PHE B 1 52 ? 177.615 181.788 138.963 1.00 67.99 52 PHE B O 1
ATOM 2795 N N . ILE B 1 53 ? 179.264 180.334 138.594 1.00 63.37 53 ILE B N 1
ATOM 2796 C CA . ILE B 1 53 ? 178.526 179.261 139.169 1.00 63.37 53 ILE B CA 1
ATOM 2797 C C . ILE B 1 53 ? 178.186 179.654 140.567 1.00 63.37 53 ILE B C 1
ATOM 2798 O O . ILE B 1 53 ? 177.085 179.374 141.013 1.00 63.37 53 ILE B O 1
ATOM 2803 N N . LEU B 1 54 ? 179.057 180.334 141.278 1.00 60.79 54 LEU B N 1
ATOM 2804 C CA . LEU B 1 54 ? 178.663 180.662 142.618 1.00 60.79 54 LEU B CA 1
ATOM 2805 C C . LEU B 1 54 ? 177.456 181.567 142.752 1.00 60.79 54 LEU B C 1
ATOM 2806 O O . LEU B 1 54 ? 176.629 181.316 143.622 1.00 60.79 54 LEU B O 1
ATOM 2811 N N . LEU B 1 55 ? 177.301 182.599 141.945 1.00 58.19 55 LEU B N 1
ATOM 2812 C CA . LEU B 1 55 ? 176.114 183.411 142.114 1.00 58.19 55 LEU B CA 1
ATOM 2813 C C . LEU B 1 55 ? 174.936 182.584 141.809 1.00 58.19 55 LEU B C 1
ATOM 2814 O O . LEU B 1 55 ? 173.904 182.709 142.439 1.00 58.19 55 LEU B O 1
ATOM 2819 N N . GLN B 1 56 ? 175.060 181.731 140.826 1.00 53.14 56 GLN B N 1
ATOM 2820 C CA . GLN B 1 56 ? 173.937 180.966 140.416 1.00 53.14 56 GLN B CA 1
ATOM 2821 C C . GLN B 1 56 ? 173.469 180.078 141.505 1.00 53.14 56 GLN B C 1
ATOM 2822 O O . GLN B 1 56 ? 172.286 179.943 141.691 1.00 53.14 56 GLN B O 1
ATOM 2828 N N . ILE B 1 57 ? 174.361 179.465 142.242 1.00 50.41 57 ILE B N 1
ATOM 2829 C CA . ILE B 1 57 ? 173.922 178.529 143.230 1.00 50.41 57 ILE B CA 1
ATOM 2830 C C . ILE B 1 57 ? 173.187 179.338 144.229 1.00 50.41 57 ILE B C 1
ATOM 2831 O O . ILE B 1 57 ? 172.249 178.838 144.839 1.00 50.41 57 ILE B O 1
ATOM 2836 N N . MET B 1 58 ? 173.546 180.601 144.407 1.00 48.32 58 MET B N 1
ATOM 2837 C CA . MET B 1 58 ? 172.710 181.386 145.300 1.00 48.32 58 MET B CA 1
ATOM 2838 C C . MET B 1 58 ? 171.292 181.592 144.783 1.00 48.32 58 MET B C 1
ATOM 2839 O O . MET B 1 58 ? 170.372 181.468 145.572 1.00 48.32 58 MET B O 1
ATOM 2841 N N . ASP B 1 59 ? 171.069 181.881 143.503 1.00 46.60 59 ASP B N 1
ATOM 2842 C CA . ASP B 1 59 ? 169.699 181.994 143.048 1.00 46.60 59 ASP B CA 1
ATOM 2843 C C . ASP B 1 59 ? 169.004 180.720 143.256 1.00 46.60 59 ASP B C 1
ATOM 2844 O O . ASP B 1 59 ? 167.995 180.697 143.879 1.00 46.60 59 ASP B O 1
ATOM 2846 N N . TRP B 1 60 ? 169.510 179.645 142.728 1.00 44.08 60 TRP B N 1
ATOM 2847 C CA . TRP B 1 60 ? 168.921 178.354 142.858 1.00 44.08 60 TRP B CA 1
ATOM 2848 C C . TRP B 1 60 ? 168.639 177.938 144.239 1.00 44.08 60 TRP B C 1
ATOM 2849 O O . TRP B 1 60 ? 167.982 176.966 144.410 1.00 44.08 60 TRP B O 1
ATOM 2860 N N . VAL B 1 61 ? 169.246 178.526 145.243 1.00 40.91 61 VAL B N 1
ATOM 2861 C CA . VAL B 1 61 ? 168.902 178.270 146.642 1.00 40.91 61 VAL B CA 1
ATOM 2862 C C . VAL B 1 61 ? 167.934 179.306 147.084 1.00 40.91 61 VAL B C 1
ATOM 2863 O O . VAL B 1 61 ? 167.017 178.972 147.716 1.00 40.91 61 VAL B O 1
ATOM 2867 N N . LEU B 1 62 ? 168.070 180.565 146.771 1.00 38.86 62 LEU B N 1
ATOM 2868 C CA . LEU B 1 62 ? 167.023 181.529 147.094 1.00 38.86 62 LEU B CA 1
ATOM 2869 C C . LEU B 1 62 ? 165.713 181.171 146.407 1.00 38.86 62 LEU B C 1
ATOM 2870 O O . LEU B 1 62 ? 164.641 181.270 147.008 1.00 38.86 62 LEU B O 1
ATOM 2875 N N . ARG B 1 63 ? 165.794 180.762 145.143 1.00 39.68 63 ARG B N 1
ATOM 2876 C CA . ARG B 1 63 ? 164.598 180.423 144.385 1.00 39.68 63 ARG B CA 1
ATOM 2877 C C . ARG B 1 63 ? 163.921 179.183 144.950 1.00 39.68 63 ARG B C 1
ATOM 2878 O O . ARG B 1 63 ? 162.690 179.111 145.011 1.00 39.68 63 ARG B O 1
ATOM 2886 N N . GLY B 1 64 ? 164.709 178.194 145.373 1.00 36.32 64 GLY B N 1
ATOM 2887 C CA . GLY B 1 64 ? 164.140 176.988 145.938 1.00 36.32 64 GLY B CA 1
ATOM 2888 C C . GLY B 1 64 ? 163.702 177.130 147.377 1.00 36.32 64 GLY B C 1
ATOM 2889 O O . GLY B 1 64 ? 162.968 176.278 147.876 1.00 36.32 64 GLY B O 1
ATOM 2890 N N . ALA B 1 65 ? 164.140 178.186 148.060 1.00 35.00 65 ALA B N 1
ATOM 2891 C CA . ALA B 1 65 ? 163.677 178.407 149.425 1.00 35.00 65 ALA B CA 1
ATOM 2892 C C . ALA B 1 65 ? 162.192 178.732 149.458 1.00 35.00 65 ALA B C 1
ATOM 2893 O O . ALA B 1 65 ? 161.478 178.318 150.378 1.00 35.00 65 ALA B O 1
ATOM 2895 N N . ALA B 1 66 ? 161.707 179.471 148.462 1.00 36.22 66 ALA B N 1
ATOM 2896 C CA . ALA B 1 66 ? 160.339 179.967 148.441 1.00 36.22 66 ALA B CA 1
ATOM 2897 C C . ALA B 1 66 ? 159.396 179.064 147.661 1.00 36.22 66 ALA B C 1
ATOM 2898 O O . ALA B 1 66 ? 158.217 179.392 147.517 1.00 36.22 66 ALA B O 1
ATOM 2900 N N . GLN B 1 67 ? 159.878 177.938 147.152 1.00 35.88 67 GLN B N 1
ATOM 2901 C CA . GLN B 1 67 ? 159.038 177.068 146.348 1.00 35.88 67 GLN B CA 1
ATOM 2902 C C . GLN B 1 67 ? 158.411 175.954 147.177 1.00 35.88 67 GLN B C 1
ATOM 2903 O O . GLN B 1 67 ? 157.761 175.063 146.621 1.00 35.88 67 GLN B O 1
ATOM 2909 N N . VAL B 1 68 ? 158.573 175.995 148.499 1.00 33.30 68 VAL B N 1
ATOM 2910 C CA . VAL B 1 68 ? 157.697 175.220 149.369 1.00 33.30 68 VAL B CA 1
ATOM 2911 C C . VAL B 1 68 ? 156.253 175.639 149.143 1.00 33.30 68 VAL B C 1
ATOM 2912 O O . VAL B 1 68 ? 155.336 174.810 149.165 1.00 33.30 68 VAL B O 1
ATOM 2916 N N . MET B 1 69 ? 156.035 176.932 148.922 1.00 37.65 69 MET B N 1
ATOM 2917 C CA . MET B 1 69 ? 154.730 177.502 148.627 1.00 37.65 69 MET B CA 1
ATOM 2918 C C . MET B 1 69 ? 154.495 177.674 147.133 1.00 37.65 69 MET B C 1
ATOM 2919 O O . MET B 1 69 ? 153.641 178.475 146.743 1.00 37.65 69 MET B O 1
ATOM 2924 N N . PHE B 1 70 ? 155.245 176.958 146.294 1.00 36.01 70 PHE B N 1
ATOM 2925 C CA . PHE B 1 70 ? 155.096 176.986 144.839 1.00 36.01 70 PHE B CA 1
ATOM 2926 C C . PHE B 1 70 ? 155.322 178.393 144.281 1.00 36.01 70 PHE B C 1
ATOM 2927 O O . PHE B 1 70 ? 154.443 179.002 143.671 1.00 36.01 70 PHE B O 1
ATOM 2935 N N . VAL B 1 71 ? 156.532 178.901 144.506 1.00 38.09 71 VAL B N 1
ATOM 2936 C CA . VAL B 1 71 ? 156.952 180.201 143.998 1.00 38.09 71 VAL B CA 1
ATOM 2937 C C . VAL B 1 71 ? 158.360 180.071 143.430 1.00 38.09 71 VAL B C 1
ATOM 2938 O O . VAL B 1 71 ? 159.233 179.439 144.032 1.00 38.09 71 VAL B O 1
ATOM 2942 N N . ASN B 1 72 ? 158.582 180.671 142.264 1.00 40.93 72 ASN B N 1
ATOM 2943 C CA . ASN B 1 72 ? 159.896 180.702 141.627 1.00 40.93 72 ASN B CA 1
ATOM 2944 C C . ASN B 1 72 ? 160.481 182.104 141.648 1.00 40.93 72 ASN B C 1
ATOM 2945 O O . ASN B 1 72 ? 161.125 182.542 140.693 1.00 40.93 72 ASN B O 1
ATOM 2950 N N . ASN B 1 73 ? 160.268 182.834 142.737 1.00 43.70 73 ASN B N 1
ATOM 2951 C CA . ASN B 1 73 ? 160.762 184.197 142.837 1.00 43.70 73 ASN B CA 1
ATOM 2952 C C . ASN B 1 73 ? 161.958 184.233 143.772 1.00 43.70 73 ASN B C 1
ATOM 2953 O O . ASN B 1 73 ? 161.802 183.932 144.965 1.00 43.70 73 ASN B O 1
ATOM 2958 N N . PRO B 1 74 ? 163.158 184.566 143.295 1.00 41.73 74 PRO B N 1
ATOM 2959 C CA . PRO B 1 74 ? 164.292 184.718 144.219 1.00 41.73 74 PRO B CA 1
ATOM 2960 C C . PRO B 1 74 ? 164.060 185.774 145.279 1.00 41.73 74 PRO B C 1
ATOM 2961 O O . PRO B 1 74 ? 164.516 185.609 146.417 1.00 41.73 74 PRO B O 1
ATOM 2965 N N . LEU B 1 75 ? 163.394 186.863 144.901 1.00 40.84 75 LEU B N 1
ATOM 2966 C CA . LEU B 1 75 ? 163.121 187.947 145.837 1.00 40.84 75 LEU B CA 1
ATOM 2967 C C . LEU B 1 75 ? 162.280 187.432 146.980 1.00 40.84 75 LEU B C 1
ATOM 2968 O O . LEU B 1 75 ? 162.586 187.679 148.143 1.00 40.84 75 LEU B O 1
ATOM 2973 N N . SER B 1 76 ? 161.225 186.694 146.654 1.00 39.97 76 SER B N 1
ATOM 2974 C CA . SER B 1 76 ? 160.367 186.132 147.688 1.00 39.97 76 SER B CA 1
ATOM 2975 C C . SER B 1 76 ? 161.166 185.165 148.543 1.00 39.97 76 SER B C 1
ATOM 2976 O O . SER B 1 76 ? 160.949 185.088 149.743 1.00 39.97 76 SER B O 1
ATOM 2979 N N . GLY B 1 77 ? 162.077 184.413 147.933 1.00 37.47 77 GLY B N 1
ATOM 2980 C CA . GLY B 1 77 ? 162.916 183.497 148.687 1.00 37.47 77 GLY B CA 1
ATOM 2981 C C . GLY B 1 77 ? 163.782 184.223 149.687 1.00 37.47 77 GLY B C 1
ATOM 2982 O O . GLY B 1 77 ? 163.968 183.746 150.804 1.00 37.47 77 GLY B O 1
ATOM 2983 N N . LEU B 1 78 ? 164.326 185.370 149.299 1.00 37.97 78 LEU B N 1
ATOM 2984 C CA . LEU B 1 78 ? 165.105 186.172 150.234 1.00 37.97 78 LEU B CA 1
ATOM 2985 C C . LEU B 1 78 ? 164.196 186.631 151.365 1.00 37.97 78 LEU B C 1
ATOM 2986 O O . LEU B 1 78 ? 164.601 186.642 152.524 1.00 37.97 78 LEU B O 1
ATOM 2991 N N . ILE B 1 79 ? 162.968 187.014 151.033 1.00 35.76 79 ILE B N 1
ATOM 2992 C CA . ILE B 1 79 ? 162.006 187.428 152.052 1.00 35.76 79 ILE B CA 1
ATOM 2993 C C . ILE B 1 79 ? 161.687 186.265 152.994 1.00 35.76 79 ILE B C 1
ATOM 2994 O O . ILE B 1 79 ? 161.589 186.454 154.207 1.00 35.76 79 ILE B O 1
ATOM 2999 N N . ILE B 1 80 ? 161.548 185.058 152.450 1.00 35.49 80 ILE B N 1
ATOM 3000 C CA . ILE B 1 80 ? 161.292 183.887 153.286 1.00 35.49 80 ILE B CA 1
ATOM 3001 C C . ILE B 1 80 ? 162.469 183.692 154.225 1.00 35.49 80 ILE B C 1
ATOM 3002 O O . ILE B 1 80 ? 162.284 183.458 155.417 1.00 35.49 80 ILE B O 1
ATOM 3007 N N . PHE B 1 81 ? 163.684 183.840 153.703 1.00 35.16 81 PHE B N 1
ATOM 3008 C CA . PHE B 1 81 ? 164.876 183.689 154.530 1.00 35.16 81 PHE B CA 1
ATOM 3009 C C . PHE B 1 81 ? 164.922 184.737 155.628 1.00 35.16 81 PHE B C 1
ATOM 3010 O O . PHE B 1 81 ? 165.302 184.436 156.752 1.00 35.16 81 PHE B O 1
ATOM 3018 N N . ALA B 1 82 ? 164.532 185.965 155.307 1.00 34.56 82 ALA B N 1
ATOM 3019 C CA . ALA B 1 82 ? 164.521 187.029 156.302 1.00 34.56 82 ALA B CA 1
ATOM 3020 C C . ALA B 1 82 ? 163.552 186.683 157.417 1.00 34.56 82 ALA B C 1
ATOM 3021 O O . ALA B 1 82 ? 163.842 186.922 158.587 1.00 34.56 82 ALA B O 1
ATOM 3023 N N . GLY B 1 83 ? 162.400 186.120 157.066 1.00 34.71 83 GLY B N 1
ATOM 3024 C CA . GLY B 1 83 ? 161.446 185.703 158.077 1.00 34.71 83 GLY B CA 1
ATOM 3025 C C . GLY B 1 83 ? 162.025 184.620 158.964 1.00 34.71 83 GLY B C 1
ATOM 3026 O O . GLY B 1 83 ? 161.827 184.637 160.178 1.00 34.71 83 GLY B O 1
ATOM 3027 N N . LEU B 1 84 ? 162.747 183.674 158.370 1.00 32.56 84 LEU B N 1
ATOM 3028 C CA . LEU B 1 84 ? 163.379 182.618 159.152 1.00 32.56 84 LEU B CA 1
ATOM 3029 C C . LEU B 1 84 ? 164.413 183.191 160.110 1.00 32.56 84 LEU B C 1
ATOM 3030 O O . LEU B 1 84 ? 164.489 182.775 161.265 1.00 32.56 84 LEU B O 1
ATOM 3035 N N . ILE B 1 85 ? 165.206 184.152 159.639 1.00 33.60 85 ILE B N 1
ATOM 3036 C CA . ILE B 1 85 ? 166.210 184.781 160.492 1.00 33.60 85 ILE B CA 1
ATOM 3037 C C . ILE B 1 85 ? 165.513 185.496 161.634 1.00 33.60 85 ILE B C 1
ATOM 3038 O O . ILE B 1 85 ? 165.938 185.405 162.788 1.00 33.60 85 ILE B O 1
ATOM 3043 N N . LEU B 1 86 ? 164.418 186.181 161.320 1.00 34.13 86 LEU B N 1
ATOM 3044 C CA . LEU B 1 86 ? 163.683 186.918 162.339 1.00 34.13 86 LEU B CA 1
ATOM 3045 C C . LEU B 1 86 ? 163.291 186.012 163.492 1.00 34.13 86 LEU B C 1
ATOM 3046 O O . LEU B 1 86 ? 163.452 186.382 164.655 1.00 34.13 86 LEU B O 1
ATOM 3051 N N . GLN B 1 87 ? 162.787 184.821 163.183 1.00 36.10 87 GLN B N 1
ATOM 3052 C CA . GLN B 1 87 ? 162.307 183.949 164.251 1.00 36.10 87 GLN B CA 1
ATOM 3053 C C . GLN B 1 87 ? 163.455 183.371 165.074 1.00 36.10 87 GLN B C 1
ATOM 3054 O O . GLN B 1 87 ? 163.547 183.609 166.283 1.00 36.10 87 GLN B O 1
ATOM 3060 N N . ASN B 1 88 ? 164.334 182.597 164.440 1.00 32.28 88 ASN B N 1
ATOM 3061 C CA . ASN B 1 88 ? 165.424 181.933 165.148 1.00 32.28 88 ASN B CA 1
ATOM 3062 C C . ASN B 1 88 ? 166.609 181.804 164.205 1.00 32.28 88 ASN B C 1
ATOM 3063 O O . ASN B 1 88 ? 166.466 181.265 163.106 1.00 32.28 88 ASN B O 1
ATOM 3068 N N . ARG B 1 89 ? 167.775 182.277 164.630 1.00 31.13 89 ARG B N 1
ATOM 3069 C CA . ARG B 1 89 ? 168.958 182.236 163.776 1.00 31.13 89 ARG B CA 1
ATOM 3070 C C . ARG B 1 89 ? 169.401 180.804 163.513 1.00 31.13 89 ARG B C 1
ATOM 3071 O O . ARG B 1 89 ? 169.808 180.479 162.399 1.00 31.13 89 ARG B O 1
ATOM 3079 N N . TRP B 1 90 ? 169.330 179.949 164.530 1.00 30.72 90 TRP B N 1
ATOM 3080 C CA . TRP B 1 90 ? 169.795 178.576 164.374 1.00 30.72 90 TRP B CA 1
ATOM 3081 C C . TRP B 1 90 ? 168.961 177.816 163.349 1.00 30.72 90 TRP B C 1
ATOM 3082 O O . TRP B 1 90 ? 169.507 177.120 162.480 1.00 30.72 90 TRP B O 1
ATOM 3093 N N . TRP B 1 91 ? 167.634 177.949 163.425 1.00 30.78 91 TRP B N 1
ATOM 3094 C CA . TRP B 1 91 ? 166.765 177.288 162.458 1.00 30.78 91 TRP B CA 1
ATOM 3095 C C . TRP B 1 91 ? 167.047 177.776 161.046 1.00 30.78 91 TRP B C 1
ATOM 3096 O O . TRP B 1 91 ? 167.099 176.979 160.103 1.00 30.78 91 TRP B O 1
ATOM 3107 N N . ALA B 1 92 ? 167.223 179.088 160.881 1.00 29.11 92 ALA B N 1
ATOM 3108 C CA . ALA B 1 92 ? 167.484 179.636 159.556 1.00 29.11 92 ALA B CA 1
ATOM 3109 C C . ALA B 1 92 ? 168.817 179.149 159.007 1.00 29.11 92 ALA B C 1
ATOM 3110 O O . ALA B 1 92 ? 168.928 178.844 157.816 1.00 29.11 92 ALA B O 1
ATOM 3112 N N . LEU B 1 93 ? 169.843 179.083 159.856 1.00 29.48 93 LEU B N 1
ATOM 3113 C CA . LEU B 1 93 ? 171.135 178.572 159.407 1.00 29.48 93 LEU B CA 1
ATOM 3114 C C . LEU B 1 93 ? 171.023 177.121 158.965 1.00 29.48 93 LEU B C 1
ATOM 3115 O O . LEU B 1 93 ? 171.596 176.725 157.939 1.00 29.48 93 LEU B O 1
ATOM 3120 N N . ASN B 1 94 ? 170.283 176.311 159.724 1.00 28.90 94 ASN B N 1
ATOM 3121 C CA . ASN B 1 94 ? 170.100 174.917 159.335 1.00 28.90 94 ASN B CA 1
ATOM 3122 C C . ASN B 1 94 ? 169.328 174.800 158.028 1.00 28.90 94 ASN B C 1
ATOM 3123 O O . ASN B 1 94 ? 169.654 173.963 157.182 1.00 28.90 94 ASN B O 1
ATOM 3128 N N . GLY B 1 95 ? 168.306 175.633 157.839 1.00 29.09 95 GLY B N 1
ATOM 3129 C CA . GLY B 1 95 ? 167.576 175.604 156.581 1.00 29.09 95 GLY B CA 1
ATOM 3130 C C . GLY B 1 95 ? 168.447 175.990 155.401 1.00 29.09 95 GLY B C 1
ATOM 3131 O O . GLY B 1 95 ? 168.397 175.364 154.339 1.00 29.09 95 GLY B O 1
ATOM 3132 N N . PHE B 1 96 ? 169.264 177.029 155.578 1.00 29.70 96 PHE B N 1
ATOM 3133 C CA . PHE B 1 96 ? 170.156 177.463 154.510 1.00 29.70 96 PHE B CA 1
ATOM 3134 C C . PHE B 1 96 ? 171.146 176.368 154.137 1.00 29.70 96 PHE B C 1
ATOM 3135 O O . PHE B 1 96 ? 171.336 176.065 152.952 1.00 29.70 96 PHE B O 1
ATOM 3143 N N . VAL B 1 97 ? 171.787 175.760 155.136 1.00 28.30 97 VAL B N 1
ATOM 3144 C CA . VAL B 1 97 ? 172.773 174.729 154.827 1.00 28.30 97 VAL B CA 1
ATOM 3145 C C . VAL B 1 97 ? 172.094 173.509 154.215 1.00 28.30 97 VAL B C 1
ATOM 3146 O O . VAL B 1 97 ? 172.629 172.885 153.290 1.00 28.30 97 VAL B O 1
ATOM 3150 N N . GLY B 1 98 ? 170.891 173.170 154.685 1.00 28.31 98 GLY B N 1
ATOM 3151 C CA . GLY B 1 98 ? 170.184 172.041 154.114 1.00 28.31 98 GLY B CA 1
ATOM 3152 C C . GLY B 1 98 ? 169.836 172.250 152.656 1.00 28.31 98 GLY B C 1
ATOM 3153 O O . GLY B 1 98 ? 170.034 171.359 151.828 1.00 28.31 98 GLY B O 1
ATOM 3154 N N . THR B 1 99 ? 169.334 173.436 152.312 1.00 29.59 99 THR B N 1
ATOM 3155 C CA . THR B 1 99 ? 168.954 173.664 150.921 1.00 29.59 99 THR B CA 1
ATOM 3156 C C . THR B 1 99 ? 170.180 173.787 150.021 1.00 29.59 99 THR B C 1
ATOM 3157 O O . THR B 1 99 ? 170.165 173.302 148.881 1.00 29.59 99 THR B O 1
ATOM 3161 N N . VAL B 1 100 ? 171.268 174.386 150.519 1.00 29.93 100 VAL B N 1
ATOM 3162 C CA . VAL B 1 100 ? 172.461 174.486 149.683 1.00 29.93 100 VAL B CA 1
ATOM 3163 C C . VAL B 1 100 ? 173.048 173.104 149.431 1.00 29.93 100 VAL B C 1
ATOM 3164 O O . VAL B 1 100 ? 173.499 172.805 148.320 1.00 29.93 100 VAL B O 1
ATOM 3168 N N . PHE B 1 101 ? 173.009 172.219 150.430 1.00 30.36 101 PHE B N 1
ATOM 3169 C CA . PHE B 1 101 ? 173.555 170.888 150.207 1.00 30.36 101 PHE B CA 1
ATOM 3170 C C . PHE B 1 101 ? 172.616 170.020 149.381 1.00 30.36 101 PHE B C 1
ATOM 3171 O O . PHE B 1 101 ? 173.084 169.153 148.639 1.00 30.36 101 PHE B O 1
ATOM 3179 N N . ALA B 1 102 ? 171.307 170.254 149.458 1.00 31.56 102 ALA B N 1
ATOM 3180 C CA . ALA B 1 102 ? 170.402 169.575 148.537 1.00 31.56 102 ALA B CA 1
ATOM 3181 C C . ALA B 1 102 ? 170.689 169.977 147.096 1.00 31.56 102 ALA B C 1
ATOM 3182 O O . ALA B 1 102 ? 170.707 169.125 146.198 1.00 31.56 102 ALA B O 1
ATOM 3184 N N . THR B 1 103 ? 170.927 171.268 146.852 1.00 32.81 103 THR B N 1
ATOM 3185 C CA . THR B 1 103 ? 171.272 171.706 145.501 1.00 32.81 103 THR B CA 1
ATOM 3186 C C . THR B 1 103 ? 172.607 171.120 145.044 1.00 32.81 103 THR B C 1
ATOM 3187 O O . THR B 1 103 ? 172.740 170.674 143.896 1.00 32.81 103 THR B O 1
ATOM 3191 N N . ILE B 1 104 ? 173.607 171.106 145.930 1.00 33.30 104 ILE B N 1
ATOM 3192 C CA . ILE B 1 104 ? 174.907 170.544 145.570 1.00 33.30 104 ILE B CA 1
ATOM 3193 C C . ILE B 1 104 ? 174.780 169.060 145.246 1.00 33.30 104 ILE B C 1
ATOM 3194 O O . ILE B 1 104 ? 175.393 168.564 144.294 1.00 33.30 104 ILE B O 1
ATOM 3199 N N . SER B 1 105 ? 173.990 168.328 146.033 1.00 33.45 105 SER B N 1
ATOM 3200 C CA . SER B 1 105 ? 173.748 166.920 145.751 1.00 33.45 105 SER B CA 1
ATOM 3201 C C . SER B 1 105 ? 173.004 166.711 144.443 1.00 33.45 105 SER B C 1
ATOM 3202 O O . SER B 1 105 ? 173.287 165.741 143.734 1.00 33.45 105 SER B O 1
ATOM 3205 N N . ALA B 1 106 ? 172.048 167.582 144.118 1.00 34.96 106 ALA B N 1
ATOM 3206 C CA . ALA B 1 106 ? 171.382 167.481 142.826 1.00 34.96 106 ALA B CA 1
ATOM 3207 C C . ALA B 1 106 ? 172.370 167.680 141.687 1.00 34.96 106 ALA B C 1
ATOM 3208 O O . ALA B 1 106 ? 172.285 167.006 140.655 1.00 34.96 106 ALA B O 1
ATOM 3210 N N . LEU B 1 107 ? 173.314 168.609 141.853 1.00 35.74 107 LEU B N 1
ATOM 3211 C CA . LEU B 1 107 ? 174.324 168.812 140.816 1.00 35.74 107 LEU B CA 1
ATOM 3212 C C . LEU B 1 107 ? 175.246 167.606 140.682 1.00 35.74 107 LEU B C 1
ATOM 3213 O O . LEU B 1 107 ? 175.495 167.130 139.570 1.00 35.74 107 LEU B O 1
ATOM 3218 N N . ILE B 1 108 ? 175.766 167.099 141.803 1.00 36.76 108 ILE B N 1
ATOM 3219 C CA . ILE B 1 108 ? 176.772 166.039 141.738 1.00 36.76 108 ILE B CA 1
ATOM 3220 C C . ILE B 1 108 ? 176.168 164.761 141.171 1.00 36.76 108 ILE B C 1
ATOM 3221 O O . ILE B 1 108 ? 176.869 163.942 140.564 1.00 36.76 108 ILE B O 1
ATOM 3226 N N . LEU B 1 109 ? 174.865 164.569 141.350 1.00 38.04 109 LEU B N 1
ATOM 3227 C CA . LEU B 1 109 ? 174.169 163.411 140.812 1.00 38.04 109 LEU B CA 1
ATOM 3228 C C . LEU B 1 109 ? 173.703 163.620 139.379 1.00 38.04 109 LEU B C 1
ATOM 3229 O O . LEU B 1 109 ? 173.162 162.686 138.780 1.00 38.04 109 LEU B O 1
ATOM 3234 N N . CYS B 1 110 ? 173.913 164.819 138.839 1.00 42.66 110 CYS B N 1
ATOM 3235 C CA . CYS B 1 110 ? 173.450 165.140 137.488 1.00 42.66 110 CYS B CA 1
ATOM 3236 C C . CYS B 1 110 ? 171.968 164.823 137.368 1.00 42.66 110 CYS B C 1
ATOM 3237 O O . CYS B 1 110 ? 171.537 164.210 136.391 1.00 42.66 110 CYS B O 1
ATOM 3240 N N . GLN B 1 111 ? 171.188 165.231 138.367 1.00 43.44 111 GLN B N 1
ATOM 3241 C CA . GLN B 1 111 ? 169.756 164.951 138.348 1.00 43.44 111 GLN B CA 1
ATOM 3242 C C . GLN B 1 111 ? 169.067 165.686 137.209 1.00 43.44 111 GLN B C 1
ATOM 3243 O O . GLN B 1 111 ? 168.384 165.065 136.387 1.00 43.44 111 GLN B O 1
ATOM 3245 N N . ASN B 1 112 ? 169.258 167.001 137.130 1.00 45.21 112 ASN B N 1
ATOM 3246 C CA . ASN B 1 112 ? 168.761 167.801 136.017 1.00 45.21 112 ASN B CA 1
ATOM 3247 C C . ASN B 1 112 ? 169.238 169.239 136.137 1.00 45.21 112 ASN B C 1
ATOM 3248 O O . ASN B 1 112 ? 169.519 169.719 137.240 1.00 45.21 112 ASN B O 1
ATOM 3253 N N . ARG B 1 113 ? 169.330 169.931 135.007 1.00 44.65 113 ARG B N 1
ATOM 3254 C CA . ARG B 1 113 ? 169.547 171.366 134.986 1.00 44.65 113 ARG B CA 1
ATOM 3255 C C . ARG B 1 113 ? 168.319 172.010 134.365 1.00 44.65 113 ARG B C 1
ATOM 3256 O O . ARG B 1 113 ? 167.721 171.473 133.431 1.00 44.65 113 ARG B O 1
ATOM 3264 N N . GLY B 1 114 ? 167.942 173.164 134.898 1.00 45.18 114 GLY B N 1
ATOM 3265 C CA . GLY B 1 114 ? 166.682 173.769 134.519 1.00 45.18 114 GLY B CA 1
ATOM 3266 C C . GLY B 1 114 ? 165.588 173.359 135.481 1.00 45.18 114 GLY B C 1
ATOM 3267 O O . GLY B 1 114 ? 164.595 174.071 135.654 1.00 45.18 114 GLY B O 1
ATOM 3268 N N . ALA B 1 115 ? 165.759 172.193 136.105 1.00 42.81 115 ALA B N 1
ATOM 3269 C CA . ALA B 1 115 ? 164.945 171.798 137.246 1.00 42.81 115 ALA B CA 1
ATOM 3270 C C . ALA B 1 115 ? 165.627 172.157 138.557 1.00 42.81 115 ALA B C 1
ATOM 3271 O O . ALA B 1 115 ? 164.976 172.653 139.479 1.00 42.81 115 ALA B O 1
ATOM 3273 N N . ILE B 1 116 ? 166.934 171.904 138.653 1.00 40.74 116 ILE B N 1
ATOM 3274 C CA . ILE B 1 116 ? 167.706 172.407 139.784 1.00 40.74 116 ILE B CA 1
ATOM 3275 C C . ILE B 1 116 ? 167.763 173.927 139.745 1.00 40.74 116 ILE B C 1
ATOM 3276 O O . ILE B 1 116 ? 167.655 174.595 140.780 1.00 40.74 116 ILE B O 1
ATOM 3278 N N . ALA B 1 117 ? 167.932 174.498 138.551 1.00 42.28 117 ALA B N 1
ATOM 3279 C CA . ALA B 1 117 ? 167.979 175.948 138.405 1.00 42.28 117 ALA B CA 1
ATOM 3280 C C . ALA B 1 117 ? 166.662 176.614 138.773 1.00 42.28 117 ALA B C 1
ATOM 3281 O O . ALA B 1 117 ? 166.660 177.796 139.129 1.00 42.28 117 ALA B O 1
ATOM 3283 N N . ALA B 1 118 ? 165.545 175.894 138.684 1.00 40.06 118 ALA B N 1
ATOM 3284 C CA . ALA B 1 118 ? 164.271 176.441 139.123 1.00 40.06 118 ALA B CA 1
ATOM 3285 C C . ALA B 1 118 ? 164.022 176.219 140.607 1.00 40.06 118 ALA B C 1
ATOM 3286 O O . ALA B 1 118 ? 163.040 176.746 141.137 1.00 40.06 118 ALA B O 1
ATOM 3288 N N . GLY B 1 119 ? 164.883 175.466 141.285 1.00 38.60 119 GLY B N 1
ATOM 3289 C CA . GLY B 1 119 ? 164.742 175.211 142.700 1.00 38.60 119 GLY B CA 1
ATOM 3290 C C . GLY B 1 119 ? 163.918 173.999 143.067 1.00 38.60 119 GLY B C 1
ATOM 3291 O O . GLY B 1 119 ? 163.526 173.872 144.232 1.00 38.60 119 GLY B O 1
ATOM 3292 N N . LEU B 1 120 ? 163.645 173.098 142.122 1.00 36.86 120 LEU B N 1
ATOM 3293 C CA . LEU B 1 120 ? 162.819 171.934 142.420 1.00 36.86 120 LEU B CA 1
ATOM 3294 C C . LEU B 1 120 ? 163.502 170.940 143.346 1.00 36.86 120 LEU B C 1
ATOM 3295 O O . LEU B 1 120 ? 162.841 170.010 143.819 1.00 36.86 120 LEU B O 1
ATOM 3300 N N . TYR B 1 121 ? 164.798 171.093 143.599 1.00 37.64 121 TYR B N 1
ATOM 3301 C CA . TYR B 1 121 ? 165.535 170.173 144.452 1.00 37.64 121 TYR B CA 1
ATOM 3302 C C . TYR B 1 121 ? 165.988 170.810 145.757 1.00 37.64 121 TYR B C 1
ATOM 3303 O O . TYR B 1 121 ? 166.650 170.143 146.557 1.00 37.64 121 TYR B O 1
ATOM 3312 N N . GLY B 1 122 ? 165.643 172.070 145.997 1.00 34.68 122 GLY B N 1
ATOM 3313 C CA . GLY B 1 122 ? 166.130 172.774 147.163 1.00 34.68 122 GLY B CA 1
ATOM 3314 C C . GLY B 1 122 ? 165.119 172.951 148.275 1.00 34.68 122 GLY B C 1
ATOM 3315 O O . GLY B 1 122 ? 165.496 173.015 149.449 1.00 34.68 122 GLY B O 1
ATOM 3316 N N . TYR B 1 123 ? 163.833 173.049 147.927 1.00 33.08 123 TYR B N 1
ATOM 3317 C CA . TYR B 1 123 ? 162.822 173.280 148.952 1.00 33.08 123 TYR B CA 1
ATOM 3318 C C . TYR B 1 123 ? 162.693 172.081 149.881 1.00 33.08 123 TYR B C 1
ATOM 3319 O O . TYR B 1 123 ? 162.477 172.243 151.089 1.00 33.08 123 TYR B O 1
ATOM 3328 N N . ASN B 1 124 ? 162.843 170.873 149.344 1.00 31.83 124 ASN B N 1
ATOM 3329 C CA . ASN B 1 124 ? 162.888 169.700 150.205 1.00 31.83 124 ASN B CA 1
ATOM 3330 C C . ASN B 1 124 ? 164.060 169.787 151.170 1.00 31.83 124 ASN B C 1
ATOM 3331 O O . ASN B 1 124 ? 163.922 169.469 152.355 1.00 31.83 124 ASN B O 1
ATOM 3336 N N . GLY B 1 125 ? 165.213 170.245 150.688 1.00 29.43 125 GLY B N 1
ATOM 3337 C CA . GLY B 1 125 ? 166.368 170.374 151.559 1.00 29.43 125 GLY B CA 1
ATOM 3338 C C . GLY B 1 125 ? 166.164 171.392 152.665 1.00 29.43 125 GLY B C 1
ATOM 3339 O O . GLY B 1 125 ? 166.525 171.147 153.820 1.00 29.43 125 GLY B O 1
ATOM 3340 N N . ILE B 1 126 ? 165.590 172.551 152.332 1.00 29.98 126 ILE B N 1
ATOM 3341 C CA . ILE B 1 126 ? 165.387 173.569 153.359 1.00 29.98 126 ILE B CA 1
ATOM 3342 C C . ILE B 1 126 ? 164.358 173.098 154.375 1.00 29.98 126 ILE B C 1
ATOM 3343 O O . ILE B 1 126 ? 164.510 173.334 155.578 1.00 29.98 126 ILE B O 1
ATOM 3348 N N . LEU B 1 127 ? 163.302 172.416 153.923 1.00 29.60 127 LEU B N 1
ATOM 3349 C CA . LEU B 1 127 ? 162.337 171.875 154.871 1.00 29.60 127 LEU B CA 1
ATOM 3350 C C . LEU B 1 127 ? 162.981 170.836 155.781 1.00 29.60 127 LEU B C 1
ATOM 3351 O O . LEU B 1 127 ? 162.737 170.832 156.992 1.00 29.60 127 LEU B O 1
ATOM 3356 N N . VAL B 1 128 ? 163.816 169.957 155.223 1.00 28.29 128 VAL B N 1
ATOM 3357 C CA . VAL B 1 128 ? 164.488 168.949 156.040 1.00 28.29 128 VAL B CA 1
ATOM 3358 C C . VAL B 1 128 ? 165.363 169.613 157.093 1.00 28.29 128 VAL B C 1
ATOM 3359 O O . VAL B 1 128 ? 165.307 169.269 158.279 1.00 28.29 128 VAL B O 1
ATOM 3363 N N . GLY B 1 129 ? 166.169 170.592 156.680 1.00 28.36 129 GLY B N 1
ATOM 3364 C CA . GLY B 1 129 ? 167.036 171.261 157.635 1.00 28.36 129 GLY B CA 1
ATOM 3365 C C . GLY B 1 129 ? 166.264 171.990 158.718 1.00 28.36 129 GLY B C 1
ATOM 3366 O O . GLY B 1 129 ? 166.552 171.851 159.911 1.00 28.36 129 GLY B O 1
ATOM 3367 N N . LEU B 1 130 ? 165.256 172.768 158.316 1.00 29.48 130 LEU B N 1
ATOM 3368 C CA . LEU B 1 130 ? 164.486 173.542 159.280 1.00 29.48 130 LEU B CA 1
ATOM 3369 C C . LEU B 1 130 ? 163.776 172.636 160.272 1.00 29.48 130 LEU B C 1
ATOM 3370 O O . LEU B 1 130 ? 163.789 172.893 161.478 1.00 29.48 130 LEU B O 1
ATOM 3375 N N . LEU B 1 131 ? 163.152 171.562 159.786 1.00 28.83 131 LEU B N 1
ATOM 3376 C CA . LEU B 1 131 ? 162.371 170.727 160.683 1.00 28.83 131 LEU B CA 1
ATOM 3377 C C . LEU B 1 131 ? 163.246 169.782 161.492 1.00 28.83 131 LEU B C 1
ATOM 3378 O O . LEU B 1 131 ? 162.797 169.261 162.516 1.00 28.83 131 LEU B O 1
ATOM 3383 N N . MET B 1 132 ? 164.488 169.548 161.065 1.00 28.70 132 MET B N 1
ATOM 3384 C CA . MET B 1 132 ? 165.432 168.866 161.940 1.00 28.70 132 MET B CA 1
ATOM 3385 C C . MET B 1 132 ? 165.911 169.787 163.049 1.00 28.70 132 MET B C 1
ATOM 3386 O O . MET B 1 132 ? 166.121 169.345 164.182 1.00 28.70 132 MET B O 1
ATOM 3391 N N . ALA B 1 133 ? 166.099 171.071 162.739 1.00 27.18 133 ALA B N 1
ATOM 3392 C CA . ALA B 1 133 ? 166.521 172.014 163.766 1.00 27.18 133 ALA B CA 1
ATOM 3393 C C . ALA B 1 133 ? 165.395 172.301 164.751 1.00 27.18 133 ALA B C 1
ATOM 3394 O O . ALA B 1 133 ? 165.646 172.563 165.932 1.00 27.18 133 ALA B O 1
ATOM 3396 N N . VAL B 1 134 ? 164.148 172.271 164.279 1.00 28.71 134 VAL B N 1
ATOM 3397 C CA . VAL B 1 134 ? 163.015 172.616 165.133 1.00 28.71 134 VAL B CA 1
ATOM 3398 C C . VAL B 1 134 ? 162.786 171.544 166.188 1.00 28.71 134 VAL B C 1
ATOM 3399 O O . VAL B 1 134 ? 162.576 171.846 167.367 1.00 28.71 134 VAL B O 1
ATOM 3403 N N . PHE B 1 135 ? 162.834 170.277 165.788 1.00 30.47 135 PHE B N 1
ATOM 3404 C CA . PHE B 1 135 ? 162.440 169.169 166.646 1.00 30.47 135 PHE B CA 1
ATOM 3405 C C . PHE B 1 135 ? 163.604 168.548 167.403 1.00 30.47 135 PHE B C 1
ATOM 3406 O O . PHE B 1 135 ? 163.421 167.510 168.043 1.00 30.47 135 PHE B O 1
ATOM 3414 N N . SER B 1 136 ? 164.789 169.147 167.350 1.00 30.77 136 SER B N 1
ATOM 3415 C CA . SER B 1 136 ? 165.957 168.596 168.025 1.00 30.77 136 SER B CA 1
ATOM 3416 C C . SER B 1 136 ? 166.005 169.107 169.459 1.00 30.77 136 SER B C 1
ATOM 3417 O O . SER B 1 136 ? 165.984 170.319 169.694 1.00 30.77 136 SER B O 1
ATOM 3420 N N . ASN B 1 137 ? 166.078 168.181 170.411 1.00 33.43 137 ASN B N 1
ATOM 3421 C CA . ASN B 1 137 ? 166.108 168.502 171.832 1.00 33.43 137 ASN B CA 1
ATOM 3422 C C . ASN B 1 137 ? 167.506 168.810 172.347 1.00 33.43 137 ASN B C 1
ATOM 3423 O O . ASN B 1 137 ? 167.662 169.067 173.543 1.00 33.43 137 ASN B O 1
ATOM 3428 N N . ALA B 1 138 ? 168.522 168.779 171.484 1.00 34.29 138 ALA B N 1
ATOM 3429 C CA . ALA B 1 138 ? 169.892 169.014 171.919 1.00 34.29 138 ALA B CA 1
ATOM 3430 C C . ALA B 1 138 ? 170.168 170.471 172.264 1.00 34.29 138 ALA B C 1
ATOM 3431 O O . ALA B 1 138 ? 171.224 170.761 172.835 1.00 34.29 138 ALA B O 1
ATOM 3433 N N . GLY B 1 139 ? 169.263 171.385 171.937 1.00 34.64 139 GLY B N 1
ATOM 3434 C CA . GLY B 1 139 ? 169.444 172.783 172.253 1.00 34.64 139 GLY B CA 1
ATOM 3435 C C . GLY B 1 139 ? 169.947 173.584 171.063 1.00 34.64 139 GLY B C 1
ATOM 3436 O O . GLY B 1 139 ? 170.433 173.046 170.067 1.00 34.64 139 GLY B O 1
ATOM 3437 N N . ASP B 1 140 ? 169.820 174.904 171.179 1.00 35.04 140 ASP B N 1
ATOM 3438 C CA . ASP B 1 140 ? 170.238 175.796 170.105 1.00 35.04 140 ASP B CA 1
ATOM 3439 C C . ASP B 1 140 ? 171.748 175.758 169.928 1.00 35.04 140 ASP B C 1
ATOM 3440 O O . ASP B 1 140 ? 172.495 175.490 170.872 1.00 35.04 140 ASP B O 1
ATOM 3445 N N . TRP B 1 141 ? 172.191 176.031 168.702 1.00 33.44 141 TRP B N 1
ATOM 3446 C CA . TRP B 1 141 ? 173.611 176.069 168.355 1.00 33.44 141 TRP B CA 1
ATOM 3447 C C . TRP B 1 141 ? 174.316 174.773 168.752 1.00 33.44 141 TRP B C 1
ATOM 3448 O O . TRP B 1 141 ? 175.412 174.776 169.315 1.00 33.44 141 TRP B O 1
ATOM 3459 N N . TYR B 1 142 ? 173.670 173.655 168.445 1.00 32.55 142 TYR B N 1
ATOM 3460 C CA . TYR B 1 142 ? 174.242 172.326 168.635 1.00 32.55 142 TYR B CA 1
ATOM 3461 C C . TYR B 1 142 ? 174.903 171.959 167.312 1.00 32.55 142 TYR B C 1
ATOM 3462 O O . TYR B 1 142 ? 174.248 171.506 166.374 1.00 32.55 142 TYR B O 1
ATOM 3471 N N . TRP B 1 143 ? 176.218 172.172 167.237 1.00 30.73 143 TRP B N 1
ATOM 3472 C CA . TRP B 1 143 ? 176.911 172.119 165.954 1.00 30.73 143 TRP B CA 1
ATOM 3473 C C . TRP B 1 143 ? 176.894 170.725 165.347 1.00 30.73 143 TRP B C 1
ATOM 3474 O O . TRP B 1 143 ? 177.011 170.582 164.126 1.00 30.73 143 TRP B O 1
ATOM 3485 N N . TRP B 1 144 ? 176.760 169.688 166.170 1.00 31.62 144 TRP B N 1
ATOM 3486 C CA . TRP B 1 144 ? 176.737 168.332 165.639 1.00 31.62 144 TRP B CA 1
ATOM 3487 C C . TRP B 1 144 ? 175.468 168.042 164.855 1.00 31.62 144 TRP B C 1
ATOM 3488 O O . TRP B 1 144 ? 175.401 167.023 164.163 1.00 31.62 144 TRP B O 1
ATOM 3499 N N . LEU B 1 145 ? 174.461 168.909 164.949 1.00 28.55 145 LEU B N 1
ATOM 3500 C CA . LEU B 1 145 ? 173.242 168.734 164.172 1.00 28.55 145 LEU B CA 1
ATOM 3501 C C . LEU B 1 145 ? 173.467 168.924 162.680 1.00 28.55 145 LEU B C 1
ATOM 3502 O O . LEU B 1 145 ? 172.627 168.488 161.889 1.00 28.55 145 LEU B O 1
ATOM 3507 N N . LEU B 1 146 ? 174.568 169.559 162.279 1.00 28.06 146 LEU B N 1
ATOM 3508 C CA . LEU B 1 146 ? 174.822 169.764 160.859 1.00 28.06 146 LEU B CA 1
ATOM 3509 C C . LEU B 1 146 ? 174.995 168.440 160.127 1.00 28.06 146 LEU B C 1
ATOM 3510 O O . LEU B 1 146 ? 174.455 168.255 159.034 1.00 28.06 146 LEU B O 1
ATOM 3515 N N . LEU B 1 147 ? 175.735 167.502 160.715 1.00 27.81 147 LEU B N 1
ATOM 3516 C CA . LEU B 1 147 ? 176.073 166.274 159.997 1.00 27.81 147 LEU B CA 1
ATOM 3517 C C . LEU B 1 147 ? 174.847 165.465 159.589 1.00 27.81 147 LEU B C 1
ATOM 3518 O O . LEU B 1 147 ? 174.737 165.115 158.400 1.00 27.81 147 LEU B O 1
ATOM 3523 N N . PRO B 1 148 ? 173.905 165.130 160.482 1.00 28.02 148 PRO B N 1
ATOM 3524 C CA . PRO B 1 148 ? 172.677 164.482 159.995 1.00 28.02 148 PRO B CA 1
ATOM 3525 C C . PRO B 1 148 ? 171.899 165.374 159.053 1.00 28.02 148 PRO B C 1
ATOM 3526 O O . PRO B 1 148 ? 171.267 164.886 158.110 1.00 28.02 148 PRO B O 1
ATOM 3530 N N . ASN B 1 149 ? 171.937 166.687 159.284 1.00 28.16 149 ASN B N 1
ATOM 3531 C CA . ASN B 1 149 ? 171.325 167.651 158.381 1.00 28.16 149 ASN B CA 1
ATOM 3532 C C . ASN B 1 149 ? 171.935 167.547 156.991 1.00 28.16 149 ASN B C 1
ATOM 3533 O O . ASN B 1 149 ? 171.218 167.482 155.986 1.00 28.16 149 ASN B O 1
ATOM 3538 N N . ILE B 1 150 ? 173.269 167.502 156.924 1.00 28.26 150 ILE B N 1
ATOM 3539 C CA . ILE B 1 150 ? 173.956 167.372 155.639 1.00 28.26 150 ILE B CA 1
ATOM 3540 C C . ILE B 1 150 ? 173.544 166.079 154.953 1.00 28.26 150 ILE B C 1
ATOM 3541 O O . ILE B 1 150 ? 173.226 166.063 153.760 1.00 28.26 150 ILE B O 1
ATOM 3546 N N . PHE B 1 151 ? 173.552 164.971 155.697 1.00 30.39 151 PHE B N 1
ATOM 3547 C CA . PHE B 1 151 ? 173.297 163.677 155.072 1.00 30.39 151 PHE B CA 1
ATOM 3548 C C . PHE B 1 151 ? 171.861 163.578 154.566 1.00 30.39 151 PHE B C 1
ATOM 3549 O O . PHE B 1 151 ? 171.620 163.127 153.442 1.00 30.39 151 PHE B O 1
ATOM 3557 N N . MET B 1 152 ? 170.892 163.992 155.386 1.00 31.25 152 MET B N 1
ATOM 3558 C CA . MET B 1 152 ? 169.499 163.990 154.946 1.00 31.25 152 MET B CA 1
ATOM 3559 C C . MET B 1 152 ? 169.288 164.910 153.751 1.00 31.25 152 MET B C 1
ATOM 3560 O O . MET B 1 152 ? 168.635 164.525 152.777 1.00 31.25 152 MET B O 1
ATOM 3565 N N . SER B 1 153 ? 169.837 166.127 153.798 1.00 30.80 153 SER B N 1
ATOM 3566 C CA . SER B 1 153 ? 169.620 167.062 152.704 1.00 30.80 153 SER B CA 1
ATOM 3567 C C . SER B 1 153 ? 170.257 166.581 151.409 1.00 30.80 153 SER B C 1
ATOM 3568 O O . SER B 1 153 ? 169.665 166.742 150.338 1.00 30.80 153 SER B O 1
ATOM 3571 N N . MET B 1 154 ? 171.455 165.994 151.478 1.00 32.27 154 MET B N 1
ATOM 3572 C CA . MET B 1 154 ? 172.091 165.469 150.276 1.00 32.27 154 MET B CA 1
ATOM 3573 C C . MET B 1 154 ? 171.291 164.316 149.686 1.00 32.27 154 MET B C 1
ATOM 3574 O O . MET B 1 154 ? 171.252 164.136 148.465 1.00 32.27 154 MET B O 1
ATOM 3579 N N . ALA B 1 155 ? 170.652 163.517 150.539 1.00 31.31 155 ALA B N 1
ATOM 3580 C CA . ALA B 1 155 ? 169.855 162.389 150.082 1.00 31.31 155 ALA B CA 1
ATOM 3581 C C . ALA B 1 155 ? 168.497 162.799 149.532 1.00 31.31 155 ALA B C 1
ATOM 3582 O O . ALA B 1 155 ? 167.785 161.944 148.999 1.00 31.31 155 ALA B O 1
ATOM 3584 N N . CYS B 1 156 ? 168.118 164.070 149.660 1.00 31.95 156 CYS B N 1
ATOM 3585 C CA . CYS B 1 156 ? 166.821 164.512 149.149 1.00 31.95 156 CYS B CA 1
ATOM 3586 C C . CYS B 1 156 ? 166.686 164.363 147.639 1.00 31.95 156 CYS B C 1
ATOM 3587 O O . CYS B 1 156 ? 165.612 163.937 147.185 1.00 31.95 156 CYS B O 1
ATOM 3590 N N . PRO B 1 157 ? 167.673 164.725 146.807 1.00 32.64 157 PRO B N 1
ATOM 3591 C CA . PRO B 1 157 ? 167.501 164.489 145.363 1.00 32.64 157 PRO B CA 1
ATOM 3592 C C . PRO B 1 157 ? 167.311 163.029 144.995 1.00 32.64 157 PRO B C 1
ATOM 3593 O O . PRO B 1 157 ? 166.577 162.731 144.046 1.00 32.64 157 PRO B O 1
ATOM 3597 N N . ILE B 1 158 ? 167.945 162.104 145.718 1.00 33.75 158 ILE B N 1
ATOM 3598 C CA . ILE B 1 158 ? 167.782 160.682 145.418 1.00 33.75 158 ILE B CA 1
ATOM 3599 C C . ILE B 1 158 ? 166.330 160.266 145.612 1.00 33.75 158 ILE B C 1
ATOM 3600 O O . ILE B 1 158 ? 165.713 159.644 144.739 1.00 33.75 158 ILE B O 1
ATOM 3605 N N . VAL B 1 159 ? 165.760 160.617 146.764 1.00 31.56 159 VAL B N 1
ATOM 3606 C CA . VAL B 1 159 ? 164.375 160.264 147.045 1.00 31.56 159 VAL B CA 1
ATOM 3607 C C . VAL B 1 159 ? 163.431 161.030 146.131 1.00 31.56 159 VAL B C 1
ATOM 3608 O O . VAL B 1 159 ? 162.377 160.515 145.744 1.00 31.56 159 VAL B O 1
ATOM 3612 N N . SER B 1 160 ? 163.787 162.262 145.765 1.00 31.99 160 SER B N 1
ATOM 3613 C CA . SER B 1 160 ? 162.951 163.023 144.844 1.00 31.99 160 SER B CA 1
ATOM 3614 C C . SER B 1 160 ? 162.889 162.354 143.481 1.00 31.99 160 SER B C 1
ATOM 3615 O O . SER B 1 160 ? 161.816 162.257 142.882 1.00 31.99 160 SER B O 1
ATOM 3618 N N . SER B 1 161 ? 164.027 161.880 142.976 1.00 32.92 161 SER B N 1
ATOM 3619 C CA . SER B 1 161 ? 164.035 161.152 141.712 1.00 32.92 161 SER B CA 1
ATOM 3620 C C . SER B 1 161 ? 163.297 159.826 141.828 1.00 32.92 161 SER B C 1
ATOM 3621 O O . SER B 1 161 ? 162.599 159.417 140.894 1.00 32.92 161 SER B O 1
ATOM 3624 N N . ALA B 1 162 ? 163.437 159.141 142.964 1.00 32.08 162 ALA B N 1
ATOM 3625 C CA . ALA B 1 162 ? 162.712 157.890 143.158 1.00 32.08 162 ALA B CA 1
ATOM 3626 C C . ALA B 1 162 ? 161.205 158.112 143.131 1.00 32.08 162 ALA B C 1
ATOM 3627 O O . ALA B 1 162 ? 160.469 157.340 142.508 1.00 32.08 162 ALA B O 1
ATOM 3629 N N . LEU B 1 163 ? 160.727 159.162 143.800 1.00 31.97 163 LEU B N 1
ATOM 3630 C CA . LEU B 1 163 ? 159.299 159.466 143.777 1.00 31.97 163 LEU B CA 1
ATOM 3631 C C . LEU B 1 163 ? 158.857 159.982 142.413 1.00 31.97 163 LEU B C 1
ATOM 3632 O O . LEU B 1 163 ? 157.713 159.759 142.006 1.00 31.97 163 LEU B O 1
ATOM 3637 N N . ALA B 1 164 ? 159.734 160.687 141.701 1.00 32.04 164 ALA B N 1
ATOM 3638 C CA . ALA B 1 164 ? 159.389 161.157 140.365 1.00 32.04 164 ALA B CA 1
ATOM 3639 C C . ALA B 1 164 ? 159.232 159.990 139.402 1.00 32.04 164 ALA B C 1
ATOM 3640 O O . ALA B 1 164 ? 158.401 160.030 138.490 1.00 32.04 164 ALA B O 1
ATOM 3642 N N . SER B 1 165 ? 160.034 158.939 139.584 1.00 32.89 165 SER B N 1
ATOM 3643 C CA . SER B 1 165 ? 159.893 157.757 138.741 1.00 32.89 165 SER B CA 1
ATOM 3644 C C . SER B 1 165 ? 158.529 157.108 138.927 1.00 32.89 165 SER B C 1
ATOM 3645 O O . SER B 1 165 ? 157.895 156.689 137.952 1.00 32.89 165 SER B O 1
ATOM 3648 N N . ILE B 1 166 ? 158.061 157.013 140.172 1.00 34.18 166 ILE B N 1
ATOM 3649 C CA . ILE B 1 166 ? 156.763 156.402 140.436 1.00 34.18 166 ILE B CA 1
ATOM 3650 C C . ILE B 1 166 ? 155.632 157.311 139.972 1.00 34.18 166 ILE B C 1
ATOM 3651 O O . ILE B 1 166 ? 154.701 156.868 139.290 1.00 34.18 166 ILE B O 1
ATOM 3656 N N . ASN B 1 167 ? 155.699 158.592 140.317 1.00 34.81 167 ASN B N 1
ATOM 3657 C CA . ASN B 1 167 ? 154.598 159.522 140.119 1.00 34.81 167 ASN B CA 1
ATOM 3658 C C . ASN B 1 167 ? 154.507 160.059 138.698 1.00 34.81 167 ASN B C 1
ATOM 3659 O O . ASN B 1 167 ? 153.512 160.704 138.364 1.00 34.81 167 ASN B O 1
ATOM 3664 N N . SER B 1 168 ? 155.515 159.822 137.857 1.00 35.93 168 SER B N 1
ATOM 3665 C CA . SER B 1 168 ? 155.436 160.290 136.479 1.00 35.93 168 SER B CA 1
ATOM 3666 C C . SER B 1 168 ? 154.488 159.452 135.641 1.00 35.93 168 SER B C 1
ATOM 3667 O O . SER B 1 168 ? 154.012 159.929 134.607 1.00 35.93 168 SER B O 1
ATOM 3670 N N . ARG B 1 169 ? 154.208 158.216 136.054 1.00 36.81 169 ARG B N 1
ATOM 3671 C CA . ARG B 1 169 ? 153.265 157.392 135.309 1.00 36.81 169 ARG B CA 1
ATOM 3672 C C . ARG B 1 169 ? 151.872 158.003 135.329 1.00 36.81 169 ARG B C 1
ATOM 3673 O O . ARG B 1 169 ? 151.163 157.978 134.317 1.00 36.81 169 ARG B O 1
ATOM 3681 N N . TRP B 1 170 ? 151.462 158.552 136.469 1.00 35.93 170 TRP B N 1
ATOM 3682 C CA . TRP B 1 170 ? 150.157 159.178 136.617 1.00 35.93 170 TRP B CA 1
ATOM 3683 C C . TRP B 1 170 ? 150.205 160.681 136.398 1.00 35.93 170 TRP B C 1
ATOM 3684 O O . TRP B 1 170 ? 149.185 161.352 136.573 1.00 35.93 170 TRP B O 1
ATOM 3695 N N . ASP B 1 171 ? 151.369 161.218 136.026 1.00 39.71 171 ASP B N 1
ATOM 3696 C CA . ASP B 1 171 ? 151.545 162.644 135.760 1.00 39.71 171 ASP B CA 1
ATOM 3697 C C . ASP B 1 171 ? 151.341 163.475 137.024 1.00 39.71 171 ASP B C 1
ATOM 3698 O O . ASP B 1 171 ? 150.682 164.516 136.999 1.00 39.71 171 ASP B O 1
ATOM 3703 N N . LEU B 1 172 ? 151.921 163.012 138.130 1.00 37.36 172 LEU B N 1
ATOM 3704 C CA . LEU B 1 172 ? 151.772 163.696 139.416 1.00 37.36 172 LEU B CA 1
ATOM 3705 C C . LEU B 1 172 ? 153.111 164.206 139.936 1.00 37.36 172 LEU B C 1
ATOM 3706 O O . LEU B 1 172 ? 154.147 163.593 139.687 1.00 37.36 172 LEU B O 1
ATOM 3711 N N . PRO B 1 173 ? 153.105 165.347 140.641 1.00 37.27 173 PRO B N 1
ATOM 3712 C CA . PRO B 1 173 ? 154.336 165.902 141.222 1.00 37.27 173 PRO B CA 1
ATOM 3713 C C . PRO B 1 173 ? 154.831 165.228 142.499 1.00 37.27 173 PRO B C 1
ATOM 3714 O O . PRO B 1 173 ? 154.036 164.628 143.223 1.00 37.27 173 PRO B O 1
ATOM 3718 N N . VAL B 1 174 ? 156.129 165.320 142.773 1.00 34.85 174 VAL B N 1
ATOM 3719 C CA . VAL B 1 174 ? 156.693 164.774 144.012 1.00 34.85 174 VAL B CA 1
ATOM 3720 C C . VAL B 1 174 ? 156.172 165.476 145.262 1.00 34.85 174 VAL B C 1
ATOM 3721 O O . VAL B 1 174 ? 156.035 164.829 146.302 1.00 34.85 174 VAL B O 1
ATOM 3725 N N . PHE B 1 175 ? 155.886 166.774 145.170 1.00 35.26 175 PHE B N 1
ATOM 3726 C CA . PHE B 1 175 ? 155.456 167.554 146.340 1.00 35.26 175 PHE B CA 1
ATOM 3727 C C . PHE B 1 175 ? 156.493 167.580 147.458 1.00 35.26 175 PHE B C 1
ATOM 3728 O O . PHE B 1 175 ? 157.686 167.742 147.196 1.00 35.26 175 PHE B O 1
ATOM 3736 N N . THR B 1 176 ? 156.048 167.415 148.698 1.00 32.85 176 THR B N 1
ATOM 3737 C CA . THR B 1 176 ? 156.943 167.478 149.854 1.00 32.85 176 THR B CA 1
ATOM 3738 C C . THR B 1 176 ? 157.262 166.098 150.400 1.00 32.85 176 THR B C 1
ATOM 3739 O O . THR B 1 176 ? 157.754 165.973 151.519 1.00 32.85 176 THR B O 1
ATOM 3743 N N . LEU B 1 177 ? 156.977 165.060 149.623 1.00 32.08 177 LEU B N 1
ATOM 3744 C CA . LEU B 1 177 ? 157.190 163.699 150.109 1.00 32.08 177 LEU B CA 1
ATOM 3745 C C . LEU B 1 177 ? 158.633 163.358 150.486 1.00 32.08 177 LEU B C 1
ATOM 3746 O O . LEU B 1 177 ? 158.850 162.724 151.512 1.00 32.08 177 LEU B O 1
ATOM 3751 N N . PRO B 1 178 ? 159.629 163.775 149.677 1.00 30.16 178 PRO B N 1
ATOM 3752 C CA . PRO B 1 178 ? 160.987 163.476 150.148 1.00 30.16 178 PRO B CA 1
ATOM 3753 C C . PRO B 1 178 ? 161.239 164.080 151.524 1.00 30.16 178 PRO B C 1
ATOM 3754 O O . PRO B 1 178 ? 161.724 163.373 152.400 1.00 30.16 178 PRO B O 1
ATOM 3758 N N . PHE B 1 179 ? 160.909 165.352 151.718 1.00 29.47 179 PHE B N 1
ATOM 3759 C CA . PHE B 1 179 ? 161.060 165.975 153.029 1.00 29.47 179 PHE B CA 1
ATOM 3760 C C . PHE B 1 179 ? 160.451 165.122 154.126 1.00 29.47 179 PHE B C 1
ATOM 3761 O O . PHE B 1 179 ? 161.094 164.861 155.150 1.00 29.47 179 PHE B O 1
ATOM 3769 N N . ASN B 1 180 ? 159.210 164.673 153.928 1.00 30.55 180 ASN B N 1
ATOM 3770 C CA . ASN B 1 180 ? 158.535 163.888 154.953 1.00 30.55 180 ASN B CA 1
ATOM 3771 C C . ASN B 1 180 ? 159.288 162.599 155.232 1.00 30.55 180 ASN B C 1
ATOM 3772 O O . ASN B 1 180 ? 159.553 162.260 156.391 1.00 30.55 180 ASN B O 1
ATOM 3777 N N . ILE B 1 181 ? 159.658 161.873 154.174 1.00 29.95 181 ILE B N 1
ATOM 3778 C CA . ILE B 1 181 ? 160.356 160.605 154.353 1.00 29.95 181 ILE B CA 1
ATOM 3779 C C . ILE B 1 181 ? 161.665 160.813 155.098 1.00 29.95 181 ILE B C 1
ATOM 3780 O O . ILE B 1 181 ? 161.960 160.098 156.060 1.00 29.95 181 ILE B O 1
ATOM 3785 N N . LEU B 1 182 ? 162.457 161.807 154.695 1.00 30.05 182 LEU B N 1
ATOM 3786 C CA . LEU B 1 182 ? 163.777 161.971 155.297 1.00 30.05 182 LEU B CA 1
ATOM 3787 C C . LEU B 1 182 ? 163.684 162.430 156.749 1.00 30.05 182 LEU B C 1
ATOM 3788 O O . LEU B 1 182 ? 164.426 161.940 157.608 1.00 30.05 182 LEU B O 1
ATOM 3793 N N . VAL B 1 183 ? 162.781 163.367 157.057 1.00 30.31 183 VAL B N 1
ATOM 3794 C CA . VAL B 1 183 ? 162.713 163.838 158.439 1.00 30.31 183 VAL B CA 1
ATOM 3795 C C . VAL B 1 183 ? 162.122 162.766 159.348 1.00 30.31 183 VAL B C 1
ATOM 3796 O O . VAL B 1 183 ? 162.606 162.564 160.467 1.00 30.31 183 VAL B O 1
ATOM 3800 N N . CYS B 1 184 ? 161.184 162.015 158.852 1.00 31.63 184 CYS B N 1
ATOM 3801 C CA . CYS B 1 184 ? 160.636 161.018 159.679 1.00 31.63 184 CYS B CA 1
ATOM 3802 C C . CYS B 1 184 ? 161.679 159.991 159.969 1.00 31.63 184 CYS B C 1
ATOM 3803 O O . CYS B 1 184 ? 161.695 159.449 161.054 1.00 31.63 184 CYS B O 1
ATOM 3806 N N . LEU B 1 185 ? 162.568 159.706 159.043 1.00 30.85 185 LEU B N 1
ATOM 3807 C CA . LEU B 1 185 ? 163.623 158.781 159.343 1.00 30.85 185 LEU B CA 1
ATOM 3808 C C . LEU B 1 185 ? 164.531 159.265 160.414 1.00 30.85 185 LEU B C 1
ATOM 3809 O O . LEU B 1 185 ? 164.834 158.525 161.312 1.00 30.85 185 LEU B O 1
ATOM 3814 N N . HIS B 1 186 ? 164.955 160.506 160.367 1.00 30.41 186 HIS B N 1
ATOM 3815 C CA . HIS B 1 186 ? 165.916 160.945 161.341 1.00 30.41 186 HIS B CA 1
ATOM 3816 C C . HIS B 1 186 ? 165.209 160.877 162.595 1.00 30.41 186 HIS B C 1
ATOM 3817 O O . HIS B 1 186 ? 165.731 160.406 163.589 1.00 30.41 186 HIS B O 1
ATOM 3824 N N . MET B 1 187 ? 163.992 161.310 162.576 1.00 31.56 187 MET B N 1
ATOM 3825 C CA . MET B 1 187 ? 163.329 161.374 163.803 1.00 31.56 187 MET B CA 1
ATOM 3826 C C . MET B 1 187 ? 163.024 160.090 164.502 1.00 31.56 187 MET B C 1
ATOM 3827 O O . MET B 1 187 ? 163.235 159.997 165.691 1.00 31.56 187 MET B O 1
ATOM 3832 N N . VAL B 1 188 ? 162.537 159.092 163.807 1.00 30.52 188 VAL B N 1
ATOM 3833 C CA . VAL B 1 188 ? 162.316 157.833 164.459 1.00 30.52 188 VAL B CA 1
ATOM 3834 C C . VAL B 1 188 ? 163.566 157.095 164.790 1.00 30.52 188 VAL B C 1
ATOM 3835 O O . VAL B 1 188 ? 163.673 156.491 165.839 1.00 30.52 188 VAL B O 1
ATOM 3839 N N . ALA B 1 189 ? 164.527 157.160 163.915 1.00 30.14 189 ALA B N 1
ATOM 3840 C CA . ALA B 1 189 ? 165.758 156.501 164.131 1.00 30.14 189 ALA B CA 1
ATOM 3841 C C . ALA B 1 189 ? 166.255 156.915 165.389 1.00 30.14 189 ALA B C 1
ATOM 3842 O O . ALA B 1 189 ? 166.560 156.100 166.239 1.00 30.14 189 ALA B O 1
ATOM 3844 N N . THR B 1 190 ? 166.400 158.204 165.530 1.00 33.38 190 THR B N 1
ATOM 3845 C CA . THR B 1 190 ? 166.992 158.659 166.781 1.00 33.38 190 THR B CA 1
ATOM 3846 C C . THR B 1 190 ? 165.995 158.579 167.930 1.00 33.38 190 THR B C 1
ATOM 3847 O O . THR B 1 190 ? 166.243 157.896 168.930 1.00 33.38 190 THR B O 1
ATOM 3851 N N . GLY B 1 191 ? 164.865 159.266 167.808 1.00 36.33 191 GLY B N 1
ATOM 3852 C CA . GLY B 1 191 ? 163.868 159.248 168.856 1.00 36.33 191 GLY B CA 1
ATOM 3853 C C . GLY B 1 191 ? 164.270 160.122 170.021 1.00 36.33 191 GLY B C 1
ATOM 3854 O O . GLY B 1 191 ? 165.369 160.682 170.026 1.00 36.33 191 GLY B O 1
ATOM 3855 N N . HIS B 1 192 ? 163.395 160.254 171.018 1.00 40.83 192 HIS B N 1
ATOM 3856 C CA . HIS B 1 192 ? 163.739 161.076 172.172 1.00 40.83 192 HIS B CA 1
ATOM 3857 C C . HIS B 1 192 ? 164.859 160.443 172.986 1.00 40.83 192 HIS B C 1
ATOM 3858 O O . HIS B 1 192 ? 165.752 161.143 173.475 1.00 40.83 192 HIS B O 1
ATOM 3865 N N . TYR B 1 193 ? 164.826 159.123 173.145 1.00 47.40 193 TYR B N 1
ATOM 3866 C CA . TYR B 1 193 ? 165.806 158.424 173.973 1.00 47.40 193 TYR B CA 1
ATOM 3867 C C . TYR B 1 193 ? 167.019 158.046 173.123 1.00 47.40 193 TYR B C 1
ATOM 3868 O O . TYR B 1 193 ? 167.265 156.884 172.798 1.00 47.40 193 TYR B O 1
ATOM 3877 N N . ASN B 1 194 ? 167.780 159.073 172.755 1.00 39.37 194 ASN B N 1
ATOM 3878 C CA . ASN B 1 194 ? 169.036 158.890 172.046 1.00 39.37 194 ASN B CA 1
ATOM 3879 C C . ASN B 1 194 ? 170.090 159.765 172.698 1.00 39.37 194 ASN B C 1
ATOM 3880 O O . ASN B 1 194 ? 169.787 160.852 173.193 1.00 39.37 194 ASN B O 1
ATOM 3885 N N . GLN B 1 195 ? 171.331 159.284 172.698 1.00 44.17 195 GLN B N 1
ATOM 3886 C CA . GLN B 1 195 ? 172.390 159.992 173.403 1.00 44.17 195 GLN B CA 1
ATOM 3887 C C . GLN B 1 195 ? 172.940 161.155 172.587 1.00 44.17 195 GLN B C 1
ATOM 3888 O O . GLN B 1 195 ? 173.257 162.210 173.146 1.00 44.17 195 GLN B O 1
ATOM 3894 N N . TYR B 1 196 ? 173.041 160.996 171.268 1.00 37.87 196 TYR B N 1
ATOM 3895 C CA . TYR B 1 196 ? 173.690 162.001 170.433 1.00 37.87 196 TYR B CA 1
ATOM 3896 C C . TYR B 1 196 ? 172.704 163.026 169.882 1.00 37.87 196 TYR B C 1
ATOM 3897 O O . TYR B 1 196 ? 172.971 164.230 169.929 1.00 37.87 196 TYR B O 1
ATOM 3906 N N . PHE B 1 197 ? 171.565 162.572 169.363 1.00 33.65 197 PHE B N 1
ATOM 3907 C CA . PHE B 1 197 ? 170.619 163.426 168.645 1.00 33.65 197 PHE B CA 1
ATOM 3908 C C . PHE B 1 197 ? 169.228 163.263 169.240 1.00 33.65 197 PHE B C 1
ATOM 3909 O O . PHE B 1 197 ? 168.322 162.726 168.591 1.00 33.65 197 PHE B O 1
ATOM 3917 N N . PRO B 1 198 ? 169.016 163.724 170.468 1.00 34.52 198 PRO B N 1
ATOM 3918 C CA . PRO B 1 198 ? 167.704 163.565 171.100 1.00 34.52 198 PRO B CA 1
ATOM 3919 C C . PRO B 1 198 ? 166.670 164.460 170.435 1.00 34.52 198 PRO B C 1
ATOM 3920 O O . PRO B 1 198 ? 166.988 165.467 169.805 1.00 34.52 198 PRO B O 1
ATOM 3924 N N . GLN B 1 199 ? 165.406 164.074 170.582 1.00 34.48 199 GLN B N 1
ATOM 3925 C CA . GLN B 1 199 ? 164.309 164.796 169.953 1.00 34.48 199 GLN B CA 1
ATOM 3926 C C . GLN B 1 199 ? 163.271 165.144 171.018 1.00 34.48 199 GLN B C 1
ATOM 3927 O O . GLN B 1 199 ? 163.445 164.851 172.205 1.00 34.48 199 GLN B O 1
ATOM 3933 N N . ILE B 1 200 ? 162.183 165.771 170.583 1.00 35.25 200 ILE B N 1
ATOM 3934 C CA . ILE B 1 200 ? 161.125 166.260 171.461 1.00 35.25 200 ILE B CA 1
ATOM 3935 C C . ILE B 1 200 ? 160.124 165.138 171.701 1.00 35.25 200 ILE B C 1
ATOM 3936 O O . ILE B 1 200 ? 160.000 164.206 170.897 1.00 35.25 200 ILE B O 1
ATOM 3941 N N . LEU B 1 201 ? 159.408 165.218 172.822 1.00 38.66 201 LEU B N 1
ATOM 3942 C CA . LEU B 1 201 ? 158.408 164.211 173.150 1.00 38.66 201 LEU B CA 1
ATOM 3943 C C . LEU B 1 201 ? 157.143 164.428 172.333 1.00 38.66 201 LEU B C 1
ATOM 3944 O O . LEU B 1 201 ? 156.620 165.544 172.262 1.00 38.66 201 LEU B O 1
ATOM 3949 N N . ILE B 1 202 ? 156.642 163.353 171.731 1.00 38.62 202 ILE B N 1
ATOM 3950 C CA . ILE B 1 202 ? 155.335 163.336 171.081 1.00 38.62 202 ILE B CA 1
ATOM 3951 C C . ILE B 1 202 ? 154.613 162.117 171.637 1.00 38.62 202 ILE B C 1
ATOM 3952 O O . ILE B 1 202 ? 154.956 160.980 171.301 1.00 38.62 202 ILE B O 1
ATOM 3957 N N . GLN B 1 203 ? 153.622 162.344 172.493 1.00 40.37 203 GLN B N 1
ATOM 3958 C CA . GLN B 1 203 ? 152.914 161.232 173.101 1.00 40.37 203 GLN B CA 1
ATOM 3959 C C . GLN B 1 203 ? 151.458 161.201 172.648 1.00 40.37 203 GLN B C 1
ATOM 3960 O O . GLN B 1 203 ? 150.842 162.251 172.446 1.00 40.37 203 GLN B O 1
ATOM 3966 N N . PRO B 1 204 ? 150.886 160.012 172.474 1.00 42.22 204 PRO B N 1
ATOM 3967 C CA . PRO B 1 204 ? 149.469 159.924 172.111 1.00 42.22 204 PRO B CA 1
ATOM 3968 C C . PRO B 1 204 ? 148.570 160.424 173.229 1.00 42.22 204 PRO B C 1
ATOM 3969 O O . PRO B 1 204 ? 148.895 160.326 174.415 1.00 42.22 204 PRO B O 1
ATOM 3973 N N . THR B 1 205 ? 147.424 160.969 172.833 1.00 45.76 205 THR B N 1
ATOM 3974 C CA . THR B 1 205 ? 146.485 161.513 173.804 1.00 45.76 205 THR B CA 1
ATOM 3975 C C . THR B 1 205 ? 145.828 160.390 174.594 1.00 45.76 205 THR B C 1
ATOM 3976 O O . THR B 1 205 ? 145.316 159.418 174.031 1.00 45.76 205 THR B O 1
ATOM 3980 N N . THR B 1 206 ? 145.847 160.528 175.922 1.00 50.15 206 THR B N 1
ATOM 3981 C CA . THR B 1 206 ? 145.226 159.544 176.798 1.00 50.15 206 THR B CA 1
ATOM 3982 C C . THR B 1 206 ? 144.346 160.184 177.865 1.00 50.15 206 THR B C 1
ATOM 3983 O O . THR B 1 206 ? 144.025 159.518 178.859 1.00 50.15 206 THR B O 1
ATOM 3987 N N . SER B 1 207 ? 143.952 161.443 177.702 1.00 55.99 207 SER B N 1
ATOM 3988 C CA . SER B 1 207 ? 143.143 162.137 178.692 1.00 55.99 207 SER B CA 1
ATOM 3989 C C . SER B 1 207 ? 142.037 162.910 177.989 1.00 55.99 207 SER B C 1
ATOM 3990 O O . SER B 1 207 ? 142.201 163.387 176.863 1.00 55.99 207 SER B O 1
ATOM 3993 N N . MET B 1 208 ? 140.903 163.033 178.672 1.00 59.02 208 MET B N 1
ATOM 3994 C CA . MET B 1 208 ? 139.743 163.738 178.130 1.00 59.02 208 MET B CA 1
ATOM 3995 C C . MET B 1 208 ? 139.967 165.236 178.276 1.00 59.02 208 MET B C 1
ATOM 3996 O O . MET B 1 208 ? 139.965 165.774 179.384 1.00 59.02 208 MET B O 1
ATOM 4001 N N . SER B 1 209 ? 140.159 165.917 177.150 1.00 59.13 209 SER B N 1
ATOM 4002 C CA . SER B 1 209 ? 140.425 167.354 177.138 1.00 59.13 209 SER B CA 1
ATOM 4003 C C . SER B 1 209 ? 139.096 168.096 177.136 1.00 59.13 209 SER B C 1
ATOM 4004 O O . SER B 1 209 ? 138.429 168.223 176.109 1.00 59.13 209 SER B O 1
ATOM 4007 N N . ASN B 1 210 ? 138.703 168.590 178.308 1.00 55.33 210 ASN B N 1
ATOM 4008 C CA . ASN B 1 210 ? 137.485 169.380 178.408 1.00 55.33 210 ASN B CA 1
ATOM 4009 C C . ASN B 1 210 ? 137.704 170.741 177.760 1.00 55.33 210 ASN B C 1
ATOM 4010 O O . ASN B 1 210 ? 138.645 171.463 178.095 1.00 55.33 210 ASN B O 1
ATOM 4015 N N . LEU B 1 211 ? 136.821 171.092 176.831 1.00 51.50 211 LEU B N 1
ATOM 4016 C CA . LEU B 1 211 ? 136.993 172.264 175.974 1.00 51.50 211 LEU B CA 1
ATOM 4017 C C . LEU B 1 211 ? 135.992 173.330 176.406 1.00 51.50 211 LEU B C 1
ATOM 4018 O O . LEU B 1 211 ? 134.851 173.357 175.943 1.00 51.50 211 LEU B O 1
ATOM 4023 N N . THR B 1 212 ? 136.430 174.218 177.292 1.00 56.62 212 THR B N 1
ATOM 4024 C CA . THR B 1 212 ? 135.584 175.305 177.778 1.00 56.62 212 THR B CA 1
ATOM 4025 C C . THR B 1 212 ? 135.418 176.327 176.664 1.00 56.62 212 THR B C 1
ATOM 4026 O O . THR B 1 212 ? 136.307 177.145 176.416 1.00 56.62 212 THR B O 1
ATOM 4030 N N . TRP B 1 213 ? 134.271 176.285 175.983 1.00 54.50 213 TRP B N 1
ATOM 4031 C CA . TRP B 1 213 ? 134.040 177.173 174.850 1.00 54.50 213 TRP B CA 1
ATOM 4032 C C . TRP B 1 213 ? 134.016 178.640 175.255 1.00 54.50 213 TRP B C 1
ATOM 4033 O O . TRP B 1 213 ? 134.293 179.506 174.419 1.00 54.50 213 TRP B O 1
ATOM 4044 N N . SER B 1 214 ? 133.688 178.943 176.510 1.00 55.63 214 SER B N 1
ATOM 4045 C CA . SER B 1 214 ? 133.691 180.322 176.976 1.00 55.63 214 SER B CA 1
ATOM 4046 C C . SER B 1 214 ? 135.094 180.901 177.100 1.00 55.63 214 SER B C 1
ATOM 4047 O O . SER B 1 214 ? 135.235 182.128 177.142 1.00 55.63 214 SER B O 1
ATOM 4050 N N . GLU B 1 215 ? 136.124 180.062 177.156 1.00 55.40 215 GLU B N 1
ATOM 4051 C CA . GLU B 1 215 ? 137.498 180.524 177.291 1.00 55.40 215 GLU B CA 1
ATOM 4052 C C . GLU B 1 215 ? 138.156 180.834 175.954 1.00 55.40 215 GLU B C 1
ATOM 4053 O O . GLU B 1 215 ? 139.301 181.296 175.937 1.00 55.40 215 GLU B O 1
ATOM 4055 N N . LEU B 1 216 ? 137.467 180.588 174.843 1.00 50.95 216 LEU B N 1
ATOM 4056 C CA . LEU B 1 216 ? 138.003 180.915 173.531 1.00 50.95 216 LEU B CA 1
ATOM 4057 C C . LEU B 1 216 ? 138.275 182.410 173.418 1.00 50.95 216 LEU B C 1
ATOM 4058 O O . LEU B 1 216 ? 137.488 183.245 173.871 1.00 50.95 216 LEU B O 1
ATOM 4063 N N . ASP B 1 217 ? 139.410 182.744 172.812 1.00 51.17 217 ASP B N 1
ATOM 4064 C CA . ASP B 1 217 ? 139.801 184.128 172.578 1.00 51.17 217 ASP B CA 1
ATOM 4065 C C . ASP B 1 217 ? 139.749 184.387 171.081 1.00 51.17 217 ASP B C 1
ATOM 4066 O O . ASP B 1 217 ? 140.415 183.694 170.307 1.00 51.17 217 ASP B O 1
ATOM 4071 N N . TYR B 1 218 ? 138.959 185.383 170.679 1.00 52.38 218 TYR B N 1
ATOM 4072 C CA . TYR B 1 218 ? 138.759 185.634 169.255 1.00 52.38 218 TYR B CA 1
ATOM 4073 C C . TYR B 1 218 ? 139.975 186.299 168.624 1.00 52.38 218 TYR B C 1
ATOM 4074 O O . TYR B 1 218 ? 140.260 186.073 167.442 1.00 52.38 218 TYR B O 1
ATOM 4083 N N . ALA B 1 219 ? 140.695 187.122 169.390 1.00 49.35 219 ALA B N 1
ATOM 4084 C CA . ALA B 1 219 ? 141.883 187.778 168.858 1.00 49.35 219 ALA B CA 1
ATOM 4085 C C . ALA B 1 219 ? 142.904 186.753 168.387 1.00 49.35 219 ALA B C 1
ATOM 4086 O O . ALA B 1 219 ? 143.366 186.803 167.243 1.00 49.35 219 ALA B O 1
ATOM 4088 N N . GLN B 1 220 ? 143.251 185.797 169.251 1.00 47.31 220 GLN B N 1
ATOM 4089 C CA . GLN B 1 220 ? 144.180 184.749 168.849 1.00 47.31 220 GLN B CA 1
ATOM 4090 C C . GLN B 1 220 ? 143.563 183.821 167.814 1.00 47.31 220 GLN B C 1
ATOM 4091 O O . GLN B 1 220 ? 144.273 183.294 166.949 1.00 47.31 220 GLN B O 1
ATOM 4097 N N . LEU B 1 221 ? 142.247 183.625 167.869 1.00 45.75 221 LEU B N 1
ATOM 4098 C CA . LEU B 1 221 ? 141.591 182.758 166.898 1.00 45.75 221 LEU B CA 1
ATOM 4099 C C . LEU B 1 221 ? 141.767 183.289 165.481 1.00 45.75 221 LEU B C 1
ATOM 4100 O O . LEU B 1 221 ? 142.032 182.520 164.551 1.00 45.75 221 LEU B O 1
ATOM 4105 N N . PHE B 1 222 ? 141.619 184.602 165.297 1.00 46.69 222 PHE B N 1
ATOM 4106 C CA . PHE B 1 222 ? 141.866 185.208 163.995 1.00 46.69 222 PHE B CA 1
ATOM 4107 C C . PHE B 1 222 ? 143.347 185.418 163.713 1.00 46.69 222 PHE B C 1
ATOM 4108 O O . PHE B 1 222 ? 143.746 185.416 162.546 1.00 46.69 222 PHE B O 1
ATOM 4116 N N . ARG B 1 223 ? 144.169 185.601 164.750 1.00 45.80 223 ARG B N 1
ATOM 4117 C CA . ARG B 1 223 ? 145.613 185.647 164.570 1.00 45.80 223 ARG B CA 1
ATOM 4118 C C . ARG B 1 223 ? 146.170 184.297 164.148 1.00 45.80 223 ARG B C 1
ATOM 4119 O O . ARG B 1 223 ? 147.336 184.209 163.753 1.00 45.80 223 ARG B O 1
ATOM 4127 N N . SER B 1 224 ? 145.366 183.240 164.246 1.00 41.21 224 SER B N 1
ATOM 4128 C CA . SER B 1 224 ? 145.794 181.932 163.769 1.00 41.21 224 SER B CA 1
ATOM 4129 C C . SER B 1 224 ? 145.952 181.880 162.255 1.00 41.21 224 SER B C 1
ATOM 4130 O O . SER B 1 224 ? 146.471 180.889 161.736 1.00 41.21 224 SER B O 1
ATOM 4133 N N . ILE B 1 225 ? 145.503 182.903 161.533 1.00 38.75 225 ILE B N 1
ATOM 4134 C CA . ILE B 1 225 ? 145.621 182.921 160.075 1.00 38.75 225 ILE B CA 1
ATOM 4135 C C . ILE B 1 225 ? 147.069 183.170 159.656 1.00 38.75 225 ILE B C 1
ATOM 4136 O O . ILE B 1 225 ? 147.608 182.384 158.866 1.00 38.75 225 ILE B O 1
ATOM 4141 N N . PRO B 1 226 ? 147.754 184.239 160.131 1.00 37.76 226 PRO B N 1
ATOM 4142 C CA . PRO B 1 226 ? 149.150 184.433 159.714 1.00 37.76 226 PRO B CA 1
ATOM 4143 C C . PRO B 1 226 ? 150.106 183.412 160.307 1.00 37.76 226 PRO B C 1
ATOM 4144 O O . PRO B 1 226 ? 151.029 182.953 159.630 1.00 37.76 226 PRO B O 1
ATOM 4148 N N . VAL B 1 227 ? 149.915 183.051 161.575 1.00 36.09 227 VAL B N 1
ATOM 4149 C CA . VAL B 1 227 ? 150.807 182.065 162.169 1.00 36.09 227 VAL B CA 1
ATOM 4150 C C . VAL B 1 227 ? 150.596 180.702 161.525 1.00 36.09 227 VAL B C 1
ATOM 4151 O O . VAL B 1 227 ? 151.528 179.896 161.440 1.00 36.09 227 VAL B O 1
ATOM 4155 N N . GLY B 1 228 ? 149.390 180.431 161.024 1.00 34.72 228 GLY B N 1
ATOM 4156 C CA . GLY B 1 228 ? 149.160 179.176 160.328 1.00 34.72 228 GLY B CA 1
ATOM 4157 C C . GLY B 1 228 ? 149.978 179.058 159.058 1.00 34.72 228 GLY B C 1
ATOM 4158 O O . GLY B 1 228 ? 150.579 178.017 158.787 1.00 34.72 228 GLY B O 1
ATOM 4159 N N . ILE B 1 229 ? 150.009 180.125 158.256 1.00 34.72 229 ILE B N 1
ATOM 4160 C CA . ILE B 1 229 ? 150.827 180.115 157.047 1.00 34.72 229 ILE B CA 1
ATOM 4161 C C . ILE B 1 229 ? 152.310 180.156 157.391 1.00 34.72 229 ILE B C 1
ATOM 4162 O O . ILE B 1 229 ? 153.137 179.606 156.657 1.00 34.72 229 ILE B O 1
ATOM 4167 N N . GLY B 1 230 ? 152.678 180.803 158.499 1.00 34.16 230 GLY B N 1
ATOM 4168 C CA . GLY B 1 230 ? 154.067 180.788 158.918 1.00 34.16 230 GLY B CA 1
ATOM 4169 C C . GLY B 1 230 ? 154.526 179.429 159.405 1.00 34.16 230 GLY B C 1
ATOM 4170 O O . GLY B 1 230 ? 155.720 179.123 159.364 1.00 34.16 230 GLY B O 1
ATOM 4171 N N . GLN B 1 231 ? 153.596 178.600 159.877 1.00 34.19 231 GLN B N 1
ATOM 4172 C CA . GLN B 1 231 ? 153.935 177.266 160.356 1.00 34.19 231 GLN B CA 1
ATOM 4173 C C . GLN B 1 231 ? 154.350 176.317 159.244 1.00 34.19 231 GLN B C 1
ATOM 4174 O O . GLN B 1 231 ? 154.713 175.175 159.540 1.00 34.19 231 GLN B O 1
ATOM 4180 N N . VAL B 1 232 ? 154.289 176.744 157.980 1.00 33.05 232 VAL B N 1
ATOM 4181 C CA . VAL B 1 232 ? 154.732 175.881 156.888 1.00 33.05 232 VAL B CA 1
ATOM 4182 C C . VAL B 1 232 ? 156.205 175.541 157.053 1.00 33.05 232 VAL B C 1
ATOM 4183 O O . VAL B 1 232 ? 156.636 174.414 156.783 1.00 33.05 232 VAL B O 1
ATOM 4187 N N . TYR B 1 233 ? 156.995 176.501 157.520 1.00 33.86 233 TYR B N 1
ATOM 4188 C CA . TYR B 1 233 ? 158.418 176.317 157.754 1.00 33.86 233 TYR B CA 1
ATOM 4189 C C . TYR B 1 233 ? 158.744 176.034 159.213 1.00 33.86 233 TYR B C 1
ATOM 4190 O O . TYR B 1 233 ? 159.921 176.067 159.585 1.00 33.86 233 TYR B O 1
ATOM 4199 N N . GLY B 1 234 ? 157.744 175.762 160.044 1.00 33.36 234 GLY B N 1
ATOM 4200 C CA . GLY B 1 234 ? 157.959 175.587 161.462 1.00 33.36 234 GLY B CA 1
ATOM 4201 C C . GLY B 1 234 ? 157.952 176.867 162.264 1.00 33.36 234 GLY B C 1
ATOM 4202 O O . GLY B 1 234 ? 158.120 176.812 163.488 1.00 33.36 234 GLY B O 1
ATOM 4203 N N . CYS B 1 235 ? 157.766 178.014 161.618 1.00 35.32 235 CYS B N 1
ATOM 4204 C CA . CYS B 1 235 ? 157.729 179.284 162.323 1.00 35.32 235 CYS B CA 1
ATOM 4205 C C . CYS B 1 235 ? 156.352 179.526 162.930 1.00 35.32 235 CYS B C 1
ATOM 4206 O O . CYS B 1 235 ? 155.327 179.445 162.251 1.00 35.32 235 CYS B O 1
ATOM 4209 N N . ASP B 1 236 ? 156.337 179.842 164.221 1.00 40.07 236 ASP B N 1
ATOM 4210 C CA . ASP B 1 236 ? 155.091 180.130 164.922 1.00 40.07 236 ASP B CA 1
ATOM 4211 C C . ASP B 1 236 ? 155.085 181.563 165.430 1.00 40.07 236 ASP B C 1
ATOM 4212 O O . ASP B 1 236 ? 154.568 181.859 166.512 1.00 40.07 236 ASP B O 1
ATOM 4217 N N . ASN B 1 237 ? 155.661 182.472 164.651 1.00 40.45 237 ASN B N 1
ATOM 4218 C CA . ASN B 1 237 ? 155.653 183.895 164.950 1.00 40.45 237 ASN B CA 1
ATOM 4219 C C . ASN B 1 237 ? 154.729 184.598 163.970 1.00 40.45 237 ASN B C 1
ATOM 4220 O O . ASN B 1 237 ? 154.862 184.435 162.754 1.00 40.45 237 ASN B O 1
ATOM 4225 N N . ALA B 1 238 ? 153.785 185.377 164.505 1.00 41.15 238 ALA B N 1
ATOM 4226 C CA . ALA B 1 238 ? 152.816 186.054 163.649 1.00 41.15 238 ALA B CA 1
ATOM 4227 C C . ALA B 1 238 ? 153.504 187.005 162.681 1.00 41.15 238 ALA B C 1
ATOM 4228 O O . ALA B 1 238 ? 153.054 187.179 161.543 1.00 41.15 238 ALA B O 1
ATOM 4230 N N . TRP B 1 239 ? 154.596 187.635 163.116 1.00 41.22 239 TRP B N 1
ATOM 4231 C CA . TRP B 1 239 ? 155.338 188.524 162.230 1.00 41.22 239 TRP B CA 1
ATOM 4232 C C . TRP B 1 239 ? 155.976 187.752 161.084 1.00 41.22 239 TRP B C 1
ATOM 4233 O O . TRP B 1 239 ? 155.974 188.210 159.937 1.00 41.22 239 TRP B O 1
ATOM 4244 N N . THR B 1 240 ? 156.523 186.568 161.375 1.00 38.89 240 THR B N 1
ATOM 4245 C CA . THR B 1 240 ? 157.090 185.738 160.317 1.00 38.89 240 THR B CA 1
ATOM 4246 C C . THR B 1 240 ? 156.006 185.255 159.362 1.00 38.89 240 THR B C 1
ATOM 4247 O O . THR B 1 240 ? 156.222 185.191 158.146 1.00 38.89 240 THR B O 1
ATOM 4251 N N . GLY B 1 241 ? 154.832 184.914 159.891 1.00 37.56 241 GLY B N 1
ATOM 4252 C CA . GLY B 1 241 ? 153.720 184.564 159.022 1.00 37.56 241 GLY B CA 1
ATOM 4253 C C . GLY B 1 241 ? 153.309 185.709 158.118 1.00 37.56 241 GLY B C 1
ATOM 4254 O O . GLY B 1 241 ? 153.030 185.510 156.935 1.00 37.56 241 GLY B O 1
ATOM 4255 N N . GLY B 1 242 ? 153.270 186.927 158.660 1.00 37.95 242 GLY B N 1
ATOM 4256 C CA . GLY B 1 242 ? 152.964 188.081 157.832 1.00 37.95 242 GLY B CA 1
ATOM 4257 C C . GLY B 1 242 ? 154.019 188.329 156.773 1.00 37.95 242 GLY B C 1
ATOM 4258 O O . GLY B 1 242 ? 153.706 188.730 155.650 1.00 37.95 242 GLY B O 1
ATOM 4259 N N . ILE B 1 243 ? 155.284 188.091 157.114 1.00 35.98 243 ILE B N 1
ATOM 4260 C CA . ILE B 1 243 ? 156.357 188.227 156.133 1.00 35.98 243 ILE B CA 1
ATOM 4261 C C . ILE B 1 243 ? 156.189 187.206 155.015 1.00 35.98 243 ILE B C 1
ATOM 4262 O O . ILE B 1 243 ? 156.379 187.517 153.832 1.00 35.98 243 ILE B O 1
ATOM 4267 N N . PHE B 1 244 ? 155.823 185.970 155.367 1.00 35.72 244 PHE B N 1
ATOM 4268 C CA . PHE B 1 244 ? 155.573 184.954 154.347 1.00 35.72 244 PHE B CA 1
ATOM 4269 C C . PHE B 1 244 ? 154.388 185.334 153.468 1.00 35.72 244 PHE B C 1
ATOM 4270 O O . PHE B 1 244 ? 154.407 185.104 152.252 1.00 35.72 244 PHE B O 1
ATOM 4278 N N . MET B 1 245 ? 153.338 185.901 154.066 1.00 37.07 245 MET B N 1
ATOM 4279 C CA . MET B 1 245 ? 152.201 186.364 153.278 1.00 37.07 245 MET B CA 1
ATOM 4280 C C . MET B 1 245 ? 152.609 187.478 152.325 1.00 37.07 245 MET B C 1
ATOM 4281 O O . MET B 1 245 ? 152.134 187.537 151.185 1.00 37.07 245 MET B O 1
ATOM 4286 N N . ILE B 1 246 ? 153.483 188.378 152.778 1.00 37.05 246 ILE B N 1
ATOM 4287 C CA . ILE B 1 246 ? 153.994 189.430 151.902 1.00 37.05 246 ILE B CA 1
ATOM 4288 C C . ILE B 1 246 ? 154.771 188.822 150.742 1.00 37.05 246 ILE B C 1
ATOM 4289 O O . ILE B 1 246 ? 154.637 189.253 149.588 1.00 37.05 246 ILE B O 1
ATOM 4294 N N . ALA B 1 247 ? 155.596 187.815 151.029 1.00 37.06 247 ALA B N 1
ATOM 4295 C CA . ALA B 1 247 ? 156.340 187.143 149.969 1.00 37.06 247 ALA B CA 1
ATOM 4296 C C . ALA B 1 247 ? 155.401 186.505 148.954 1.00 37.06 247 ALA B C 1
ATOM 4297 O O . ALA B 1 247 ? 155.636 186.587 147.743 1.00 37.06 247 ALA B O 1
ATOM 4299 N N . LEU B 1 248 ? 154.338 185.857 149.431 1.00 37.50 248 LEU B N 1
ATOM 4300 C CA . LEU B 1 248 ? 153.370 185.251 148.521 1.00 37.50 248 LEU B CA 1
ATOM 4301 C C . LEU B 1 248 ? 152.673 186.305 147.674 1.00 37.50 248 LEU B C 1
ATOM 4302 O O . LEU B 1 248 ? 152.465 186.115 146.472 1.00 37.50 248 LEU B O 1
ATOM 4307 N N . PHE B 1 249 ? 152.293 187.427 148.291 1.00 41.15 249 PHE B N 1
ATOM 4308 C CA . PHE B 1 249 ? 151.625 188.488 147.546 1.00 41.15 249 PHE B CA 1
ATOM 4309 C C . PHE B 1 249 ? 152.531 189.069 146.471 1.00 41.15 249 PHE B C 1
ATOM 4310 O O . PHE B 1 249 ? 152.061 189.396 145.376 1.00 41.15 249 PHE B O 1
ATOM 4318 N N . ILE B 1 250 ? 153.825 189.212 146.765 1.00 41.50 250 ILE B N 1
ATOM 4319 C CA . ILE B 1 250 ? 154.757 189.733 145.769 1.00 41.50 250 ILE B CA 1
ATOM 4320 C C . ILE B 1 250 ? 154.733 188.872 144.513 1.00 41.50 250 ILE B C 1
ATOM 4321 O O . ILE B 1 250 ? 154.725 189.388 143.389 1.00 41.50 250 ILE B O 1
ATOM 4326 N N . SER B 1 251 ? 154.700 187.552 144.680 1.00 42.66 251 SER B N 1
ATOM 4327 C CA . SER B 1 251 ? 154.734 186.648 143.536 1.00 42.66 251 SER B CA 1
ATOM 4328 C C . SER B 1 251 ? 153.417 186.660 142.770 1.00 42.66 251 SER B C 1
ATOM 4329 O O . SER B 1 251 ? 153.377 187.016 141.588 1.00 42.66 251 SER B O 1
ATOM 4332 N N . SER B 1 252 ? 152.332 186.265 143.426 1.00 42.17 252 SER B N 1
ATOM 4333 C CA . SER B 1 252 ? 151.040 186.155 142.760 1.00 42.17 252 SER B CA 1
ATOM 4334 C C . SER B 1 252 ? 149.903 186.324 143.760 1.00 42.17 252 SER B C 1
ATOM 4335 O O . SER B 1 252 ? 149.807 185.557 144.727 1.00 42.17 252 SER B O 1
ATOM 4338 N N . PRO B 1 253 ? 149.032 187.316 143.567 1.00 41.41 253 PRO B N 1
ATOM 4339 C CA . PRO B 1 253 ? 147.932 187.527 144.525 1.00 41.41 253 PRO B CA 1
ATOM 4340 C C . PRO B 1 253 ? 147.017 186.327 144.669 1.00 41.41 253 PRO B C 1
ATOM 4341 O O . PRO B 1 253 ? 146.440 186.123 145.744 1.00 41.41 253 PRO B O 1
ATOM 4345 N N . ILE B 1 254 ? 146.855 185.539 143.608 1.00 40.15 254 ILE B N 1
ATOM 4346 C CA . ILE B 1 254 ? 146.009 184.351 143.667 1.00 40.15 254 ILE B CA 1
ATOM 4347 C C . ILE B 1 254 ? 146.540 183.353 144.689 1.00 40.15 254 ILE B C 1
ATOM 4348 O O . ILE B 1 254 ? 145.770 182.743 145.446 1.00 40.15 254 ILE B O 1
ATOM 4353 N N . THR B 1 255 ? 147.862 183.168 144.730 1.00 37.96 255 THR B N 1
ATOM 4354 C CA . THR B 1 255 ? 148.454 182.294 145.735 1.00 37.96 255 THR B CA 1
ATOM 4355 C C . THR B 1 255 ? 148.189 182.822 147.136 1.00 37.96 255 THR B C 1
ATOM 4356 O O . THR B 1 255 ? 147.887 182.046 148.046 1.00 37.96 255 THR B O 1
ATOM 4360 N N . PHE B 1 256 ? 148.288 184.139 147.323 1.00 38.32 256 PHE B N 1
ATOM 4361 C CA . PHE B 1 256 ? 148.018 184.741 148.625 1.00 38.32 256 PHE B CA 1
ATOM 4362 C C . PHE B 1 256 ? 146.578 184.496 149.057 1.00 38.32 256 PHE B C 1
ATOM 4363 O O . PHE B 1 256 ? 146.311 184.156 150.217 1.00 38.32 256 PHE B O 1
ATOM 4371 N N . ALA B 1 257 ? 145.632 184.666 148.131 1.00 36.23 257 ALA B N 1
ATOM 4372 C CA . ALA B 1 257 ? 144.229 184.443 148.458 1.00 36.23 257 ALA B CA 1
ATOM 4373 C C . ALA B 1 257 ? 143.972 182.993 148.837 1.00 36.23 257 ALA B C 1
ATOM 4374 O O . ALA B 1 257 ? 143.335 182.712 149.863 1.00 36.23 257 ALA B O 1
ATOM 4376 N N . HIS B 1 258 ? 144.458 182.053 148.024 1.00 35.89 258 HIS B N 1
ATOM 4377 C CA . HIS B 1 258 ? 144.243 180.648 148.350 1.00 35.89 258 HIS B CA 1
ATOM 4378 C C . HIS B 1 258 ? 144.948 180.268 149.641 1.00 35.89 258 HIS B C 1
ATOM 4379 O O . HIS B 1 258 ? 144.446 179.432 150.397 1.00 35.89 258 HIS B O 1
ATOM 4386 N N . ALA B 1 259 ? 146.078 180.905 149.937 1.00 36.33 259 ALA B N 1
ATOM 4387 C CA . ALA B 1 259 ? 146.799 180.617 151.166 1.00 36.33 259 ALA B CA 1
ATOM 4388 C C . ALA B 1 259 ? 146.015 181.064 152.393 1.00 36.33 259 ALA B C 1
ATOM 4389 O O . ALA B 1 259 ? 145.869 180.309 153.365 1.00 36.33 259 ALA B O 1
ATOM 4391 N N . THR B 1 260 ? 145.504 182.295 152.371 1.00 36.79 260 THR B N 1
ATOM 4392 C CA . THR B 1 260 ? 144.765 182.775 153.532 1.00 36.79 260 THR B CA 1
ATOM 4393 C C . THR B 1 260 ? 143.450 182.017 153.698 1.00 36.79 260 THR B C 1
ATOM 4394 O O . THR B 1 260 ? 143.040 181.720 154.829 1.00 36.79 260 THR B O 1
ATOM 4398 N N . ILE B 1 261 ? 142.792 181.647 152.594 1.00 36.63 261 ILE B N 1
ATOM 4399 C CA . ILE B 1 261 ? 141.563 180.873 152.745 1.00 36.63 261 ILE B CA 1
ATOM 4400 C C . ILE B 1 261 ? 141.870 179.458 153.229 1.00 36.63 261 ILE B C 1
ATOM 4401 O O . ILE B 1 261 ? 141.072 178.862 153.965 1.00 36.63 261 ILE B O 1
ATOM 4406 N N . GLY B 1 262 ? 143.026 178.902 152.857 1.00 35.54 262 GLY B N 1
ATOM 4407 C CA . GLY B 1 262 ? 143.414 177.610 153.394 1.00 35.54 262 GLY B CA 1
ATOM 4408 C C . GLY B 1 262 ? 143.661 177.657 154.888 1.00 35.54 262 GLY B C 1
ATOM 4409 O O . GLY B 1 262 ? 143.242 176.761 155.625 1.00 35.54 262 GLY B O 1
ATOM 4410 N N . SER B 1 263 ? 144.338 178.701 155.361 1.00 35.24 263 SER B N 1
ATOM 4411 C CA . SER B 1 263 ? 144.527 178.840 156.803 1.00 35.24 263 SER B CA 1
ATOM 4412 C C . SER B 1 263 ? 143.190 179.013 157.518 1.00 35.24 263 SER B C 1
ATOM 4413 O O . SER B 1 263 ? 142.986 178.476 158.617 1.00 35.24 263 SER B O 1
ATOM 4416 N N . ALA B 1 264 ? 142.266 179.759 156.908 1.00 34.95 264 ALA B N 1
ATOM 4417 C CA . ALA B 1 264 ? 140.950 179.942 157.512 1.00 34.95 264 ALA B CA 1
ATOM 4418 C C . ALA B 1 264 ? 140.202 178.621 157.635 1.00 34.95 264 ALA B C 1
ATOM 4419 O O . ALA B 1 264 ? 139.627 178.319 158.689 1.00 34.95 264 ALA B O 1
ATOM 4421 N N . VAL B 1 265 ? 140.188 177.818 156.569 1.00 35.14 265 VAL B N 1
ATOM 4422 C CA . VAL B 1 265 ? 139.483 176.543 156.662 1.00 35.14 265 VAL B CA 1
ATOM 4423 C C . VAL B 1 265 ? 140.200 175.607 157.624 1.00 35.14 265 VAL B C 1
ATOM 4424 O O . VAL B 1 265 ? 139.559 174.779 158.282 1.00 35.14 265 VAL B O 1
ATOM 4428 N N . GLY B 1 266 ? 141.523 175.731 157.753 1.00 35.88 266 GLY B N 1
ATOM 4429 C CA . GLY B 1 266 ? 142.234 174.923 158.732 1.00 35.88 266 GLY B CA 1
ATOM 4430 C C . GLY B 1 266 ? 141.813 175.230 160.157 1.00 35.88 266 GLY B C 1
ATOM 4431 O O . GLY B 1 266 ? 141.540 174.321 160.946 1.00 35.88 266 GLY B O 1
ATOM 4432 N N . MET B 1 267 ? 141.741 176.516 160.502 1.00 37.66 267 MET B N 1
ATOM 4433 C CA . MET B 1 267 ? 141.305 176.869 161.853 1.00 37.66 267 MET B CA 1
ATOM 4434 C C . MET B 1 267 ? 139.841 176.501 162.081 1.00 37.66 267 MET B C 1
ATOM 4435 O O . MET B 1 267 ? 139.467 176.067 163.178 1.00 37.66 267 MET B O 1
ATOM 4440 N N . VAL B 1 268 ? 138.996 176.649 161.055 1.00 35.43 268 VAL B N 1
ATOM 4441 C CA . VAL B 1 268 ? 137.591 176.276 161.209 1.00 35.43 268 VAL B CA 1
ATOM 4442 C C . VAL B 1 268 ? 137.458 174.780 161.461 1.00 35.43 268 VAL B C 1
ATOM 4443 O O . VAL B 1 268 ? 136.694 174.347 162.333 1.00 35.43 268 VAL B O 1
ATOM 4447 N N . SER B 1 269 ? 138.202 173.965 160.714 1.00 36.04 269 SER B N 1
ATOM 4448 C CA . SER B 1 269 ? 138.170 172.525 160.937 1.00 36.04 269 SER B CA 1
ATOM 4449 C C . SER B 1 269 ? 138.704 172.166 162.317 1.00 36.04 269 SER B C 1
ATOM 4450 O O . SER B 1 269 ? 138.179 171.263 162.976 1.00 36.04 269 SER B O 1
ATOM 4453 N N . GLY B 1 270 ? 139.756 172.854 162.763 1.00 36.26 270 GLY B N 1
ATOM 4454 C CA . GLY B 1 270 ? 140.260 172.613 164.104 1.00 36.26 270 GLY B CA 1
ATOM 4455 C C . GLY B 1 270 ? 139.223 172.902 165.170 1.00 36.26 270 GLY B C 1
ATOM 4456 O O . GLY B 1 270 ? 139.141 172.197 166.177 1.00 36.26 270 GLY B O 1
ATOM 4457 N N . LEU B 1 271 ? 138.429 173.955 164.972 1.00 37.46 271 LEU B N 1
ATOM 4458 C CA . LEU B 1 271 ? 137.312 174.208 165.876 1.00 37.46 271 LEU B CA 1
ATOM 4459 C C . LEU B 1 271 ? 136.278 173.094 165.794 1.00 37.46 271 LEU B C 1
ATOM 4460 O O . LEU B 1 271 ? 135.722 172.673 166.815 1.00 37.46 271 LEU B O 1
ATOM 4465 N N . ALA B 1 272 ? 135.999 172.611 164.582 1.00 34.93 272 ALA B N 1
ATOM 4466 C CA . ALA B 1 272 ? 134.938 171.625 164.400 1.00 34.93 272 ALA B CA 1
ATOM 4467 C C . ALA B 1 272 ? 135.311 170.260 164.964 1.00 34.93 272 ALA B C 1
ATOM 4468 O O . ALA B 1 272 ? 134.423 169.473 165.308 1.00 34.93 272 ALA B O 1
ATOM 4470 N N . LEU B 1 273 ? 136.603 169.953 165.065 1.00 36.01 273 LEU B N 1
ATOM 4471 C CA . LEU B 1 273 ? 137.055 168.655 165.548 1.00 36.01 273 LEU B CA 1
ATOM 4472 C C . LEU B 1 273 ? 137.441 168.676 167.022 1.00 36.01 273 LEU B C 1
ATOM 4473 O O . LEU B 1 273 ? 138.054 167.721 167.505 1.00 36.01 273 LEU B O 1
ATOM 4478 N N . ALA B 1 274 ? 137.103 169.748 167.736 1.00 38.27 274 ALA B N 1
ATOM 4479 C CA . ALA B 1 274 ? 137.342 169.858 169.176 1.00 38.27 274 ALA B CA 1
ATOM 4480 C C . ALA B 1 274 ? 138.820 169.706 169.519 1.00 38.27 274 ALA B C 1
ATOM 4481 O O . ALA B 1 274 ? 139.183 169.067 170.506 1.00 38.27 274 ALA B O 1
ATOM 4483 N N . ALA B 1 275 ? 139.676 170.288 168.698 1.00 39.36 275 ALA B N 1
ATOM 4484 C CA . ALA B 1 275 ? 141.086 170.327 169.036 1.00 39.36 275 ALA B CA 1
ATOM 4485 C C . ALA B 1 275 ? 141.331 171.359 170.132 1.00 39.36 275 ALA B C 1
ATOM 4486 O O . ALA B 1 275 ? 140.585 172.334 170.250 1.00 39.36 275 ALA B O 1
ATOM 4488 N N . PRO B 1 276 ? 142.360 171.162 170.958 1.00 41.66 276 PRO B N 1
ATOM 4489 C CA . PRO B 1 276 ? 142.665 172.153 171.993 1.00 41.66 276 PRO B CA 1
ATOM 4490 C C . PRO B 1 276 ? 142.940 173.514 171.378 1.00 41.66 276 PRO B C 1
ATOM 4491 O O . PRO B 1 276 ? 143.561 173.629 170.321 1.00 41.66 276 PRO B O 1
ATOM 4495 N N . PHE B 1 277 ? 142.462 174.556 172.059 1.00 43.83 277 PHE B N 1
ATOM 4496 C CA . PHE B 1 277 ? 142.522 175.900 171.498 1.00 43.83 277 PHE B CA 1
ATOM 4497 C C . PHE B 1 277 ? 143.956 176.370 171.304 1.00 43.83 277 PHE B C 1
ATOM 4498 O O . PHE B 1 277 ? 144.224 177.173 170.405 1.00 43.83 277 PHE B O 1
ATOM 4506 N N . LYS B 1 278 ? 144.884 175.883 172.128 1.00 42.47 278 LYS B N 1
ATOM 4507 C CA . LYS B 1 278 ? 146.284 176.259 171.964 1.00 42.47 278 LYS B CA 1
ATOM 4508 C C . LYS B 1 278 ? 146.833 175.777 170.629 1.00 42.47 278 LYS B C 1
ATOM 4509 O O . LYS B 1 278 ? 147.613 176.482 169.979 1.00 42.47 278 LYS B O 1
ATOM 4515 N N . ASN B 1 279 ? 146.443 174.571 170.205 1.00 40.81 279 ASN B N 1
ATOM 4516 C CA . ASN B 1 279 ? 146.895 174.063 168.915 1.00 40.81 279 ASN B CA 1
ATOM 4517 C C . ASN B 1 279 ? 146.421 174.951 167.776 1.00 40.81 279 ASN B C 1
ATOM 4518 O O . ASN B 1 279 ? 147.178 175.233 166.842 1.00 40.81 279 ASN B O 1
ATOM 4523 N N . ILE B 1 280 ? 145.167 175.401 167.830 1.00 39.53 280 ILE B N 1
ATOM 4524 C CA . ILE B 1 280 ? 144.649 176.288 166.795 1.00 39.53 280 ILE B CA 1
ATOM 4525 C C . ILE B 1 280 ? 145.362 177.634 166.835 1.00 39.53 280 ILE B C 1
ATOM 4526 O O . ILE B 1 280 ? 145.693 178.205 165.790 1.00 39.53 280 ILE B O 1
ATOM 4531 N N . TYR B 1 281 ? 145.604 178.167 168.037 1.00 42.98 281 TYR B N 1
ATOM 4532 C CA . TYR B 1 281 ? 146.271 179.461 168.151 1.00 42.98 281 TYR B CA 1
ATOM 4533 C C . TYR B 1 281 ? 147.683 179.407 167.589 1.00 42.98 281 TYR B C 1
ATOM 4534 O O . TYR B 1 281 ? 148.126 180.344 166.918 1.00 42.98 281 TYR B O 1
ATOM 4543 N N . MET B 1 282 ? 148.410 178.322 167.861 1.00 43.36 282 MET B N 1
ATOM 4544 C CA . MET B 1 282 ? 149.772 178.184 167.356 1.00 43.36 282 MET B CA 1
ATOM 4545 C C . MET B 1 282 ? 149.828 177.954 165.855 1.00 43.36 282 MET B C 1
ATOM 4546 O O . MET B 1 282 ? 150.904 178.096 165.267 1.00 43.36 282 MET B O 1
ATOM 4551 N N . GLY B 1 283 ? 148.712 177.608 165.223 1.00 38.13 283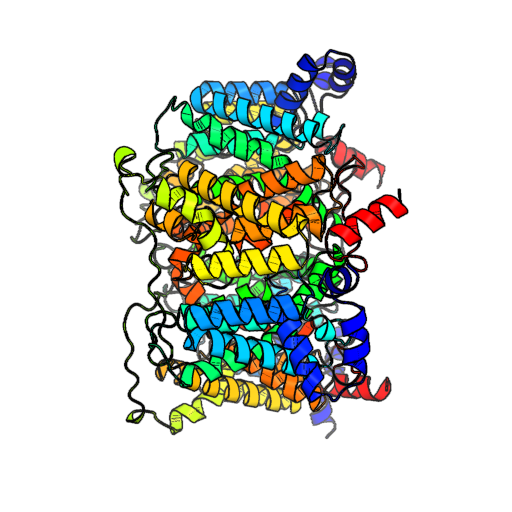 GLY B N 1
ATOM 4552 C CA . GLY B 1 283 ? 148.714 177.340 163.803 1.00 38.13 283 GLY B CA 1
ATOM 4553 C C . GLY B 1 283 ? 149.055 175.920 163.422 1.00 38.13 283 GLY B C 1
ATOM 4554 O O . GLY B 1 283 ? 149.349 175.667 162.249 1.00 38.13 283 GLY B O 1
ATOM 4555 N N . LEU B 1 284 ? 149.016 174.983 164.367 1.00 36.73 284 LEU B N 1
ATOM 4556 C CA . LEU B 1 284 ? 149.314 173.591 164.061 1.00 36.73 284 LEU B CA 1
ATOM 4557 C C . LEU B 1 284 ? 148.268 172.952 163.160 1.00 36.73 284 LEU B C 1
ATOM 4558 O O . LEU B 1 284 ? 148.500 171.848 162.659 1.00 36.73 284 LEU B O 1
ATOM 4563 N N . TRP B 1 285 ? 147.127 173.606 162.952 1.00 35.45 285 TRP B N 1
ATOM 4564 C CA . TRP B 1 285 ? 146.043 173.062 162.148 1.00 35.45 285 TRP B CA 1
ATOM 4565 C C . TRP B 1 285 ? 145.933 173.715 160.778 1.00 35.45 285 TRP B C 1
ATOM 4566 O O . TRP B 1 285 ? 144.960 173.461 160.063 1.00 35.45 285 TRP B O 1
ATOM 4577 N N . GLY B 1 286 ? 146.898 174.543 160.390 1.00 36.22 286 GLY B N 1
ATOM 4578 C CA . GLY B 1 286 ? 146.714 175.375 159.218 1.00 36.22 286 GLY B CA 1
ATOM 4579 C C . GLY B 1 286 ? 147.683 175.195 158.069 1.00 36.22 286 GLY B C 1
ATOM 4580 O O . GLY B 1 286 ? 147.329 175.500 156.928 1.00 36.22 286 GLY B O 1
ATOM 4581 N N . TYR B 1 287 ? 148.914 174.767 158.359 1.00 36.57 287 TYR B N 1
ATOM 4582 C CA . TYR B 1 287 ? 149.955 174.667 157.318 1.00 36.57 287 TYR B CA 1
ATOM 4583 C C . TYR B 1 287 ? 149.682 173.645 156.224 1.00 36.57 287 TYR B C 1
ATOM 4584 O O . TYR B 1 287 ? 150.041 173.864 155.070 1.00 36.57 287 TYR B O 1
ATOM 4593 N N . ASN B 1 288 ? 149.091 172.515 156.571 1.00 35.88 288 ASN B N 1
ATOM 4594 C CA . ASN B 1 288 ? 148.690 171.547 155.559 1.00 35.88 288 ASN B CA 1
ATOM 4595 C C . ASN B 1 288 ? 147.568 172.101 154.694 1.00 35.88 288 ASN B C 1
ATOM 4596 O O . ASN B 1 288 ? 147.582 171.946 153.468 1.00 35.88 288 ASN B O 1
ATOM 4601 N N . CYS B 1 289 ? 146.597 172.772 155.315 1.00 35.61 289 CYS B N 1
ATOM 4602 C CA . CYS B 1 289 ? 145.461 173.298 154.567 1.00 35.61 289 CYS B CA 1
ATOM 4603 C C . CYS B 1 289 ? 145.874 174.438 153.648 1.00 35.61 289 CYS B C 1
ATOM 4604 O O . CYS B 1 289 ? 145.419 174.507 152.502 1.00 35.61 289 CYS B O 1
ATOM 4607 N N . VAL B 1 290 ? 146.717 175.352 154.132 1.00 34.11 290 VAL B N 1
ATOM 4608 C CA . VAL B 1 290 ? 147.172 176.442 153.277 1.00 34.11 290 VAL B CA 1
ATOM 4609 C C . VAL B 1 290 ? 147.928 175.889 152.080 1.00 34.11 290 VAL B C 1
ATOM 4610 O O . VAL B 1 290 ? 147.693 176.300 150.935 1.00 34.11 290 VAL B O 1
ATOM 4614 N N . LEU B 1 291 ? 148.815 174.919 152.308 1.00 33.16 291 LEU B N 1
ATOM 4615 C CA . LEU B 1 291 ? 149.567 174.357 151.195 1.00 33.16 291 LEU B CA 1
ATOM 4616 C C . LEU B 1 291 ? 148.646 173.638 150.212 1.00 33.16 291 LEU B C 1
ATOM 4617 O O . LEU B 1 291 ? 148.793 173.784 148.993 1.00 33.16 291 LEU B O 1
ATOM 4622 N N . ALA B 1 292 ? 147.682 172.865 150.717 1.00 33.59 292 ALA B N 1
ATOM 4623 C CA . ALA B 1 292 ? 146.803 172.102 149.833 1.00 33.59 292 ALA B CA 1
ATOM 4624 C C . ALA B 1 292 ? 145.902 173.019 149.018 1.00 33.59 292 ALA B C 1
ATOM 4625 O O . ALA B 1 292 ? 145.647 172.756 147.839 1.00 33.59 292 ALA B O 1
ATOM 4627 N N . CYS B 1 293 ? 145.400 174.091 149.631 1.00 35.72 293 CYS B N 1
ATOM 4628 C CA . CYS B 1 293 ? 144.598 175.052 148.888 1.00 35.72 293 CYS B CA 1
ATOM 4629 C C . CYS B 1 293 ? 145.426 175.774 147.836 1.00 35.72 293 CYS B C 1
ATOM 4630 O O . CYS B 1 293 ? 144.921 176.043 146.740 1.00 35.72 293 CYS B O 1
ATOM 4633 N N . ILE B 1 294 ? 146.684 176.106 148.141 1.00 34.55 294 ILE B N 1
ATOM 4634 C CA . ILE B 1 294 ? 147.542 176.697 147.118 1.00 34.55 294 ILE B CA 1
ATOM 4635 C C . ILE B 1 294 ? 147.731 175.728 145.959 1.00 34.55 294 ILE B C 1
ATOM 4636 O O . ILE B 1 294 ? 147.649 176.113 144.787 1.00 34.55 294 ILE B O 1
ATOM 4641 N N . ALA B 1 295 ? 148.020 174.467 146.267 1.00 35.12 295 ALA B N 1
ATOM 4642 C CA . ALA B 1 295 ? 148.306 173.492 145.210 1.00 35.12 295 ALA B CA 1
ATOM 4643 C C . ALA B 1 295 ? 147.127 173.216 144.293 1.00 35.12 295 ALA B C 1
ATOM 4644 O O . ALA B 1 295 ? 147.186 173.497 143.097 1.00 35.12 295 ALA B O 1
ATOM 4646 N N . ILE B 1 296 ? 146.060 172.651 144.841 1.00 36.09 296 ILE B N 1
ATOM 4647 C CA . ILE B 1 296 ? 144.919 172.282 144.010 1.00 36.09 296 ILE B CA 1
ATOM 4648 C C . ILE B 1 296 ? 144.233 173.462 143.333 1.00 36.09 296 ILE B C 1
ATOM 4649 O O . ILE B 1 296 ? 143.932 173.401 142.145 1.00 36.09 296 ILE B O 1
ATOM 4654 N N . GLY B 1 297 ? 144.019 174.556 144.056 1.00 38.66 297 GLY B N 1
ATOM 4655 C CA . GLY B 1 297 ? 143.276 175.658 143.469 1.00 38.66 297 GLY B CA 1
ATOM 4656 C C . GLY B 1 297 ? 143.862 176.370 142.265 1.00 38.66 297 GLY B C 1
ATOM 4657 O O . GLY B 1 297 ? 143.156 176.612 141.289 1.00 38.66 297 GLY B O 1
ATOM 4658 N N . GLY B 1 298 ? 145.145 176.703 142.315 1.00 43.15 298 GLY B N 1
ATOM 4659 C CA . GLY B 1 298 ? 145.742 177.441 141.218 1.00 43.15 298 GLY B CA 1
ATOM 4660 C C . GLY B 1 298 ? 146.967 176.856 140.562 1.00 43.15 298 GLY B C 1
ATOM 4661 O O . GLY B 1 298 ? 147.228 177.128 139.391 1.00 43.15 298 GLY B O 1
ATOM 4662 N N . MET B 1 299 ? 147.718 176.037 141.286 1.00 43.45 299 MET B N 1
ATOM 4663 C CA . MET B 1 299 ? 148.981 175.543 140.744 1.00 43.45 299 MET B CA 1
ATOM 4664 C C . MET B 1 299 ? 148.875 174.390 139.761 1.00 43.45 299 MET B C 1
ATOM 4665 O O . MET B 1 299 ? 149.520 174.410 138.715 1.00 43.45 299 MET B O 1
ATOM 4670 N N . PHE B 1 300 ? 148.074 173.382 140.080 1.00 41.64 300 PHE B N 1
ATOM 4671 C CA . PHE B 1 300 ? 148.024 172.209 139.219 1.00 41.64 300 PHE B CA 1
ATOM 4672 C C . PHE B 1 300 ? 146.687 172.005 138.529 1.00 41.64 300 PHE B C 1
ATOM 4673 O O . PHE B 1 300 ? 146.641 171.332 137.501 1.00 41.64 300 PHE B O 1
ATOM 4681 N N . TYR B 1 301 ? 145.606 172.554 139.066 1.00 41.78 301 TYR B N 1
ATOM 4682 C CA . TYR B 1 301 ? 144.321 172.595 138.386 1.00 41.78 301 TYR B CA 1
ATOM 4683 C C . TYR B 1 301 ? 144.099 174.001 137.849 1.00 41.78 301 TYR B C 1
ATOM 4684 O O . TYR B 1 301 ? 144.333 174.981 138.562 1.00 41.78 301 TYR B O 1
ATOM 4693 N N . ALA B 1 302 ? 143.668 174.102 136.594 1.00 44.80 302 ALA B N 1
ATOM 4694 C CA . ALA B 1 302 ? 143.346 175.405 136.030 1.00 44.80 302 ALA B CA 1
ATOM 4695 C C . ALA B 1 302 ? 142.256 176.074 136.856 1.00 44.80 302 ALA B C 1
ATOM 4696 O O . ALA B 1 302 ? 141.265 175.444 137.232 1.00 44.80 302 ALA B O 1
ATOM 4698 N N . LEU B 1 303 ? 142.442 177.361 137.142 1.00 44.15 303 LEU B N 1
ATOM 4699 C CA . LEU B 1 303 ? 141.546 178.049 138.063 1.00 44.15 303 LEU B CA 1
ATOM 4700 C C . LEU B 1 303 ? 140.153 178.196 137.470 1.00 44.15 303 LEU B C 1
ATOM 4701 O O . LEU B 1 303 ? 139.986 178.626 136.327 1.00 44.15 303 LEU B O 1
ATOM 4706 N N . THR B 1 304 ? 139.149 177.836 138.264 1.00 45.06 304 THR B N 1
ATOM 4707 C CA . THR B 1 304 ? 137.746 178.016 137.923 1.00 45.06 304 THR B CA 1
ATOM 4708 C C . THR B 1 304 ? 136.979 178.002 139.237 1.00 45.06 304 THR B C 1
ATOM 4709 O O . THR B 1 304 ? 137.490 177.535 140.258 1.00 45.06 304 THR B O 1
ATOM 4713 N N . TRP B 1 305 ? 135.756 178.535 139.215 1.00 44.16 305 TRP B N 1
ATOM 4714 C CA . TRP B 1 305 ? 134.926 178.473 140.413 1.00 44.16 305 TRP B CA 1
ATOM 4715 C C . TRP B 1 305 ? 134.741 177.031 140.869 1.00 44.16 305 TRP B C 1
ATOM 4716 O O . TRP B 1 305 ? 134.791 176.737 142.070 1.00 44.16 305 TRP B O 1
ATOM 4727 N N . GLN B 1 306 ? 134.570 176.111 139.918 1.00 44.44 306 GLN B N 1
ATOM 4728 C CA . GLN B 1 306 ? 134.523 174.695 140.261 1.00 44.44 306 GLN B CA 1
ATOM 4729 C C . GLN B 1 306 ? 135.826 174.256 140.912 1.00 44.44 306 GLN B C 1
ATOM 4730 O O . GLN B 1 306 ? 135.822 173.572 141.941 1.00 44.44 306 GLN B O 1
ATOM 4732 N N . THR B 1 307 ? 136.957 174.671 140.340 1.00 42.60 307 THR B N 1
ATOM 4733 C CA . THR B 1 307 ? 138.247 174.337 140.931 1.00 42.60 307 THR B CA 1
ATOM 4734 C C . THR B 1 307 ? 138.445 175.043 142.265 1.00 42.60 307 THR B C 1
ATOM 4735 O O . THR B 1 307 ? 139.129 174.523 143.150 1.00 42.60 307 THR B O 1
ATOM 4739 N N . HIS B 1 308 ? 137.839 176.216 142.445 1.00 41.46 308 HIS B N 1
ATOM 4740 C CA . HIS B 1 308 ? 137.956 176.906 143.726 1.00 41.46 308 HIS B CA 1
ATOM 4741 C C . HIS B 1 308 ? 137.231 176.145 144.834 1.00 41.46 308 HIS B C 1
ATOM 4742 O O . HIS B 1 308 ? 137.773 175.965 145.932 1.00 41.46 308 HIS B O 1
ATOM 4749 N N . LEU B 1 309 ? 136.003 175.691 144.568 1.00 39.92 309 LEU B N 1
ATOM 4750 C CA . LEU B 1 309 ? 135.321 174.852 145.551 1.00 39.92 309 LEU B CA 1
ATOM 4751 C C . LEU B 1 309 ? 136.034 173.520 145.733 1.00 39.92 309 LEU B C 1
ATOM 4752 O O . LEU B 1 309 ? 136.040 172.960 146.836 1.00 39.92 309 LEU B O 1
ATOM 4757 N N . LEU B 1 310 ? 136.649 172.997 144.671 1.00 37.52 310 LEU B N 1
ATOM 4758 C CA . LEU B 1 310 ? 137.474 171.806 144.830 1.00 37.52 310 LEU B CA 1
ATOM 4759 C C . LEU B 1 310 ? 138.639 172.063 145.773 1.00 37.52 310 LEU B C 1
ATOM 4760 O O . LEU B 1 310 ? 138.972 171.206 146.593 1.00 37.52 310 LEU B O 1
ATOM 4765 N N . ALA B 1 311 ? 139.263 173.237 145.674 1.00 36.74 311 ALA B N 1
ATOM 4766 C CA . ALA B 1 311 ? 140.351 173.584 146.580 1.00 36.74 311 ALA B CA 1
ATOM 4767 C C . ALA B 1 311 ? 139.863 173.697 148.016 1.00 36.74 311 ALA B C 1
ATOM 4768 O O . ALA B 1 311 ? 140.535 173.234 148.942 1.00 36.74 311 ALA B O 1
ATOM 4770 N N . VAL B 1 312 ? 138.702 174.319 148.223 1.00 36.12 312 VAL B N 1
ATOM 4771 C CA . VAL B 1 312 ? 138.172 174.447 149.581 1.00 36.12 312 VAL B CA 1
ATOM 4772 C C . VAL B 1 312 ? 137.866 173.073 150.171 1.00 36.12 312 VAL B C 1
ATOM 4773 O O . VAL B 1 312 ? 138.200 172.787 151.329 1.00 36.12 312 VAL B O 1
ATOM 4777 N N . ALA B 1 313 ? 137.228 172.201 149.386 1.00 33.68 313 ALA B N 1
ATOM 4778 C CA . ALA B 1 313 ? 136.931 170.855 149.867 1.00 33.68 313 ALA B CA 1
ATOM 4779 C C . ALA B 1 313 ? 138.207 170.068 150.127 1.00 33.68 313 ALA B C 1
ATOM 4780 O O . ALA B 1 313 ? 138.291 169.314 151.105 1.00 33.68 313 ALA B O 1
ATOM 4782 N N . CYS B 1 314 ? 139.210 170.224 149.262 1.00 34.23 314 CYS B N 1
ATOM 4783 C CA . CYS B 1 314 ? 140.487 169.560 149.475 1.00 34.23 314 CYS B CA 1
ATOM 4784 C C . CYS B 1 314 ? 141.166 170.050 150.740 1.00 34.23 314 CYS B C 1
ATOM 4785 O O . CYS B 1 314 ? 141.778 169.256 151.452 1.00 34.23 314 CYS B O 1
ATOM 4788 N N . ALA B 1 315 ? 141.073 171.344 151.038 1.00 33.82 315 ALA B N 1
ATOM 4789 C CA . ALA B 1 315 ? 141.694 171.864 152.250 1.00 33.82 315 ALA B CA 1
ATOM 4790 C C . ALA B 1 315 ? 140.964 171.387 153.498 1.00 33.82 315 ALA B C 1
ATOM 4791 O O . ALA B 1 315 ? 141.594 171.110 154.523 1.00 33.82 315 ALA B O 1
ATOM 4793 N N . PHE B 1 316 ? 139.636 171.274 153.434 1.00 32.89 316 PHE B N 1
ATOM 4794 C CA . PHE B 1 316 ? 138.895 170.706 154.560 1.00 32.89 316 PHE B CA 1
ATOM 4795 C C . PHE B 1 316 ? 139.278 169.248 154.788 1.00 32.89 316 PHE B C 1
ATOM 4796 O O . PHE B 1 316 ? 139.562 168.831 155.922 1.00 32.89 316 PHE B O 1
ATOM 4804 N N . PHE B 1 317 ? 139.294 168.456 153.715 1.00 32.44 317 PHE B N 1
ATOM 4805 C CA . PHE B 1 317 ? 139.723 167.067 153.825 1.00 32.44 317 PHE B CA 1
ATOM 4806 C C . PHE B 1 317 ? 141.165 166.972 154.299 1.00 32.44 317 PHE B C 1
ATOM 4807 O O . PHE B 1 317 ? 141.515 166.044 155.030 1.00 32.44 317 PHE B O 1
ATOM 4815 N N . CYS B 1 318 ? 142.008 167.931 153.912 1.00 33.56 318 CYS B N 1
ATOM 4816 C CA . CYS B 1 318 ? 143.395 167.939 154.353 1.00 33.56 318 CYS B CA 1
ATOM 4817 C C . CYS B 1 318 ? 143.500 168.226 155.839 1.00 33.56 318 CYS B C 1
ATOM 4818 O O . CYS B 1 318 ? 144.328 167.631 156.524 1.00 33.56 318 CYS B O 1
ATOM 4821 N N . ALA B 1 319 ? 142.669 169.130 156.360 1.00 31.80 319 ALA B N 1
ATOM 4822 C CA . ALA B 1 319 ? 142.652 169.364 157.802 1.00 31.80 319 ALA B CA 1
ATOM 4823 C C . ALA B 1 319 ? 142.209 168.122 158.557 1.00 31.80 319 ALA B C 1
ATOM 4824 O O . ALA B 1 319 ? 142.793 167.757 159.587 1.00 31.80 319 ALA B O 1
ATOM 4826 N N . TYR B 1 320 ? 141.172 167.457 158.057 1.00 30.76 320 TYR B N 1
ATOM 4827 C CA . TYR B 1 320 ? 140.596 166.336 158.790 1.00 30.76 320 TYR B CA 1
ATOM 4828 C C . TYR B 1 320 ? 141.555 165.142 158.753 1.00 30.76 320 TYR B C 1
ATOM 4829 O O . TYR B 1 320 ? 141.823 164.492 159.776 1.00 30.76 320 TYR B O 1
ATOM 4838 N N . LEU B 1 321 ? 142.149 164.894 157.582 1.00 29.39 321 LEU B N 1
ATOM 4839 C CA . LEU B 1 321 ? 143.213 163.909 157.459 1.00 29.39 321 LEU B CA 1
ATOM 4840 C C . LEU B 1 321 ? 144.464 164.325 158.221 1.00 29.39 321 LEU B C 1
ATOM 4841 O O . LEU B 1 321 ? 145.242 163.469 158.639 1.00 29.39 321 LEU B O 1
ATOM 4846 N N . GLY B 1 322 ? 144.682 165.625 158.413 1.00 29.74 322 GLY B N 1
ATOM 4847 C CA . GLY B 1 322 ? 145.806 166.059 159.223 1.00 29.74 322 GLY B CA 1
ATOM 4848 C C . GLY B 1 322 ? 145.632 165.683 160.676 1.00 29.74 322 GLY B C 1
ATOM 4849 O O . GLY B 1 322 ? 146.577 165.254 161.337 1.00 29.74 322 GLY B O 1
ATOM 4850 N N . SER B 1 323 ? 144.413 165.837 161.188 1.00 29.84 323 SER B N 1
ATOM 4851 C CA . SER B 1 323 ? 144.108 165.320 162.517 1.00 29.84 323 SER B CA 1
ATOM 4852 C C . SER B 1 323 ? 144.353 163.817 162.580 1.00 29.84 323 SER B C 1
ATOM 4853 O O . SER B 1 323 ? 145.003 163.315 163.510 1.00 29.84 323 SER B O 1
ATOM 4856 N N . ALA B 1 324 ? 143.850 163.085 161.582 1.00 29.59 324 ALA B N 1
ATOM 4857 C CA . ALA B 1 324 ? 144.032 161.634 161.571 1.00 29.59 324 ALA B CA 1
ATOM 4858 C C . ALA B 1 324 ? 145.511 161.256 161.586 1.00 29.59 324 ALA B C 1
ATOM 4859 O O . ALA B 1 324 ? 145.944 160.419 162.386 1.00 29.59 324 ALA B O 1
ATOM 4861 N N . ILE B 1 325 ? 146.301 161.870 160.706 1.00 30.49 325 ILE B N 1
ATOM 4862 C CA . ILE B 1 325 ? 147.719 161.545 160.591 1.00 30.49 325 ILE B CA 1
ATOM 4863 C C . ILE B 1 325 ? 148.471 161.946 161.850 1.00 30.49 325 ILE B C 1
ATOM 4864 O O . ILE B 1 325 ? 149.327 161.202 162.336 1.00 30.49 325 ILE B O 1
ATOM 4869 N N . GLY B 1 326 ? 148.185 163.129 162.393 1.00 29.92 326 GLY B N 1
ATOM 4870 C CA . GLY B 1 326 ? 148.852 163.543 163.611 1.00 29.92 326 GLY B CA 1
ATOM 4871 C C . GLY B 1 326 ? 148.590 162.594 164.760 1.00 29.92 326 GLY B C 1
ATOM 4872 O O . GLY B 1 326 ? 149.465 162.355 165.592 1.00 29.92 326 GLY B O 1
ATOM 4873 N N . ASN B 1 327 ? 147.379 162.035 164.819 1.00 30.78 327 ASN B N 1
ATOM 4874 C CA . ASN B 1 327 ? 147.095 161.053 165.858 1.00 30.78 327 ASN B CA 1
ATOM 4875 C C . ASN B 1 327 ? 147.785 159.723 165.576 1.00 30.78 327 ASN B C 1
ATOM 4876 O O . ASN B 1 327 ? 148.243 159.050 166.505 1.00 30.78 327 ASN B O 1
ATOM 4881 N N . VAL B 1 328 ? 147.863 159.322 164.305 1.00 31.11 328 VAL B N 1
ATOM 4882 C CA . VAL B 1 328 ? 148.485 158.043 163.963 1.00 31.11 328 VAL B CA 1
ATOM 4883 C C . VAL B 1 328 ? 149.980 158.075 164.256 1.00 31.11 328 VAL B C 1
ATOM 4884 O O . VAL B 1 328 ? 150.525 157.171 164.896 1.00 31.11 328 VAL B O 1
ATOM 4888 N N . MET B 1 329 ? 150.664 159.117 163.788 1.00 34.49 329 MET B N 1
ATOM 4889 C CA . MET B 1 329 ? 152.105 159.258 163.950 1.00 34.49 329 MET B CA 1
ATOM 4890 C C . MET B 1 329 ? 152.517 159.545 165.385 1.00 34.49 329 MET B C 1
ATOM 4891 O O . MET B 1 329 ? 153.707 159.450 165.700 1.00 34.49 329 MET B O 1
ATOM 4896 N N . SER B 1 330 ? 151.573 159.902 166.254 1.00 36.25 330 SER B N 1
ATOM 4897 C CA . SER B 1 330 ? 151.918 160.209 167.636 1.00 36.25 330 SER B CA 1
ATOM 4898 C C . SER B 1 330 ? 152.398 158.977 168.388 1.00 36.25 330 SER B C 1
ATOM 4899 O O . SER B 1 330 ? 153.159 159.103 169.352 1.00 36.25 330 SER B O 1
ATOM 4902 N N . ASN B 1 331 ? 151.961 157.784 167.975 1.00 36.48 331 ASN B N 1
ATOM 4903 C CA . ASN B 1 331 ? 152.393 156.565 168.651 1.00 36.48 331 ASN B CA 1
ATOM 4904 C C . ASN B 1 331 ? 153.888 156.342 168.490 1.00 36.48 331 ASN B C 1
ATOM 4905 O O . ASN B 1 331 ? 154.571 155.944 169.441 1.00 36.48 331 ASN B O 1
ATOM 4910 N N . PHE B 1 332 ? 154.418 156.593 167.294 1.00 34.84 332 PHE B N 1
ATOM 4911 C CA . PHE B 1 332 ? 155.841 156.406 167.051 1.00 34.84 332 PHE B CA 1
ATOM 4912 C C . PHE B 1 332 ? 156.692 157.495 167.680 1.00 34.84 332 PHE B C 1
ATOM 4913 O O . PHE B 1 332 ? 157.902 157.303 167.828 1.00 34.84 332 PHE B O 1
ATOM 4921 N N . GLY B 1 333 ? 156.096 158.623 168.058 1.00 35.82 333 GLY B N 1
ATOM 4922 C CA . GLY B 1 333 ? 156.867 159.738 168.560 1.00 35.82 333 GLY B CA 1
ATOM 4923 C C . GLY B 1 333 ? 157.273 160.725 167.496 1.00 35.82 333 GLY B C 1
ATOM 4924 O O . GLY B 1 333 ? 158.394 161.242 167.535 1.00 35.82 333 GLY B O 1
ATOM 4925 N N . LEU B 1 334 ? 156.388 160.936 166.520 1.00 34.75 334 LEU B N 1
ATOM 4926 C CA . LEU B 1 334 ? 156.695 161.813 165.394 1.00 34.75 334 LEU B CA 1
ATOM 4927 C C . LEU B 1 334 ? 155.568 162.791 165.127 1.00 34.75 334 LEU B C 1
ATOM 4928 O O . LEU B 1 334 ? 154.401 162.463 165.330 1.00 34.75 334 LEU B O 1
ATOM 4933 N N . PRO B 1 335 ? 155.906 164.002 164.672 1.00 34.72 335 PRO B N 1
ATOM 4934 C CA . PRO B 1 335 ? 154.873 164.976 164.296 1.00 34.72 335 PRO B CA 1
ATOM 4935 C C . PRO B 1 335 ? 154.204 164.635 162.965 1.00 34.72 335 PRO B C 1
ATOM 4936 O O . PRO B 1 335 ? 154.767 163.875 162.174 1.00 34.72 335 PRO B O 1
ATOM 4940 N N . ALA B 1 336 ? 153.020 165.184 162.719 1.00 36.07 336 ALA B N 1
ATOM 4941 C CA . ALA B 1 336 ? 152.304 164.932 161.466 1.00 36.07 336 ALA B CA 1
ATOM 4942 C C . ALA B 1 336 ? 153.076 165.426 160.252 1.00 36.07 336 ALA B C 1
ATOM 4943 O O . ALA B 1 336 ? 153.036 164.780 159.205 1.00 36.07 336 ALA B O 1
ATOM 4945 N N . CYS B 1 337 ? 153.779 166.550 160.395 1.00 37.58 337 CYS B N 1
ATOM 4946 C CA . CYS B 1 337 ? 154.543 167.141 159.284 1.00 37.58 337 CYS B CA 1
ATOM 4947 C C . CYS B 1 337 ? 153.676 167.516 158.089 1.00 37.58 337 CYS B C 1
ATOM 4948 O O . CYS B 1 337 ? 152.525 167.913 158.253 1.00 37.58 337 CYS B O 1
ATOM 4951 N N . THR B 1 338 ? 154.220 167.378 156.885 1.00 33.26 338 THR B N 1
ATOM 4952 C CA . THR B 1 338 ? 153.485 167.759 155.678 1.00 33.26 338 THR B CA 1
ATOM 4953 C C . THR B 1 338 ? 152.869 166.525 155.029 1.00 33.26 338 THR B C 1
ATOM 4954 O O . THR B 1 338 ? 152.426 166.561 153.881 1.00 33.26 338 THR B O 1
ATOM 4958 N N . TRP B 1 339 ? 152.831 165.424 155.772 1.00 31.87 339 TRP B N 1
ATOM 4959 C CA . TRP B 1 339 ? 152.211 164.206 155.257 1.00 31.87 339 TRP B CA 1
ATOM 4960 C C . TRP B 1 339 ? 150.736 164.387 154.886 1.00 31.87 339 TRP B C 1
ATOM 4961 O O . TRP B 1 339 ? 150.310 163.883 153.850 1.00 31.87 339 TRP B O 1
ATOM 4972 N N . PRO B 1 340 ? 149.922 165.071 155.739 1.00 32.28 340 PRO B N 1
ATOM 4973 C CA . PRO B 1 340 ? 148.522 165.165 155.293 1.00 32.28 340 PRO B CA 1
ATOM 4974 C C . PRO B 1 340 ? 148.387 165.891 153.971 1.00 32.28 340 PRO B C 1
ATOM 4975 O O . PRO B 1 340 ? 147.547 165.515 153.152 1.00 32.28 340 PRO B O 1
ATOM 4979 N N . PHE B 1 341 ? 149.209 166.913 153.757 1.00 33.92 341 PHE B N 1
ATOM 4980 C CA . PHE B 1 341 ? 149.100 167.693 152.536 1.00 33.92 341 PHE B CA 1
ATOM 4981 C C . PHE B 1 341 ? 149.362 166.818 151.323 1.00 33.92 341 PHE B C 1
ATOM 4982 O O . PHE B 1 341 ? 148.627 166.881 150.343 1.00 33.92 341 PHE B O 1
ATOM 4990 N N . CYS B 1 342 ? 150.385 165.976 151.397 1.00 34.98 342 CYS B N 1
ATOM 4991 C CA . CYS B 1 342 ? 150.715 165.145 150.256 1.00 34.98 342 CYS B CA 1
ATOM 4992 C C . CYS B 1 342 ? 149.589 164.188 149.940 1.00 34.98 342 CYS B C 1
ATOM 4993 O O . CYS B 1 342 ? 149.196 164.052 148.789 1.00 34.98 342 CYS B O 1
ATOM 4996 N N . LEU B 1 343 ? 149.042 163.546 150.965 1.00 31.77 343 LEU B N 1
ATOM 4997 C CA . LEU B 1 343 ? 148.008 162.552 150.722 1.00 31.77 343 LEU B CA 1
ATOM 4998 C C . LEU B 1 343 ? 146.746 163.155 150.123 1.00 31.77 343 LEU B C 1
ATOM 4999 O O . LEU B 1 343 ? 146.191 162.614 149.171 1.00 31.77 343 LEU B O 1
ATOM 5004 N N . SER B 1 344 ? 146.298 164.281 150.671 1.00 33.23 344 SER B N 1
ATOM 5005 C CA . SER B 1 344 ? 145.119 164.947 150.128 1.00 33.23 344 SER B CA 1
ATOM 5006 C C . SER B 1 344 ? 145.336 165.492 148.726 1.00 33.23 344 SER B C 1
ATOM 5007 O O . SER B 1 344 ? 144.480 165.337 147.857 1.00 33.23 344 SER B O 1
ATOM 5010 N N . ALA B 1 345 ? 146.483 166.121 148.500 1.00 32.50 345 ALA B N 1
ATOM 5011 C CA . ALA B 1 345 ? 146.742 166.718 147.196 1.00 32.50 345 ALA B CA 1
ATOM 5012 C C . ALA B 1 345 ? 146.810 165.665 146.107 1.00 32.50 345 ALA B C 1
ATOM 5013 O O . ALA B 1 345 ? 146.246 165.850 145.036 1.00 32.50 345 ALA B O 1
ATOM 5015 N N . LEU B 1 346 ? 147.483 164.552 146.384 1.00 33.80 346 LEU B N 1
ATOM 5016 C CA . LEU B 1 346 ? 147.566 163.472 145.407 1.00 33.80 346 LEU B CA 1
ATOM 5017 C C . LEU B 1 346 ? 146.203 162.864 145.116 1.00 33.80 346 LEU B C 1
ATOM 5018 O O . LEU B 1 346 ? 145.882 162.591 143.966 1.00 33.80 346 LEU B O 1
ATOM 5023 N N . THR B 1 347 ? 145.397 162.660 146.155 1.00 33.54 347 THR B N 1
ATOM 5024 C CA . THR B 1 347 ? 144.090 162.039 145.970 1.00 33.54 347 THR B CA 1
ATOM 5025 C C . THR B 1 347 ? 143.219 162.909 145.082 1.00 33.54 347 THR B C 1
ATOM 5026 O O . THR B 1 347 ? 142.599 162.418 144.139 1.00 33.54 347 THR B O 1
ATOM 5030 N N . PHE B 1 348 ? 143.198 164.207 145.354 1.00 33.72 348 PHE B N 1
ATOM 5031 C CA . PHE B 1 348 ? 142.439 165.131 144.519 1.00 33.72 348 PHE B CA 1
ATOM 5032 C C . PHE B 1 348 ? 143.018 165.263 143.116 1.00 33.72 348 PHE B C 1
ATOM 5033 O O . PHE B 1 348 ? 142.284 165.403 142.145 1.00 33.72 348 PHE B O 1
ATOM 5041 N N . LEU B 1 349 ? 144.339 165.252 143.012 1.00 35.34 349 LEU B N 1
ATOM 5042 C CA . LEU B 1 349 ? 144.980 165.367 141.710 1.00 35.34 349 LEU B CA 1
ATOM 5043 C C . LEU B 1 349 ? 144.811 164.090 140.894 1.00 35.34 349 LEU B C 1
ATOM 5044 O O . LEU B 1 349 ? 145.258 164.024 139.751 1.00 35.34 349 LEU B O 1
ATOM 5049 N N . LEU B 1 350 ? 144.171 163.075 141.466 1.00 34.50 350 LEU B N 1
ATOM 5050 C CA . LEU B 1 350 ? 144.047 161.814 140.755 1.00 34.50 350 LEU B CA 1
ATOM 5051 C C . LEU B 1 350 ? 142.625 161.526 140.310 1.00 34.50 350 LEU B C 1
ATOM 5052 O O . LEU B 1 350 ? 142.412 160.588 139.534 1.00 34.50 350 LEU B O 1
ATOM 5057 N N . ILE B 1 351 ? 141.645 162.295 140.780 1.00 35.92 351 ILE B N 1
ATOM 5058 C CA . ILE B 1 351 ? 140.255 162.016 140.452 1.00 35.92 351 ILE B CA 1
ATOM 5059 C C . ILE B 1 351 ? 140.034 162.247 138.964 1.00 35.92 351 ILE B C 1
ATOM 5060 O O . ILE B 1 351 ? 140.607 163.166 138.368 1.00 35.92 351 ILE B O 1
ATOM 5065 N N . THR B 1 352 ? 139.216 161.395 138.355 1.00 42.46 352 THR B N 1
ATOM 5066 C CA . THR B 1 352 ? 138.827 161.542 136.961 1.00 42.46 352 THR B CA 1
ATOM 5067 C C . THR B 1 352 ? 137.367 161.972 136.918 1.00 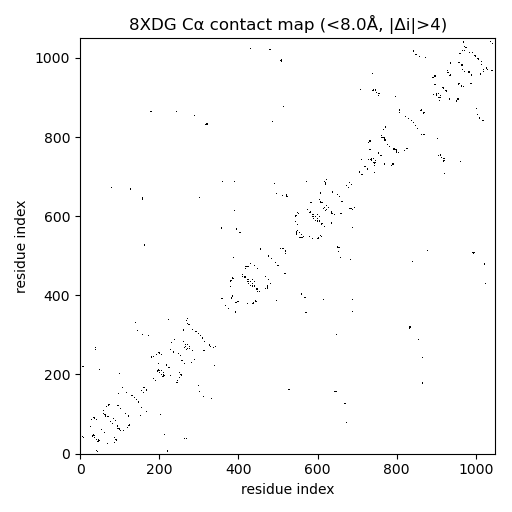42.46 352 THR B C 1
ATOM 5068 O O . THR B 1 352 ? 136.550 161.504 137.717 1.00 42.46 352 THR B O 1
ATOM 5072 N N . THR B 1 353 ? 137.048 162.885 136.007 1.00 48.68 353 THR B N 1
ATOM 5073 C CA . THR B 1 353 ? 135.756 163.548 135.983 1.00 48.68 353 THR B CA 1
ATOM 5074 C C . THR B 1 353 ? 135.244 163.600 134.549 1.00 48.68 353 THR B C 1
ATOM 5075 O O . THR B 1 353 ? 136.013 163.519 133.589 1.00 48.68 353 THR B O 1
ATOM 5079 N N . GLU B 1 354 ? 133.926 163.734 134.409 1.00 51.60 354 GLU B N 1
ATOM 5080 C CA . GLU B 1 354 ? 133.279 163.812 133.108 1.00 51.60 354 GLU B CA 1
ATOM 5081 C C . GLU B 1 354 ? 132.922 165.238 132.711 1.00 51.60 354 GLU B C 1
ATOM 5082 O O . GLU B 1 354 ? 132.154 165.430 131.765 1.00 51.60 354 GLU B O 1
ATOM 5084 N N . THR B 1 355 ? 133.451 166.239 133.409 1.00 56.18 355 THR B N 1
ATOM 5085 C CA . THR B 1 355 ? 133.219 167.634 133.071 1.00 56.18 355 THR B CA 1
ATOM 5086 C C . THR B 1 355 ? 134.533 168.309 132.699 1.00 56.18 355 THR B C 1
ATOM 5087 O O . THR B 1 355 ? 135.612 167.891 133.130 1.00 56.18 355 THR B O 1
ATOM 5091 N N . LYS B 1 356 ? 134.432 169.352 131.879 1.00 56.74 356 LYS B N 1
ATOM 5092 C CA . LYS B 1 356 ? 135.600 170.046 131.354 1.00 56.74 356 LYS B CA 1
ATOM 5093 C C . LYS B 1 356 ? 136.018 171.244 132.196 1.00 56.74 356 LYS B C 1
ATOM 5094 O O . LYS B 1 356 ? 136.977 171.931 131.833 1.00 56.74 356 LYS B O 1
ATOM 5096 N N . PHE B 1 357 ? 135.324 171.518 133.301 1.00 57.10 357 PHE B N 1
ATOM 5097 C CA . PHE B 1 357 ? 135.694 172.661 134.128 1.00 57.10 357 PHE B CA 1
ATOM 5098 C C . PHE B 1 357 ? 136.868 172.336 135.044 1.00 57.10 357 PHE B C 1
ATOM 5099 O O . PHE B 1 357 ? 137.760 173.173 135.224 1.00 57.10 357 PHE B O 1
ATOM 5107 N N . ILE B 1 358 ? 136.893 171.138 135.623 1.00 51.89 358 ILE B N 1
ATOM 5108 C CA . ILE B 1 358 ? 138.014 170.693 136.443 1.00 51.89 358 ILE B CA 1
ATOM 5109 C C . ILE B 1 358 ? 139.031 170.071 135.493 1.00 51.89 358 ILE B C 1
ATOM 5110 O O . ILE B 1 358 ? 138.914 168.906 135.114 1.00 51.89 358 ILE B O 1
ATOM 5112 N N . HIS B 1 359 ? 140.037 170.851 135.110 1.00 48.45 359 HIS B N 1
ATOM 5113 C CA . HIS B 1 359 ? 141.004 170.458 134.087 1.00 48.45 359 HIS B CA 1
ATOM 5114 C C . HIS B 1 359 ? 142.387 170.387 134.724 1.00 48.45 359 HIS B C 1
ATOM 5115 O O . HIS B 1 359 ? 142.954 171.411 135.113 1.00 48.45 359 HIS B O 1
ATOM 5122 N N . LYS B 1 360 ? 142.929 169.177 134.826 1.00 44.73 360 LYS B N 1
ATOM 5123 C CA . LYS B 1 360 ? 144.273 168.978 135.360 1.00 44.73 360 LYS B CA 1
ATOM 5124 C C . LYS B 1 360 ? 145.298 169.372 134.307 1.00 44.73 360 LYS B C 1
ATOM 5125 O O . LYS B 1 360 ? 145.229 168.919 133.160 1.00 44.73 360 LYS B O 1
ATOM 5131 N N . LEU B 1 361 ? 146.252 170.213 134.689 1.00 48.22 361 LEU B N 1
ATOM 5132 C CA . LEU B 1 361 ? 147.260 170.671 133.747 1.00 48.22 361 LEU B CA 1
ATOM 5133 C C . LEU B 1 361 ? 148.334 169.604 133.552 1.00 48.22 361 LEU B C 1
ATOM 5134 O O . LEU B 1 361 ? 148.638 168.851 134.481 1.00 48.22 361 LEU B O 1
ATOM 5139 N N . PRO B 1 362 ? 148.926 169.516 132.361 1.00 51.73 362 PRO B N 1
ATOM 5140 C CA . PRO B 1 362 ? 150.101 168.658 132.193 1.00 51.73 362 PRO B CA 1
ATOM 5141 C C . PRO B 1 362 ? 151.264 169.180 133.022 1.00 51.73 362 PRO B C 1
ATOM 5142 O O . PRO B 1 362 ? 151.496 170.386 133.109 1.00 51.73 362 PRO B O 1
ATOM 5146 N N . LEU B 1 363 ? 152.005 168.251 133.626 1.00 48.76 363 LEU B N 1
ATOM 5147 C CA . LEU B 1 363 ? 153.050 168.626 134.572 1.00 48.76 363 LEU B CA 1
ATOM 5148 C C . LEU B 1 363 ? 154.163 169.438 133.926 1.00 48.76 363 LEU B C 1
ATOM 5149 O O . LEU B 1 363 ? 154.822 170.222 134.616 1.00 48.76 363 LEU B O 1
ATOM 5154 N N . ALA B 1 364 ? 154.391 169.268 132.624 1.00 52.16 364 ALA B N 1
ATOM 5155 C CA . ALA B 1 364 ? 155.462 170.002 131.959 1.00 52.16 364 ALA B CA 1
ATOM 5156 C C . ALA B 1 364 ? 155.142 171.488 131.875 1.00 52.16 364 ALA B C 1
ATOM 5157 O O . ALA B 1 364 ? 156.042 172.332 131.940 1.00 52.16 364 ALA B O 1
ATOM 5159 N N . LYS B 1 365 ? 153.862 171.828 131.729 1.00 54.13 365 LYS B N 1
ATOM 5160 C CA . LYS B 1 365 ? 153.440 173.202 131.509 1.00 54.13 365 LYS B CA 1
ATOM 5161 C C . LYS B 1 365 ? 152.816 173.835 132.748 1.00 54.13 365 LYS B C 1
ATOM 5162 O O . LYS B 1 365 ? 151.931 174.688 132.623 1.00 54.13 365 LYS B O 1
ATOM 5168 N N . VAL B 1 366 ? 153.257 173.439 133.936 1.00 50.02 366 VAL B N 1
ATOM 5169 C CA . VAL B 1 366 ? 152.771 174.037 135.173 1.00 50.02 366 VAL B CA 1
ATOM 5170 C C . VAL B 1 366 ? 153.629 175.247 135.512 1.00 50.02 366 VAL B C 1
ATOM 5171 O O . VAL B 1 366 ? 154.858 175.215 135.380 1.00 50.02 366 VAL B O 1
ATOM 5175 N N . ALA B 1 367 ? 152.978 176.326 135.944 1.00 50.70 367 ALA B N 1
ATOM 5176 C CA . ALA B 1 367 ? 153.668 177.551 136.326 1.00 50.70 367 ALA B CA 1
ATOM 5177 C C . ALA B 1 367 ? 152.902 178.242 137.446 1.00 50.70 367 ALA B C 1
ATOM 5178 O O . ALA B 1 367 ? 152.056 177.616 138.093 1.00 50.70 367 ALA B O 1
ATOM 5180 N N . TYR B 1 368 ? 153.194 179.516 137.696 1.00 53.23 368 TYR B N 1
ATOM 5181 C CA . TYR B 1 368 ? 152.427 180.264 138.673 1.00 53.23 368 TYR B CA 1
ATOM 5182 C C . TYR B 1 368 ? 150.974 180.368 138.213 1.00 53.23 368 TYR B C 1
ATOM 5183 O O . TYR B 1 368 ? 150.696 180.354 137.013 1.00 53.23 368 TYR B O 1
ATOM 5192 N N . PRO B 1 369 ? 150.026 180.452 139.153 1.00 49.85 369 PRO B N 1
ATOM 5193 C CA . PRO B 1 369 ? 148.615 180.264 138.776 1.00 49.85 369 PRO B CA 1
ATOM 5194 C C . PRO B 1 369 ? 148.119 181.247 137.732 1.00 49.85 369 PRO B C 1
ATOM 5195 O O . PRO B 1 369 ? 147.242 180.897 136.936 1.00 49.85 369 PRO B O 1
ATOM 5199 N N . GLU B 1 370 ? 148.643 182.473 137.717 1.00 53.14 370 GLU B N 1
ATOM 5200 C CA . GLU B 1 370 ? 148.245 183.424 136.682 1.00 53.14 370 GLU B CA 1
ATOM 5201 C C . GLU B 1 370 ? 148.640 182.922 135.299 1.00 53.14 370 GLU B C 1
ATOM 5202 O O . GLU B 1 370 ? 147.837 182.967 134.359 1.00 53.14 370 GLU B O 1
ATOM 5204 N N . GLN B 1 371 ? 149.868 182.421 135.160 1.00 54.80 371 GLN B N 1
ATOM 5205 C CA . GLN B 1 371 ? 150.297 181.885 133.875 1.00 54.80 371 GLN B CA 1
ATOM 5206 C C . GLN B 1 371 ? 149.533 180.619 133.522 1.00 54.80 371 GLN B C 1
ATOM 5207 O O . GLN B 1 371 ? 149.254 180.372 132.346 1.00 54.80 371 GLN B O 1
ATOM 5213 N N . ASN B 1 372 ? 149.191 179.802 134.520 1.00 52.21 372 ASN B N 1
ATOM 5214 C CA . ASN B 1 372 ? 148.385 178.616 134.253 1.00 52.21 372 ASN B CA 1
ATOM 5215 C C . ASN B 1 372 ? 147.006 178.995 133.737 1.00 52.21 372 ASN B C 1
ATOM 5216 O O . ASN B 1 372 ? 146.484 178.364 132.810 1.00 52.21 372 ASN B O 1
ATOM 5221 N N . LEU B 1 373 ? 146.400 180.030 134.321 1.00 54.99 373 LEU B N 1
ATOM 5222 C CA . LEU B 1 373 ? 145.109 180.503 133.837 1.00 54.99 373 LEU B CA 1
ATOM 5223 C C . LEU B 1 373 ? 145.230 181.081 132.434 1.00 54.99 373 LEU B C 1
ATOM 5224 O O . LEU B 1 373 ? 144.335 180.906 131.599 1.00 54.99 373 LEU B O 1
ATOM 5229 N N . ARG B 1 374 ? 146.335 181.776 132.157 1.00 57.33 374 ARG B N 1
ATOM 5230 C CA . ARG B 1 374 ? 146.571 182.292 130.814 1.00 57.33 374 ARG B CA 1
ATOM 5231 C C . ARG B 1 374 ? 146.682 181.157 129.802 1.00 57.33 374 ARG B C 1
ATOM 5232 O O . ARG B 1 374 ? 146.120 181.233 128.704 1.00 57.33 374 ARG B O 1
ATOM 5240 N N . TYR B 1 375 ? 147.403 180.094 130.161 1.00 57.64 375 TYR B N 1
ATOM 5241 C CA . TYR B 1 375 ? 147.508 178.926 129.292 1.00 57.64 375 TYR B CA 1
ATOM 5242 C C . TYR B 1 375 ? 146.151 178.267 129.084 1.00 57.64 375 TYR B C 1
ATOM 5243 O O . TYR B 1 375 ? 145.824 177.843 127.970 1.00 57.64 375 TYR B O 1
ATOM 5252 N N . TYR B 1 376 ? 145.358 178.153 130.150 1.00 57.35 376 TYR B N 1
ATOM 5253 C CA . TYR B 1 376 ? 144.023 177.577 130.027 1.00 57.35 376 TYR B CA 1
ATOM 5254 C C . TYR B 1 376 ? 143.158 178.394 129.080 1.00 57.35 376 TYR B C 1
ATOM 5255 O O . TYR B 1 376 ? 142.432 177.835 128.249 1.00 57.35 376 TYR B O 1
ATOM 5264 N N . TRP B 1 377 ? 143.221 179.721 129.191 1.00 58.82 377 TRP B N 1
ATOM 5265 C CA . TRP B 1 377 ? 142.461 180.579 128.290 1.00 58.82 377 TRP B CA 1
ATOM 5266 C C . TRP B 1 377 ? 142.942 180.440 126.851 1.00 58.82 377 TRP B C 1
ATOM 5267 O O . TRP B 1 377 ? 142.129 180.414 125.920 1.00 58.82 377 TRP B O 1
ATOM 5278 N N . LYS B 1 378 ? 144.259 180.359 126.648 1.00 59.14 378 LYS B N 1
ATOM 5279 C CA . LYS B 1 378 ? 144.790 180.230 125.294 1.00 59.14 378 LYS B CA 1
ATOM 5280 C C . LYS B 1 378 ? 144.382 178.905 124.661 1.00 59.14 378 LYS B C 1
ATOM 5281 O O . LYS B 1 378 ? 144.038 178.859 123.475 1.00 59.14 378 LYS B O 1
ATOM 5283 N N . MET B 1 379 ? 144.426 177.815 125.431 1.00 59.54 379 MET B N 1
ATOM 5284 C CA . MET B 1 379 ? 144.034 176.516 124.896 1.00 59.54 379 MET B CA 1
ATOM 5285 C C . MET B 1 379 ? 142.543 176.474 124.584 1.00 59.54 379 MET B C 1
ATOM 5286 O O . MET B 1 379 ? 142.134 175.953 123.541 1.00 59.54 379 MET B O 1
ATOM 5288 N N . LYS B 1 380 ? 141.719 177.021 125.470 1.00 59.79 380 LYS B N 1
ATOM 5289 C CA . LYS B 1 380 ? 140.275 177.026 125.266 1.00 59.79 380 LYS B CA 1
ATOM 5290 C C . LYS B 1 380 ? 139.863 178.139 124.309 1.00 59.79 380 LYS B C 1
ATOM 5291 O O . LYS B 1 380 ? 140.222 178.125 123.133 1.00 59.79 380 LYS B O 1
ATOM 5293 N N . ILE C 1 31 ? 191.788 124.679 137.451 1.00 82.01 31 ILE C N 1
ATOM 5294 C CA . ILE C 1 31 ? 191.460 125.735 136.501 1.00 82.01 31 ILE C CA 1
ATOM 5295 C C . ILE C 1 31 ? 190.067 125.530 135.927 1.00 82.01 31 ILE C C 1
ATOM 5296 O O . ILE C 1 31 ? 189.160 126.316 136.195 1.00 82.01 31 ILE C O 1
ATOM 5298 N N . LYS C 1 32 ? 189.895 124.479 135.132 1.00 78.59 32 LYS C N 1
ATOM 5299 C CA . LYS C 1 32 ? 188.587 124.184 134.556 1.00 78.59 32 LYS C CA 1
ATOM 5300 C C . LYS C 1 32 ? 187.577 123.874 135.650 1.00 78.59 32 LYS C C 1
ATOM 5301 O O . LYS C 1 32 ? 186.430 124.308 135.579 1.00 78.59 32 LYS C O 1
ATOM 5303 N N . TRP C 1 33 ? 187.998 123.119 136.658 1.00 76.39 33 TRP C N 1
ATOM 5304 C CA . TRP C 1 33 ? 187.112 122.804 137.773 1.00 76.39 33 TRP C CA 1
ATOM 5305 C C . TRP C 1 33 ? 186.720 124.061 138.533 1.00 76.39 33 TRP C C 1
ATOM 5306 O O . TRP C 1 33 ? 185.571 124.211 138.938 1.00 76.39 33 TRP C O 1
ATOM 5308 N N . VAL C 1 34 ? 187.673 124.966 138.726 1.00 75.20 34 VAL C N 1
ATOM 5309 C CA . VAL C 1 34 ? 187.388 126.210 139.430 1.00 75.20 34 VAL C CA 1
ATOM 5310 C C . VAL C 1 34 ? 186.358 127.015 138.652 1.00 75.20 34 VAL C C 1
ATOM 5311 O O . VAL C 1 34 ? 185.439 127.585 139.237 1.00 75.20 34 VAL C O 1
ATOM 5315 N N . SER C 1 35 ? 186.491 127.048 137.331 1.00 70.91 35 SER C N 1
ATOM 5316 C CA . SER C 1 35 ? 185.514 127.749 136.506 1.00 70.91 35 SER C CA 1
ATOM 5317 C C . SER C 1 35 ? 184.144 127.099 136.640 1.00 70.91 35 SER C C 1
ATOM 5318 O O . SER C 1 35 ? 183.128 127.788 136.695 1.00 70.91 35 SER C O 1
ATOM 5320 N N . PHE C 1 36 ? 184.135 125.765 136.697 1.00 71.11 36 PHE C N 1
ATOM 5321 C CA . PHE C 1 36 ? 182.911 124.962 136.832 1.00 71.11 36 PHE C CA 1
ATOM 5322 C C . PHE C 1 36 ? 182.168 125.280 138.123 1.00 71.11 36 PHE C C 1
ATOM 5323 O O . PHE C 1 36 ? 180.944 125.397 138.118 1.00 71.11 36 PHE C O 1
ATOM 5331 N N . ILE C 1 37 ? 182.897 125.431 139.226 1.00 70.07 37 ILE C N 1
ATOM 5332 C CA . ILE C 1 37 ? 182.283 125.685 140.524 1.00 70.07 37 ILE C CA 1
ATOM 5333 C C . ILE C 1 37 ? 182.033 127.167 140.733 1.00 70.07 37 ILE C C 1
ATOM 5334 O O . ILE C 1 37 ? 181.499 127.564 141.766 1.00 70.07 37 ILE C O 1
ATOM 5339 N N . SER C 1 38 ? 182.415 127.992 139.761 1.00 65.08 38 SER C N 1
ATOM 5340 C CA . SER C 1 38 ? 182.143 129.396 139.861 1.00 65.08 38 SER C CA 1
ATOM 5341 C C . SER C 1 38 ? 180.895 129.882 139.183 1.00 65.08 38 SER C C 1
ATOM 5342 O O . SER C 1 38 ? 180.279 129.155 138.433 1.00 65.08 38 SER C O 1
ATOM 5345 N N . GLY C 1 39 ? 180.530 131.118 139.417 1.00 60.79 39 GLY C N 1
ATOM 5346 C CA . GLY C 1 39 ? 179.403 131.714 138.803 1.00 60.79 39 GLY C CA 1
ATOM 5347 C C . GLY C 1 39 ? 178.075 131.186 139.101 1.00 60.79 39 GLY C C 1
ATOM 5348 O O . GLY C 1 39 ? 177.668 131.212 140.211 1.00 60.79 39 GLY C O 1
ATOM 5349 N N . ASP C 1 40 ? 177.349 130.815 138.098 1.00 55.77 40 ASP C N 1
ATOM 5350 C CA . ASP C 1 40 ? 176.045 130.331 138.271 1.00 55.77 40 ASP C CA 1
ATOM 5351 C C . ASP C 1 40 ? 176.083 128.863 138.151 1.00 55.77 40 ASP C C 1
ATOM 5352 O O . ASP C 1 40 ? 175.059 128.260 138.015 1.00 55.77 40 ASP C O 1
ATOM 5354 N N . MET C 1 41 ? 177.218 128.266 137.928 1.00 58.73 41 MET C N 1
ATOM 5355 C CA . MET C 1 41 ? 177.283 126.835 137.651 1.00 58.73 41 MET C CA 1
ATOM 5356 C C . MET C 1 41 ? 176.476 126.339 136.434 1.00 58.73 41 MET C C 1
ATOM 5357 O O . MET C 1 41 ? 175.734 125.352 136.538 1.00 58.73 41 MET C O 1
ATOM 5362 N N . ALA C 1 42 ? 176.697 126.896 135.242 1.00 61.11 42 ALA C N 1
ATOM 5363 C CA . ALA C 1 42 ? 175.930 126.518 134.003 1.00 61.11 42 ALA C CA 1
ATOM 5364 C C . ALA C 1 42 ? 175.955 125.101 133.412 1.00 61.11 42 ALA C C 1
ATOM 5365 O O . ALA C 1 42 ? 174.921 124.545 132.838 1.00 61.11 42 ALA C O 1
ATOM 5367 N N . ALA C 1 43 ? 177.139 124.518 133.431 1.00 65.97 43 ALA C N 1
ATOM 5368 C CA . ALA C 1 43 ? 177.232 123.149 133.016 1.00 65.97 43 ALA C CA 1
ATOM 5369 C C . ALA C 1 43 ? 176.440 122.247 133.970 1.00 65.97 43 ALA C C 1
ATOM 5370 O O . ALA C 1 43 ? 175.741 121.289 133.525 1.00 65.97 43 ALA C O 1
ATOM 5372 N N . PHE C 1 44 ? 176.544 122.513 135.280 1.00 67.16 44 PHE C N 1
ATOM 5373 C CA . PHE C 1 44 ? 175.848 121.665 136.202 1.00 67.16 44 PHE C CA 1
ATOM 5374 C C . PHE C 1 44 ? 174.480 121.939 135.847 1.00 67.16 44 PHE C C 1
ATOM 5375 O O . PHE C 1 44 ? 173.718 121.045 135.874 1.00 67.16 44 PHE C O 1
ATOM 5383 N N . GLY C 1 45 ? 174.116 123.137 135.497 1.00 68.42 45 GLY C N 1
ATOM 5384 C CA . GLY C 1 45 ? 172.733 123.367 135.220 1.00 68.42 45 GLY C CA 1
ATOM 5385 C C . GLY C 1 45 ? 172.149 122.511 134.126 1.00 68.42 45 GLY C C 1
ATOM 5386 O O . GLY C 1 45 ? 171.080 121.857 134.311 1.00 68.42 45 GLY C O 1
ATOM 5387 N N . GLU C 1 46 ? 172.845 122.386 133.005 1.00 70.96 46 GLU C N 1
ATOM 5388 C CA . GLU C 1 46 ? 172.334 121.420 131.976 1.00 70.96 46 GLU C CA 1
ATOM 5389 C C . GLU C 1 46 ? 172.315 119.943 132.381 1.00 70.96 46 GLU C C 1
ATOM 5390 O O . GLU C 1 46 ? 171.402 119.123 132.036 1.00 70.96 46 GLU C O 1
ATOM 5392 N N . TRP C 1 47 ? 173.362 119.561 133.081 1.00 72.42 47 TRP C N 1
ATOM 5393 C CA . TRP C 1 47 ? 173.344 118.192 133.485 1.00 72.42 47 TRP C CA 1
ATOM 5394 C C . TRP C 1 47 ? 172.186 117.957 134.379 1.00 72.42 47 TRP C C 1
ATOM 5395 O O . TRP C 1 47 ? 171.623 116.888 134.353 1.00 72.42 47 TRP C O 1
ATOM 5406 N N . MET C 1 48 ? 171.866 118.833 135.273 1.00 70.41 48 MET C N 1
ATOM 5407 C CA . MET C 1 48 ? 170.812 118.478 136.170 1.00 70.41 48 MET C CA 1
ATOM 5408 C C . MET C 1 48 ? 169.535 118.448 135.403 1.00 70.41 48 MET C C 1
ATOM 5409 O O . MET C 1 48 ? 168.542 117.945 135.904 1.00 70.41 48 MET C O 1
ATOM 5414 N N . LYS C 1 49 ? 169.513 118.957 134.188 1.00 71.21 49 LYS C N 1
ATOM 5415 C CA . LYS C 1 49 ? 168.240 119.035 133.494 1.00 71.21 49 LYS C CA 1
ATOM 5416 C C . LYS C 1 49 ? 167.701 117.699 133.180 1.00 71.21 49 LYS C C 1
ATOM 5417 O O . LYS C 1 49 ? 166.512 117.457 133.236 1.00 71.21 49 LYS C O 1
ATOM 5423 N N . GLY C 1 50 ? 168.572 116.815 132.818 1.00 72.23 50 GLY C N 1
ATOM 5424 C CA . GLY C 1 50 ? 168.167 115.464 132.548 1.00 72.23 50 GLY C CA 1
ATOM 5425 C C . GLY C 1 50 ? 167.647 114.580 133.639 1.00 72.23 50 GLY C C 1
ATOM 5426 O O . GLY C 1 50 ? 166.763 113.771 133.403 1.00 72.23 50 GLY C O 1
ATOM 5427 N N . GLN C 1 51 ? 168.170 114.705 134.826 1.00 71.09 51 GLN C N 1
ATOM 5428 C CA . GLN C 1 51 ? 167.819 113.777 135.865 1.00 71.09 51 GLN C CA 1
ATOM 5429 C C . GLN C 1 51 ? 166.418 113.847 136.445 1.00 71.09 51 GLN C C 1
ATOM 5430 O O . GLN C 1 51 ? 165.659 114.728 136.094 1.00 71.09 51 GLN C O 1
ATOM 5436 N N . PHE C 1 52 ? 166.059 112.931 137.335 1.00 67.99 52 PHE C N 1
ATOM 5437 C CA . PHE C 1 52 ? 164.689 112.810 137.827 1.00 67.99 52 PHE C CA 1
ATOM 5438 C C . PHE C 1 52 ? 164.201 114.000 138.517 1.00 67.99 52 PHE C C 1
ATOM 5439 O O . PHE C 1 52 ? 164.976 114.813 138.979 1.00 67.99 52 PHE C O 1
ATOM 5441 N N . ILE C 1 53 ? 162.892 114.113 138.608 1.00 63.37 53 ILE C N 1
ATOM 5442 C CA . ILE C 1 53 ? 162.333 115.290 139.182 1.00 63.37 53 ILE C CA 1
ATOM 5443 C C . ILE C 1 53 ? 162.842 115.388 140.581 1.00 63.37 53 ILE C C 1
ATOM 5444 O O . ILE C 1 53 ? 163.150 116.481 141.026 1.00 63.37 53 ILE C O 1
ATOM 5449 N N . LEU C 1 54 ? 162.994 114.294 141.292 1.00 60.79 54 LEU C N 1
ATOM 5450 C CA . LEU C 1 54 ? 163.474 114.471 142.633 1.00 60.79 54 LEU C CA 1
ATOM 5451 C C . LEU C 1 54 ? 164.863 115.063 142.767 1.00 60.79 54 LEU C C 1
ATOM 5452 O O . LEU C 1 54 ? 165.058 115.905 143.637 1.00 60.79 54 LEU C O 1
ATOM 5457 N N . LEU C 1 55 ? 165.834 114.680 141.961 1.00 58.19 55 LEU C N 1
ATOM 5458 C CA . LEU C 1 55 ? 167.131 115.301 142.131 1.00 58.19 55 LEU C CA 1
ATOM 5459 C C . LEU C 1 55 ? 167.005 116.735 141.825 1.00 58.19 55 LEU C C 1
ATOM 5460 O O . LEU C 1 55 ? 167.629 117.565 142.455 1.00 58.19 55 LEU C O 1
ATOM 5465 N N . GLN C 1 56 ? 166.205 117.054 140.841 1.00 53.14 56 GLN C N 1
ATOM 5466 C CA . GLN C 1 56 ? 166.105 118.409 140.431 1.00 53.14 56 GLN C CA 1
ATOM 5467 C C . GLN C 1 56 ? 165.570 119.259 141.520 1.00 53.14 56 GLN C C 1
ATO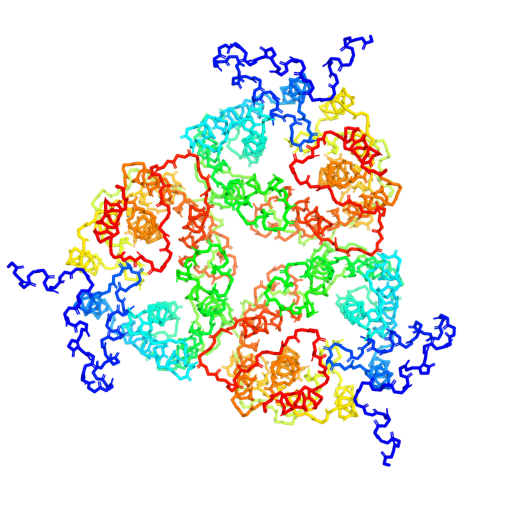M 5468 O O . GLN C 1 56 ? 166.045 120.351 141.706 1.00 53.14 56 GLN C O 1
ATOM 5474 N N . ILE C 1 57 ? 164.593 118.794 142.256 1.00 50.41 57 ILE C N 1
ATOM 5475 C CA . ILE C 1 57 ? 164.001 119.643 143.243 1.00 50.41 57 ILE C CA 1
ATOM 5476 C C . ILE C 1 57 ? 165.068 119.875 144.243 1.00 50.41 57 ILE C C 1
ATOM 5477 O O . ILE C 1 57 ? 165.105 120.937 144.853 1.00 50.41 57 ILE C O 1
ATOM 5482 N N . MET C 1 58 ? 165.982 118.932 144.421 1.00 48.32 58 MET C N 1
ATOM 5483 C CA . MET C 1 58 ? 167.080 119.262 145.315 1.00 48.32 58 MET C CA 1
ATOM 5484 C C . MET C 1 58 ? 167.968 120.387 144.799 1.00 48.32 58 MET C C 1
ATOM 5485 O O . MET C 1 58 ? 168.321 121.246 145.588 1.00 48.32 58 MET C O 1
ATOM 5487 N N . ASP C 1 59 ? 168.331 120.434 143.518 1.00 46.60 59 ASP C N 1
ATOM 5488 C CA . ASP C 1 59 ? 169.114 121.564 143.064 1.00 46.60 59 ASP C CA 1
ATOM 5489 C C . ASP C 1 59 ? 168.359 122.803 143.271 1.00 46.60 59 ASP C C 1
ATOM 5490 O O . ASP C 1 59 ? 168.845 123.689 143.894 1.00 46.60 59 ASP C O 1
ATOM 5492 N N . TRP C 1 60 ? 167.176 122.904 142.742 1.00 44.08 60 TRP C N 1
ATOM 5493 C CA . TRP C 1 60 ? 166.353 124.059 142.871 1.00 44.08 60 TRP C CA 1
ATOM 5494 C C . TRP C 1 60 ? 166.134 124.513 144.252 1.00 44.08 60 TRP C C 1
ATOM 5495 O O . TRP C 1 60 ? 165.621 125.568 144.423 1.00 44.08 60 TRP C O 1
ATOM 5506 N N . VAL C 1 61 ? 166.338 123.693 145.256 1.00 40.91 61 VAL C N 1
ATOM 5507 C CA . VAL C 1 61 ? 166.288 124.120 146.656 1.00 40.91 61 VAL C CA 1
ATOM 5508 C C . VAL C 1 61 ? 167.669 124.439 147.098 1.00 40.91 61 VAL C C 1
ATOM 5509 O O . VAL C 1 61 ? 167.838 125.400 147.730 1.00 40.91 61 VAL C O 1
ATOM 5513 N N . LEU C 1 62 ? 168.691 123.691 146.786 1.00 38.86 62 LEU C N 1
ATOM 5514 C CA . LEU C 1 62 ? 170.049 124.115 147.110 1.00 38.86 62 LEU C CA 1
ATOM 5515 C C . LEU C 1 62 ? 170.395 125.428 146.422 1.00 38.86 62 LEU C C 1
ATOM 5516 O O . LEU C 1 62 ? 171.017 126.307 147.023 1.00 38.86 62 LEU C O 1
ATOM 5521 N N . ARG C 1 63 ? 170.002 125.562 145.158 1.00 39.68 63 ARG C N 1
ATOM 5522 C CA . ARG C 1 63 ? 170.307 126.767 144.399 1.00 39.68 63 ARG C CA 1
ATOM 5523 C C . ARG C 1 63 ? 169.573 127.974 144.964 1.00 39.68 63 ARG C C 1
ATOM 5524 O O . ARG C 1 63 ? 170.126 129.075 145.025 1.00 39.68 63 ARG C O 1
ATOM 5532 N N . GLY C 1 64 ? 168.322 127.787 145.386 1.00 36.32 64 GLY C N 1
ATOM 5533 C CA . GLY C 1 64 ? 167.562 128.884 145.950 1.00 36.32 64 GLY C CA 1
ATOM 5534 C C . GLY C 1 64 ? 167.903 129.192 147.389 1.00 36.32 64 GLY C C 1
ATOM 5535 O O . GLY C 1 64 ? 167.533 130.254 147.889 1.00 36.32 64 GLY C O 1
ATOM 5536 N N . ALA C 1 65 ? 168.598 128.285 148.073 1.00 35.00 65 ALA C N 1
ATOM 5537 C CA . ALA C 1 65 ? 169.020 128.575 149.439 1.00 35.00 65 ALA C CA 1
ATOM 5538 C C . ALA C 1 65 ? 170.045 129.698 149.472 1.00 35.00 65 ALA C C 1
ATOM 5539 O O . ALA C 1 65 ? 170.043 130.523 150.391 1.00 35.00 65 ALA C O 1
ATOM 5541 N N . ALA C 1 66 ? 170.928 129.747 148.476 1.00 36.22 66 ALA C N 1
ATOM 5542 C CA . ALA C 1 66 ? 172.042 130.684 148.456 1.00 36.22 66 ALA C CA 1
ATOM 5543 C C . ALA C 1 66 ? 171.734 131.951 147.675 1.00 36.22 66 ALA C C 1
ATOM 5544 O O . ALA C 1 66 ? 172.608 132.807 147.531 1.00 36.22 66 ALA C O 1
ATOM 5546 N N . GLN C 1 67 ? 170.518 132.098 147.166 1.00 35.88 67 GLN C N 1
ATOM 5547 C CA . GLN C 1 67 ? 170.186 133.260 146.361 1.00 35.88 67 GLN C CA 1
ATOM 5548 C C . GLN C 1 67 ? 169.535 134.361 147.189 1.00 35.88 67 GLN C C 1
ATOM 5549 O O . GLN C 1 67 ? 169.088 135.369 146.632 1.00 35.88 67 GLN C O 1
ATOM 5555 N N . VAL C 1 68 ? 169.488 134.200 148.511 1.00 33.30 68 VAL C N 1
ATOM 5556 C CA . VAL C 1 68 ? 169.255 135.347 149.380 1.00 33.30 68 VAL C CA 1
ATOM 5557 C C . VAL C 1 68 ? 170.340 136.387 149.155 1.00 33.30 68 VAL C C 1
ATOM 5558 O O . VAL C 1 68 ? 170.082 137.596 149.177 1.00 33.30 68 VAL C O 1
ATOM 5562 N N . MET C 1 69 ? 171.570 135.929 148.935 1.00 37.65 69 MET C N 1
ATOM 5563 C CA . MET C 1 69 ? 172.716 136.773 148.640 1.00 37.65 69 MET C CA 1
ATOM 5564 C C . MET C 1 69 ? 172.984 136.889 147.146 1.00 37.65 69 MET C C 1
ATOM 5565 O O . MET C 1 69 ? 174.105 137.228 146.757 1.00 37.65 69 MET C O 1
ATOM 5570 N N . PHE C 1 70 ? 171.989 136.599 146.307 1.00 36.01 70 PHE C N 1
ATOM 5571 C CA . PHE C 1 70 ? 172.088 136.713 144.852 1.00 36.01 70 PHE C CA 1
ATOM 5572 C C . PHE C 1 70 ? 173.194 135.813 144.295 1.00 36.01 70 PHE C C 1
ATOM 5573 O O . PHE C 1 70 ? 174.162 136.268 143.686 1.00 36.01 70 PHE C O 1
ATOM 5581 N N . VAL C 1 71 ? 173.028 134.511 144.521 1.00 38.09 71 VAL C N 1
ATOM 5582 C CA . VAL C 1 71 ? 173.943 133.497 144.013 1.00 38.09 71 VAL C CA 1
ATOM 5583 C C . VAL C 1 71 ? 173.126 132.343 143.445 1.00 38.09 71 VAL C C 1
ATOM 5584 O O . VAL C 1 71 ? 172.142 131.904 144.046 1.00 38.09 71 VAL C O 1
ATOM 5588 N N . ASN C 1 72 ? 173.535 131.850 142.279 1.00 40.93 72 ASN C N 1
ATOM 5589 C CA . ASN C 1 72 ? 172.905 130.697 141.642 1.00 40.93 72 ASN C CA 1
ATOM 5590 C C . ASN C 1 72 ? 173.826 129.488 141.665 1.00 40.93 72 ASN C C 1
ATOM 5591 O O . ASN C 1 72 ? 173.882 128.711 140.709 1.00 40.93 72 ASN C O 1
ATOM 5596 N N . ASN C 1 73 ? 174.564 129.308 142.753 1.00 43.70 73 ASN C N 1
ATOM 5597 C CA . ASN C 1 73 ? 175.496 128.198 142.855 1.00 43.70 73 ASN C CA 1
ATOM 5598 C C . ASN C 1 73 ? 174.928 127.145 143.790 1.00 43.70 73 ASN C C 1
ATOM 5599 O O . ASN C 1 73 ? 174.745 127.431 144.982 1.00 43.70 73 ASN C O 1
ATOM 5604 N N . PRO C 1 74 ? 174.615 125.939 143.313 1.00 41.73 74 PRO C N 1
ATOM 5605 C CA . PRO C 1 74 ? 174.179 124.882 144.237 1.00 41.73 74 PRO C CA 1
ATOM 5606 C C . PRO C 1 74 ? 175.209 124.554 145.297 1.00 41.73 74 PRO C C 1
ATOM 5607 O O . PRO C 1 74 ? 174.837 124.242 146.435 1.00 41.73 74 PRO C O 1
ATOM 5611 N N . LEU C 1 75 ? 176.485 124.585 144.920 1.00 40.84 75 LEU C N 1
ATOM 5612 C CA . LEU C 1 75 ? 177.559 124.279 145.857 1.00 40.84 75 LEU C CA 1
ATOM 5613 C C . LEU C 1 75 ? 177.534 125.266 147.000 1.00 40.84 75 LEU C C 1
ATOM 5614 O O . LEU C 1 75 ? 177.594 124.878 148.163 1.00 40.84 75 LEU C O 1
ATOM 5619 N N . SER C 1 76 ? 177.423 126.548 146.673 1.00 39.97 76 SER C N 1
ATOM 5620 C CA . SER C 1 76 ? 177.366 127.573 147.707 1.00 39.97 76 SER C CA 1
ATOM 5621 C C . SER C 1 76 ? 176.128 127.365 148.562 1.00 39.97 76 SER C C 1
ATOM 5622 O O . SER C 1 76 ? 176.170 127.592 149.761 1.00 39.97 76 SER C O 1
ATOM 5625 N N . GLY C 1 77 ? 175.022 126.952 147.951 1.00 37.47 77 GLY C N 1
ATOM 5626 C CA . GLY C 1 77 ? 173.808 126.685 148.704 1.00 37.47 77 GLY C CA 1
ATOM 5627 C C . GLY C 1 77 ? 174.003 125.572 149.705 1.00 37.47 77 GLY C C 1
ATOM 5628 O O . GLY C 1 77 ? 173.495 125.651 150.821 1.00 37.47 77 GLY C O 1
ATOM 5629 N N . LEU C 1 78 ? 174.723 124.528 149.317 1.00 37.97 78 LEU C N 1
ATOM 5630 C CA . LEU C 1 78 ? 175.027 123.452 150.253 1.00 37.97 78 LEU C CA 1
ATOM 5631 C C . LEU C 1 78 ? 175.879 124.009 151.384 1.00 37.97 78 LEU C C 1
ATOM 5632 O O . LEU C 1 78 ? 175.684 123.653 152.543 1.00 37.97 78 LEU C O 1
ATOM 5637 N N . ILE C 1 79 ? 176.825 124.880 151.052 1.00 35.76 79 ILE C N 1
ATOM 5638 C CA . ILE C 1 79 ? 177.664 125.506 152.072 1.00 35.76 79 ILE C CA 1
ATOM 5639 C C . ILE C 1 79 ? 176.817 126.365 153.014 1.00 35.76 79 ILE C C 1
ATOM 5640 O O . ILE C 1 79 ? 177.029 126.356 154.226 1.00 35.76 79 ILE C O 1
ATOM 5645 N N . ILE C 1 80 ? 175.842 127.089 152.468 1.00 35.49 80 ILE C N 1
ATOM 5646 C CA . ILE C 1 80 ? 174.956 127.897 153.303 1.00 35.49 80 ILE C CA 1
ATOM 5647 C C . ILE C 1 80 ? 174.197 126.976 154.242 1.00 35.49 80 ILE C C 1
ATOM 5648 O O . ILE C 1 80 ? 174.087 127.254 155.434 1.00 35.49 80 ILE C O 1
ATOM 5653 N N . PHE C 1 81 ? 173.718 125.850 153.721 1.00 35.16 81 PHE C N 1
ATOM 5654 C CA . PHE C 1 81 ? 172.990 124.895 154.547 1.00 35.16 81 PHE C CA 1
ATOM 5655 C C . PHE C 1 81 ? 173.873 124.330 155.646 1.00 35.16 81 PHE C C 1
ATOM 5656 O O . PHE C 1 81 ? 173.421 124.152 156.770 1.00 35.16 81 PHE C O 1
ATOM 5664 N N . ALA C 1 82 ? 175.132 124.053 155.325 1.00 34.56 82 ALA C N 1
ATOM 5665 C CA . ALA C 1 82 ? 176.058 123.530 156.321 1.00 34.56 82 ALA C CA 1
ATOM 5666 C C . ALA C 1 82 ? 176.243 124.543 157.436 1.00 34.56 82 ALA C C 1
ATOM 5667 O O . ALA C 1 82 ? 176.303 124.172 158.606 1.00 34.56 82 ALA C O 1
ATOM 5669 N N . GLY C 1 83 ? 176.332 125.821 157.084 1.00 34.71 83 GLY C N 1
ATOM 5670 C CA . GLY C 1 83 ? 176.447 126.856 158.096 1.00 34.71 83 GLY C CA 1
ATOM 5671 C C . GLY C 1 83 ? 175.220 126.897 158.982 1.00 34.71 83 GLY C C 1
ATOM 5672 O O . GLY C 1 83 ? 175.333 127.061 160.196 1.00 34.71 83 GLY C O 1
ATOM 5673 N N . LEU C 1 84 ? 174.041 126.746 158.387 1.00 32.56 84 LEU C N 1
ATOM 5674 C CA . LEU C 1 84 ? 172.809 126.728 159.168 1.00 32.56 84 LEU C CA 1
ATOM 5675 C C . LEU C 1 84 ? 172.787 125.546 160.127 1.00 32.56 84 LEU C C 1
ATOM 5676 O O . LEU C 1 84 ? 172.388 125.688 161.282 1.00 32.56 84 LEU C O 1
ATOM 5681 N N . ILE C 1 85 ? 173.222 124.378 159.657 1.00 33.60 85 ILE C N 1
ATOM 5682 C CA . ILE C 1 85 ? 173.264 123.195 160.510 1.00 33.60 85 ILE C CA 1
ATOM 5683 C C . ILE C 1 85 ? 174.230 123.440 161.652 1.00 33.60 85 ILE C C 1
ATOM 5684 O O . ILE C 1 85 ? 173.938 123.118 162.806 1.00 33.60 85 ILE C O 1
ATOM 5689 N N . LEU C 1 86 ? 175.372 124.045 161.339 1.00 34.13 86 LEU C N 1
ATOM 5690 C CA . LEU C 1 86 ? 176.377 124.313 162.358 1.00 34.13 86 LEU C CA 1
ATOM 5691 C C . LEU C 1 86 ? 175.788 125.107 163.510 1.00 34.13 86 LEU C C 1
ATOM 5692 O O . LEU C 1 86 ? 176.028 124.782 164.674 1.00 34.13 86 LEU C O 1
ATOM 5697 N N . GLN C 1 87 ? 175.010 126.139 163.201 1.00 36.10 87 GLN C N 1
ATOM 5698 C CA . GLN C 1 87 ? 174.495 126.991 164.269 1.00 36.10 87 GLN C CA 1
ATOM 5699 C C . GLN C 1 87 ? 173.419 126.287 165.091 1.00 36.10 87 GLN C C 1
ATOM 5700 O O . GLN C 1 87 ? 173.578 126.088 166.300 1.00 36.10 87 GLN C O 1
ATOM 5706 N N . ASN C 1 88 ? 172.309 125.913 164.456 1.00 32.28 88 ASN C N 1
ATOM 5707 C CA . ASN C 1 88 ? 171.188 125.303 165.164 1.00 32.28 88 ASN C CA 1
ATOM 5708 C C . ASN C 1 88 ? 170.485 124.341 164.221 1.00 32.28 88 ASN C C 1
ATOM 5709 O O . ASN C 1 88 ? 170.089 124.734 163.121 1.00 32.28 88 ASN C O 1
ATOM 5714 N N . ARG C 1 89 ? 170.310 123.095 164.646 1.00 31.13 89 ARG C N 1
ATOM 5715 C CA . ARG C 1 89 ? 169.682 122.091 163.792 1.00 31.13 89 ARG C CA 1
ATOM 5716 C C . ARG C 1 89 ? 168.222 122.424 163.528 1.00 31.13 89 ARG C C 1
ATOM 5717 O O . ARG C 1 89 ? 167.737 122.234 162.414 1.00 31.13 89 ARG C O 1
ATOM 5725 N N . TRP C 1 90 ? 167.517 122.914 164.544 1.00 30.72 90 TRP C N 1
ATOM 5726 C CA . TRP C 1 90 ? 166.094 123.199 164.387 1.00 30.72 90 TRP C CA 1
ATOM 5727 C C . TRP C 1 90 ? 165.855 124.301 163.362 1.00 30.72 90 TRP C C 1
ATOM 5728 O O . TRP C 1 90 ? 164.980 124.176 162.493 1.00 30.72 90 TRP C O 1
ATOM 5739 N N . TRP C 1 91 ? 166.634 125.383 163.438 1.00 30.78 91 TRP C N 1
ATOM 5740 C CA . TRP C 1 91 ? 166.498 126.466 162.471 1.00 30.78 91 TRP C CA 1
ATOM 5741 C C . TRP C 1 91 ? 166.780 125.977 161.059 1.00 30.78 91 TRP C C 1
ATOM 5742 O O . TRP C 1 91 ? 166.065 126.331 160.116 1.00 30.78 91 TRP C O 1
ATOM 5753 N N . ALA C 1 92 ? 167.827 125.168 160.895 1.00 29.11 92 ALA C N 1
ATOM 5754 C CA . ALA C 1 92 ? 168.172 124.667 159.570 1.00 29.11 92 ALA C CA 1
ATOM 5755 C C . ALA C 1 92 ? 167.084 123.757 159.021 1.00 29.11 92 ALA C C 1
ATOM 5756 O O . ALA C 1 92 ? 166.765 123.813 157.829 1.00 29.11 92 ALA C O 1
ATOM 5758 N N . LEU C 1 93 ? 166.512 122.902 159.870 1.00 29.48 93 LEU C N 1
ATOM 5759 C CA . LEU C 1 93 ? 165.424 122.039 159.420 1.00 29.48 93 LEU C CA 1
ATOM 5760 C C . LEU C 1 93 ? 164.224 122.863 158.978 1.00 29.48 93 LEU C C 1
ATOM 5761 O O . LEU C 1 93 ? 163.595 122.564 157.952 1.00 29.48 93 LEU C O 1
ATOM 5766 N N . ASN C 1 94 ? 163.892 123.909 159.736 1.00 28.90 94 ASN C N 1
ATOM 5767 C CA . ASN C 1 94 ? 162.777 124.764 159.346 1.00 28.90 94 ASN C CA 1
ATOM 5768 C C . ASN C 1 94 ? 163.064 125.491 158.039 1.00 28.90 94 ASN C C 1
ATOM 5769 O O . ASN C 1 94 ? 162.177 125.628 157.192 1.00 28.90 94 ASN C O 1
ATOM 5774 N N . GLY C 1 95 ? 164.297 125.959 157.850 1.00 29.09 95 GLY C N 1
ATOM 5775 C CA . GLY C 1 95 ? 164.637 126.605 156.592 1.00 29.09 95 GLY C CA 1
ATOM 5776 C C . GLY C 1 95 ? 164.536 125.657 155.413 1.00 29.09 95 GLY C C 1
ATOM 5777 O O . GLY C 1 95 ? 164.021 126.014 154.350 1.00 29.09 95 GLY C O 1
ATOM 5778 N N . PHE C 1 96 ? 165.026 124.430 155.591 1.00 29.70 96 PHE C N 1
ATOM 5779 C CA . PHE C 1 96 ? 164.956 123.440 154.523 1.00 29.70 96 PHE C CA 1
ATOM 5780 C C . PHE C 1 96 ? 163.513 123.132 154.149 1.00 29.70 96 PHE C C 1
ATOM 5781 O O . PHE C 1 96 ? 163.156 123.118 152.964 1.00 29.70 96 PHE C O 1
ATOM 5789 N N . VAL C 1 97 ? 162.665 122.880 155.148 1.00 28.30 97 VAL C N 1
ATOM 5790 C CA . VAL C 1 97 ? 161.280 122.543 154.838 1.00 28.30 97 VAL C CA 1
ATOM 5791 C C . VAL C 1 97 ? 160.563 123.742 154.225 1.00 28.30 97 VAL C C 1
ATOM 5792 O O . VAL C 1 97 ? 159.757 123.591 153.299 1.00 28.30 97 VAL C O 1
ATOM 5796 N N . GLY C 1 98 ? 160.872 124.953 154.694 1.00 28.31 98 GLY C N 1
ATOM 5797 C CA . GLY C 1 98 ? 160.249 126.130 154.123 1.00 28.31 98 GLY C CA 1
ATOM 5798 C C . GLY C 1 98 ? 160.605 126.327 152.665 1.00 28.31 98 GLY C C 1
ATOM 5799 O O . GLY C 1 98 ? 159.735 126.601 151.837 1.00 28.31 98 GLY C O 1
ATOM 5800 N N . THR C 1 99 ? 161.883 126.167 152.322 1.00 29.59 99 THR C N 1
ATOM 5801 C CA . THR C 1 99 ? 162.272 126.381 150.931 1.00 29.59 99 THR C CA 1
ATOM 5802 C C . THR C 1 99 ? 161.765 125.259 150.031 1.00 29.59 99 THR C C 1
ATOM 5803 O O . THR C 1 99 ? 161.354 125.514 148.890 1.00 29.59 99 THR C O 1
ATOM 5807 N N . VAL C 1 100 ? 161.739 124.017 150.529 1.00 29.93 100 VAL C N 1
ATOM 5808 C CA . VAL C 1 100 ? 161.228 122.934 149.694 1.00 29.93 100 VAL C CA 1
ATOM 5809 C C . VAL C 1 100 ? 159.739 123.117 149.440 1.00 29.93 100 VAL C C 1
ATOM 5810 O O . VAL C 1 100 ? 159.254 122.876 148.329 1.00 29.93 100 VAL C O 1
ATOM 5814 N N . PHE C 1 101 ? 158.991 123.595 150.439 1.00 30.36 101 PHE C N 1
ATOM 5815 C CA . PHE C 1 101 ? 157.566 123.789 150.215 1.00 30.36 101 PHE C CA 1
ATOM 5816 C C . PHE C 1 101 ? 157.285 125.035 149.389 1.00 30.36 101 PHE C C 1
ATOM 5817 O O . PHE C 1 101 ? 156.301 125.063 148.646 1.00 30.36 101 PHE C O 1
ATOM 5825 N N . ALA C 1 102 ? 158.143 126.051 149.466 1.00 31.56 102 ALA C N 1
ATOM 5826 C CA . ALA C 1 102 ? 158.009 127.174 148.544 1.00 31.56 102 ALA C CA 1
ATOM 5827 C C . ALA C 1 102 ? 158.214 126.725 147.103 1.00 31.56 102 ALA C C 1
ATOM 5828 O O . ALA C 1 102 ? 157.468 127.135 146.205 1.00 31.56 102 ALA C O 1
ATOM 5830 N N . THR C 1 103 ? 159.212 125.871 146.861 1.00 32.81 103 THR C N 1
ATOM 5831 C CA . THR C 1 103 ? 159.420 125.353 145.510 1.00 32.81 103 THR C CA 1
ATOM 5832 C C . THR C 1 103 ? 158.245 124.491 145.053 1.00 32.81 103 THR C C 1
ATOM 5833 O O . THR C 1 103 ? 157.792 124.599 143.904 1.00 32.81 103 THR C O 1
ATOM 5837 N N . ILE C 1 104 ? 157.731 123.632 145.939 1.00 33.30 104 ILE C N 1
ATOM 5838 C CA . ILE C 1 104 ? 156.594 122.789 145.578 1.00 33.30 104 ILE C CA 1
ATOM 5839 C C . ILE C 1 104 ? 155.373 123.641 145.253 1.00 33.30 104 ILE C C 1
ATOM 5840 O O . ILE C 1 104 ? 154.638 123.359 144.300 1.00 33.30 104 ILE C O 1
ATOM 5845 N N . SER C 1 105 ? 155.134 124.692 146.039 1.00 33.45 105 SER C N 1
ATOM 5846 C CA . SER C 1 105 ? 154.037 125.606 145.756 1.00 33.45 105 SER C CA 1
ATOM 5847 C C . SER C 1 105 ? 154.229 126.354 144.449 1.00 33.45 105 SER C C 1
ATOM 5848 O O . SER C 1 105 ? 153.249 126.595 143.739 1.00 33.45 105 SER C O 1
ATOM 5851 N N . ALA C 1 106 ? 155.462 126.746 144.123 1.00 34.96 106 ALA C N 1
ATOM 5852 C CA . ALA C 1 106 ? 155.709 127.373 142.832 1.00 34.96 106 ALA C CA 1
ATOM 5853 C C . ALA C 1 106 ? 155.387 126.417 141.692 1.00 34.96 106 ALA C C 1
ATOM 5854 O O . ALA C 1 106 ? 154.847 126.828 140.661 1.00 34.96 106 ALA C O 1
ATOM 5856 N N . LEU C 1 107 ? 155.719 125.135 141.859 1.00 35.74 107 LEU C N 1
ATOM 5857 C CA . LEU C 1 107 ? 155.390 124.159 140.823 1.00 35.74 107 LEU C CA 1
ATOM 5858 C C . LEU C 1 107 ? 153.884 123.964 140.688 1.00 35.74 107 LEU C C 1
ATOM 5859 O O . LEU C 1 107 ? 153.348 123.986 139.575 1.00 35.74 107 LEU C O 1
ATOM 5864 N N . ILE C 1 108 ? 153.184 123.768 141.808 1.00 36.76 108 ILE C N 1
ATOM 5865 C CA . ILE C 1 108 ? 151.763 123.428 141.742 1.00 36.76 108 ILE C CA 1
ATOM 5866 C C . ILE C 1 108 ? 150.959 124.590 141.175 1.00 36.76 108 ILE C C 1
ATOM 5867 O O . ILE C 1 108 ? 149.900 124.393 140.567 1.00 36.76 108 ILE C O 1
ATOM 5872 N N . LEU C 1 109 ? 151.445 125.814 141.354 1.00 38.04 109 LEU C N 1
ATOM 5873 C CA . LEU C 1 109 ? 150.791 126.996 140.815 1.00 38.04 109 LEU C CA 1
ATOM 5874 C C . LEU C 1 109 ? 151.207 127.295 139.382 1.00 38.04 109 LEU C C 1
ATOM 5875 O O . LEU C 1 109 ? 150.669 128.231 138.782 1.00 38.04 109 LEU C O 1
ATOM 5880 N N . CYS C 1 110 ? 152.139 126.513 138.843 1.00 42.66 110 CYS C N 1
ATOM 5881 C CA . CYS C 1 110 ? 152.651 126.753 137.492 1.00 42.66 110 CYS C CA 1
ATOM 5882 C C . CYS C 1 110 ? 153.118 128.194 137.372 1.00 42.66 110 CYS C C 1
ATOM 5883 O O . CYS C 1 110 ? 152.803 128.874 136.394 1.00 42.66 110 CYS C O 1
ATOM 5886 N N . GLN C 1 111 ? 153.861 128.666 138.371 1.00 43.44 111 GLN C N 1
ATOM 5887 C CA . GLN C 1 111 ? 154.335 130.045 138.352 1.00 43.44 111 GLN C CA 1
ATOM 5888 C C . GLN C 1 111 ? 155.317 130.274 137.213 1.00 43.44 111 GLN C C 1
ATOM 5889 O O . GLN C 1 111 ? 155.122 131.175 136.391 1.00 43.44 111 GLN C O 1
ATOM 5891 N N . ASN C 1 112 ? 156.360 129.450 137.136 1.00 45.21 112 ASN C N 1
ATOM 5892 C CA . ASN C 1 112 ? 157.302 129.479 136.023 1.00 45.21 112 ASN C CA 1
ATOM 5893 C C . ASN C 1 112 ? 158.308 128.346 136.144 1.00 45.21 112 ASN C C 1
ATOM 5894 O O . ASN C 1 112 ? 158.582 127.863 137.247 1.00 45.21 112 ASN C O 1
ATOM 5899 N N . ARG C 1 113 ? 158.862 127.920 135.014 1.00 44.65 113 ARG C N 1
ATOM 5900 C CA . ARG C 1 113 ? 159.996 127.013 134.995 1.00 44.65 113 ARG C CA 1
ATOM 5901 C C . ARG C 1 113 ? 161.168 127.754 134.374 1.00 44.65 113 ARG C C 1
ATOM 5902 O O . ARG C 1 113 ? 161.004 128.540 133.440 1.00 44.65 113 ARG C O 1
ATOM 5910 N N . GLY C 1 114 ? 162.356 127.503 134.908 1.00 45.18 114 GLY C N 1
ATOM 5911 C CA . GLY C 1 114 ? 163.510 128.291 134.530 1.00 45.18 114 GLY C CA 1
ATOM 5912 C C . GLY C 1 114 ? 163.702 129.444 135.491 1.00 45.18 114 GLY C C 1
ATOM 5913 O O . GLY C 1 114 ? 164.816 129.946 135.665 1.00 45.18 114 GLY C O 1
ATOM 5914 N N . ALA C 1 115 ? 162.607 129.880 136.114 1.00 42.81 115 ALA C N 1
ATOM 5915 C CA . ALA C 1 115 ? 162.672 130.782 137.255 1.00 42.81 115 ALA C CA 1
ATOM 5916 C C . ALA C 1 115 ? 162.640 130.012 138.566 1.00 42.81 115 ALA C C 1
ATOM 5917 O O . ALA C 1 115 ? 163.395 130.328 139.489 1.00 42.81 115 ALA C O 1
ATOM 5919 N N . ILE C 1 116 ? 161.767 129.008 138.662 1.00 40.74 116 ILE C N 1
ATOM 5920 C CA . ILE C 1 116 ? 161.815 128.088 139.793 1.00 40.74 116 ILE C CA 1
ATOM 5921 C C . ILE C 1 116 ? 163.102 127.277 139.756 1.00 40.74 116 ILE C C 1
ATOM 5922 O O . ILE C 1 116 ? 163.734 127.036 140.790 1.00 40.74 116 ILE C O 1
ATOM 5924 N N . ALA C 1 117 ? 163.513 126.845 138.561 1.00 42.28 117 ALA C N 1
ATOM 5925 C CA . ALA C 1 117 ? 164.745 126.078 138.417 1.00 42.28 117 ALA C CA 1
ATOM 5926 C C . ALA C 1 117 ? 165.981 126.885 138.785 1.00 42.28 117 ALA C C 1
ATOM 5927 O O . ALA C 1 117 ? 167.004 126.296 139.142 1.00 42.28 117 ALA C O 1
ATOM 5929 N N . ALA C 1 118 ? 165.916 128.212 138.695 1.00 40.06 118 ALA C N 1
ATOM 5930 C CA . ALA C 1 118 ? 167.027 129.042 139.135 1.00 40.06 118 ALA C CA 1
ATOM 5931 C C . ALA C 1 118 ? 166.959 129.369 140.619 1.00 40.06 118 ALA C C 1
ATOM 5932 O O . ALA C 1 118 ? 167.907 129.955 141.149 1.00 40.06 118 ALA C O 1
ATOM 5934 N N . GLY C 1 119 ? 165.875 129.001 141.297 1.00 38.60 119 GLY C N 1
ATOM 5935 C CA . GLY C 1 119 ? 165.725 129.251 142.712 1.00 38.60 119 GLY C CA 1
ATOM 5936 C C . GLY C 1 119 ? 165.087 130.571 143.078 1.00 38.60 119 GLY C C 1
ATOM 5937 O O . GLY C 1 119 ? 165.173 130.974 144.243 1.00 38.60 119 GLY C O 1
ATOM 5938 N N . LEU C 1 120 ? 164.445 131.258 142.132 1.00 36.86 120 LEU C N 1
ATOM 5939 C CA . LEU C 1 120 ? 163.851 132.555 142.430 1.00 36.86 120 LEU C CA 1
ATOM 5940 C C . LEU C 1 120 ? 162.647 132.462 143.355 1.00 36.86 120 LEU C C 1
ATOM 5941 O O . LEU C 1 120 ? 162.173 133.500 143.827 1.00 36.86 120 LEU C O 1
ATOM 5946 N N . TYR C 1 121 ? 162.131 131.264 143.607 1.00 37.64 121 TYR C N 1
ATOM 5947 C CA . TYR C 1 121 ? 160.965 131.087 144.460 1.00 37.64 121 TYR C CA 1
ATOM 5948 C C . TYR C 1 121 ? 161.289 130.376 145.765 1.00 37.64 121 TYR C C 1
ATOM 5949 O O . TYR C 1 121 ? 160.380 130.137 146.565 1.00 37.64 121 TYR C O 1
ATOM 5958 N N . GLY C 1 122 ? 162.553 130.044 146.006 1.00 34.68 122 GLY C N 1
ATOM 5959 C CA . GLY C 1 122 ? 162.918 129.271 147.173 1.00 34.68 122 GLY C CA 1
ATOM 5960 C C . GLY C 1 122 ? 163.576 130.058 148.285 1.00 34.68 122 GLY C C 1
ATOM 5961 O O . GLY C 1 122 ? 163.442 129.699 149.459 1.00 34.68 122 GLY C O 1
ATOM 5962 N N . TYR C 1 123 ? 164.305 131.121 147.937 1.00 33.08 123 TYR C N 1
ATOM 5963 C CA . TYR C 1 123 ? 165.010 131.882 148.962 1.00 33.08 123 TYR C CA 1
ATOM 5964 C C . TYR C 1 123 ? 164.037 132.594 149.891 1.00 33.08 123 TYR C C 1
ATOM 5965 O O . TYR C 1 123 ? 164.283 132.700 151.098 1.00 33.08 123 TYR C O 1
ATOM 5974 N N . ASN C 1 124 ? 162.916 133.069 149.353 1.00 31.83 124 ASN C N 1
ATOM 5975 C CA . ASN C 1 124 ? 161.878 133.617 150.213 1.00 31.83 124 ASN C CA 1
ATOM 5976 C C . ASN C 1 124 ? 161.365 132.559 151.178 1.00 31.83 124 ASN C C 1
ATOM 5977 O O . ASN C 1 124 ? 161.159 132.838 152.363 1.00 31.83 124 ASN C O 1
ATOM 5982 N N . GLY C 1 125 ? 161.185 131.331 150.696 1.00 29.43 125 GLY C N 1
ATOM 5983 C CA . GLY C 1 125 ? 160.718 130.267 151.567 1.00 29.43 125 GLY C CA 1
ATOM 5984 C C . GLY C 1 125 ? 161.701 129.934 152.673 1.00 29.43 125 GLY C C 1
ATOM 5985 O O . GLY C 1 125 ? 161.307 129.745 153.828 1.00 29.43 125 GLY C O 1
ATOM 5986 N N . ILE C 1 126 ? 162.992 129.851 152.341 1.00 29.98 126 ILE C N 1
ATOM 5987 C CA . ILE C 1 126 ? 163.974 129.518 153.369 1.00 29.98 126 ILE C CA 1
ATOM 5988 C C . ILE C 1 126 ? 164.080 130.645 154.385 1.00 29.98 126 ILE C C 1
ATOM 5989 O O . ILE C 1 126 ? 164.208 130.395 155.588 1.00 29.98 126 ILE C O 1
ATOM 5994 N N . LEU C 1 127 ? 164.019 131.900 153.932 1.00 29.60 127 LEU C N 1
ATOM 5995 C CA . LEU C 1 127 ? 164.033 133.007 154.881 1.00 29.60 127 LEU C CA 1
ATOM 5996 C C . LEU C 1 127 ? 162.811 132.970 155.790 1.00 29.60 127 LEU C C 1
ATOM 5997 O O . LEU C 1 127 ? 162.929 133.183 157.001 1.00 29.60 127 LEU C O 1
ATOM 6002 N N . VAL C 1 128 ? 161.632 132.686 155.231 1.00 28.29 128 VAL C N 1
ATOM 6003 C CA . VAL C 1 128 ? 160.422 132.610 156.047 1.00 28.29 128 VAL C CA 1
ATOM 6004 C C . VAL C 1 128 ? 160.559 131.520 157.101 1.00 28.29 128 VAL C C 1
ATOM 6005 O O . VAL C 1 128 ? 160.288 131.741 158.286 1.00 28.29 128 VAL C O 1
ATOM 6009 N N . GLY C 1 129 ? 161.003 130.332 156.688 1.00 28.36 129 GLY C N 1
ATOM 6010 C CA . GLY C 1 129 ? 161.147 129.247 157.643 1.00 28.36 129 GLY C CA 1
ATOM 6011 C C . GLY C 1 129 ? 162.165 129.550 158.727 1.00 28.36 129 GLY C C 1
ATOM 6012 O O . GLY C 1 129 ? 161.899 129.372 159.920 1.00 28.36 129 GLY C O 1
ATOM 6013 N N . LEU C 1 130 ? 163.343 130.034 158.326 1.00 29.48 130 LEU C N 1
ATOM 6014 C CA . LEU C 1 130 ? 164.398 130.313 159.290 1.00 29.48 130 LEU C CA 1
ATOM 6015 C C . LEU C 1 130 ? 163.968 131.382 160.281 1.00 29.48 130 LEU C C 1
ATOM 6016 O O . LEU C 1 130 ? 164.183 131.242 161.488 1.00 29.48 130 LEU C O 1
ATOM 6021 N N . LEU C 1 131 ? 163.351 132.459 159.795 1.00 28.83 131 LEU C N 1
ATOM 6022 C CA . LEU C 1 131 ? 163.019 133.554 160.692 1.00 28.83 131 LEU C CA 1
ATOM 6023 C C . LEU C 1 131 ? 161.762 133.269 161.500 1.00 28.83 131 LEU C C 1
ATOM 6024 O O . LEU C 1 131 ? 161.535 133.919 162.523 1.00 28.83 131 LEU C O 1
ATOM 6029 N N . MET C 1 132 ? 160.938 132.311 161.073 1.00 28.70 132 MET C N 1
ATOM 6030 C CA . MET C 1 132 ? 159.875 131.836 161.947 1.00 28.70 132 MET C CA 1
ATOM 6031 C C . MET C 1 132 ? 160.432 130.960 163.057 1.00 28.70 132 MET C C 1
ATOM 6032 O O . MET C 1 132 ? 159.943 131.000 164.190 1.00 28.70 132 MET C O 1
ATOM 6037 N N . ALA C 1 133 ? 161.449 130.155 162.747 1.00 27.18 133 ALA C N 1
ATOM 6038 C CA . ALA C 1 133 ? 162.053 129.317 163.775 1.00 27.18 133 ALA C CA 1
ATOM 6039 C C . ALA C 1 133 ? 162.865 130.149 164.760 1.00 27.18 133 ALA C C 1
ATOM 6040 O O . ALA C 1 133 ? 162.965 129.801 165.941 1.00 27.18 133 ALA C O 1
ATOM 6042 N N . VAL C 1 134 ? 163.464 131.243 164.288 1.00 28.71 134 VAL C N 1
ATOM 6043 C CA . VAL C 1 134 ? 164.329 132.051 165.142 1.00 28.71 134 VAL C CA 1
ATOM 6044 C C . VAL C 1 134 ? 163.515 132.787 166.197 1.00 28.71 134 VAL C C 1
ATOM 6045 O O . VAL C 1 134 ? 163.881 132.818 167.377 1.00 28.71 134 VAL C O 1
ATOM 6049 N N . PHE C 1 135 ? 162.395 133.379 165.796 1.00 30.47 135 PHE C N 1
ATOM 6050 C CA . PHE C 1 135 ? 161.632 134.275 166.653 1.00 30.47 135 PHE C CA 1
ATOM 6051 C C . PHE C 1 135 ? 160.511 133.579 167.410 1.00 30.47 135 PHE C C 1
ATOM 6052 O O . PHE C 1 135 ? 159.704 134.257 168.049 1.00 30.47 135 PHE C O 1
ATOM 6060 N N . SER C 1 136 ? 160.436 132.253 167.357 1.00 30.77 136 SER C N 1
ATOM 6061 C CA . SER C 1 136 ? 159.375 131.518 168.032 1.00 30.77 136 SER C CA 1
ATOM 6062 C C . SER C 1 136 ? 159.792 131.222 169.466 1.00 30.77 136 SER C C 1
ATOM 6063 O O . SER C 1 136 ? 160.851 130.633 169.702 1.00 30.77 136 SER C O 1
ATOM 6066 N N . ASN C 1 137 ? 158.952 131.622 170.418 1.00 33.43 137 ASN C N 1
ATOM 6067 C CA . ASN C 1 137 ? 159.215 131.436 171.839 1.00 33.43 137 ASN C CA 1
ATOM 6068 C C . ASN C 1 137 ? 158.781 130.071 172.354 1.00 33.43 137 ASN C C 1
ATOM 6069 O O . ASN C 1 137 ? 158.925 129.808 173.550 1.00 33.43 137 ASN C O 1
ATOM 6074 N N . ALA C 1 138 ? 158.246 129.207 171.491 1.00 34.29 138 ALA C N 1
ATOM 6075 C CA . ALA C 1 138 ? 157.764 127.904 171.926 1.00 34.29 138 ALA C CA 1
ATOM 6076 C C . ALA C 1 138 ? 158.887 126.935 172.272 1.00 34.29 138 ALA C C 1
ATOM 6077 O O . ALA C 1 138 ? 158.609 125.876 172.843 1.00 34.29 138 ALA C O 1
ATOM 6079 N N . GLY C 1 139 ? 160.131 127.261 171.946 1.00 34.64 139 GLY C N 1
ATOM 6080 C CA . GLY C 1 139 ? 161.251 126.405 172.263 1.00 34.64 139 GLY C CA 1
AT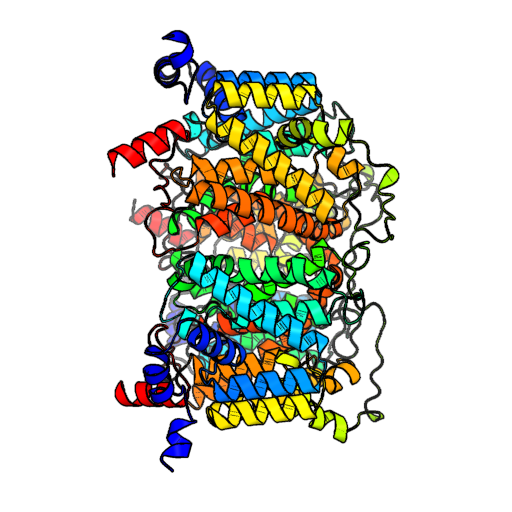OM 6081 C C . GLY C 1 139 ? 161.693 125.568 171.073 1.00 34.64 139 GLY C C 1
ATOM 6082 O O . GLY C 1 139 ? 160.984 125.416 170.076 1.00 34.64 139 GLY C O 1
ATOM 6083 N N . ASP C 1 140 ? 162.900 125.017 171.190 1.00 35.04 140 ASP C N 1
ATOM 6084 C CA . ASP C 1 140 ? 163.463 124.209 170.117 1.00 35.04 140 ASP C CA 1
ATOM 6085 C C . ASP C 1 140 ? 162.674 122.920 169.940 1.00 35.04 140 ASP C C 1
ATOM 6086 O O . ASP C 1 140 ? 162.068 122.408 170.884 1.00 35.04 140 ASP C O 1
ATOM 6091 N N . TRP C 1 141 ? 162.689 122.400 168.714 1.00 33.44 141 TRP C N 1
ATOM 6092 C CA . TRP C 1 141 ? 162.012 121.152 168.366 1.00 33.44 141 TRP C CA 1
ATOM 6093 C C . TRP C 1 141 ? 160.537 121.190 168.763 1.00 33.44 141 TRP C C 1
ATOM 6094 O O . TRP C 1 141 ? 159.990 120.240 169.326 1.00 33.44 141 TRP C O 1
ATOM 6105 N N . TYR C 1 142 ? 159.893 122.309 168.455 1.00 32.55 142 TYR C N 1
ATOM 6106 C CA . TYR C 1 142 ? 158.456 122.478 168.644 1.00 32.55 142 TYR C CA 1
ATOM 6107 C C . TYR C 1 142 ? 157.808 122.090 167.320 1.00 32.55 142 TYR C C 1
ATOM 6108 O O . TYR C 1 142 ? 157.744 122.884 166.382 1.00 32.55 142 TYR C O 1
ATOM 6117 N N . TRP C 1 143 ? 157.334 120.845 167.246 1.00 30.73 143 TRP C N 1
ATOM 6118 C CA . TRP C 1 143 ? 156.942 120.272 165.963 1.00 30.73 143 TRP C CA 1
ATOM 6119 C C . TRP C 1 143 ? 155.744 120.984 165.354 1.00 30.73 143 TRP C C 1
ATOM 6120 O O . TRP C 1 143 ? 155.563 120.953 164.133 1.00 30.73 143 TRP C O 1
ATOM 6131 N N . TRP C 1 144 ? 154.913 121.619 166.178 1.00 31.62 144 TRP C N 1
ATOM 6132 C CA . TRP C 1 144 ? 153.751 122.317 165.645 1.00 31.62 144 TRP C CA 1
ATOM 6133 C C . TRP C 1 144 ? 154.136 123.561 164.861 1.00 31.62 144 TRP C C 1
ATOM 6134 O O . TRP C 1 144 ? 153.287 124.129 164.168 1.00 31.62 144 TRP C O 1
ATOM 6145 N N . LEU C 1 145 ? 155.390 123.999 164.956 1.00 28.55 145 LEU C N 1
ATOM 6146 C CA . LEU C 1 145 ? 155.849 125.141 164.178 1.00 28.55 145 LEU C CA 1
ATOM 6147 C C . LEU C 1 145 ? 155.902 124.851 162.687 1.00 28.55 145 LEU C C 1
ATOM 6148 O O . LEU C 1 145 ? 155.946 125.796 161.895 1.00 28.55 145 LEU C O 1
ATOM 6153 N N . LEU C 1 146 ? 155.901 123.580 162.286 1.00 28.06 146 LEU C N 1
ATOM 6154 C CA . LEU C 1 146 ? 155.952 123.257 160.866 1.00 28.06 146 LEU C CA 1
ATOM 6155 C C . LEU C 1 146 ? 154.720 123.770 160.133 1.00 28.06 146 LEU C C 1
ATOM 6156 O O . LEU C 1 146 ? 154.831 124.330 159.040 1.00 28.06 146 LEU C O 1
ATOM 6161 N N . LEU C 1 147 ? 153.537 123.599 160.721 1.00 27.81 147 LEU C N 1
ATOM 6162 C CA . LEU C 1 147 ? 152.305 123.921 160.001 1.00 27.81 147 LEU C CA 1
ATOM 6163 C C . LEU C 1 147 ? 152.219 125.387 159.594 1.00 27.81 147 LEU C C 1
ATOM 6164 O O . LEU C 1 147 ? 151.972 125.657 158.404 1.00 27.81 147 LEU C O 1
ATOM 6169 N N . PRO C 1 148 ? 152.399 126.370 160.486 1.00 28.02 148 PRO C N 1
ATOM 6170 C CA . PRO C 1 148 ? 152.453 127.758 159.999 1.00 28.02 148 PRO C CA 1
ATOM 6171 C C . PRO C 1 148 ? 153.617 127.985 159.057 1.00 28.02 148 PRO C C 1
ATOM 6172 O O . PRO C 1 148 ? 153.510 128.776 158.114 1.00 28.02 148 PRO C O 1
ATOM 6176 N N . ASN C 1 149 ? 154.734 127.294 159.290 1.00 28.16 149 ASN C N 1
ATOM 6177 C CA . ASN C 1 149 ? 155.875 127.341 158.387 1.00 28.16 149 ASN C CA 1
ATOM 6178 C C . ASN C 1 149 ? 155.481 126.864 156.997 1.00 28.16 149 ASN C C 1
ATOM 6179 O O . ASN C 1 149 ? 155.784 127.518 155.992 1.00 28.16 149 ASN C O 1
ATOM 6184 N N . ILE C 1 150 ? 154.773 125.733 156.929 1.00 28.26 150 ILE C N 1
ATOM 6185 C CA . ILE C 1 150 ? 154.318 125.203 155.644 1.00 28.26 150 ILE C CA 1
ATOM 6186 C C . ILE C 1 150 ? 153.406 126.207 154.958 1.00 28.26 150 ILE C C 1
ATOM 6187 O O . ILE C 1 150 ? 153.551 126.489 153.765 1.00 28.26 150 ILE C O 1
ATOM 6192 N N . PHE C 1 151 ? 152.442 126.754 155.701 1.00 30.39 151 PHE C N 1
ATOM 6193 C CA . PHE C 1 151 ? 151.450 127.623 155.075 1.00 30.39 151 PHE C CA 1
ATOM 6194 C C . PHE C 1 151 ? 152.083 128.915 154.569 1.00 30.39 151 PHE C C 1
ATOM 6195 O O . PHE C 1 151 ? 151.814 129.349 153.445 1.00 30.39 151 PHE C O 1
ATOM 6203 N N . MET C 1 152 ? 152.926 129.547 155.389 1.00 31.25 152 MET C N 1
ATOM 6204 C CA . MET C 1 152 ? 153.622 130.754 154.950 1.00 31.25 152 MET C CA 1
ATOM 6205 C C . MET C 1 152 ? 154.525 130.476 153.755 1.00 31.25 152 MET C C 1
ATOM 6206 O O . MET C 1 152 ? 154.518 131.233 152.781 1.00 31.25 152 MET C O 1
ATOM 6211 N N . SER C 1 153 ? 155.303 129.392 153.803 1.00 30.80 153 SER C N 1
ATOM 6212 C CA . SER C 1 153 ? 156.223 129.111 152.710 1.00 30.80 153 SER C CA 1
ATOM 6213 C C . SER C 1 153 ? 155.487 128.800 151.414 1.00 30.80 153 SER C C 1
ATOM 6214 O O . SER C 1 153 ? 155.924 129.231 150.343 1.00 30.80 153 SER C O 1
ATOM 6217 N N . MET C 1 154 ? 154.380 128.056 151.483 1.00 32.27 154 MET C N 1
ATOM 6218 C CA . MET C 1 154 ? 153.607 127.768 150.280 1.00 32.27 154 MET C CA 1
ATOM 6219 C C . MET C 1 154 ? 153.010 129.038 149.689 1.00 32.27 154 MET C C 1
ATOM 6220 O O . MET C 1 154 ? 152.875 129.161 148.468 1.00 32.27 154 MET C O 1
ATOM 6225 N N . ALA C 1 155 ? 152.638 129.991 150.543 1.00 31.31 155 ALA C N 1
ATOM 6226 C CA . ALA C 1 155 ? 152.061 131.245 150.085 1.00 31.31 155 ALA C CA 1
ATOM 6227 C C . ALA C 1 155 ? 153.096 132.216 149.535 1.00 31.31 155 ALA C C 1
ATOM 6228 O O . ALA C 1 155 ? 152.712 133.260 149.001 1.00 31.31 155 ALA C O 1
ATOM 6230 N N . CYS C 1 156 ? 154.386 131.908 149.664 1.00 31.95 156 CYS C N 1
ATOM 6231 C CA . CYS C 1 156 ? 155.417 132.809 149.153 1.00 31.95 156 CYS C CA 1
ATOM 6232 C C . CYS C 1 156 ? 155.358 133.000 147.643 1.00 31.95 156 CYS C C 1
ATOM 6233 O O . CYS C 1 156 ? 155.526 134.143 147.189 1.00 31.95 156 CYS C O 1
ATOM 6236 N N . PRO C 1 157 ? 155.177 131.964 146.812 1.00 32.64 157 PRO C N 1
ATOM 6237 C CA . PRO C 1 157 ? 155.060 132.231 145.367 1.00 32.64 157 PRO C CA 1
ATOM 6238 C C . PRO C 1 157 ? 153.892 133.126 144.998 1.00 32.64 157 PRO C C 1
ATOM 6239 O O . PRO C 1 157 ? 154.002 133.910 144.049 1.00 32.64 157 PRO C O 1
ATOM 6243 N N . ILE C 1 158 ? 152.773 133.040 145.720 1.00 33.75 158 ILE C N 1
ATOM 6244 C CA . ILE C 1 158 ? 151.623 133.893 145.419 1.00 33.75 158 ILE C CA 1
ATOM 6245 C C . ILE C 1 158 ? 151.990 135.359 145.613 1.00 33.75 158 ILE C C 1
ATOM 6246 O O . ILE C 1 158 ? 151.761 136.204 144.740 1.00 33.75 158 ILE C O 1
ATOM 6251 N N . VAL C 1 159 ? 152.579 135.677 146.766 1.00 31.56 159 VAL C N 1
ATOM 6252 C CA . VAL C 1 159 ? 152.967 137.052 147.046 1.00 31.56 159 VAL C CA 1
ATOM 6253 C C . VAL C 1 159 ? 154.102 137.486 146.133 1.00 31.56 159 VAL C C 1
ATOM 6254 O O . VAL C 1 159 ? 154.185 138.656 145.745 1.00 31.56 159 VAL C O 1
ATOM 6258 N N . SER C 1 160 ? 154.991 136.561 145.768 1.00 31.99 160 SER C N 1
ATOM 6259 C CA . SER C 1 160 ? 156.069 136.904 144.847 1.00 31.99 160 SER C CA 1
ATOM 6260 C C . SER C 1 160 ? 155.522 137.292 143.484 1.00 31.99 160 SER C C 1
ATOM 6261 O O . SER C 1 160 ? 155.975 138.269 142.885 1.00 31.99 160 SER C O 1
ATOM 6264 N N . SER C 1 161 ? 154.542 136.543 142.979 1.00 32.92 161 SER C N 1
ATOM 6265 C CA . SER C 1 161 ? 153.908 136.901 141.714 1.00 32.92 161 SER C CA 1
ATOM 6266 C C . SER C 1 161 ? 153.130 138.203 141.829 1.00 32.92 161 SER C C 1
ATOM 6267 O O . SER C 1 161 ? 153.126 139.012 140.894 1.00 32.92 161 SER C O 1
ATOM 6270 N N . ALA C 1 162 ? 152.466 138.425 142.964 1.00 32.08 162 ALA C N 1
ATOM 6271 C CA . ALA C 1 162 ? 151.746 139.679 143.158 1.00 32.08 162 ALA C CA 1
ATOM 6272 C C . ALA C 1 162 ? 152.693 140.872 143.131 1.00 32.08 162 ALA C C 1
ATOM 6273 O O . ALA C 1 162 ? 152.393 141.896 142.507 1.00 32.08 162 ALA C O 1
ATOM 6275 N N . LEU C 1 163 ? 153.841 140.761 143.801 1.00 31.97 163 LEU C N 1
ATOM 6276 C CA . LEU C 1 163 ? 154.818 141.845 143.778 1.00 31.97 163 LEU C CA 1
ATOM 6277 C C . LEU C 1 163 ? 155.487 141.969 142.415 1.00 31.97 163 LEU C C 1
ATOM 6278 O O . LEU C 1 163 ? 155.867 143.070 142.007 1.00 31.97 163 LEU C O 1
ATOM 6283 N N . ALA C 1 164 ? 155.659 140.857 141.702 1.00 32.04 164 ALA C N 1
ATOM 6284 C CA . ALA C 1 164 ? 156.240 140.919 140.367 1.00 32.04 164 ALA C CA 1
ATOM 6285 C C . ALA C 1 164 ? 155.308 141.639 139.404 1.00 32.04 164 ALA C C 1
ATOM 6286 O O . ALA C 1 164 ? 155.759 142.338 138.492 1.00 32.04 164 ALA C O 1
ATOM 6288 N N . SER C 1 165 ? 153.997 141.471 139.585 1.00 32.89 165 SER C N 1
ATOM 6289 C CA . SER C 1 165 ? 153.045 142.185 138.741 1.00 32.89 165 SER C CA 1
ATOM 6290 C C . SER C 1 165 ? 153.166 143.691 138.926 1.00 32.89 165 SER C C 1
ATOM 6291 O O . SER C 1 165 ? 153.121 144.449 137.951 1.00 32.89 165 SER C O 1
ATOM 6294 N N . ILE C 1 166 ? 153.317 144.143 140.171 1.00 34.18 166 ILE C N 1
ATOM 6295 C CA . ILE C 1 166 ? 153.438 145.574 140.435 1.00 34.18 166 ILE C CA 1
ATOM 6296 C C . ILE C 1 166 ? 154.791 146.097 139.971 1.00 34.18 166 ILE C C 1
ATOM 6297 O O . ILE C 1 166 ? 154.874 147.125 139.290 1.00 34.18 166 ILE C O 1
ATOM 6302 N N . ASN C 1 167 ? 155.867 145.398 140.317 1.00 34.81 167 ASN C N 1
ATOM 6303 C CA . ASN C 1 167 ? 157.223 145.886 140.120 1.00 34.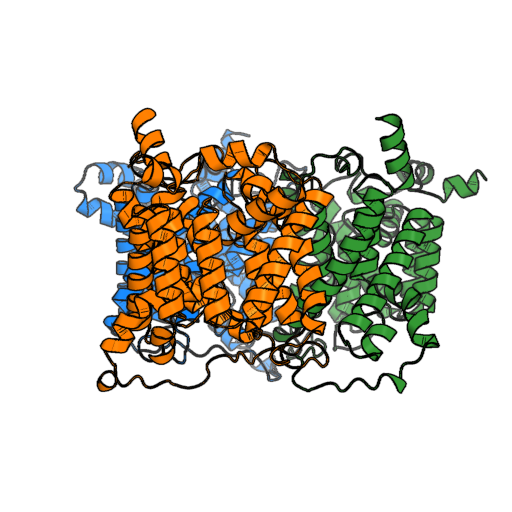81 167 ASN C CA 1
ATOM 6304 C C . ASN C 1 167 ? 157.734 145.695 138.700 1.00 34.81 167 ASN C C 1
ATOM 6305 O O . ASN C 1 167 ? 158.791 146.234 138.366 1.00 34.81 167 ASN C O 1
ATOM 6310 N N . SER C 1 168 ? 157.025 144.941 137.858 1.00 35.93 168 SER C N 1
ATOM 6311 C CA . SER C 1 168 ? 157.470 144.774 136.481 1.00 35.93 168 SER C CA 1
ATOM 6312 C C . SER C 1 168 ? 157.220 146.014 135.642 1.00 35.93 168 SER C C 1
ATOM 6313 O O . SER C 1 168 ? 157.872 146.187 134.608 1.00 35.93 168 SER C O 1
ATOM 6316 N N . ARG C 1 169 ? 156.290 146.876 136.054 1.00 36.81 169 ARG C N 1
ATOM 6317 C CA . ARG C 1 169 ? 156.049 148.104 135.309 1.00 36.81 169 ARG C CA 1
ATOM 6318 C C . ARG C 1 169 ? 157.275 149.004 135.329 1.00 36.81 169 ARG C C 1
ATOM 6319 O O . ARG C 1 169 ? 157.609 149.630 134.317 1.00 36.81 169 ARG C O 1
ATOM 6327 N N . TRP C 1 170 ? 157.955 149.085 136.470 1.00 35.93 170 TRP C N 1
ATOM 6328 C CA . TRP C 1 170 ? 159.150 149.901 136.618 1.00 35.93 170 TRP C CA 1
ATOM 6329 C C . TRP C 1 170 ? 160.427 149.107 136.400 1.00 35.93 170 TRP C C 1
ATOM 6330 O O . TRP C 1 170 ? 161.519 149.654 136.575 1.00 35.93 170 TRP C O 1
ATOM 6341 N N . ASP C 1 171 ? 160.310 147.831 136.028 1.00 39.71 171 ASP C N 1
ATOM 6342 C CA . ASP C 1 171 ? 161.457 146.964 135.764 1.00 39.71 171 ASP C CA 1
ATOM 6343 C C . ASP C 1 171 ? 162.277 146.726 137.028 1.00 39.71 171 ASP C C 1
ATOM 6344 O O . ASP C 1 171 ? 163.508 146.775 137.003 1.00 39.71 171 ASP C O 1
ATOM 6349 N N . LEU C 1 172 ? 161.585 146.455 138.134 1.00 37.36 172 LEU C N 1
ATOM 6350 C CA . LEU C 1 172 ? 162.251 146.242 139.421 1.00 37.36 172 LEU C CA 1
ATOM 6351 C C . LEU C 1 172 ? 162.022 144.828 139.940 1.00 37.36 172 LEU C C 1
ATOM 6352 O O . LEU C 1 172 ? 160.973 144.238 139.691 1.00 37.36 172 LEU C O 1
ATOM 6357 N N . PRO C 1 173 ? 163.012 144.262 140.646 1.00 37.27 173 PRO C N 1
ATOM 6358 C CA . PRO C 1 173 ? 162.876 142.919 141.228 1.00 37.27 173 PRO C CA 1
ATOM 6359 C C . PRO C 1 173 ? 162.044 142.829 142.504 1.00 37.27 173 PRO C C 1
ATOM 6360 O O . PRO C 1 173 ? 161.922 143.817 143.228 1.00 37.27 173 PRO C O 1
ATOM 6364 N N . VAL C 1 174 ? 161.474 141.658 142.778 1.00 34.85 174 VAL C N 1
ATOM 6365 C CA . VAL C 1 174 ? 160.719 141.444 144.017 1.00 34.85 174 VAL C CA 1
ATOM 6366 C C . VAL C 1 174 ? 161.585 141.544 145.267 1.00 34.85 174 VAL C C 1
ATOM 6367 O O . VAL C 1 174 ? 161.094 141.986 146.307 1.00 34.85 174 VAL C O 1
ATOM 6371 N N . PHE C 1 175 ? 162.853 141.141 145.176 1.00 35.26 175 PHE C N 1
ATOM 6372 C CA . PHE C 1 175 ? 163.743 141.124 146.346 1.00 35.26 175 PHE C CA 1
ATOM 6373 C C . PHE C 1 175 ? 163.245 140.214 147.464 1.00 35.26 175 PHE C C 1
ATOM 6374 O O . PHE C 1 175 ? 162.788 139.100 147.203 1.00 35.26 175 PHE C O 1
ATOM 6382 N N . THR C 1 176 ? 163.324 140.681 148.704 1.00 32.85 176 THR C N 1
ATOM 6383 C CA . THR C 1 176 ? 162.930 139.875 149.860 1.00 32.85 176 THR C CA 1
ATOM 6384 C C . THR C 1 176 ? 161.576 140.290 150.405 1.00 32.85 176 THR C C 1
ATOM 6385 O O . THR C 1 176 ? 161.220 139.928 151.524 1.00 32.85 176 THR C O 1
ATOM 6389 N N . LEU C 1 177 ? 160.821 141.057 149.628 1.00 32.08 177 LEU C N 1
ATOM 6390 C CA . LEU C 1 177 ? 159.534 141.554 150.113 1.00 32.08 177 LEU C CA 1
ATOM 6391 C C . LEU C 1 177 ? 158.517 140.475 150.490 1.00 32.08 177 LEU C C 1
ATOM 6392 O O . LEU C 1 177 ? 157.859 140.605 151.515 1.00 32.08 177 LEU C O 1
ATOM 6397 N N . PRO C 1 178 ? 158.380 139.404 149.681 1.00 30.16 178 PRO C N 1
ATOM 6398 C CA . PRO C 1 178 ? 157.441 138.378 150.152 1.00 30.16 178 PRO C CA 1
ATOM 6399 C C . PRO C 1 178 ? 157.837 137.858 151.528 1.00 30.16 178 PRO C C 1
ATOM 6400 O O . PRO C 1 178 ? 156.981 137.792 152.404 1.00 30.16 178 PRO C O 1
ATOM 6404 N N . PHE C 1 179 ? 159.103 137.507 151.723 1.00 29.47 179 PHE C N 1
ATOM 6405 C CA . PHE C 1 179 ? 159.566 137.064 153.034 1.00 29.47 179 PHE C CA 1
ATOM 6406 C C . PHE C 1 179 ? 159.132 138.020 154.130 1.00 29.47 179 PHE C C 1
ATOM 6407 O O . PHE C 1 179 ? 158.584 137.594 155.154 1.00 29.47 179 PHE C O 1
ATOM 6415 N N . ASN C 1 180 ? 159.365 139.318 153.932 1.00 30.55 180 ASN C N 1
ATOM 6416 C CA . ASN C 1 180 ? 159.022 140.296 154.957 1.00 30.55 180 ASN C CA 1
ATOM 6417 C C . ASN C 1 180 ? 157.529 140.289 155.235 1.00 30.55 180 ASN C C 1
ATOM 6418 O O . ASN C 1 180 ? 157.102 140.230 156.394 1.00 30.55 180 ASN C O 1
ATOM 6423 N N . ILE C 1 181 ? 156.716 140.332 154.176 1.00 29.95 181 ILE C N 1
ATOM 6424 C CA . ILE C 1 181 ? 155.269 140.363 154.354 1.00 29.95 181 ILE C CA 1
ATOM 6425 C C . ILE C 1 181 ? 154.793 139.126 155.100 1.00 29.95 181 ILE C C 1
ATOM 6426 O O . ILE C 1 181 ? 154.026 139.229 156.061 1.00 29.95 181 ILE C O 1
ATOM 6431 N N . LEU C 1 182 ? 155.258 137.942 154.698 1.00 30.05 182 LEU C N 1
ATOM 6432 C CA . LEU C 1 182 ? 154.739 136.718 155.300 1.00 30.05 182 LEU C CA 1
ATOM 6433 C C . LEU C 1 182 ? 155.182 136.569 156.752 1.00 30.05 182 LEU C C 1
ATOM 6434 O O . LEU C 1 182 ? 154.385 136.173 157.611 1.00 30.05 182 LEU C O 1
ATOM 6439 N N . VAL C 1 183 ? 156.444 136.881 157.060 1.00 30.31 183 VAL C N 1
ATOM 6440 C CA . VAL C 1 183 ? 156.885 136.706 158.442 1.00 30.31 183 VAL C CA 1
ATOM 6441 C C . VAL C 1 183 ? 156.253 137.754 159.351 1.00 30.31 183 VAL C C 1
ATOM 6442 O O . VAL C 1 183 ? 155.835 137.436 160.470 1.00 30.31 183 VAL C O 1
ATOM 6446 N N . CYS C 1 184 ? 156.072 138.942 158.855 1.00 31.63 184 CYS C N 1
ATOM 6447 C CA . CYS C 1 184 ? 155.483 139.915 159.681 1.00 31.63 184 CYS C CA 1
ATOM 6448 C C . CYS C 1 184 ? 154.072 139.526 159.970 1.00 31.63 184 CYS C C 1
ATOM 6449 O O . CYS C 1 184 ? 153.594 139.785 161.054 1.00 31.63 184 CYS C O 1
ATOM 6452 N N . LEU C 1 185 ? 153.381 138.899 159.044 1.00 30.85 185 LEU C N 1
ATOM 6453 C CA . LEU C 1 185 ? 152.051 138.450 159.343 1.00 30.85 185 LEU C CA 1
ATOM 6454 C C . LEU C 1 185 ? 152.015 137.421 160.414 1.00 30.85 185 LEU C C 1
ATOM 6455 O O . LEU C 1 185 ? 151.222 137.529 161.312 1.00 30.85 185 LEU C O 1
ATOM 6460 N N . HIS C 1 186 ? 152.877 136.434 160.369 1.00 30.41 186 HIS C N 1
ATOM 6461 C CA . HIS C 1 186 ? 152.776 135.382 161.343 1.00 30.41 186 HIS C CA 1
ATOM 6462 C C . HIS C 1 186 ? 153.070 136.029 162.597 1.00 30.41 186 HIS C C 1
ATOM 6463 O O . HIS C 1 186 ? 152.401 135.813 163.590 1.00 30.41 186 HIS C O 1
ATOM 6470 N N . MET C 1 187 ? 154.054 136.865 162.578 1.00 31.56 187 MET C N 1
ATOM 6471 C CA . MET C 1 187 ? 154.441 137.407 163.805 1.00 31.56 187 MET C CA 1
ATOM 6472 C C . MET C 1 187 ? 153.482 138.314 164.503 1.00 31.56 187 MET C C 1
ATOM 6473 O O . MET C 1 187 ? 153.295 138.178 165.692 1.00 31.56 187 MET C O 1
ATOM 6478 N N . VAL C 1 188 ? 152.862 139.235 163.807 1.00 30.52 188 VAL C N 1
ATOM 6479 C CA . VAL C 1 188 ? 151.882 140.057 164.459 1.00 30.52 188 VAL C CA 1
ATOM 6480 C C . VAL C 1 188 ? 150.617 139.345 164.789 1.00 30.52 188 VAL C C 1
ATOM 6481 O O . VAL C 1 188 ? 150.040 139.554 165.838 1.00 30.52 188 VAL C O 1
ATOM 6485 N N . ALA C 1 189 ? 150.193 138.480 163.915 1.00 30.14 189 ALA C N 1
ATOM 6486 C CA . ALA C 1 189 ? 149.006 137.744 164.130 1.00 30.14 189 ALA C CA 1
ATOM 6487 C C . ALA C 1 189 ? 149.115 137.107 165.387 1.00 30.14 189 ALA C C 1
ATOM 6488 O O . ALA C 1 189 ? 148.256 137.251 166.238 1.00 30.14 189 ALA C O 1
ATOM 6490 N N . THR C 1 190 ? 150.158 136.336 165.530 1.00 33.38 190 THR C N 1
ATOM 6491 C CA . THR C 1 190 ? 150.255 135.596 166.781 1.00 33.38 190 THR C CA 1
ATOM 6492 C C . THR C 1 190 ? 150.684 136.500 167.930 1.00 33.38 190 THR C C 1
ATOM 6493 O O . THR C 1 190 ? 149.968 136.627 168.929 1.00 33.38 190 THR C O 1
ATOM 6497 N N . GLY C 1 191 ? 151.844 137.134 167.808 1.00 36.33 191 GLY C N 1
ATOM 6498 C CA . GLY C 1 191 ? 152.327 138.006 168.856 1.00 36.33 191 GLY C CA 1
ATOM 6499 C C . GLY C 1 191 ? 152.882 137.221 170.022 1.00 36.33 191 GLY C C 1
ATOM 6500 O O . GLY C 1 191 ? 152.816 135.989 170.028 1.00 36.33 191 GLY C O 1
ATOM 6501 N N . HIS C 1 192 ? 153.434 137.913 171.019 1.00 40.83 192 HIS C N 1
ATOM 6502 C CA . HIS C 1 192 ? 153.972 137.204 172.174 1.00 40.83 192 HIS C CA 1
ATOM 6503 C C . HIS C 1 192 ? 152.864 136.552 172.987 1.00 40.83 192 HIS C C 1
ATOM 6504 O O . HIS C 1 192 ? 153.022 135.428 173.477 1.00 40.83 192 HIS C O 1
ATOM 6511 N N . TYR C 1 193 ? 151.737 137.241 173.145 1.00 47.40 193 TYR C N 1
ATOM 6512 C CA . TYR C 1 193 ? 150.641 136.743 173.973 1.00 47.40 193 TYR C CA 1
ATOM 6513 C C . TYR C 1 193 ? 149.707 135.882 173.122 1.00 47.40 193 TYR C C 1
ATOM 6514 O O . TYR C 1 193 ? 148.578 136.250 172.796 1.00 47.40 193 TYR C O 1
ATOM 6523 N N . ASN C 1 194 ? 150.215 134.709 172.755 1.00 39.37 194 ASN C N 1
ATOM 6524 C CA . ASN C 1 194 ? 149.428 133.713 172.046 1.00 39.37 194 ASN C CA 1
ATOM 6525 C C . ASN C 1 194 ? 149.658 132.362 172.698 1.00 39.37 194 ASN C C 1
ATOM 6526 O O . ASN C 1 194 ? 150.750 132.081 173.194 1.00 39.37 194 ASN C O 1
ATOM 6531 N N . GLN C 1 195 ? 148.620 131.529 172.698 1.00 44.17 195 GLN C N 1
ATOM 6532 C CA . GLN C 1 195 ? 148.702 130.258 173.404 1.00 44.17 195 GLN C CA 1
ATOM 6533 C C . GLN C 1 195 ? 149.435 129.200 172.589 1.00 44.17 195 GLN C C 1
ATOM 6534 O O . GLN C 1 195 ? 150.189 128.397 173.149 1.00 44.17 195 GLN C O 1
ATOM 6540 N N . TYR C 1 196 ? 149.247 129.191 171.269 1.00 37.87 196 TYR C N 1
ATOM 6541 C CA . TYR C 1 196 ? 149.793 128.127 170.435 1.00 37.87 196 TYR C CA 1
ATOM 6542 C C . TYR C 1 196 ? 151.174 128.466 169.884 1.00 37.87 196 TYR C C 1
ATOM 6543 O O . TYR C 1 196 ? 152.083 127.633 169.932 1.00 37.87 196 TYR C O 1
ATOM 6552 N N . PHE C 1 197 ? 151.352 129.679 169.366 1.00 33.65 197 PHE C N 1
ATOM 6553 C CA . PHE C 1 197 ? 152.564 130.070 168.649 1.00 33.65 197 PHE C CA 1
ATOM 6554 C C . PHE C 1 197 ? 153.120 131.357 169.243 1.00 33.65 197 PHE C C 1
ATOM 6555 O O . PHE C 1 197 ? 153.109 132.409 168.594 1.00 33.65 197 PHE C O 1
ATOM 6563 N N . PRO C 1 198 ? 153.624 131.309 170.472 1.00 34.52 198 PRO C N 1
ATOM 6564 C CA . PRO C 1 198 ? 154.143 132.526 171.103 1.00 34.52 198 PRO C CA 1
ATOM 6565 C C . PRO C 1 198 ? 155.435 132.972 170.439 1.00 34.52 198 PRO C C 1
ATOM 6566 O O . PRO C 1 198 ? 156.148 132.192 169.809 1.00 34.52 198 PRO C O 1
ATOM 6570 N N . GLN C 1 199 ? 155.734 134.260 170.586 1.00 34.48 199 GLN C N 1
ATOM 6571 C CA . GLN C 1 199 ? 156.908 134.848 169.957 1.00 34.48 199 GLN C CA 1
ATOM 6572 C C . GLN C 1 199 ? 157.728 135.572 171.023 1.00 34.48 199 GLN C C 1
ATOM 6573 O O . GLN C 1 199 ? 157.388 135.568 172.209 1.00 34.48 199 GLN C O 1
ATOM 6579 N N . ILE C 1 200 ? 158.817 136.200 170.588 1.00 35.25 200 ILE C N 1
ATOM 6580 C CA . ILE C 1 200 ? 159.769 136.872 171.466 1.00 35.25 200 ILE C CA 1
ATOM 6581 C C . ILE C 1 200 ? 159.299 138.299 171.705 1.00 35.25 200 ILE C C 1
ATOM 6582 O O . ILE C 1 200 ? 158.555 138.874 170.902 1.00 35.25 200 ILE C O 1
ATOM 6587 N N . LEU C 1 201 ? 159.726 138.880 172.826 1.00 38.66 201 LEU C N 1
ATOM 6588 C CA . LEU C 1 201 ? 159.354 140.249 173.154 1.00 38.66 201 LEU C CA 1
ATOM 6589 C C . LEU C 1 201 ? 160.176 141.236 172.338 1.00 38.66 201 LEU C C 1
ATOM 6590 O O . LEU C 1 201 ? 161.403 141.130 172.268 1.00 38.66 201 LEU C O 1
ATOM 6595 N N . ILE C 1 202 ? 159.497 142.208 171.735 1.00 38.62 202 ILE C N 1
ATOM 6596 C CA . ILE C 1 202 ? 160.136 143.347 171.084 1.00 38.62 202 ILE C CA 1
ATOM 6597 C C . ILE C 1 202 ? 159.442 144.582 171.640 1.00 38.62 202 ILE C C 1
ATOM 6598 O O . ILE C 1 202 ? 158.286 144.855 171.303 1.00 38.62 202 ILE C O 1
ATOM 6603 N N . GLN C 1 203 ? 160.135 145.328 172.497 1.00 40.37 203 GLN C N 1
ATOM 6604 C CA . GLN C 1 203 ? 159.526 146.498 173.103 1.00 40.37 203 GLN C CA 1
ATOM 6605 C C . GLN C 1 203 ? 160.228 147.773 172.650 1.00 40.37 203 GLN C C 1
ATOM 6606 O O . GLN C 1 203 ? 161.446 147.781 172.449 1.00 40.37 203 GLN C O 1
ATOM 6612 N N . PRO C 1 204 ? 159.486 148.863 172.475 1.00 42.22 204 PRO C N 1
ATOM 6613 C CA . PRO C 1 204 ? 160.118 150.134 172.113 1.00 42.22 204 PRO C CA 1
ATOM 6614 C C . PRO C 1 204 ? 161.001 150.662 173.231 1.00 42.22 204 PRO C C 1
ATOM 6615 O O . PRO C 1 204 ? 160.752 150.430 174.417 1.00 42.22 204 PRO C O 1
ATOM 6619 N N . THR C 1 205 ? 162.047 151.381 172.836 1.00 45.76 205 THR C N 1
ATOM 6620 C CA . THR C 1 205 ? 162.987 151.922 173.807 1.00 45.76 205 THR C CA 1
ATOM 6621 C C . THR C 1 205 ? 162.343 153.053 174.596 1.00 45.76 205 THR C C 1
ATOM 6622 O O . THR C 1 205 ? 161.758 153.983 174.032 1.00 45.76 205 THR C O 1
ATOM 6626 N N . THR C 1 206 ? 162.453 152.968 175.924 1.00 50.15 206 THR C N 1
ATOM 6627 C CA . THR C 1 206 ? 161.911 153.998 176.799 1.00 50.15 206 THR C CA 1
ATOM 6628 C C . THR C 1 206 ? 162.905 154.441 177.867 1.00 50.15 206 THR C C 1
ATOM 6629 O O . THR C 1 206 ? 162.489 155.052 178.860 1.00 50.15 206 THR C O 1
ATOM 6633 N N . SER C 1 207 ? 164.192 154.151 177.705 1.00 55.99 207 SER C N 1
ATOM 6634 C CA . SER C 1 207 ? 165.197 154.504 178.696 1.00 55.99 207 SER C CA 1
ATOM 6635 C C . SER C 1 207 ? 166.420 155.075 177.993 1.00 55.99 207 SER C C 1
ATOM 6636 O O . SER C 1 207 ? 166.752 154.694 176.868 1.00 55.99 207 SER C O 1
ATOM 6639 N N . MET C 1 208 ? 167.094 155.995 178.676 1.00 59.02 208 MET C N 1
ATOM 6640 C CA . MET C 1 208 ? 168.285 156.646 178.135 1.00 59.02 208 MET C CA 1
ATOM 6641 C C . MET C 1 208 ? 169.470 155.702 178.281 1.00 59.02 208 MET C C 1
ATOM 6642 O O . MET C 1 208 ? 169.936 155.435 179.390 1.00 59.02 208 MET C O 1
ATOM 6647 N N . SER C 1 209 ? 169.964 155.194 177.156 1.00 59.13 209 SER C N 1
ATOM 6648 C CA . SER C 1 209 ? 171.075 154.245 177.145 1.00 59.13 209 SER C CA 1
ATOM 6649 C C . SER C 1 209 ? 172.382 155.025 177.144 1.00 59.13 209 SER C C 1
ATOM 6650 O O . SER C 1 209 ? 172.827 155.538 176.117 1.00 59.13 209 SER C O 1
ATOM 6653 N N . ASN C 1 210 ? 173.006 155.117 178.316 1.00 55.33 210 ASN C N 1
ATOM 6654 C CA . ASN C 1 210 ? 174.300 155.777 178.417 1.00 55.33 210 ASN C CA 1
ATOM 6655 C C . ASN C 1 210 ? 175.369 154.906 177.769 1.00 55.33 210 ASN C C 1
ATOM 6656 O O . ASN C 1 210 ? 175.523 153.729 178.105 1.00 55.33 210 ASN C O 1
ATOM 6661 N N . LEU C 1 211 ? 176.115 155.494 176.840 1.00 51.50 211 LEU C N 1
ATOM 6662 C CA . LEU C 1 211 ? 177.044 154.758 175.984 1.00 51.50 211 LEU C CA 1
ATOM 6663 C C . LEU C 1 211 ? 178.468 155.091 176.417 1.00 51.50 211 LEU C C 1
ATOM 6664 O O . LEU C 1 211 ? 179.063 156.065 175.954 1.00 51.50 211 LEU C O 1
ATOM 6669 N N . THR C 1 212 ? 179.017 154.268 177.304 1.00 56.62 212 THR C N 1
ATOM 6670 C CA . THR C 1 212 ? 180.381 154.456 177.791 1.00 56.62 212 THR C CA 1
ATOM 6671 C C . THR C 1 212 ? 181.350 154.087 176.678 1.00 56.62 212 THR C C 1
ATOM 6672 O O . THR C 1 212 ? 181.613 152.909 176.430 1.00 56.62 212 THR C O 1
ATOM 6676 N N . TRP C 1 213 ? 181.888 155.102 175.997 1.00 54.50 213 TRP C N 1
ATOM 6677 C CA . TRP C 1 213 ? 182.773 154.856 174.864 1.00 54.50 213 TRP C CA 1
ATOM 6678 C C . TRP C 1 213 ? 184.054 154.143 175.270 1.00 54.50 213 TRP C C 1
ATOM 6679 O O . TRP C 1 213 ? 184.666 153.470 174.435 1.00 54.50 213 TRP C O 1
ATOM 6690 N N . SER C 1 214 ? 184.480 154.275 176.525 1.00 55.63 214 SER C N 1
ATOM 6691 C CA . SER C 1 214 ? 185.672 153.583 176.992 1.00 55.63 214 SER C CA 1
ATOM 6692 C C . SER C 1 214 ? 185.471 152.078 177.117 1.00 55.63 214 SER C C 1
ATOM 6693 O O . SER C 1 214 ? 186.463 151.342 177.159 1.00 55.63 214 SER C O 1
ATOM 6696 N N . GLU C 1 215 ? 184.229 151.607 177.172 1.00 55.40 215 GLU C N 1
ATOM 6697 C CA . GLU C 1 215 ? 183.941 150.186 177.307 1.00 55.40 215 GLU C CA 1
ATOM 6698 C C . GLU C 1 215 ? 183.881 149.461 175.970 1.00 55.40 215 GLU C C 1
ATOM 6699 O O . GLU C 1 215 ? 183.708 148.238 175.954 1.00 55.40 215 GLU C O 1
ATOM 6701 N N . LEU C 1 216 ? 184.014 150.180 174.859 1.00 50.95 216 LEU C N 1
ATOM 6702 C CA . LEU C 1 216 ? 184.030 149.552 173.547 1.00 50.95 216 LEU C CA 1
ATOM 6703 C C . LEU C 1 216 ? 185.187 148.568 173.436 1.00 50.95 216 LEU C C 1
ATOM 6704 O O . LEU C 1 216 ? 186.304 148.832 173.889 1.00 50.95 216 LEU C O 1
ATOM 6709 N N . ASP C 1 217 ? 184.908 147.418 172.830 1.00 51.17 217 ASP C N 1
ATOM 6710 C CA . ASP C 1 217 ? 185.910 146.387 172.596 1.00 51.17 217 ASP C CA 1
ATOM 6711 C C . ASP C 1 217 ? 186.163 146.302 171.100 1.00 51.17 217 ASP C C 1
ATOM 6712 O O . ASP C 1 217 ? 185.229 146.072 170.325 1.00 51.17 217 ASP C O 1
ATOM 6717 N N . TYR C 1 218 ? 187.420 146.487 170.698 1.00 52.38 218 TYR C N 1
ATOM 6718 C CA . TYR C 1 218 ? 187.739 146.533 169.275 1.00 52.38 218 TYR C CA 1
ATOM 6719 C C . TYR C 1 218 ? 187.706 145.148 168.644 1.00 52.38 218 TYR C C 1
ATOM 6720 O O . TYR C 1 218 ? 187.368 145.014 167.462 1.00 52.38 218 TYR C O 1
ATOM 6729 N N . ALA C 1 219 ? 188.057 144.113 169.411 1.00 49.35 219 ALA C N 1
ATOM 6730 C CA . ALA C 1 219 ? 188.030 142.756 168.879 1.00 49.35 219 ALA C CA 1
ATOM 6731 C C . ALA C 1 219 ? 186.633 142.385 168.407 1.00 49.35 219 ALA C C 1
ATOM 6732 O O . ALA C 1 219 ? 186.445 141.960 167.263 1.00 49.35 219 ALA C O 1
ATOM 6734 N N . GLN C 1 220 ? 185.631 142.564 169.271 1.00 47.31 220 GLN C N 1
ATOM 6735 C CA . GLN C 1 220 ? 184.259 142.284 168.868 1.00 47.31 220 GLN C CA 1
ATOM 6736 C C . GLN C 1 220 ? 183.765 143.283 167.832 1.00 47.31 220 GLN C C 1
ATOM 6737 O O . GLN C 1 220 ? 182.954 142.931 166.967 1.00 47.31 220 GLN C O 1
ATOM 6743 N N . LEU C 1 221 ? 184.254 144.520 167.887 1.00 45.75 221 LEU C N 1
ATOM 6744 C CA . LEU C 1 221 ? 183.833 145.521 166.915 1.00 45.75 221 LEU C CA 1
ATOM 6745 C C . LEU C 1 221 ? 184.205 145.103 165.499 1.00 45.75 221 LEU C C 1
ATOM 6746 O O . LEU C 1 221 ? 183.407 145.258 164.568 1.00 45.75 221 LEU C O 1
ATOM 6751 N N . PHE C 1 222 ? 185.416 144.574 165.316 1.00 46.69 222 PHE C N 1
ATOM 6752 C CA . PHE C 1 222 ? 185.817 144.056 164.014 1.00 46.69 222 PHE C CA 1
ATOM 6753 C C . PHE C 1 222 ? 185.258 142.669 163.733 1.00 46.69 222 PHE C C 1
ATOM 6754 O O . PHE C 1 222 ? 185.058 142.324 162.566 1.00 46.69 222 PHE C O 1
ATOM 6762 N N . ARG C 1 223 ? 185.004 141.866 164.770 1.00 45.80 223 ARG C N 1
ATOM 6763 C CA . ARG C 1 223 ? 184.322 140.592 164.589 1.00 45.80 223 ARG C CA 1
ATOM 6764 C C . ARG C 1 223 ? 182.874 140.786 164.167 1.00 45.80 223 ARG C C 1
ATOM 6765 O O . ARG C 1 223 ? 182.215 139.821 163.772 1.00 45.80 223 ARG C O 1
ATOM 6773 N N . SER C 1 224 ? 182.361 142.012 164.264 1.00 41.21 224 SER C N 1
ATOM 6774 C CA . SER C 1 224 ? 181.016 142.295 163.786 1.00 41.21 224 SER C CA 1
ATOM 6775 C C . SER C 1 224 ? 180.892 142.185 162.272 1.00 41.21 224 SER C C 1
ATOM 6776 O O . SER C 1 224 ? 179.775 142.231 161.752 1.00 41.21 224 SER C O 1
ATOM 6779 N N . ILE C 1 225 ? 182.003 142.061 161.551 1.00 38.75 225 ILE C N 1
ATOM 6780 C CA . ILE C 1 225 ? 181.960 141.949 160.093 1.00 38.75 225 ILE C CA 1
ATOM 6781 C C . ILE C 1 225 ? 181.451 140.571 159.674 1.00 38.75 225 ILE C C 1
ATOM 6782 O O . ILE C 1 225 ? 180.502 140.498 158.883 1.00 38.75 225 ILE C O 1
ATOM 6787 N N . PRO C 1 226 ? 182.033 139.443 160.149 1.00 37.76 226 PRO C N 1
ATOM 6788 C CA . PRO C 1 226 ? 181.503 138.137 159.732 1.00 37.76 226 PRO C CA 1
ATOM 6789 C C . PRO C 1 226 ? 180.140 137.820 160.324 1.00 37.76 226 PRO C C 1
ATOM 6790 O O . PRO C 1 226 ? 179.281 137.252 159.647 1.00 37.76 226 PRO C O 1
ATOM 6794 N N . VAL C 1 227 ? 179.923 138.167 161.592 1.00 36.09 227 VAL C N 1
ATOM 6795 C CA . VAL C 1 227 ? 178.622 137.889 162.186 1.00 36.09 227 VAL C CA 1
ATOM 6796 C C . VAL C 1 227 ? 177.548 138.754 161.541 1.00 36.09 227 VAL C C 1
ATOM 6797 O O . VAL C 1 227 ? 176.384 138.351 161.455 1.00 36.09 227 VAL C O 1
ATOM 6801 N N . GLY C 1 228 ? 177.917 139.933 161.040 1.00 34.72 228 GLY C N 1
ATOM 6802 C CA . GLY C 1 228 ? 176.946 140.760 160.342 1.00 34.72 228 GLY C CA 1
ATOM 6803 C C . GLY C 1 228 ? 176.436 140.110 159.072 1.00 34.72 228 GLY C C 1
ATOM 6804 O O . GLY C 1 228 ? 175.234 140.112 158.801 1.00 34.72 228 GLY C O 1
ATOM 6805 N N . ILE C 1 229 ? 177.344 139.550 158.271 1.00 34.72 229 ILE C N 1
ATOM 6806 C CA . ILE C 1 229 ? 176.927 138.846 157.062 1.00 34.72 229 ILE C CA 1
ATOM 6807 C C . ILE C 1 229 ? 176.220 137.542 157.406 1.00 34.72 229 ILE C C 1
ATOM 6808 O O . ILE C 1 229 ? 175.330 137.101 156.672 1.00 34.72 229 ILE C O 1
ATOM 6813 N N . GLY C 1 230 ? 176.595 136.900 158.515 1.00 34.16 230 GLY C N 1
ATOM 6814 C CA . GLY C 1 230 ? 175.886 135.705 158.934 1.00 34.16 230 GLY C CA 1
ATOM 6815 C C . GLY C 1 230 ? 174.480 135.988 159.420 1.00 34.16 230 GLY C C 1
ATOM 6816 O O . GLY C 1 230 ? 173.617 135.107 159.379 1.00 34.16 230 GLY C O 1
ATOM 6817 N N . GLN C 1 231 ? 174.228 137.208 159.891 1.00 34.19 231 GLN C N 1
ATOM 6818 C CA . GLN C 1 231 ? 172.903 137.582 160.369 1.00 34.19 231 GLN C CA 1
ATOM 6819 C C . GLN C 1 231 ? 171.875 137.698 159.256 1.00 34.19 231 GLN C C 1
ATOM 6820 O O . GLN C 1 231 ? 170.703 137.956 159.552 1.00 34.19 231 GLN C O 1
ATOM 6826 N N . VAL C 1 232 ? 172.275 137.537 157.993 1.00 33.05 232 VAL C N 1
ATOM 6827 C CA . VAL C 1 232 ? 171.307 137.585 156.901 1.00 33.05 232 VAL C CA 1
ATOM 6828 C C . VAL C 1 232 ? 170.275 136.480 157.065 1.00 33.05 232 VAL C C 1
ATOM 6829 O O . VAL C 1 232 ? 169.083 136.671 156.795 1.00 33.05 232 VAL C O 1
ATOM 6833 N N . TYR C 1 233 ? 170.710 135.316 157.532 1.00 33.86 233 TYR C N 1
ATOM 6834 C CA . TYR C 1 233 ? 169.839 134.177 157.766 1.00 33.86 233 TYR C CA 1
ATOM 6835 C C . TYR C 1 233 ? 169.429 134.036 159.225 1.00 33.86 233 TYR C C 1
ATOM 6836 O O . TYR C 1 233 ? 168.869 133.000 159.597 1.00 33.86 233 TYR C O 1
ATOM 6845 N N . GLY C 1 234 ? 169.694 135.038 160.056 1.00 33.36 234 GLY C N 1
ATOM 6846 C CA . GLY C 1 234 ? 169.434 134.940 161.474 1.00 33.36 234 GLY C CA 1
ATOM 6847 C C . GLY C 1 234 ? 170.545 134.306 162.277 1.00 33.36 234 GLY C C 1
ATOM 6848 O O . GLY C 1 234 ? 170.412 134.189 163.501 1.00 33.36 234 GLY C O 1
ATOM 6849 N N . CYS C 1 235 ? 171.631 133.892 161.632 1.00 35.32 235 CYS C N 1
ATOM 6850 C CA . CYS C 1 235 ? 172.749 133.289 162.337 1.00 35.32 235 CYS C CA 1
ATOM 6851 C C . CYS C 1 235 ? 173.648 134.360 162.945 1.00 35.32 235 CYS C C 1
ATOM 6852 O O . CYS C 1 235 ? 174.091 135.288 162.266 1.00 35.32 235 CYS C O 1
ATOM 6855 N N . ASP C 1 236 ? 173.927 134.215 164.236 1.00 40.07 236 ASP C N 1
ATOM 6856 C CA . ASP C 1 236 ? 174.800 135.150 164.938 1.00 40.07 236 ASP C CA 1
ATOM 6857 C C . ASP C 1 236 ? 176.044 134.438 165.446 1.00 40.07 236 ASP C C 1
ATOM 6858 O O . ASP C 1 236 ? 176.558 134.737 166.528 1.00 40.07 236 ASP C O 1
ATOM 6863 N N . ASN C 1 237 ? 176.543 133.483 164.668 1.00 40.45 237 ASN C N 1
ATOM 6864 C CA . ASN C 1 237 ? 177.778 132.778 164.968 1.00 40.45 237 ASN C CA 1
ATOM 6865 C C . ASN C 1 237 ? 178.851 133.226 163.989 1.00 40.45 237 ASN C C 1
ATOM 6866 O O . ASN C 1 237 ? 178.643 133.192 162.772 1.00 40.45 237 ASN C O 1
ATOM 6871 N N . ALA C 1 238 ? 179.996 133.654 164.524 1.00 41.15 238 ALA C N 1
ATOM 6872 C CA . ALA C 1 238 ? 181.068 134.153 163.669 1.00 41.15 238 ALA C CA 1
ATOM 6873 C C . ALA C 1 238 ? 181.548 133.081 162.701 1.00 41.15 238 ALA C C 1
ATOM 6874 O O . ALA C 1 238 ? 181.924 133.383 161.563 1.00 41.15 238 ALA C O 1
ATOM 6876 N N . TRP C 1 239 ? 181.547 131.820 163.136 1.00 41.22 239 TRP C N 1
ATOM 6877 C CA . TRP C 1 239 ? 181.945 130.733 162.251 1.00 41.22 239 TRP C CA 1
ATOM 6878 C C . TRP C 1 239 ? 180.958 130.567 161.105 1.00 41.22 239 TRP C C 1
ATOM 6879 O O . TRP C 1 239 ? 181.356 130.339 159.958 1.00 41.22 239 TRP C O 1
ATOM 6890 N N . THR C 1 240 ? 179.659 130.686 161.395 1.00 38.89 240 THR C N 1
ATOM 6891 C CA . THR C 1 240 ? 178.657 130.611 160.336 1.00 38.89 240 THR C CA 1
ATOM 6892 C C . THR C 1 240 ? 178.783 131.790 159.380 1.00 38.89 240 THR C C 1
ATOM 6893 O O . THR C 1 240 ? 178.619 131.635 158.164 1.00 38.89 240 THR C O 1
ATOM 6897 N N . GLY C 1 241 ? 179.075 132.978 159.910 1.00 37.56 241 GLY C N 1
ATOM 6898 C CA . GLY C 1 241 ? 179.328 134.115 159.041 1.00 37.56 241 GLY C CA 1
ATOM 6899 C C . GLY C 1 241 ? 180.526 133.897 158.138 1.00 37.56 241 GLY C C 1
ATOM 6900 O O . GLY C 1 241 ? 180.495 134.239 156.954 1.00 37.56 241 GLY C O 1
ATOM 6901 N N . GLY C 1 242 ? 181.600 133.321 158.680 1.00 37.95 242 GLY C N 1
ATOM 6902 C CA . GLY C 1 242 ? 182.753 133.009 157.853 1.00 37.95 242 GLY C CA 1
ATOM 6903 C C . GLY C 1 242 ? 182.440 131.971 156.794 1.00 37.95 242 GLY C C 1
ATOM 6904 O O . GLY C 1 242 ? 182.944 132.041 155.671 1.00 37.95 242 GLY C O 1
ATOM 6905 N N . ILE C 1 243 ? 181.600 130.995 157.135 1.00 35.98 243 ILE C N 1
ATOM 6906 C CA . ILE C 1 243 ? 181.182 129.998 156.154 1.00 35.98 243 ILE C CA 1
ATOM 6907 C C . ILE C 1 243 ? 180.382 130.654 155.035 1.00 35.98 243 ILE C C 1
ATOM 6908 O O . ILE C 1 243 ? 180.558 130.334 153.852 1.00 35.98 243 ILE C O 1
ATOM 6913 N N . PHE C 1 244 ? 179.495 131.589 155.386 1.00 35.72 244 PHE C N 1
ATOM 6914 C CA . PHE C 1 244 ? 178.742 132.314 154.365 1.00 35.72 244 PHE C CA 1
ATOM 6915 C C . PHE C 1 244 ? 179.664 133.150 153.487 1.00 35.72 244 PHE C C 1
ATOM 6916 O O . PHE C 1 244 ? 179.457 133.248 152.271 1.00 35.72 244 PHE C O 1
ATOM 6924 N N . MET C 1 245 ? 180.680 133.775 154.085 1.00 37.07 245 MET C N 1
ATOM 6925 C CA . MET C 1 245 ? 181.651 134.528 153.298 1.00 37.07 245 MET C CA 1
ATOM 6926 C C . MET C 1 245 ? 182.412 133.616 152.345 1.00 37.07 245 MET C C 1
ATOM 6927 O O . MET C 1 245 ? 182.701 133.997 151.205 1.00 37.07 245 MET C O 1
ATOM 6932 N N . ILE C 1 246 ? 182.753 132.409 152.799 1.00 37.05 246 ILE C N 1
ATOM 6933 C CA . ILE C 1 246 ? 183.409 131.439 151.924 1.00 37.05 246 ILE C CA 1
ATOM 6934 C C . ILE C 1 246 ? 182.494 131.071 150.763 1.00 37.05 246 ILE C C 1
ATOM 6935 O O . ILE C 1 246 ? 182.935 130.971 149.610 1.00 37.05 246 ILE C O 1
ATOM 6940 N N . ALA C 1 247 ? 181.209 130.861 151.050 1.00 37.06 247 ALA C N 1
ATOM 6941 C CA . ALA C 1 247 ? 180.256 130.553 149.989 1.00 37.06 247 ALA C CA 1
ATOM 6942 C C . ALA C 1 247 ? 180.174 131.685 148.973 1.00 37.06 247 ALA C C 1
ATOM 6943 O O . ALA C 1 247 ? 180.128 131.441 147.763 1.00 37.06 247 ALA C O 1
ATOM 6945 N N . LEU C 1 248 ? 180.145 132.929 149.450 1.00 37.50 248 LEU C N 1
ATOM 6946 C CA . LEU C 1 248 ? 180.105 134.071 148.540 1.00 37.50 248 LEU C CA 1
ATOM 6947 C C . LEU C 1 248 ? 181.367 134.146 147.693 1.00 37.50 248 LEU C C 1
ATOM 6948 O O . LEU C 1 248 ? 181.308 134.422 146.492 1.00 37.50 248 LEU C O 1
ATOM 6953 N N . PHE C 1 249 ? 182.528 133.914 148.311 1.00 41.15 249 PHE C N 1
ATOM 6954 C CA . PHE C 1 249 ? 183.782 133.961 147.567 1.00 41.15 249 PHE C CA 1
ATOM 6955 C C . PHE C 1 249 ? 183.832 132.885 146.493 1.00 41.15 249 PHE C C 1
ATOM 6956 O O . PHE C 1 249 ? 184.351 133.128 145.398 1.00 41.15 249 PHE C O 1
ATOM 6964 N N . ILE C 1 250 ? 183.308 131.694 146.787 1.00 41.50 250 ILE C N 1
ATOM 6965 C CA . ILE C 1 250 ? 183.292 130.626 145.790 1.00 41.50 250 ILE C CA 1
ATOM 6966 C C . ILE C 1 250 ? 182.560 131.077 144.534 1.00 41.50 250 ILE C C 1
ATOM 6967 O O . ILE C 1 250 ? 183.011 130.825 143.411 1.00 41.50 250 ILE C O 1
ATOM 6972 N N . SER C 1 251 ? 181.434 131.767 144.700 1.00 42.66 251 SER C N 1
ATOM 6973 C CA . SER C 1 251 ? 180.635 132.190 143.555 1.00 42.66 251 SER C CA 1
ATOM 6974 C C . SER C 1 251 ? 181.305 133.323 142.789 1.00 42.66 251 SER C C 1
ATOM 6975 O O . SER C 1 251 ? 181.634 133.180 141.608 1.00 42.66 251 SER C O 1
ATOM 6978 N N . SER C 1 252 ? 181.506 134.461 143.446 1.00 42.17 252 SER C N 1
ATOM 6979 C CA . SER C 1 252 ? 182.058 135.633 142.780 1.00 42.17 252 SER C CA 1
ATOM 6980 C C . SER C 1 252 ? 182.773 136.534 143.780 1.00 42.17 252 SER C C 1
ATOM 6981 O O . SER C 1 252 ? 182.157 137.001 144.746 1.00 42.17 252 SER C O 1
ATOM 6984 N N . PRO C 1 253 ? 184.068 136.791 143.588 1.00 41.41 253 PRO C N 1
ATOM 6985 C CA . PRO C 1 253 ? 184.800 137.638 144.546 1.00 41.41 253 PRO C CA 1
ATOM 6986 C C . PRO C 1 253 ? 184.219 139.031 144.689 1.00 41.41 253 PRO C C 1
ATOM 6987 O O . PRO C 1 253 ? 184.331 139.633 145.764 1.00 41.41 253 PRO C O 1
ATOM 6991 N N . ILE C 1 254 ? 183.619 139.566 143.627 1.00 40.15 254 ILE C N 1
ATOM 6992 C CA . ILE C 1 254 ? 183.014 140.892 143.686 1.00 40.15 254 ILE C CA 1
ATOM 6993 C C . ILE C 1 254 ? 181.883 140.932 144.707 1.00 40.15 254 ILE C C 1
ATOM 6994 O O . ILE C 1 254 ? 181.740 141.905 145.463 1.00 40.15 254 ILE C O 1
ATOM 6999 N N . THR C 1 255 ? 181.062 139.880 144.748 1.00 37.96 255 THR C N 1
ATOM 7000 C CA . THR C 1 255 ? 180.008 139.806 145.752 1.00 37.96 255 THR C CA 1
ATOM 7001 C C . THR C 1 255 ? 180.597 139.772 147.154 1.00 37.96 255 THR C C 1
ATOM 7002 O O . THR C 1 255 ? 180.076 140.421 148.063 1.00 37.96 255 THR C O 1
ATOM 7006 N N . PHE C 1 256 ? 181.687 139.027 147.341 1.00 38.32 256 PHE C N 1
ATOM 7007 C CA . PHE C 1 256 ? 182.343 138.959 148.643 1.00 38.32 256 PHE C CA 1
ATOM 7008 C C . PHE C 1 256 ? 182.851 140.329 149.076 1.00 38.32 256 PHE C C 1
ATOM 7009 O O . PHE C 1 256 ? 182.690 140.731 150.236 1.00 38.32 256 PHE C O 1
ATOM 7017 N N . ALA C 1 257 ? 183.473 141.062 148.150 1.00 36.23 257 ALA C N 1
ATOM 7018 C CA . ALA C 1 257 ? 183.982 142.389 148.477 1.00 36.23 257 ALA C CA 1
ATOM 7019 C C . ALA C 1 257 ? 182.855 143.337 148.855 1.00 36.23 257 ALA C C 1
ATOM 7020 O O . ALA C 1 257 ? 182.930 144.029 149.880 1.00 36.23 257 ALA C O 1
ATOM 7022 N N . HIS C 1 258 ? 181.799 143.387 148.041 1.00 35.89 258 HIS C N 1
ATOM 7023 C CA . HIS C 1 258 ? 180.690 144.277 148.366 1.00 35.89 258 HIS C CA 1
ATOM 7024 C C . HIS C 1 258 ? 180.006 143.857 149.657 1.00 35.89 258 HIS C C 1
ATOM 7025 O O . HIS C 1 258 ? 179.534 144.710 150.412 1.00 35.89 258 HIS C O 1
ATOM 7032 N N . ALA C 1 259 ? 179.992 142.560 149.953 1.00 36.33 259 ALA C N 1
ATOM 7033 C CA . ALA C 1 259 ? 179.382 142.079 151.182 1.00 36.33 259 ALA C CA 1
ATOM 7034 C C . ALA C 1 259 ? 180.160 142.535 152.409 1.00 36.33 259 ALA C C 1
ATOM 7035 O O . ALA C 1 259 ? 179.579 143.040 153.381 1.00 36.33 259 ALA C O 1
ATOM 7037 N N . THR C 1 260 ? 181.482 142.361 152.388 1.00 36.79 260 THR C N 1
ATOM 7038 C CA . THR C 1 260 ? 182.267 142.761 153.549 1.00 36.79 260 THR C CA 1
ATOM 7039 C C . THR C 1 260 ? 182.269 144.279 153.715 1.00 36.79 260 THR C C 1
ATOM 7040 O O . THR C 1 260 ? 182.216 144.783 154.846 1.00 36.79 260 THR C O 1
ATOM 7044 N N . ILE C 1 261 ? 182.279 145.033 152.611 1.00 36.63 261 ILE C N 1
ATOM 7045 C CA . ILE C 1 261 ? 182.223 146.485 152.761 1.00 36.63 261 ILE C CA 1
ATOM 7046 C C . ILE C 1 261 ? 180.844 146.928 153.244 1.00 36.63 261 ILE C C 1
ATOM 7047 O O . ILE C 1 261 ? 180.728 147.917 153.980 1.00 36.63 261 ILE C O 1
ATOM 7052 N N . GLY C 1 262 ? 179.785 146.205 152.872 1.00 35.54 262 GLY C N 1
ATOM 7053 C CA . GLY C 1 262 ? 178.471 146.517 153.408 1.00 35.54 262 GLY C CA 1
ATOM 7054 C C . GLY C 1 262 ? 178.388 146.280 154.902 1.00 35.54 262 GLY C C 1
ATOM 7055 O O . GLY C 1 262 ? 177.822 147.091 155.639 1.00 35.54 262 GLY C O 1
ATOM 7056 N N . SER C 1 263 ? 178.952 145.170 155.376 1.00 35.24 263 SER C N 1
ATOM 7057 C CA . SER C 1 263 ? 178.977 144.938 156.818 1.00 35.24 263 SER C CA 1
ATOM 7058 C C . SER C 1 263 ? 179.795 146.009 157.533 1.00 35.24 263 SER C C 1
ATOM 7059 O O . SER C 1 263 ? 179.432 146.455 158.631 1.00 35.24 263 SER C O 1
ATOM 7062 N N . ALA C 1 264 ? 180.904 146.435 156.923 1.00 34.95 264 ALA C N 1
ATOM 7063 C CA . ALA C 1 264 ? 181.721 147.483 157.528 1.00 34.95 264 ALA C CA 1
ATOM 7064 C C . ALA C 1 264 ? 180.952 148.792 157.650 1.00 34.95 264 ALA C C 1
ATOM 7065 O O . ALA C 1 264 ? 180.978 149.441 158.704 1.00 34.95 264 ALA C O 1
ATOM 7067 N N . VAL C 1 265 ? 180.265 149.206 156.584 1.00 35.14 265 VAL C N 1
ATOM 7068 C CA . VAL C 1 265 ? 179.514 150.454 156.675 1.00 35.14 265 VAL C CA 1
ATOM 7069 C C . VAL C 1 265 ? 178.344 150.303 157.637 1.00 35.14 265 VAL C C 1
ATOM 7070 O O . VAL C 1 265 ? 177.948 151.272 158.294 1.00 35.14 265 VAL C O 1
ATOM 7074 N N . GLY C 1 266 ? 177.789 149.095 157.766 1.00 35.88 266 GLY C N 1
ATOM 7075 C CA . GLY C 1 266 ? 176.733 148.884 158.744 1.00 35.88 266 GLY C CA 1
ATOM 7076 C C . GLY C 1 266 ? 177.208 149.096 160.169 1.00 35.88 266 GLY C C 1
ATOM 7077 O O . GLY C 1 266 ? 176.558 149.787 160.958 1.00 35.88 266 GLY C O 1
ATOM 7078 N N . MET C 1 267 ? 178.358 148.514 160.516 1.00 37.66 267 MET C N 1
ATOM 7079 C CA . MET C 1 267 ? 178.881 148.716 161.867 1.00 37.66 267 MET C CA 1
ATOM 7080 C C . MET C 1 267 ? 179.295 150.167 162.094 1.00 37.66 267 MET C C 1
ATOM 7081 O O . MET C 1 267 ? 179.105 150.708 163.191 1.00 37.66 267 MET C O 1
ATOM 7086 N N . VAL C 1 268 ? 179.847 150.824 161.069 1.00 35.43 268 VAL C N 1
ATOM 7087 C CA . VAL C 1 268 ? 180.227 152.227 161.222 1.00 35.43 268 VAL C CA 1
ATOM 7088 C C . VAL C 1 268 ? 178.998 153.092 161.474 1.00 35.43 268 VAL C C 1
ATOM 7089 O O . VAL C 1 268 ? 179.006 153.970 162.345 1.00 35.43 268 VAL C O 1
ATOM 7093 N N . SER C 1 269 ? 177.920 152.855 160.726 1.00 36.04 269 SER C N 1
ATOM 7094 C CA . SER C 1 269 ? 176.690 153.603 160.948 1.00 36.04 269 SER C CA 1
ATOM 7095 C C . SER C 1 269 ? 176.112 153.321 162.327 1.00 36.04 269 SER C C 1
ATOM 7096 O O . SER C 1 269 ? 175.592 154.229 162.986 1.00 36.04 269 SER C O 1
ATOM 7099 N N . GLY C 1 270 ? 176.180 152.066 162.774 1.00 36.26 270 GLY C N 1
ATOM 7100 C CA . GLY C 1 270 ? 175.718 151.752 164.115 1.00 36.26 270 GLY C CA 1
ATOM 7101 C C . GLY C 1 270 ? 176.487 152.505 165.181 1.00 36.26 270 GLY C C 1
ATOM 7102 O O . GLY C 1 270 ? 175.917 152.929 166.187 1.00 36.26 270 GLY C O 1
ATOM 7103 N N . LEU C 1 271 ? 177.796 152.664 164.984 1.00 37.46 271 LEU C N 1
ATOM 7104 C CA . LEU C 1 271 ? 178.574 153.505 165.888 1.00 37.46 271 LEU C CA 1
ATOM 7105 C C . LEU C 1 271 ? 178.127 154.958 165.805 1.00 37.46 271 LEU C C 1
ATOM 7106 O O . LEU C 1 271 ? 178.040 155.650 166.826 1.00 37.46 271 LEU C O 1
ATOM 7111 N N . ALA C 1 272 ? 177.849 155.441 164.593 1.00 34.93 272 ALA C N 1
ATOM 7112 C CA . ALA C 1 272 ? 177.527 156.853 164.411 1.00 34.93 272 ALA C CA 1
ATOM 7113 C C . ALA C 1 272 ? 176.159 157.214 164.974 1.00 34.93 272 ALA C C 1
ATOM 7114 O O . ALA C 1 272 ? 175.921 158.376 165.317 1.00 34.93 272 ALA C O 1
ATOM 7116 N N . LEU C 1 273 ? 175.246 156.249 165.074 1.00 36.01 273 LEU C N 1
ATOM 7117 C CA . LEU C 1 273 ? 173.896 156.508 165.556 1.00 36.01 273 LEU C CA 1
ATOM 7118 C C . LEU C 1 273 ? 173.720 156.164 167.030 1.00 36.01 273 LEU C C 1
ATOM 7119 O O . LEU C 1 273 ? 172.586 156.111 167.512 1.00 36.01 273 LEU C O 1
ATOM 7124 N N . ALA C 1 274 ? 174.817 155.920 167.745 1.00 38.27 274 ALA C N 1
ATOM 7125 C CA . ALA C 1 274 ? 174.791 155.658 169.185 1.00 38.27 274 ALA C CA 1
ATOM 7126 C C . ALA C 1 274 ? 173.919 154.455 169.528 1.00 38.27 274 ALA C C 1
ATOM 7127 O O . ALA C 1 274 ? 173.184 154.461 170.515 1.00 38.27 274 ALA C O 1
ATOM 7129 N N . ALA C 1 275 ? 173.995 153.422 168.707 1.00 39.36 275 ALA C N 1
ATOM 7130 C CA . ALA C 1 275 ? 173.323 152.182 169.045 1.00 39.36 275 ALA C CA 1
ATOM 7131 C C . ALA C 1 275 ? 174.093 151.453 170.142 1.00 39.36 275 ALA C C 1
ATOM 7132 O O . ALA C 1 275 ? 175.310 151.611 170.261 1.00 39.36 275 ALA C O 1
ATOM 7134 N N . PRO C 1 276 ? 173.406 150.662 170.968 1.00 41.66 276 PRO C N 1
ATOM 7135 C CA . PRO C 1 276 ? 174.111 149.903 172.004 1.00 41.66 276 PRO C CA 1
ATOM 7136 C C . PRO C 1 276 ? 175.152 148.983 171.389 1.00 41.66 276 PRO C C 1
ATOM 7137 O O . PRO C 1 276 ? 174.941 148.387 170.332 1.00 41.66 276 PRO C O 1
ATOM 7141 N N . PHE C 1 277 ? 176.293 148.875 172.071 1.00 43.83 277 PHE C N 1
ATOM 7142 C CA . PHE C 1 277 ? 177.427 148.150 171.511 1.00 43.83 277 PHE C CA 1
ATOM 7143 C C . PHE C 1 277 ? 177.116 146.673 171.318 1.00 43.83 277 PHE C C 1
ATOM 7144 O O . PHE C 1 277 ? 177.677 146.039 170.418 1.00 43.83 277 PHE C O 1
ATOM 7152 N N . LYS C 1 278 ? 176.229 146.114 172.141 1.00 42.47 278 LYS C N 1
ATOM 7153 C CA . LYS C 1 278 ? 175.854 144.714 171.977 1.00 42.47 278 LYS C CA 1
ATOM 7154 C C . LYS C 1 278 ? 175.163 144.479 170.641 1.00 42.47 278 LYS C C 1
ATOM 7155 O O . LYS C 1 278 ? 175.383 143.451 169.992 1.00 42.47 278 LYS C O 1
ATOM 7161 N N . ASN C 1 279 ? 174.315 145.420 170.217 1.00 40.81 279 ASN C N 1
ATOM 7162 C CA . ASN C 1 279 ? 173.649 145.283 168.927 1.00 40.81 279 ASN C CA 1
ATOM 7163 C C . ASN C 1 279 ? 174.656 145.248 167.788 1.00 40.81 279 ASN C C 1
ATOM 7164 O O . ASN C 1 279 ? 174.521 144.452 166.854 1.00 40.81 279 ASN C O 1
ATOM 7169 N N . ILE C 1 280 ? 175.673 146.109 167.843 1.00 39.53 280 ILE C N 1
ATOM 7170 C CA . ILE C 1 280 ? 176.701 146.113 166.809 1.00 39.53 280 ILE C CA 1
ATOM 7171 C C . ILE C 1 280 ? 177.510 144.822 166.849 1.00 39.53 280 ILE C C 1
ATOM 7172 O O . ILE C 1 280 ? 177.839 144.249 165.804 1.00 39.53 280 ILE C O 1
ATOM 7177 N N . TYR C 1 281 ? 177.848 144.347 168.051 1.00 42.98 281 TYR C N 1
ATOM 7178 C CA . TYR C 1 281 ? 178.635 143.121 168.166 1.00 42.98 281 TYR C CA 1
ATOM 7179 C C . TYR C 1 281 ? 177.881 141.925 167.605 1.00 42.98 281 TYR C C 1
ATOM 7180 O O . TYR C 1 281 ? 178.471 141.073 166.933 1.00 42.98 281 TYR C O 1
ATOM 7189 N N . MET C 1 282 ? 176.578 141.839 167.876 1.00 43.36 282 MET C N 1
ATOM 7190 C CA . MET C 1 282 ? 175.777 140.729 167.371 1.00 43.36 282 MET C CA 1
ATOM 7191 C C . MET C 1 282 ? 175.551 140.796 165.869 1.00 43.36 282 MET C C 1
ATOM 7192 O O . MET C 1 282 ? 175.135 139.793 165.281 1.00 43.36 282 MET C O 1
ATOM 7197 N N . GLY C 1 283 ? 175.810 141.934 165.237 1.00 38.13 283 GLY C N 1
ATOM 7198 C CA . GLY C 1 283 ? 175.578 142.066 163.817 1.00 38.13 283 GLY C CA 1
ATOM 7199 C C . GLY C 1 283 ? 174.179 142.482 163.434 1.00 38.13 283 GLY C C 1
ATOM 7200 O O . GLY C 1 283 ? 173.813 142.354 162.261 1.00 38.13 283 GLY C O 1
ATOM 7201 N N . LEU C 1 284 ? 173.386 142.985 164.379 1.00 36.73 284 LEU C N 1
ATOM 7202 C CA . LEU C 1 284 ? 172.033 143.424 164.072 1.00 36.73 284 LEU C CA 1
ATOM 7203 C C . LEU C 1 284 ? 172.004 144.649 163.171 1.00 36.73 284 LEU C C 1
ATOM 7204 O O . LEU C 1 284 ? 170.932 145.000 162.669 1.00 36.73 284 LEU C O 1
ATOM 7209 N N . TRP C 1 285 ? 173.141 145.309 162.963 1.00 35.45 285 TRP C N 1
ATOM 7210 C CA . TRP C 1 285 ? 173.213 146.520 162.159 1.00 35.45 285 TRP C CA 1
ATOM 7211 C C . TRP C 1 285 ? 173.835 146.288 160.789 1.00 35.45 285 TRP C C 1
ATOM 7212 O O . TRP C 1 285 ? 174.102 147.257 160.074 1.00 35.45 285 TRP C O 1
ATOM 7223 N N . GLY C 1 286 ? 174.069 145.038 160.402 1.00 36.22 286 GLY C N 1
ATOM 7224 C CA . GLY C 1 286 ? 174.881 144.780 159.230 1.00 36.22 286 GLY C CA 1
ATOM 7225 C C . GLY C 1 286 ? 174.242 144.031 158.081 1.00 36.22 286 GLY C C 1
ATOM 7226 O O . GLY C 1 286 ? 174.683 144.184 156.940 1.00 36.22 286 GLY C O 1
ATOM 7227 N N . TYR C 1 287 ? 173.254 143.180 158.370 1.00 36.57 287 TYR C N 1
ATOM 7228 C CA . TYR C 1 287 ? 172.647 142.328 157.329 1.00 36.57 287 TYR C CA 1
ATOM 7229 C C . TYR C 1 287 ? 171.900 143.076 156.235 1.00 36.57 287 TYR C C 1
ATOM 7230 O O . TYR C 1 287 ? 171.910 142.655 155.081 1.00 36.57 287 TYR C O 1
ATOM 7239 N N . ASN C 1 288 ? 171.217 144.153 156.581 1.00 35.88 288 ASN C N 1
ATOM 7240 C CA . ASN C 1 288 ? 170.580 144.985 155.568 1.00 35.88 288 ASN C CA 1
ATOM 7241 C C . ASN C 1 288 ? 171.622 145.679 154.704 1.00 35.88 288 ASN C C 1
ATOM 7242 O O . ASN C 1 288 ? 171.482 145.743 153.478 1.00 35.88 288 ASN C O 1
ATOM 7247 N N . CYS C 1 289 ? 172.689 146.184 155.325 1.00 35.61 289 CYS C N 1
ATOM 7248 C CA . CYS C 1 289 ? 173.713 146.903 154.578 1.00 35.61 289 CYS C CA 1
ATOM 7249 C C . CYS C 1 289 ? 174.494 145.975 153.660 1.00 35.61 289 CYS C C 1
ATOM 7250 O O . CYS C 1 289 ? 174.783 146.333 152.514 1.00 35.61 289 CYS C O 1
ATOM 7253 N N . VAL C 1 290 ? 174.863 144.787 154.145 1.00 34.11 290 VAL C N 1
ATOM 7254 C CA . VAL C 1 290 ? 175.579 143.848 153.290 1.00 34.11 290 VAL C CA 1
ATOM 7255 C C . VAL C 1 290 ? 174.723 143.470 152.092 1.00 34.11 290 VAL C C 1
ATOM 7256 O O . VAL C 1 290 ? 175.197 143.467 150.948 1.00 34.11 290 VAL C O 1
ATOM 7260 N N . LEU C 1 291 ? 173.439 143.188 152.320 1.00 33.16 291 LEU C N 1
ATOM 7261 C CA . LEU C 1 291 ? 172.577 142.818 151.206 1.00 33.16 291 LEU C CA 1
ATOM 7262 C C . LEU C 1 291 ? 172.417 143.975 150.223 1.00 33.16 291 LEU C C 1
ATOM 7263 O O . LEU C 1 291 ? 172.470 143.774 149.005 1.00 33.16 291 LEU C O 1
ATOM 7268 N N . ALA C 1 292 ? 172.229 145.196 150.728 1.00 33.59 292 ALA C N 1
ATOM 7269 C CA . ALA C 1 292 ? 172.009 146.338 149.843 1.00 33.59 292 ALA C CA 1
ATOM 7270 C C . ALA C 1 292 ? 173.254 146.659 149.029 1.00 33.59 292 ALA C C 1
ATOM 7271 O O . ALA C 1 292 ? 173.155 147.011 147.849 1.00 33.59 292 ALA C O 1
ATOM 7273 N N . CYS C 1 293 ? 174.433 146.557 149.643 1.00 35.72 293 CYS C N 1
ATOM 7274 C CA . CYS C 1 293 ? 175.667 146.771 148.900 1.00 35.72 293 CYS C CA 1
ATOM 7275 C C . CYS C 1 293 ? 175.878 145.692 147.849 1.00 35.72 293 CYS C C 1
ATOM 7276 O O . CYS C 1 293 ? 176.365 145.994 146.753 1.00 35.72 293 CYS C O 1
ATOM 7279 N N . ILE C 1 294 ? 175.536 144.436 148.153 1.00 34.55 294 ILE C N 1
ATOM 7280 C CA . ILE C 1 294 ? 175.619 143.398 147.131 1.00 34.55 294 ILE C CA 1
ATOM 7281 C C . ILE C 1 294 ? 174.686 143.719 145.971 1.00 34.55 294 ILE C C 1
ATOM 7282 O O . ILE C 1 294 ? 175.061 143.596 144.800 1.00 34.55 294 ILE C O 1
ATOM 7287 N N . ALA C 1 295 ? 173.450 144.101 146.279 1.00 35.12 295 ALA C N 1
ATOM 7288 C CA . ALA C 1 295 ? 172.463 144.341 145.221 1.00 35.12 295 ALA C CA 1
ATOM 7289 C C . ALA C 1 295 ? 172.814 145.499 144.304 1.00 35.12 295 ALA C C 1
ATOM 7290 O O . ALA C 1 295 ? 173.029 145.306 143.108 1.00 35.12 295 ALA C O 1
ATOM 7292 N N . ILE C 1 296 ? 172.860 146.705 144.851 1.00 36.09 296 ILE C N 1
ATOM 7293 C CA . ILE C 1 296 ? 173.111 147.878 144.020 1.00 36.09 296 ILE C CA 1
ATOM 7294 C C . ILE C 1 296 ? 174.477 147.881 143.344 1.00 36.09 296 ILE C C 1
ATOM 7295 O O . ILE C 1 296 ? 174.576 148.171 142.156 1.00 36.09 296 ILE C O 1
ATOM 7300 N N . GLY C 1 297 ? 175.530 147.519 144.068 1.00 38.66 297 GLY C N 1
ATOM 7301 C CA . GLY C 1 297 ? 176.857 147.610 143.482 1.00 38.66 297 GLY C CA 1
ATOM 7302 C C . GLY C 1 297 ? 177.181 146.746 142.279 1.00 38.66 297 GLY C C 1
ATOM 7303 O O . GLY C 1 297 ? 177.745 147.236 141.303 1.00 38.66 297 GLY C O 1
ATOM 7304 N N . GLY C 1 298 ? 176.827 145.469 142.328 1.00 43.15 298 GLY C N 1
ATOM 7305 C CA . GLY C 1 298 ? 177.167 144.582 141.232 1.00 43.15 298 GLY C CA 1
ATOM 7306 C C . GLY C 1 298 ? 176.048 143.815 140.575 1.00 43.15 298 GLY C C 1
ATOM 7307 O O . GLY C 1 298 ? 176.154 143.451 139.404 1.00 43.15 298 GLY C O 1
ATOM 7308 N N . MET C 1 299 ? 174.963 143.574 141.298 1.00 43.45 299 MET C N 1
ATOM 7309 C CA . MET C 1 299 ? 173.903 142.728 140.756 1.00 43.45 299 MET C CA 1
ATOM 7310 C C . MET C 1 299 ? 172.959 143.397 139.772 1.00 43.45 299 MET C C 1
ATOM 7311 O O . MET C 1 299 ? 172.654 142.828 138.726 1.00 43.45 299 MET C O 1
ATOM 7316 N N . PHE C 1 300 ? 172.487 144.595 140.091 1.00 41.64 300 PHE C N 1
ATOM 7317 C CA . PHE C 1 300 ? 171.497 145.225 139.229 1.00 41.64 300 PHE C CA 1
ATOM 7318 C C . PHE C 1 300 ? 171.991 146.484 138.539 1.00 41.64 300 PHE C C 1
ATOM 7319 O O . PHE C 1 300 ? 171.431 146.860 137.510 1.00 41.64 300 PHE C O 1
ATOM 7327 N N . TYR C 1 301 ? 173.006 147.146 139.076 1.00 41.78 301 TYR C N 1
ATOM 7328 C CA . TYR C 1 301 ? 173.686 148.237 138.396 1.00 41.78 301 TYR C CA 1
ATOM 7329 C C . TYR C 1 301 ? 175.014 147.725 137.860 1.00 41.78 301 TYR C C 1
ATOM 7330 O O . TYR C 1 301 ? 175.745 147.032 138.574 1.00 41.78 301 TYR C O 1
ATOM 7339 N N . ALA C 1 302 ? 175.318 148.047 136.606 1.00 44.80 302 ALA C N 1
ATOM 7340 C CA . ALA C 1 302 ? 176.608 147.674 136.043 1.00 44.80 302 ALA C CA 1
ATOM 7341 C C . ALA C 1 302 ? 177.732 148.282 136.869 1.00 44.80 302 ALA C C 1
ATOM 7342 O O . ALA C 1 302 ? 177.682 149.456 137.245 1.00 44.80 302 ALA C O 1
ATOM 7344 N N . LEU C 1 303 ? 178.753 147.477 137.156 1.00 44.15 303 LEU C N 1
ATOM 7345 C CA . LEU C 1 303 ? 179.796 147.909 138.077 1.00 44.15 303 LEU C CA 1
ATOM 7346 C C . LEU C 1 303 ? 180.622 149.041 137.485 1.00 44.15 303 LEU C C 1
ATOM 7347 O O . LEU C 1 303 ? 181.078 148.970 136.342 1.00 44.15 303 LEU C O 1
ATOM 7352 N N . THR C 1 304 ? 180.812 150.090 138.279 1.00 45.06 304 THR C N 1
ATOM 7353 C CA . THR C 1 304 ? 181.670 151.215 137.938 1.00 45.06 304 THR C CA 1
ATOM 7354 C C . THR C 1 304 ? 182.041 151.886 139.252 1.00 45.06 304 THR C C 1
ATOM 7355 O O . THR C 1 304 ? 181.381 151.678 140.272 1.00 45.06 304 THR C O 1
ATOM 7359 N N . TRP C 1 305 ? 183.115 152.679 139.230 1.00 44.16 305 TRP C N 1
ATOM 7360 C CA . TRP C 1 305 ? 183.476 153.428 140.428 1.00 44.16 305 TRP C CA 1
ATOM 7361 C C . TRP C 1 305 ? 182.320 154.310 140.883 1.00 44.16 305 TRP C C 1
ATOM 7362 O O . TRP C 1 305 ? 182.040 154.415 142.083 1.00 44.16 305 TRP C O 1
ATOM 7373 N N . GLN C 1 306 ? 181.610 154.918 139.932 1.00 44.44 306 GLN C N 1
ATOM 7374 C CA . GLN C 1 306 ? 180.407 155.668 140.273 1.00 44.44 306 GLN C CA 1
ATOM 7375 C C . GLN C 1 306 ? 179.375 154.760 140.924 1.00 44.44 306 GLN C C 1
ATOM 7376 O O . GLN C 1 306 ? 178.784 155.107 141.953 1.00 44.44 306 GLN C O 1
ATOM 7378 N N . THR C 1 307 ? 179.168 153.573 140.353 1.00 42.60 307 THR C N 1
ATOM 7379 C CA . THR C 1 307 ? 178.232 152.624 140.943 1.00 42.60 307 THR C CA 1
ATOM 7380 C C . THR C 1 307 ? 178.744 152.100 142.277 1.00 42.60 307 THR C C 1
ATOM 7381 O O . THR C 1 307 ? 177.950 151.768 143.163 1.00 42.60 307 THR C O 1
ATOM 7385 N N . HIS C 1 308 ? 180.062 152.037 142.458 1.00 41.46 308 HIS C N 1
ATOM 7386 C CA . HIS C 1 308 ? 180.600 151.591 143.740 1.00 41.46 308 HIS C CA 1
ATOM 7387 C C . HIS C 1 308 ? 180.304 152.599 144.847 1.00 41.46 308 HIS C C 1
ATOM 7388 O O . HIS C 1 308 ? 179.876 152.221 145.945 1.00 41.46 308 HIS C O 1
ATOM 7395 N N . LEU C 1 309 ? 180.526 153.890 144.581 1.00 39.92 309 LEU C N 1
ATOM 7396 C CA . LEU C 1 309 ? 180.140 154.900 145.564 1.00 39.92 309 LEU C CA 1
ATOM 7397 C C . LEU C 1 309 ? 178.630 154.951 145.745 1.00 39.92 309 LEU C C 1
ATOM 7398 O O . LEU C 1 309 ? 178.142 155.225 146.847 1.00 39.92 309 LEU C O 1
ATOM 7403 N N . LEU C 1 310 ? 177.870 154.679 144.682 1.00 37.52 310 LEU C N 1
ATOM 7404 C CA . LEU C 1 310 ? 176.426 154.561 144.840 1.00 37.52 310 LEU C CA 1
ATOM 7405 C C . LEU C 1 310 ? 176.065 153.424 145.783 1.00 37.52 310 LEU C C 1
ATOM 7406 O O . LEU C 1 310 ? 175.156 153.565 146.603 1.00 37.52 310 LEU C O 1
ATOM 7411 N N . ALA C 1 311 ? 176.768 152.296 145.685 1.00 36.74 311 ALA C N 1
ATOM 7412 C CA . ALA C 1 311 ? 176.524 151.181 146.592 1.00 36.74 311 ALA C CA 1
ATOM 7413 C C . ALA C 1 311 ? 176.865 151.548 148.028 1.00 36.74 311 ALA C C 1
ATOM 7414 O O . ALA C 1 311 ? 176.128 151.198 148.954 1.00 36.74 311 ALA C O 1
ATOM 7416 N N . VAL C 1 312 ? 177.985 152.241 148.235 1.00 36.12 312 VAL C N 1
ATOM 7417 C CA . VAL C 1 312 ? 178.360 152.636 149.593 1.00 36.12 312 VAL C CA 1
ATOM 7418 C C . VAL C 1 312 ? 177.323 153.590 150.182 1.00 36.12 312 VAL C C 1
ATOM 7419 O O . VAL C 1 312 ? 176.908 153.443 151.340 1.00 36.12 312 VAL C O 1
ATOM 7423 N N . ALA C 1 313 ? 176.889 154.578 149.396 1.00 33.68 313 ALA C N 1
ATOM 7424 C CA . ALA C 1 313 ? 175.871 155.509 149.877 1.00 33.68 313 ALA C CA 1
ATOM 7425 C C . ALA C 1 313 ? 174.551 154.798 150.137 1.00 33.68 313 ALA C C 1
ATOM 7426 O O . ALA C 1 313 ? 173.856 155.103 151.114 1.00 33.68 313 ALA C O 1
ATOM 7428 N N . CYS C 1 314 ? 174.185 153.852 149.271 1.00 34.23 314 CYS C N 1
ATOM 7429 C CA . CYS C 1 314 ? 172.971 153.079 149.483 1.00 34.23 314 CYS C CA 1
ATOM 7430 C C . CYS C 1 314 ? 173.054 152.246 150.749 1.00 34.23 314 CYS C C 1
ATOM 7431 O O . CYS C 1 314 ? 172.060 152.114 151.460 1.00 34.23 314 CYS C O 1
ATOM 7434 N N . ALA C 1 315 ? 174.220 151.679 151.048 1.00 33.82 315 ALA C N 1
ATOM 7435 C CA . ALA C 1 315 ? 174.359 150.881 152.260 1.00 33.82 315 ALA C CA 1
ATOM 7436 C C . ALA C 1 315 ? 174.312 151.753 153.508 1.00 33.82 315 ALA C C 1
ATOM 7437 O O . ALA C 1 315 ? 173.755 151.346 154.533 1.00 33.82 315 ALA C O 1
ATOM 7439 N N . PHE C 1 316 ? 174.878 152.959 153.444 1.00 32.89 316 PHE C N 1
ATOM 7440 C CA . PHE C 1 316 ? 174.757 153.885 154.569 1.00 32.89 316 PHE C CA 1
ATOM 7441 C C . PHE C 1 316 ? 173.303 154.283 154.797 1.00 32.89 316 PHE C C 1
ATOM 7442 O O . PHE C 1 316 ? 172.798 154.246 155.930 1.00 32.89 316 PHE C O 1
ATOM 7450 N N . PHE C 1 317 ? 172.610 154.666 153.723 1.00 32.44 317 PHE C N 1
ATOM 7451 C CA . PHE C 1 317 ? 171.193 154.989 153.832 1.00 32.44 317 PHE C CA 1
ATOM 7452 C C . PHE C 1 317 ? 170.388 153.788 154.306 1.00 32.44 317 PHE C C 1
ATOM 7453 O O . PHE C 1 317 ? 169.409 153.951 155.036 1.00 32.44 317 PHE C O 1
ATOM 7461 N N . CYS C 1 318 ? 170.797 152.579 153.920 1.00 33.56 318 CYS C N 1
ATOM 7462 C CA . CYS C 1 318 ? 170.109 151.374 154.360 1.00 33.56 318 CYS C CA 1
ATOM 7463 C C . CYS C 1 318 ? 170.304 151.140 155.846 1.00 33.56 318 CYS C C 1
ATOM 7464 O O . CYS C 1 318 ? 169.374 150.721 156.531 1.00 33.56 318 CYS C O 1
ATOM 7467 N N . ALA C 1 319 ? 171.502 151.407 156.368 1.00 31.80 319 ALA C N 1
ATOM 7468 C CA . ALA C 1 319 ? 171.712 151.305 157.810 1.00 31.80 319 ALA C CA 1
ATOM 7469 C C . ALA C 1 319 ? 170.858 152.311 158.565 1.00 31.80 319 ALA C C 1
ATOM 7470 O O . ALA C 1 319 ? 170.249 151.988 159.595 1.00 31.80 319 ALA C O 1
ATOM 7472 N N . TYR C 1 320 ? 170.802 153.541 158.064 1.00 30.76 320 TYR C N 1
ATOM 7473 C CA . TYR C 1 320 ? 170.119 154.601 158.796 1.00 30.76 320 TYR C CA 1
ATOM 7474 C C . TYR C 1 320 ? 168.606 154.369 158.758 1.00 30.76 320 TYR C C 1
ATOM 7475 O O . TYR C 1 320 ? 167.908 154.462 159.781 1.00 30.76 320 TYR C O 1
ATOM 7484 N N . LEU C 1 321 ? 168.094 153.978 157.587 1.00 29.39 321 LEU C N 1
ATOM 7485 C CA . LEU C 1 321 ? 166.709 153.550 157.463 1.00 29.39 321 LEU C CA 1
ATOM 7486 C C . LEU C 1 321 ? 166.443 152.259 158.226 1.00 29.39 321 LEU C C 1
ATOM 7487 O O . LEU C 1 321 ? 165.311 152.014 158.643 1.00 29.39 321 LEU C O 1
ATOM 7492 N N . GLY C 1 322 ? 167.459 151.419 158.419 1.00 29.74 322 GLY C N 1
ATOM 7493 C CA . GLY C 1 322 ? 167.271 150.229 159.229 1.00 29.74 322 GLY C CA 1
ATOM 7494 C C . GLY C 1 322 ? 167.032 150.569 160.682 1.00 29.74 322 GLY C C 1
ATOM 7495 O O . GLY C 1 322 ? 166.187 149.966 161.343 1.00 29.74 322 GLY C O 1
ATOM 7496 N N . SER C 1 323 ? 167.775 151.547 161.194 1.00 29.84 323 SER C N 1
ATOM 7497 C CA . SER C 1 323 ? 167.479 152.071 162.523 1.00 29.84 323 SER C CA 1
ATOM 7498 C C . SER C 1 323 ? 166.056 152.611 162.584 1.00 29.84 323 SER C C 1
ATOM 7499 O O . SER C 1 323 ? 165.295 152.300 163.514 1.00 29.84 323 SER C O 1
ATOM 7502 N N . ALA C 1 324 ? 165.674 153.413 161.586 1.00 29.59 324 ALA C N 1
ATOM 7503 C CA . ALA C 1 324 ? 164.327 153.982 161.574 1.00 29.59 324 ALA C CA 1
ATOM 7504 C C . ALA C 1 324 ? 163.259 152.890 161.589 1.00 29.59 324 ALA C C 1
ATOM 7505 O O . ALA C 1 324 ? 162.317 152.935 162.388 1.00 29.59 324 ALA C O 1
ATOM 7507 N N . ILE C 1 325 ? 163.396 151.898 160.709 1.00 30.49 325 ILE C N 1
ATOM 7508 C CA . ILE C 1 325 ? 162.404 150.834 160.593 1.00 30.49 325 ILE C CA 1
ATOM 7509 C C . ILE C 1 325 ? 162.375 149.983 161.853 1.00 30.49 325 ILE C C 1
ATOM 7510 O O . ILE C 1 325 ? 161.302 149.615 162.338 1.00 30.49 325 ILE C O 1
ATOM 7515 N N . GLY C 1 326 ? 163.542 149.638 162.397 1.00 29.92 326 GLY C N 1
ATOM 7516 C CA . GLY C 1 326 ? 163.566 148.854 163.615 1.00 29.92 326 GLY C CA 1
ATOM 7517 C C . GLY C 1 326 ? 162.874 149.557 164.763 1.00 29.92 326 GLY C C 1
ATOM 7518 O O . GLY C 1 326 ? 162.229 148.919 165.595 1.00 29.92 326 GLY C O 1
ATOM 7519 N N . ASN C 1 327 ? 162.996 150.884 164.822 1.00 30.78 327 ASN C N 1
ATOM 7520 C CA . ASN C 1 327 ? 162.288 151.622 165.861 1.00 30.78 327 ASN C CA 1
ATOM 7521 C C . ASN C 1 327 ? 160.792 151.690 165.578 1.00 30.78 327 ASN C C 1
ATOM 7522 O O . ASN C 1 327 ? 159.979 151.631 166.506 1.00 30.78 327 ASN C O 1
ATOM 7527 N N . VAL C 1 328 ? 160.406 151.823 164.306 1.00 31.11 328 VAL C N 1
ATOM 7528 C CA . VAL C 1 328 ? 158.988 151.925 163.963 1.00 31.11 328 VAL C CA 1
ATOM 7529 C C . VAL C 1 328 ? 158.268 150.615 164.256 1.00 31.11 328 VAL C C 1
ATOM 7530 O O . VAL C 1 328 ? 157.211 150.595 164.896 1.00 31.11 328 VAL C O 1
ATOM 7534 N N . MET C 1 329 ? 158.827 149.501 163.789 1.00 34.49 329 MET C N 1
ATOM 7535 C CA . MET C 1 329 ? 158.227 148.183 163.951 1.00 34.49 329 MET C CA 1
ATOM 7536 C C . MET C 1 329 ? 158.268 147.683 165.386 1.00 34.49 329 MET C C 1
ATOM 7537 O O . MET C 1 329 ? 157.590 146.701 165.701 1.00 34.49 329 MET C O 1
ATOM 7542 N N . SER C 1 330 ? 159.050 148.322 166.255 1.00 36.25 330 SER C N 1
ATOM 7543 C CA . SER C 1 330 ? 159.142 147.870 167.637 1.00 36.25 330 SER C CA 1
ATOM 7544 C C . SER C 1 330 ? 157.834 148.071 168.388 1.00 36.25 330 SER C C 1
ATOM 7545 O O . SER C 1 330 ? 157.563 147.350 169.353 1.00 36.25 330 SER C O 1
ATOM 7548 N N . ASN C 1 331 ? 157.021 149.047 167.975 1.00 36.48 331 ASN C N 1
ATOM 7549 C CA . ASN C 1 331 ? 155.749 149.284 168.650 1.00 36.48 331 ASN C CA 1
ATOM 7550 C C . ASN C 1 331 ? 154.808 148.100 168.489 1.00 36.48 331 ASN C C 1
ATOM 7551 O O . ASN C 1 331 ? 154.121 147.709 169.440 1.00 36.48 331 ASN C O 1
ATOM 7556 N N . PHE C 1 332 ? 154.761 147.516 167.293 1.00 34.84 332 PHE C N 1
ATOM 7557 C CA . PHE C 1 332 ? 153.886 146.378 167.050 1.00 34.84 332 PHE C CA 1
ATOM 7558 C C . PHE C 1 332 ? 154.403 145.096 167.679 1.00 34.84 332 PHE C C 1
ATOM 7559 O O . PHE C 1 332 ? 153.631 144.145 167.827 1.00 34.84 332 PHE C O 1
ATOM 7567 N N . GLY C 1 333 ? 155.678 145.048 168.058 1.00 35.82 333 GLY C N 1
ATOM 7568 C CA 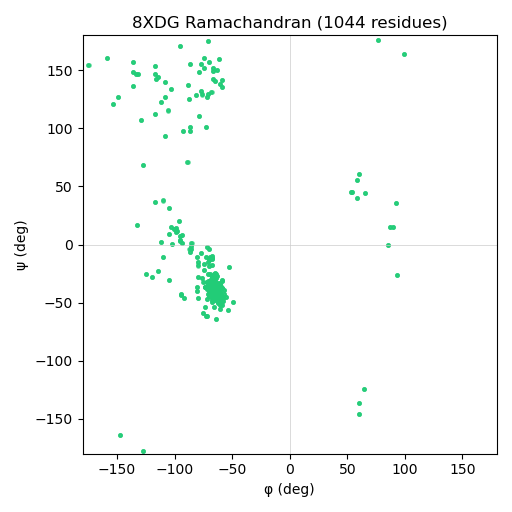. GLY C 1 333 ? 156.256 143.822 168.561 1.00 35.82 333 GLY C CA 1
ATOM 7569 C C . GLY C 1 333 ? 156.908 142.975 167.498 1.00 35.82 333 GLY C C 1
ATOM 7570 O O . GLY C 1 333 ? 156.795 141.747 167.537 1.00 35.82 333 GLY C O 1
ATOM 7571 N N . LEU C 1 334 ? 157.534 143.636 166.522 1.00 34.75 334 LEU C N 1
ATOM 7572 C CA . LEU C 1 334 ? 158.140 142.931 165.396 1.00 34.75 334 LEU C CA 1
ATOM 7573 C C . LEU C 1 334 ? 159.551 143.416 165.130 1.00 34.75 3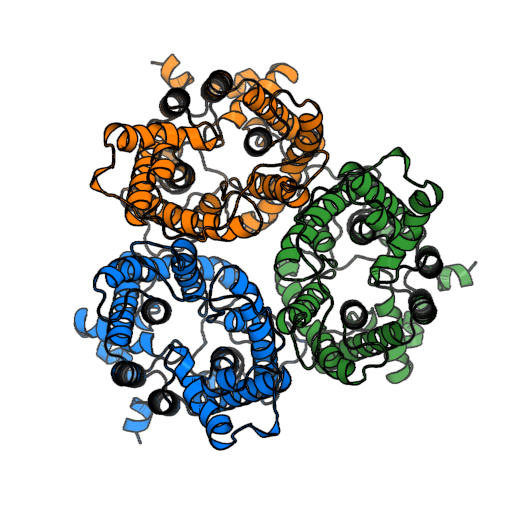34 LEU C C 1
ATOM 7574 O O . LEU C 1 334 ? 159.852 144.591 165.333 1.00 34.75 334 LEU C O 1
ATOM 7579 N N . PRO C 1 335 ? 160.431 142.518 164.676 1.00 34.72 335 PRO C N 1
ATOM 7580 C CA . PRO C 1 335 ? 161.791 142.925 164.301 1.00 34.72 335 PRO C CA 1
ATOM 7581 C C . PRO C 1 335 ? 161.832 143.674 162.970 1.00 34.72 335 PRO C C 1
ATOM 7582 O O . PRO C 1 335 ? 160.893 143.566 162.178 1.00 34.72 335 PRO C O 1
ATOM 7586 N N . ALA C 1 336 ? 162.901 144.424 162.724 1.00 36.07 336 ALA C N 1
ATOM 7587 C CA . ALA C 1 336 ? 163.041 145.169 161.471 1.00 36.07 336 ALA C CA 1
ATOM 7588 C C . ALA C 1 336 ? 163.083 144.254 160.257 1.00 36.07 336 ALA C C 1
ATOM 7589 O O . ALA C 1 336 ? 162.545 144.611 159.210 1.00 36.07 336 ALA C O 1
ATOM 7591 N N . CYS C 1 337 ? 163.704 143.083 160.401 1.00 37.58 337 CYS C N 1
ATOM 7592 C CA . CYS C 1 337 ? 163.834 142.125 159.290 1.00 37.58 337 CYS C CA 1
ATOM 7593 C C . CYS C 1 337 ? 164.594 142.688 158.095 1.00 37.58 337 CYS C C 1
ATOM 7594 O O . CYS C 1 337 ? 165.513 143.485 158.260 1.00 37.58 337 CYS C O 1
ATOM 7597 N N . THR C 1 338 ? 164.203 142.285 156.891 1.00 33.26 338 THR C N 1
ATOM 7598 C CA . THR C 1 338 ? 164.900 142.730 155.684 1.00 33.26 338 THR C CA 1
ATOM 7599 C C . THR C 1 338 ? 164.142 143.881 155.035 1.00 33.26 338 THR C C 1
ATOM 7600 O O . THR C 1 338 ? 164.395 144.246 153.887 1.00 33.26 338 THR C O 1
ATOM 7604 N N . TRP C 1 339 ? 163.207 144.465 155.777 1.00 31.87 339 TRP C N 1
ATOM 7605 C CA . TRP C 1 339 ? 162.463 145.612 155.261 1.00 31.87 339 TRP C CA 1
ATOM 7606 C C . TRP C 1 339 ? 163.358 146.798 154.890 1.00 31.87 339 TRP C C 1
ATOM 7607 O O . TRP C 1 339 ? 163.136 147.418 153.855 1.00 31.87 339 TRP C O 1
ATOM 7618 N N . PRO C 1 340 ? 164.358 147.160 155.744 1.00 32.28 340 PRO C N 1
ATOM 7619 C CA . PRO C 1 340 ? 165.140 148.325 155.299 1.00 32.28 340 PRO C CA 1
ATOM 7620 C C . PRO C 1 340 ? 165.837 148.078 153.976 1.00 32.28 340 PRO C C 1
ATOM 7621 O O . PRO C 1 340 ? 165.933 148.993 153.158 1.00 32.28 340 PRO C O 1
ATOM 7625 N N . PHE C 1 341 ? 166.310 146.855 153.763 1.00 33.92 341 PHE C N 1
ATOM 7626 C CA . PHE C 1 341 ? 167.041 146.558 152.543 1.00 33.92 341 PHE C CA 1
ATOM 7627 C C . PHE C 1 341 ? 166.153 146.769 151.329 1.00 33.92 341 PHE C C 1
ATOM 7628 O O . PHE C 1 341 ? 166.577 147.374 150.349 1.00 33.92 341 PHE C O 1
ATOM 7636 N N . CYS C 1 342 ? 164.912 146.305 151.403 1.00 34.98 342 CYS C N 1
ATOM 7637 C CA . CYS C 1 342 ? 164.028 146.435 150.261 1.00 34.98 342 CYS C CA 1
ATOM 7638 C C . CYS C 1 342 ? 163.763 147.888 149.945 1.00 34.98 342 CYS C C 1
ATOM 7639 O O . CYS C 1 342 ? 163.843 148.297 148.794 1.00 34.98 342 CYS C O 1
ATOM 7642 N N . LEU C 1 343 ? 163.481 148.684 150.969 1.00 31.77 343 LEU C N 1
ATOM 7643 C CA . LEU C 1 343 ? 163.139 150.077 150.725 1.00 31.77 343 LEU C CA 1
ATOM 7644 C C . LEU C 1 343 ? 164.292 150.867 150.127 1.00 31.77 343 LEU C C 1
ATOM 7645 O O . LEU C 1 343 ? 164.103 151.618 149.174 1.00 31.77 343 LEU C O 1
ATOM 7650 N N . SER C 1 344 ? 165.491 150.691 150.676 1.00 33.23 344 SER C N 1
ATOM 7651 C CA . SER C 1 344 ? 166.658 151.378 150.133 1.00 33.23 344 SER C CA 1
ATOM 7652 C C . SER C 1 344 ? 167.022 150.917 148.732 1.00 33.23 344 SER C C 1
ATOM 7653 O O . SER C 1 344 ? 167.317 151.735 147.863 1.00 33.23 344 SER C O 1
ATOM 7656 N N . ALA C 1 345 ? 166.993 149.609 148.506 1.00 32.50 345 ALA C N 1
ATOM 7657 C CA . ALA C 1 345 ? 167.381 149.086 147.202 1.00 32.50 345 ALA C CA 1
ATOM 7658 C C . ALA C 1 345 ? 166.436 149.554 146.113 1.00 32.50 345 ALA C C 1
ATOM 7659 O O . ALA C 1 345 ? 166.878 149.949 145.042 1.00 32.50 345 ALA C O 1
ATOM 7661 N N . LEU C 1 346 ? 165.135 149.529 146.389 1.00 33.80 346 LEU C N 1
ATOM 7662 C CA . LEU C 1 346 ? 164.159 149.997 145.411 1.00 33.80 346 LEU C CA 1
ATOM 7663 C C . LEU C 1 346 ? 164.315 151.481 145.120 1.00 33.80 346 LEU C C 1
ATOM 7664 O O . LEU C 1 346 ? 164.240 151.896 143.969 1.00 33.80 346 LEU C O 1
ATOM 7669 N N . THR C 1 347 ? 164.542 152.281 146.158 1.00 33.54 347 THR C N 1
ATOM 7670 C CA . THR C 1 347 ? 164.659 153.724 145.974 1.00 33.54 347 THR C CA 1
ATOM 7671 C C . THR C 1 347 ? 165.848 154.042 145.086 1.00 33.54 347 THR C C 1
ATOM 7672 O O . THR C 1 347 ? 165.734 154.824 144.143 1.00 33.54 347 THR C O 1
ATOM 7676 N N . PHE C 1 348 ? 166.982 153.411 145.359 1.00 33.72 348 PHE C N 1
ATOM 7677 C CA . PHE C 1 348 ? 168.163 153.605 144.524 1.00 33.72 348 PHE C CA 1
ATOM 7678 C C . PHE C 1 348 ? 167.988 153.037 143.121 1.00 33.72 348 PHE C C 1
ATOM 7679 O O . PHE C 1 348 ? 168.477 153.602 142.151 1.00 33.72 348 PHE C O 1
ATOM 7687 N N . LEU C 1 349 ? 167.317 151.898 143.018 1.00 35.34 349 LEU C N 1
ATOM 7688 C CA . LEU C 1 349 ? 167.097 151.286 141.716 1.00 35.34 349 LEU C CA 1
ATOM 7689 C C . LEU C 1 349 ? 166.076 152.071 140.899 1.00 35.34 349 LEU C C 1
ATOM 7690 O O . LEU C 1 349 ? 165.795 151.717 139.756 1.00 35.34 349 LEU C O 1
ATOM 7695 N N . LEU C 1 350 ? 165.517 153.134 141.470 1.00 34.50 350 LEU C N 1
ATOM 7696 C CA . LEU C 1 350 ? 164.488 153.872 140.758 1.00 34.50 350 LEU C CA 1
ATOM 7697 C C . LEU C 1 350 ? 164.951 155.247 140.313 1.00 34.50 350 LEU C C 1
ATOM 7698 O O . LEU C 1 350 ? 164.246 155.900 139.536 1.00 34.50 350 LEU C O 1
ATOM 7703 N N . ILE C 1 351 ? 166.107 155.710 140.784 1.00 35.92 351 ILE C N 1
ATOM 7704 C CA . ILE C 1 351 ? 166.562 157.053 140.455 1.00 35.92 351 ILE C CA 1
ATOM 7705 C C . ILE C 1 351 ? 166.873 157.129 138.968 1.00 35.92 351 ILE C C 1
ATOM 7706 O O . ILE C 1 351 ? 167.382 156.172 138.372 1.00 35.92 351 ILE C O 1
ATOM 7711 N N . THR C 1 352 ? 166.545 158.263 138.358 1.00 42.46 352 THR C N 1
ATOM 7712 C CA . THR C 1 352 ? 166.868 158.526 136.964 1.00 42.46 352 THR C CA 1
ATOM 7713 C C . THR C 1 352 ? 167.972 159.575 136.921 1.00 42.46 352 THR C C 1
ATOM 7714 O O . THR C 1 352 ? 167.975 160.517 137.721 1.00 42.46 352 THR C O 1
ATOM 7718 N N . THR C 1 353 ? 168.923 159.393 136.011 1.00 48.68 353 THR C N 1
ATOM 7719 C CA . THR C 1 353 ? 170.143 160.180 135.988 1.00 48.68 353 THR C CA 1
ATOM 7720 C C . THR C 1 353 ? 170.445 160.596 134.554 1.00 48.68 353 THR C C 1
ATOM 7721 O O . THR C 1 353 ? 169.990 159.972 133.593 1.00 48.68 353 THR C O 1
ATOM 7725 N N . GLU C 1 354 ? 171.220 161.670 134.414 1.00 51.60 354 GLU C N 1
ATOM 7726 C CA . GLU C 1 354 ? 171.613 162.191 133.113 1.00 51.60 354 GLU C CA 1
ATOM 7727 C C . GLU C 1 354 ? 173.026 161.786 132.717 1.00 51.60 354 GLU C C 1
ATOM 7728 O O . GLU C 1 354 ? 173.578 162.355 131.771 1.00 51.60 354 GLU C O 1
ATOM 7730 N N . THR C 1 355 ? 173.627 160.827 133.416 1.00 56.18 355 THR C N 1
ATOM 7731 C CA . THR C 1 355 ? 174.952 160.329 133.079 1.00 56.18 355 THR C CA 1
ATOM 7732 C C . THR C 1 355 ? 174.878 158.854 132.707 1.00 56.18 355 THR C C 1
ATOM 7733 O O . THR C 1 355 ? 173.977 158.130 133.137 1.00 56.18 355 THR C O 1
ATOM 7737 N N . LYS C 1 356 ? 175.832 158.419 131.888 1.00 56.74 356 LYS C N 1
ATOM 7738 C CA . LYS C 1 356 ? 175.849 157.061 131.363 1.00 56.74 356 LYS C CA 1
ATOM 7739 C C . LYS C 1 356 ? 176.676 156.099 132.206 1.00 56.74 356 LYS C C 1
ATOM 7740 O O . LYS C 1 356 ? 176.791 154.925 131.843 1.00 56.74 356 LYS C O 1
ATOM 7742 N N . PHE C 1 357 ? 177.260 156.564 133.312 1.00 57.10 357 PHE C N 1
ATOM 7743 C CA . PHE C 1 357 ? 178.064 155.671 134.139 1.00 57.10 357 PHE C CA 1
ATOM 7744 C C . PHE C 1 357 ? 177.194 154.818 135.054 1.00 57.10 357 PHE C C 1
ATOM 7745 O O . PHE C 1 357 ? 177.473 153.627 135.235 1.00 57.10 357 PHE C O 1
ATOM 7753 N N . ILE C 1 358 ? 176.144 155.396 135.632 1.00 51.89 358 ILE C N 1
ATOM 7754 C CA . ILE C 1 358 ? 175.197 154.648 136.452 1.00 51.89 358 ILE C CA 1
ATOM 7755 C C . ILE C 1 358 ? 174.150 154.079 135.502 1.00 51.89 358 ILE C C 1
ATOM 7756 O O . ILE C 1 358 ? 173.200 154.764 135.123 1.00 51.89 358 ILE C O 1
ATOM 7758 N N . HIS C 1 359 ? 174.322 152.818 135.119 1.00 48.45 359 HIS C N 1
ATOM 7759 C CA . HIS C 1 359 ? 173.499 152.177 134.096 1.00 48.45 359 HIS C CA 1
ATOM 7760 C C . HIS C 1 359 ? 172.744 151.015 134.733 1.00 48.45 359 HIS C C 1
ATOM 7761 O O . HIS C 1 359 ? 173.347 150.012 135.123 1.00 48.45 359 HIS C O 1
ATOM 7768 N N . LYS C 1 360 ? 171.425 151.152 134.834 1.00 44.73 360 LYS C N 1
ATOM 7769 C CA . LYS C 1 360 ? 170.581 150.089 135.368 1.00 44.73 360 LYS C CA 1
ATOM 7770 C C . LYS C 1 360 ? 170.409 149.003 134.315 1.00 44.73 360 LYS C C 1
ATOM 7771 O O . LYS C 1 360 ? 170.052 149.289 133.168 1.00 44.73 360 LYS C O 1
ATOM 7777 N N . LEU C 1 361 ? 170.659 147.757 134.698 1.00 48.22 361 LEU C N 1
ATOM 7778 C CA . LEU C 1 361 ? 170.551 146.654 133.756 1.00 48.22 361 LEU C CA 1
ATOM 7779 C C . LEU C 1 361 ? 169.090 146.259 133.561 1.00 48.22 361 LEU C C 1
ATOM 7780 O O . LEU C 1 361 ? 168.286 146.374 134.489 1.00 48.22 361 LEU C O 1
ATOM 7785 N N . PRO C 1 362 ? 168.719 145.790 132.370 1.00 51.73 362 PRO C N 1
ATOM 7786 C CA . PRO C 1 362 ? 167.387 145.203 132.201 1.00 51.73 362 PRO C CA 1
ATOM 7787 C C . PRO C 1 362 ? 167.256 143.935 133.030 1.00 51.73 362 PRO C C 1
ATOM 7788 O O . PRO C 1 362 ? 168.185 143.130 133.118 1.00 51.73 362 PRO C O 1
ATOM 7792 N N . LEU C 1 363 ? 166.081 143.759 133.633 1.00 48.76 363 LEU C N 1
ATOM 7793 C CA . LEU C 1 363 ? 165.882 142.666 134.579 1.00 48.76 363 LEU C CA 1
ATOM 7794 C C . LEU C 1 363 ? 166.028 141.296 133.934 1.00 48.76 363 LEU C C 1
ATOM 7795 O O . LEU C 1 363 ? 166.377 140.333 134.625 1.00 48.76 363 LEU C O 1
ATOM 7800 N N . ALA C 1 364 ? 165.768 141.183 132.632 1.00 52.16 364 ALA C N 1
ATOM 7801 C CA . ALA C 1 364 ? 165.868 139.889 131.968 1.00 52.16 364 ALA C CA 1
ATOM 7802 C C . ALA C 1 364 ? 167.314 139.422 131.884 1.00 52.16 364 ALA C C 1
ATOM 7803 O O . ALA C 1 364 ? 167.594 138.220 131.950 1.00 52.16 364 ALA C O 1
ATOM 7805 N N . LYS C 1 365 ? 168.249 140.360 131.738 1.00 54.13 365 LYS C N 1
ATOM 7806 C CA . LYS C 1 365 ? 169.651 140.037 131.519 1.00 54.13 365 LYS C CA 1
ATOM 7807 C C . LYS C 1 365 ? 170.510 140.261 132.759 1.00 54.13 365 LYS C C 1
ATOM 7808 O O . LYS C 1 365 ? 171.691 140.600 132.635 1.00 54.13 365 LYS C O 1
ATOM 7814 N N . VAL C 1 366 ? 169.945 140.078 133.946 1.00 50.02 366 VAL C N 1
ATOM 7815 C CA . VAL C 1 366 ? 170.705 140.200 135.184 1.00 50.02 366 VAL C CA 1
ATOM 7816 C C . VAL C 1 366 ? 171.324 138.851 135.524 1.00 50.02 366 VAL C C 1
ATOM 7817 O O . VAL C 1 366 ? 170.680 137.803 135.392 1.00 50.02 366 VAL C O 1
ATOM 7821 N N . ALA C 1 367 ? 172.583 138.874 135.957 1.00 50.70 367 ALA C N 1
ATOM 7822 C CA . ALA C 1 367 ? 173.298 137.663 136.339 1.00 50.70 367 ALA C CA 1
ATOM 7823 C C . ALA C 1 367 ? 174.278 137.981 137.460 1.00 50.70 367 ALA C C 1
ATOM 7824 O O . ALA C 1 367 ? 174.160 139.027 138.106 1.00 50.70 367 ALA C O 1
ATOM 7826 N N . TYR C 1 368 ? 175.235 137.091 137.711 1.00 53.23 368 TYR C N 1
ATOM 7827 C CA . TYR C 1 368 ? 176.266 137.381 138.689 1.00 53.23 368 TYR C CA 1
ATOM 7828 C C . TYR C 1 368 ? 177.084 138.587 138.229 1.00 53.23 368 TYR C C 1
ATOM 7829 O O . TYR C 1 368 ? 177.212 138.834 137.029 1.00 53.23 368 TYR C O 1
ATOM 7838 N N . PRO C 1 369 ? 177.630 139.365 139.169 1.00 49.85 369 PRO C N 1
ATOM 7839 C CA . PRO C 1 369 ? 178.174 140.681 138.791 1.00 49.85 369 PRO C CA 1
ATOM 7840 C C . PRO C 1 369 ? 179.274 140.618 137.748 1.00 49.85 369 PRO C C 1
ATOM 7841 O O . PRO C 1 369 ? 179.411 141.552 136.952 1.00 49.85 369 PRO C O 1
ATOM 7845 N N . GLU C 1 370 ? 180.074 139.550 137.734 1.00 53.14 370 GLU C N 1
ATOM 7846 C CA . GLU C 1 370 ? 181.096 139.419 136.700 1.00 53.14 370 GLU C CA 1
ATOM 7847 C C . GLU C 1 370 ? 180.465 139.328 135.317 1.00 53.14 370 GLU C C 1
ATOM 7848 O O . GLU C 1 370 ? 180.906 140.000 134.377 1.00 53.14 370 GLU C O 1
ATOM 7850 N N . GLN C 1 371 ? 179.417 138.515 135.177 1.00 54.80 371 GLN C N 1
ATOM 7851 C CA . GLN C 1 371 ? 178.739 138.412 133.892 1.00 54.80 371 GLN C CA 1
ATOM 7852 C C . GLN C 1 371 ? 178.025 139.707 133.538 1.00 54.80 371 GLN C C 1
ATOM 7853 O O . GLN C 1 371 ? 177.952 140.072 132.362 1.00 54.80 371 GLN C O 1
ATOM 7859 N N . ASN C 1 372 ? 177.489 140.412 134.535 1.00 52.21 372 ASN C N 1
ATOM 7860 C CA . ASN C 1 372 ? 176.866 141.703 134.268 1.00 52.21 372 ASN C CA 1
ATOM 7861 C C . ASN C 1 372 ? 177.884 142.708 133.752 1.00 52.21 372 ASN C C 1
ATOM 7862 O O . ASN C 1 372 ? 177.600 143.475 132.825 1.00 52.21 372 ASN C O 1
ATOM 7867 N N . LEU C 1 373 ? 179.083 142.714 134.337 1.00 54.99 373 LEU C N 1
ATOM 7868 C CA . LEU C 1 373 ? 180.140 143.595 133.853 1.00 54.99 373 LEU C CA 1
ATOM 7869 C C . LEU C 1 373 ? 180.580 143.200 132.450 1.00 54.99 373 LEU C C 1
ATOM 7870 O O . LEU C 1 373 ? 180.877 144.062 131.616 1.00 54.99 373 LEU C O 1
ATOM 7875 N N . ARG C 1 374 ? 180.629 141.896 132.174 1.00 57.33 374 ARG C N 1
ATOM 7876 C CA . ARG C 1 374 ? 180.958 141.433 130.831 1.00 57.33 374 ARG C CA 1
ATOM 7877 C C . ARG C 1 374 ? 179.921 141.905 129.818 1.00 57.33 374 ARG C C 1
ATOM 7878 O O . ARG C 1 374 ? 180.269 142.352 128.720 1.00 57.33 374 ARG C O 1
ATOM 7886 N N . TYR C 1 375 ? 178.639 141.813 130.176 1.00 57.64 375 TYR C N 1
ATOM 7887 C CA . TYR C 1 375 ? 177.577 142.306 129.307 1.00 57.64 375 TYR C CA 1
ATOM 7888 C C . TYR C 1 375 ? 177.685 143.811 129.098 1.00 57.64 375 TYR C C 1
ATOM 7889 O O . TYR C 1 375 ? 177.482 144.306 127.984 1.00 57.64 375 TYR C O 1
ATOM 7898 N N . TYR C 1 376 ? 177.983 144.555 130.164 1.00 57.35 376 TYR C N 1
ATOM 7899 C CA . TYR C 1 376 ? 178.152 145.998 130.041 1.00 57.35 376 TYR C CA 1
ATOM 7900 C C . TYR C 1 376 ? 179.293 146.338 129.094 1.00 57.35 376 TYR C C 1
ATOM 7901 O O . TYR C 1 376 ? 179.174 147.246 128.263 1.00 57.35 376 TYR C O 1
ATOM 7910 N N . TRP C 1 377 ? 180.411 145.619 129.207 1.00 58.82 377 TRP C N 1
ATOM 7911 C CA . TRP C 1 377 ? 181.535 145.848 128.306 1.00 58.82 377 TRP C CA 1
ATOM 7912 C C . TRP C 1 377 ? 181.174 145.500 126.867 1.00 58.82 377 TRP C C 1
ATOM 7913 O O . TRP C 1 377 ? 181.560 146.217 125.936 1.00 58.82 377 TRP C O 1
ATOM 7924 N N . LYS C 1 378 ? 180.445 144.401 126.664 1.00 59.14 378 LYS C N 1
ATOM 7925 C CA . LYS C 1 378 ? 180.068 144.005 125.310 1.00 59.14 378 LYS C CA 1
ATOM 7926 C C . LYS C 1 378 ? 179.125 145.021 124.676 1.00 59.14 378 LYS C C 1
ATOM 7927 O O . LYS C 1 378 ? 179.259 145.342 123.490 1.00 59.14 378 LYS C O 1
ATOM 7929 N N . MET C 1 379 ? 178.160 145.529 125.445 1.00 59.54 379 MET C N 1
ATOM 7930 C CA . MET C 1 379 ? 177.232 146.519 124.910 1.00 59.54 379 MET C CA 1
ATOM 7931 C C . MET C 1 379 ? 177.942 147.830 124.598 1.00 59.54 379 MET C C 1
ATOM 7932 O O . MET C 1 379 ? 177.696 148.444 123.554 1.00 59.54 379 MET C O 1
ATOM 7934 N N . LYS C 1 380 ? 178.828 148.270 125.484 1.00 59.79 380 LYS C N 1
ATOM 7935 C CA . LYS C 1 380 ? 179.555 149.518 125.280 1.00 59.79 380 LYS C CA 1
ATOM 7936 C C . LYS C 1 380 ? 180.725 149.317 124.324 1.00 59.79 380 LYS C C 1
ATOM 7937 O O . LYS C 1 380 ? 180.534 149.013 123.148 1.00 59.79 380 LYS C O 1
#

Solvent-accessible surface area: 39332 Å² total; per-residue (Å²): 115,86,70,95,72,103,46,41,7,34,18,85,61,45,20,72,134,20,156,64,68,71,93,139,80,26,15,44,2,14,4,46,26,0,0,2,23,4,0,33,5,43,0,6,62,1,0,95,51,2,19,50,0,2,89,86,37,27,121,3,44,1,60,0,0,102,17,0,0,32,68,0,3,68,4,0,36,128,42,62,17,76,154,52,17,2,22,26,0,76,28,0,18,2,0,0,2,0,0,0,16,2,5,30,44,16,70,34,39,89,121,49,155,162,2,30,105,11,0,38,72,0,0,61,11,2,2,19,5,7,6,3,36,38,21,66,13,68,120,35,56,9,14,22,6,4,18,0,3,0,54,0,1,11,17,0,7,11,8,9,20,52,77,10,70,66,24,22,8,73,74,50,119,56,80,101,75,114,47,122,22,79,132,113,69,21,58,143,74,63,10,140,109,4,29,30,2,0,0,0,20,5,0,11,0,62,54,25,192,0,0,23,44,0,33,106,1,3,115,58,4,3,81,32,2,62,50,12,0,42,54,0,1,35,14,0,15,70,7,0,28,63,18,10,7,64,22,122,50,0,20,74,1,73,36,4,26,9,0,0,0,0,0,2,0,0,0,2,7,16,6,0,46,33,170,28,0,62,106,18,0,36,40,0,0,66,11,0,3,16,10,12,16,0,25,25,54,31,24,8,42,42,26,6,22,17,6,4,51,0,1,0,64,0,0,29,28,4,2,23,18,87,45,83,52,80,107,24,70,56,2,52,66,103,121,42,29,61,3,43,59,0,32,132,57,38,174,86,70,106,116,85,70,94,72,102,47,40,7,33,18,86,62,44,20,72,133,20,155,63,65,72,92,141,81,25,14,43,3,15,4,46,26,0,0,2,24,4,1,32,5,43,0,6,62,1,0,94,49,2,18,50,0,2,90,84,36,26,122,2,45,1,60,0,0,101,18,0,0,32,69,0,3,68,4,0,36,129,42,60,18,74,154,50,16,2,22,25,1,78,29,1,18,2,0,0,2,0,0,1,15,2,5,31,43,15,68,35,39,89,122,49,158,162,0,30,107,13,0,38,73,0,0,62,11,1,2,18,6,9,6,4,36,38,21,65,13,69,121,34,58,9,14,23,6,4,17,0,3,0,53,0,0,11,17,0,7,11,7,9,20,52,77,11,72,63,24,22,8,73,74,51,121,55,80,101,74,115,49,120,22,78,131,113,69,21,58,146,74,62,11,141,111,4,30,30,2,0,0,0,20,5,0,10,0,60,55,24,196,0,0,22,43,0,34,106,1,2,114,57,3,3,81,33,2,61,51,11,0,43,59,0,1,35,12,0,15,72,7,0,28,62,17,10,8,61,23,122,50,0,19,74,1,74,36,4,27,10,0,0,0,0,0,2,0,0,0,2,7,15,6,0,45,32,171,26,0,61,106,18,0,36,40,0,0,64,11,0,4,17,11,10,16,0,25,23,53,31,24,9,41,43,27,6,21,18,7,4,52,0,1,0,65,0,0,29,28,4,2,21,19,87,44,84,51,81,106,24,70,55,3,50,67,104,120,42,29,62,2,42,58,0,31,131,60,40,174,85,70,105,115,84,69,94,72,105,46,40,6,33,18,86,62,43,20,71,132,21,156,63,67,71,93,143,81,25,14,45,2,14,4,45,27,0,0,2,23,4,0,34,5,44,0,6,62,1,0,95,49,2,18,51,0,2,90,85,36,27,123,3,45,2,61,0,0,100,18,0,0,33,69,0,3,68,3,0,36,130,44,62,16,75,155,52,15,2,22,26,1,76,29,1,19,2,0,0,1,0,0,0,16,2,5,31,43,15,70,34,39,91,121,48,154,164,1,30,107,10,0,37,72,0,0,61,12,1,2,19,6,8,6,4,36,38,22,68,13,66,119,35,58,8,14,23,7,4,17,0,2,0,53,0,1,11,16,0,7,9,7,8,20,53,78,12,69,65,23,22,8,74,74,50,121,55,79,101,74,114,48,120,23,78,130,114,70,21,58,144,74,64,10,139,112,5,30,30,2,0,0,0,20,6,0,10,1,61,54,25,196,0,0,22,43,0,33,106,1,3,115,58,3,4,81,33,2,63,50,12,0,41,55,0,1,35,12,0,15,70,7,0,27,63,18,9,8,63,22,121,51,1,19,73,1,74,35,4,27,10,0,0,1,0,0,2,0,0,0,3,7,16,5,0,44,32,169,26,0,62,107,18,0,36,39,0,0,64,10,0,4,17,10,12,17,0,25,23,54,31,24,9,44,42,28,6,24,18,6,4,51,0,1,0,65,0,0,28,28,4,2,22,18,86,42,84,52,80,108,24,70,56,3,50,66,103,121,41,28,62,3,44,59,0,32,131,59,40,175,86,70,105

Secondary structure (DSSP, 8-state):
-HHHHHHSTT-HHHHHHHHHS-HHHHHHHHHHHHHGGGGS---HHHHHHHHHHHHHH-HHHHHHHHHHHHHHHHHHHHTT--TTTTTTTTTTHHHHHHHHHHHHSBTT-TT-GGGHHHHHHHHHHHHHHHHHHHHHHTTTT---TTHHHHHHHHHHHHHH-SS-SSS-B-------S-----GGG--HHHHHHHHHHHHHGGGT---HHHHHHHHHHHHHH-HHHHHHHHHHHHHHHHHHHHTT--HHHHHHTTTTHHHHHHHHIIIIIIBPP-HHHHHHHHHHHHHHHHHHHHHHHHHTTTT---TTHHHHHHHHHHTT---S-SSS-BPPGGG---HHHHHHHHHHH-/-HHHHHHSTT-HHHHHHHHHS-HHHHHHHHHHHHHGGGGS---HHHHHHHHHHHHHH-HHHHHHHHHHHHHHHHHHHHTT--TTTTTTTTTTHHHHHHHHHHHHSBTT-TT-GGGHHHHHHHHHHHHHHHHHHHHHHTTTT---TTHHHHHHHHHHHHHH-SS-SSS-B-------S-----GGG--HHHHHHHHHHHHHGGGT---HHHHHHHHHHHHHH-HHHHHHHHHHHHHHHHHHHHTT--HHHHHHTTTTHHHHHHHHIIIIIIBPP-HHHHHHHHHHHHHHHHHHHHHHHHHTTTT---TTHHHHHHHHHHTT---S-SSS-BPPGGG---HHHHHHHHHHH-/-HHHHHHSTT-HHHHHHHHHS-HHHHHHHHHHHHHGGGGS---HHHHHHHHHHHHHH-HHHHHHHHHHHHHHHHHHHHTT--TTTTTTTTTTHHHHHHHHHHHHSBTT-TT-GGGHHHHHHHHHHHHHHHHHHHHHHTTTT---TTHHHHHHHHHHHHHH-SS-SSS-B-------S-----GGG--HHHHHHHHHHHHHGGGT---HHHHHHHHHHHHHH-HHHHHHHHHHHHHHHHHHHHTT--HHHHHHTTTTHHHHHHHHIIIIIIBPP-HHHHHHHHHHHHHHHHHHHHHHHHHTTTT---TTHHHHHHHHHHTT---S-SSS-BPPGGG---HHHHHHHHHHH-

Organism: Danio rerio (NCBI:txid7955)

InterPro domains:
  IPR004937 Urea transporter [PF03253] (97-391)
  IPR004937 Urea transporter [PTHR10464] (49-433)
  IPR029020 Ammonium/urea transporter [G3DSA:1.10.3430.10] (69-431)

Radius of gyration: 29.32 Å; Cα contacts (8 Å, |Δi|>4): 2088; chains: 3; bounding box: 82×86×54 Å

Sequence (1050 aa):
IKWVSFISGDMAAFGEWMKGQFILLQIMDWVLRGAAQVMFVNNPLSGLIIFAGLILQNRWWALNGFVGTVFATISALILCQNRGAIAAGLYGYNGILVGLLMAVFSNAGDWYWWLLLPNIFMSMACPIVSSALASINSRWDLPVFTLPFNILVCLHMVATGHYNQYFPQILIQPTTSMSNLTWSELDYAQLFRSIPVGIGQVYGCDNAWTGGIFMIALFISSPITFAHATIGSAVGMVSGLALAAPFKNIYMGLWGYNCVLACIAIGGMFYALTWQTHLLAVACAFFCAYLGSAIGNVMSNFGLPACTWPFCLSALTFLLITTETKFIHKLPLAKVAYPEQNLRYYWKMKIKWVSFISGDMAAFGEWMKGQFILLQIMDWVLRGAAQVMFVNNPLSGLIIFAGLILQNRWWALNGFVGTVFATISALILCQNRGAIAAGLYGYNGILVGLLMAVFSNAGDWYWWLLLPNIFMSMACPIVSSALASINSRWDLPVFTLPFNILVCLHMVATGHYNQYFPQILIQPTTSMSNLTWSELDYAQLFRSIPVGIGQVYGCDNAWTGGIFMIALFISSPITFAHATIGSAVGMVSGLALAAPFKNIYMGLWGYNCVLACIAIGGMFYALTWQTHLLAVACAFFCAYLGSAIGNVMSNFGLPACTWPFCLSALTFLLITTETKFIHKLPLAKVAYPEQNLRYYWKMKIKWVSFISGDMAAFGEWMKGQFILLQIMDWVLRGAAQVMFVNNPLSGLIIFAGLILQNRWWALNGFVGTVFATISALILCQNRGAIAAGLYGYNGILVGLLMAVFSNAGDWYWWLLLPNIFMSMACPIVSSALASINSRWDLPVFTLPFNILVCLHMVATGHYNQYFPQILIQPTTSMSNLTWSELDYAQLFRSIPVGIGQVYGCDNAWTGGIFMIALFISSPITFAHATIGSAVGMVSGLALAAPFKNIYMGLWGYNCVLACIAIGGMFYALTWQTHLLAVACAFFCAYLGSAIGNVMSNFGLPACTWPFCLSALTFLLITTETKFIHKLPLAKVAYPEQNLRYYWKMK

B-factor: mean 39.97, std 10.4, range [27.18, 82.01]

Nearest PDB structures (foldseek):
  8xdh-assembly1_A  TM=1.001E+00  e=2.015E-50  Danio rerio
  8blo-assembly1_A  TM=9.974E-01  e=9.969E-40  Homo sapiens
  8xdf-assembly1_C  TM=9.947E-01  e=7.689E-38  Homo sapiens
  4ezd-assembly1_A  TM=9.963E-01  e=1.209E-37  Bos taurus
  6qd5-assembly1_A  TM=9.935E-01  e=1.586E-37  Homo sapiens